Protein AF-0000000078794108 (afdb_homodimer)

Nearest PDB structures (foldseek):
  8uvc-assembly1_A  TM=9.104E-01  e=8.241E-30  Homo sapiens
  7jsj-assembly1_A  TM=9.312E-01  e=1.005E-28  Homo sapiens
  8w6t-assembly1_B  TM=8.739E-01  e=1.143E-24  Homo sapiens
  8uvi-assembly1_A  TM=7.181E-01  e=3.139E-25  Homo sapiens
  8w6t-assembly1_A  TM=5.889E-01  e=6.255E-23  Homo sapiens

Solvent-accessible surface area (backbone atoms only — not comparable to full-atom values): 47169 Å² total; per-residue (Å²): 125,58,75,68,52,45,12,53,51,18,59,52,48,11,59,47,48,21,52,45,38,64,74,69,54,78,67,82,94,57,50,70,31,16,46,43,45,51,14,51,48,49,21,48,51,36,24,43,54,34,43,35,39,60,54,40,57,54,25,50,45,54,58,38,51,31,20,59,63,62,35,34,56,55,64,63,38,28,25,28,46,21,29,53,50,45,50,24,43,50,22,42,42,34,46,32,42,39,38,55,74,55,45,40,58,57,52,53,33,46,53,44,30,65,72,31,59,62,26,52,64,35,41,44,45,16,48,21,51,26,28,15,57,45,1,30,56,28,50,31,46,58,40,34,62,61,46,45,61,56,50,50,53,26,45,71,45,43,42,77,53,91,62,88,87,79,72,55,56,60,47,49,39,35,45,41,37,50,33,32,24,51,20,12,41,37,18,8,54,18,26,44,69,6,29,70,36,47,34,48,50,38,40,39,42,28,70,74,68,70,43,80,69,46,52,39,63,42,26,70,55,25,36,57,55,25,50,52,50,46,52,51,48,48,50,40,40,36,61,63,77,46,64,59,62,85,78,42,44,42,46,40,35,64,56,45,48,51,49,53,49,57,71,65,53,70,85,44,70,48,34,51,53,51,49,49,50,50,49,52,41,52,50,46,43,59,36,27,84,82,53,47,30,81,78,38,72,57,62,46,67,35,34,45,29,42,48,45,41,50,48,35,41,66,42,59,31,87,52,79,90,38,43,59,37,50,65,81,59,44,66,66,48,69,61,48,59,42,40,32,45,10,27,27,38,27,48,37,51,39,31,61,74,30,41,34,28,59,53,54,10,66,69,45,64,75,52,73,75,51,54,64,69,58,52,44,41,50,49,21,44,50,35,21,60,48,15,38,71,22,50,32,53,57,48,43,40,59,45,41,48,52,41,43,17,44,19,57,49,63,35,20,26,37,62,49,53,39,51,33,33,37,56,22,28,50,46,36,53,30,36,48,82,20,33,62,22,33,37,54,40,41,68,69,68,61,49,52,71,68,57,36,32,58,58,13,47,55,49,34,54,50,48,41,52,50,45,40,52,42,38,68,58,44,44,31,67,77,70,72,49,60,59,77,40,49,86,120,126,58,73,67,53,46,13,54,49,17,60,50,47,11,60,47,49,21,52,46,39,65,74,70,55,78,67,82,95,56,49,71,32,16,46,44,46,50,15,52,48,47,21,48,50,36,23,46,54,35,43,36,38,61,56,39,59,53,25,49,45,55,59,37,51,31,22,60,61,62,36,34,56,54,65,64,38,29,26,30,47,22,29,53,51,43,49,25,44,51,21,41,41,36,47,32,44,40,38,54,73,55,44,40,58,56,53,53,33,46,53,43,30,66,73,32,59,60,26,52,66,36,41,44,45,14,48,23,50,26,28,14,56,47,2,30,58,28,50,29,46,61,41,32,60,61,45,45,62,56,50,51,53,27,44,71,45,44,42,76,55,90,59,83,78,86,69,49,56,59,48,50,36,35,44,41,38,50,33,32,23,52,19,12,42,37,18,8,53,18,26,46,69,6,30,71,37,47,34,49,50,39,40,41,41,28,70,76,70,70,43,80,68,47,52,40,62,43,26,69,56,25,35,58,54,24,52,53,50,46,52,51,49,49,50,41,39,37,62,63,78,46,64,60,61,86,80,42,45,42,46,39,34,64,57,44,47,50,50,53,48,57,72,64,53,71,85,46,70,48,33,51,52,51,48,48,50,50,49,52,42,52,49,45,43,58,35,28,84,82,52,47,29,80,77,38,69,56,62,46,67,34,33,46,30,43,47,45,41,51,48,34,42,64,42,59,30,88,50,78,90,38,42,58,36,50,65,80,59,44,67,67,47,69,60,48,60,41,38,32,46,9,28,27,37,28,49,36,48,37,31,61,74,29,41,36,28,59,53,54,11,67,69,44,65,76,52,71,74,52,55,63,70,59,51,43,41,51,48,20,44,51,35,21,59,47,14,39,71,23,48,33,53,58,48,44,39,59,46,41,48,53,40,44,17,44,19,58,49,62,35,21,25,38,62,48,54,41,51,32,32,36,55,21,29,51,45,36,53,31,37,47,81,20,33,61,24,34,37,54,37,42,69,69,68,61,48,50,70,68,56,36,33,59,57,12,48,54,49,36,54,50,49,41,51,51,44,40,50,42,37,68,58,45,45,29,64,76,70,72,49,60,60,76,41,50,87,121

Foldseek 3Di:
DPLVVLLVCLVPVLVVQLVCQLPPNDDPPADNLLSLLVSLLSNLLSCQQSVNDPNLVSLCSCLPRNCVSPLDNNVLLQVLLVQLLLLLLLLLALLLLLCVVQCLLVLQLLVQLLPWDQALLRNLLSNLVSLLQSLCRYPLQVSLLSSQVLQVQLLVQWDFDPDDDDCPSLLSLLLNLLSNLQSSLLSLQQWCNSDLLSSLLQLLCCLQPVDGCARQLSNVQSVVLSVVLSVVLSCCSDPPLRDDDPPRGTPGNSVSSVVVSVVSPDQFPLSVVSVVLVVQLVVCRNCVVPPVCVVPVVDGNSNSSVVSSVVQQVDPGVPNVHGSGDPVSSVPGDSSSSSSSSSLSSSSNSCNSSVNLQVLLVVPLPCLVPDPLVVLLVLLLVLLVSLLSGPLSSSLSSCLSNLVSVCVSNQFASCLNSVSSSSSSSLHFQACVSDSSSVSSVVSVSDDNNSRNVSSVVSSVVSSVSSSVSSVPVVCVSVVDGGNHYDD/DPLVVLLVCLVPVLVVQLVCQLPPNDDPPADNLLSLLVSLLSNLLSCQLSVNDPNLVSLCSCLPRNCVSPLDNNVLLQVLLVQLLLLLLLLLALLQLLCVVQCLLVLQLLVQLLVWDQALLRNLLSNLVSLLQSLCRYPLQVSLLSSQVLQVQLLVQWDFDPDDDDCPSLLSLLLNLLSNLQSSLLSLQQWCNSDLLSSLLQLLCCLQPVDGCARQLSNVQSVVLSVVLSVVLSCCSDPPLRDDDPPRGTDGNSVSSVVVSVVSPDQFPLSVVSVVLVVQLVVCRNCVPPPVCVVVVVDGNSNSSVVSSVVQQVDPGVPNVHGSGDPVSSVPGDSSSSSSSSSLSSSSNSCNSSVNLQVLLVVPLPCLPPDPLVVLLVLLLVLLVSLLSGPLSSSLSSCLSNLVSVCVSNQFASCLNSVSSSSSSSLRFQACVSDSSSVSSVVSVSDDNNSRNVSSVVSSVVSSVSSSVSSVPVVCVSVVDGGNHYDD

Organism: Cecembia lonarensis (strain CCUG 58316 / KCTC 22772 / LW9) (NCBI:txid1225176)

Structure (mmCIF, N/CA/C/O backbone):
data_AF-0000000078794108-model_v1
#
loop_
_entity.id
_entity.type
_entity.pdbx_description
1 polymer 'Na(+)/dicarboxylate symporter'
#
loop_
_atom_site.group_PDB
_atom_site.id
_atom_site.type_symbol
_atom_site.label_atom_id
_atom_site.label_alt_id
_atom_site.label_comp_id
_atom_site.label_asym_id
_atom_site.label_entity_id
_atom_site.label_seq_id
_atom_site.pdbx_PDB_ins_code
_atom_site.Cartn_x
_atom_site.Cartn_y
_atom_site.Cartn_z
_atom_site.occupancy
_atom_site.B_iso_or_equiv
_atom_site.auth_seq_id
_atom_site.auth_comp_id
_atom_site.auth_asym_id
_atom_site.auth_atom_id
_atom_site.pdbx_PDB_model_num
ATOM 1 N N . MET A 1 1 ? 6.941 -8.844 -32.844 1 42.81 1 MET A N 1
ATOM 2 C CA . MET A 1 1 ? 6.77 -7.41 -32.625 1 42.81 1 MET A CA 1
ATOM 3 C C . MET A 1 1 ? 7.473 -6.957 -31.359 1 42.81 1 MET A C 1
ATOM 5 O O . MET A 1 1 ? 7.426 -7.648 -30.344 1 42.81 1 MET A O 1
ATOM 9 N N . SER A 1 2 ? 8.328 -6.02 -31.391 1 59.47 2 SER A N 1
ATOM 10 C CA . SER A 1 2 ? 9.117 -5.551 -30.25 1 59.47 2 SER A CA 1
ATOM 11 C C . SER A 1 2 ? 8.219 -5.168 -29.078 1 59.47 2 SER A C 1
ATOM 13 O O . SER A 1 2 ? 7.055 -4.816 -29.266 1 59.47 2 SER A O 1
ATOM 15 N N . GLN A 1 3 ? 8.492 -5.648 -27.922 1 63.84 3 GLN A N 1
ATOM 16 C CA . GLN A 1 3 ? 7.781 -5.352 -26.672 1 63.84 3 GLN A CA 1
ATOM 17 C C . GLN A 1 3 ? 7.23 -3.928 -26.688 1 63.84 3 GLN A C 1
ATOM 19 O O . GLN A 1 3 ? 6.121 -3.684 -26.203 1 63.84 3 GLN A O 1
ATOM 24 N N . ASN A 1 4 ? 7.844 -3.105 -27.406 1 73.25 4 ASN A N 1
ATOM 25 C CA . ASN A 1 4 ? 7.426 -1.709 -27.453 1 73.25 4 ASN A CA 1
ATOM 26 C C . ASN A 1 4 ? 6.219 -1.521 -28.375 1 73.25 4 ASN A C 1
ATOM 28 O O . ASN A 1 4 ? 5.324 -0.729 -28.078 1 73.25 4 ASN A O 1
ATOM 32 N N . ASN A 1 5 ? 6.117 -2.377 -29.391 1 84.62 5 ASN A N 1
ATOM 33 C CA . ASN A 1 5 ? 5 -2.256 -30.312 1 84.62 5 ASN A CA 1
ATOM 34 C C . ASN A 1 5 ? 3.713 -2.816 -29.719 1 84.62 5 ASN A C 1
ATOM 36 O O . ASN A 1 5 ? 2.643 -2.227 -29.859 1 84.62 5 ASN A O 1
ATOM 40 N N . THR A 1 6 ? 3.812 -3.896 -29.016 1 89.5 6 THR A N 1
ATOM 41 C CA . THR A 1 6 ? 2.652 -4.516 -28.391 1 89.5 6 THR A CA 1
ATOM 42 C C . THR A 1 6 ? 2.051 -3.592 -27.328 1 89.5 6 THR A C 1
ATOM 44 O O . THR A 1 6 ? 0.827 -3.484 -27.219 1 89.5 6 THR A O 1
ATOM 47 N N . ALA A 1 7 ? 2.875 -2.963 -26.594 1 91.94 7 ALA A N 1
ATOM 48 C CA . ALA A 1 7 ? 2.408 -2.023 -25.562 1 91.94 7 ALA A CA 1
ATOM 49 C C . ALA A 1 7 ? 1.682 -0.842 -26.203 1 91.94 7 ALA A C 1
ATOM 51 O O . ALA A 1 7 ? 0.651 -0.394 -25.703 1 91.94 7 ALA A O 1
ATOM 52 N N . PHE A 1 8 ? 2.205 -0.351 -27.266 1 92.69 8 PHE A N 1
ATOM 53 C CA . PHE A 1 8 ? 1.594 0.775 -27.969 1 92.69 8 PHE A CA 1
ATOM 54 C C . PHE A 1 8 ? 0.223 0.394 -28.516 1 92.69 8 PHE A C 1
ATOM 56 O O . PHE A 1 8 ? -0.737 1.155 -28.375 1 92.69 8 PHE A O 1
ATOM 63 N N . ILE A 1 9 ? 0.161 -0.747 -29.094 1 94.06 9 ILE A N 1
ATOM 64 C CA . ILE A 1 9 ? -1.103 -1.24 -29.625 1 94.06 9 ILE A CA 1
ATOM 65 C C . ILE A 1 9 ? -2.123 -1.379 -28.5 1 94.06 9 ILE A C 1
ATOM 67 O O . ILE A 1 9 ? -3.289 -1.015 -28.672 1 94.06 9 ILE A O 1
ATOM 71 N N . GLY A 1 10 ? -1.692 -1.898 -27.406 1 95.5 10 GLY A N 1
ATOM 72 C CA . GLY A 1 10 ? -2.576 -2.059 -26.25 1 95.5 10 GLY A CA 1
ATOM 73 C C . GLY A 1 10 ? -3.131 -0.742 -25.75 1 95.5 10 GLY A C 1
ATOM 74 O O . GLY A 1 10 ? -4.297 -0.665 -25.344 1 95.5 10 GLY A O 1
ATOM 75 N N . ARG A 1 11 ? -2.291 0.331 -25.766 1 95.62 11 ARG A N 1
ATOM 76 C CA . ARG A 1 11 ? -2.705 1.632 -25.234 1 95.62 11 ARG A CA 1
ATOM 77 C C . ARG A 1 11 ? -3.867 2.197 -26.047 1 95.62 11 ARG A C 1
ATOM 79 O O . ARG A 1 11 ? -4.723 2.902 -25.516 1 95.62 11 ARG A O 1
ATOM 86 N N . ILE A 1 12 ? -3.939 1.82 -27.266 1 96.69 12 ILE A N 1
ATOM 87 C CA . ILE A 1 12 ? -5.004 2.322 -28.125 1 96.69 12 ILE A CA 1
ATOM 88 C C . ILE A 1 12 ? -6.16 1.329 -28.156 1 96.69 12 ILE A C 1
ATOM 90 O O . ILE A 1 12 ? -7.328 1.722 -28.047 1 96.69 12 ILE A O 1
ATOM 94 N N . LEU A 1 13 ? -5.84 0.071 -28.203 1 97.38 13 LEU A N 1
ATOM 95 C CA . LEU A 1 13 ? -6.84 -0.98 -28.359 1 97.38 13 LEU A CA 1
ATOM 96 C C . LEU A 1 13 ? -7.734 -1.076 -27.141 1 97.38 13 LEU A C 1
ATOM 98 O O . LEU A 1 13 ? -8.938 -1.321 -27.25 1 97.38 13 LEU A O 1
ATOM 102 N N . GLY A 1 14 ? -7.16 -0.961 -25.891 1 97.38 14 GLY A N 1
ATOM 103 C CA . GLY A 1 14 ? -7.938 -1.047 -24.672 1 97.38 14 GLY A CA 1
ATOM 104 C C . GLY A 1 14 ? -9.086 -0.061 -24.625 1 97.38 14 GLY A C 1
ATOM 105 O O . GLY A 1 14 ? -10.258 -0.461 -24.625 1 97.38 14 GLY A O 1
ATOM 106 N N . PRO A 1 15 ? -8.75 1.248 -24.672 1 98 15 PRO A N 1
ATOM 107 C CA . PRO A 1 15 ? -9.82 2.252 -24.688 1 98 15 PRO A CA 1
ATOM 108 C C . PRO A 1 15 ? -10.75 2.111 -25.891 1 98 15 PRO A C 1
ATOM 110 O O . PRO A 1 15 ? -11.953 2.369 -25.781 1 98 15 PRO A O 1
ATOM 113 N N . PHE A 1 16 ? -10.242 1.714 -27.062 1 98 16 PHE A N 1
ATOM 114 C CA . PHE A 1 16 ? -11.07 1.531 -28.234 1 98 16 PHE A CA 1
ATOM 115 C C . PHE A 1 16 ? -12.109 0.438 -28.016 1 98 16 PHE A C 1
ATOM 117 O O . PHE A 1 16 ? -13.289 0.626 -28.297 1 98 16 PHE A O 1
ATOM 124 N N . LEU A 1 17 ? -11.703 -0.719 -27.516 1 98.12 17 LEU A N 1
ATOM 125 C CA . LEU A 1 17 ? -12.625 -1.814 -27.234 1 98.12 17 LEU A CA 1
ATOM 126 C C . LEU A 1 17 ? -13.672 -1.396 -26.203 1 98.12 17 LEU A C 1
ATOM 128 O O . LEU A 1 17 ? -14.844 -1.756 -26.328 1 98.12 17 LEU A O 1
ATOM 132 N N . PHE A 1 18 ? -13.219 -0.715 -25.234 1 98 18 PHE A N 1
ATOM 133 C CA . PHE A 1 18 ? -14.094 -0.186 -24.203 1 98 18 PHE A CA 1
ATOM 134 C C . PHE A 1 18 ? -15.195 0.669 -24.812 1 98 18 PHE A C 1
ATOM 136 O O . PHE A 1 18 ? -16.375 0.437 -24.562 1 98 18 PHE A O 1
ATOM 143 N N . LEU A 1 19 ? -14.828 1.641 -25.609 1 97.94 19 LEU A N 1
ATOM 144 C CA . LEU A 1 19 ? -15.797 2.533 -26.234 1 97.94 19 LEU A CA 1
ATOM 145 C C . LEU A 1 19 ? -16.656 1.779 -27.25 1 97.94 19 LEU A C 1
ATOM 147 O O . LEU A 1 19 ? -17.859 2.027 -27.344 1 97.94 19 LEU A O 1
ATOM 151 N N . PHE A 1 20 ? -16.062 0.89 -28 1 97.81 20 PHE A N 1
ATOM 152 C CA . PHE A 1 20 ? -16.797 0.101 -28.984 1 97.81 20 PHE A CA 1
ATOM 153 C C . PHE A 1 20 ? -17.891 -0.722 -28.312 1 97.81 20 PHE A C 1
ATOM 155 O O . PHE A 1 20 ? -19.031 -0.745 -28.781 1 97.81 20 PHE A O 1
ATOM 162 N N . ILE A 1 21 ? -17.594 -1.384 -27.203 1 97.44 21 ILE A N 1
ATOM 163 C CA . ILE A 1 21 ? -18.547 -2.229 -26.5 1 97.44 21 ILE A CA 1
ATOM 164 C C . ILE A 1 21 ? -19.641 -1.365 -25.891 1 97.44 21 ILE A C 1
ATOM 166 O O . ILE A 1 21 ? -20.828 -1.675 -26.016 1 97.44 21 ILE A O 1
ATOM 170 N N . LEU A 1 22 ? -19.312 -0.252 -25.266 1 96.19 22 LEU A N 1
ATOM 171 C CA . LEU A 1 22 ? -20.266 0.602 -24.562 1 96.19 22 LEU A CA 1
ATOM 172 C C . LEU A 1 22 ? -21.281 1.194 -25.531 1 96.19 22 LEU A C 1
ATOM 174 O O . LEU A 1 22 ? -22.453 1.354 -25.188 1 96.19 22 LEU A O 1
ATOM 178 N N . PHE A 1 23 ? -20.812 1.48 -26.781 1 95.75 23 PHE A N 1
ATOM 179 C CA . PHE A 1 23 ? -21.672 2.287 -27.625 1 95.75 23 PHE A CA 1
ATOM 180 C C . PHE A 1 23 ? -22.219 1.464 -28.797 1 95.75 23 PHE A C 1
ATOM 182 O O . PHE A 1 23 ? -23.219 1.819 -29.391 1 95.75 23 PHE A O 1
ATOM 189 N N . PHE A 1 24 ? -21.625 0.305 -29.125 1 95.44 24 PHE A N 1
ATOM 190 C CA . PHE A 1 24 ? -22 -0.356 -30.359 1 95.44 24 PHE A CA 1
ATOM 191 C C . PHE A 1 24 ? -22.469 -1.781 -30.094 1 95.44 24 PHE A C 1
ATOM 193 O O . PHE A 1 24 ? -23.078 -2.412 -30.969 1 95.44 24 PHE A O 1
ATOM 200 N N . VAL A 1 25 ? -22.156 -2.297 -28.984 1 91.88 25 VAL A N 1
ATOM 201 C CA . VAL A 1 25 ? -22.594 -3.658 -28.672 1 91.88 25 VAL A CA 1
ATOM 202 C C . VAL A 1 25 ? -23.906 -3.623 -27.906 1 91.88 25 VAL A C 1
ATOM 204 O O . VAL A 1 25 ? -24.047 -2.896 -26.922 1 91.88 25 VAL A O 1
ATOM 207 N N . GLU A 1 26 ? -24.859 -4.336 -28.422 1 90.62 26 GLU A N 1
ATOM 208 C CA . GLU A 1 26 ? -26.172 -4.41 -27.797 1 90.62 26 GLU A CA 1
ATOM 209 C C . GLU A 1 26 ? -26.609 -5.863 -27.594 1 90.62 26 GLU A C 1
ATOM 211 O O . GLU A 1 26 ? -27.516 -6.336 -28.281 1 90.62 26 GLU A O 1
ATOM 216 N N . PRO A 1 27 ? -26.031 -6.434 -26.578 1 89 27 PRO A N 1
ATOM 217 C CA . PRO A 1 27 ? -26.422 -7.828 -26.344 1 89 27 PRO A CA 1
ATOM 218 C C . PRO A 1 27 ? -27.859 -7.969 -25.844 1 89 27 PRO A C 1
ATOM 220 O O . PRO A 1 27 ? -28.344 -7.098 -25.125 1 89 27 PRO A O 1
ATOM 223 N N . LYS A 1 28 ? -28.422 -9.023 -26.188 1 89.75 28 LYS A N 1
ATOM 224 C CA . LYS A 1 28 ? -29.781 -9.305 -25.734 1 89.75 28 LYS A CA 1
ATOM 225 C C . LYS A 1 28 ? -29.797 -9.672 -24.266 1 89.75 28 LYS A C 1
ATOM 227 O O . LYS A 1 28 ? -28.922 -10.391 -23.781 1 89.75 28 LYS A O 1
ATOM 232 N N . ASN A 1 29 ? -30.703 -9.133 -23.516 1 91.88 29 ASN A N 1
ATOM 233 C CA . ASN A 1 29 ? -30.984 -9.484 -22.141 1 91.88 29 ASN A CA 1
ATOM 234 C C . ASN A 1 29 ? -29.828 -9.133 -21.219 1 91.88 29 ASN A C 1
ATOM 236 O O . ASN A 1 29 ? -29.516 -9.875 -20.281 1 91.88 29 ASN A O 1
ATOM 240 N N . MET A 1 30 ? -29.047 -8.172 -21.531 1 94.44 30 MET A N 1
ATOM 241 C CA . MET A 1 30 ? -27.938 -7.723 -20.688 1 94.44 30 MET A CA 1
ATOM 242 C C . MET A 1 30 ? -28.234 -6.355 -20.078 1 94.44 30 MET A C 1
ATOM 244 O O . MET A 1 30 ? -28.672 -5.441 -20.797 1 94.44 30 MET A O 1
ATOM 248 N N . SER A 1 31 ? -28.078 -6.266 -18.797 1 94.5 31 SER A N 1
ATOM 249 C CA . SER A 1 31 ? -28.281 -4.98 -18.141 1 94.5 31 SER A CA 1
ATOM 250 C C . SER A 1 31 ? -27.219 -3.977 -18.547 1 94.5 31 SER A C 1
ATOM 252 O O . SER A 1 31 ? -26.172 -4.355 -19.078 1 94.5 31 SER A O 1
ATOM 254 N N . GLN A 1 32 ? -27.531 -2.717 -18.359 1 95.06 32 GLN A N 1
ATOM 255 C CA . GLN A 1 32 ? -26.562 -1.662 -18.656 1 95.06 32 GLN A CA 1
ATOM 256 C C . GLN A 1 32 ? -25.312 -1.802 -17.781 1 95.06 32 GLN A C 1
ATOM 258 O O . GLN A 1 32 ? -24.203 -1.516 -18.234 1 95.06 32 GLN A O 1
ATOM 263 N N . GLU A 1 33 ? -25.531 -2.205 -16.531 1 96.75 33 GLU A N 1
ATOM 264 C CA . GLU A 1 33 ? -24.406 -2.422 -15.617 1 96.75 33 GLU A CA 1
ATOM 265 C C . GLU A 1 33 ? -23.516 -3.555 -16.109 1 96.75 33 GLU A C 1
ATOM 267 O O . GLU A 1 33 ? -22.281 -3.461 -16.016 1 96.75 33 GLU A O 1
ATOM 272 N N . ALA A 1 34 ? -24.109 -4.566 -16.562 1 96.75 34 ALA A N 1
ATOM 273 C CA . ALA A 1 34 ? -23.344 -5.703 -17.078 1 96.75 34 ALA A CA 1
ATOM 274 C C . ALA A 1 34 ? -22.562 -5.309 -18.328 1 96.75 34 ALA A C 1
ATOM 276 O O . ALA A 1 34 ? -21.422 -5.746 -18.516 1 96.75 34 ALA A O 1
ATOM 277 N N . LEU A 1 35 ? -23.188 -4.566 -19.234 1 97.44 35 LEU A N 1
ATOM 278 C CA . LEU A 1 35 ? -22.516 -4.074 -20.422 1 97.44 35 LEU A CA 1
ATOM 279 C C . LEU A 1 35 ? -21.312 -3.223 -20.047 1 97.44 35 LEU A C 1
ATOM 281 O O . LEU A 1 35 ? -20.234 -3.357 -20.656 1 97.44 35 LEU A O 1
ATOM 285 N N . ALA A 1 36 ? -21.516 -2.348 -19.109 1 97.31 36 ALA A N 1
ATOM 286 C CA . ALA A 1 36 ? -20.406 -1.531 -18.594 1 97.31 36 ALA A CA 1
ATOM 287 C C . ALA A 1 36 ? -19.281 -2.404 -18.062 1 97.31 36 ALA A C 1
ATOM 289 O O . ALA A 1 36 ? -18.109 -2.146 -18.328 1 97.31 36 ALA A O 1
ATOM 290 N N . MET A 1 37 ? -19.672 -3.377 -17.297 1 97.44 37 MET A N 1
ATOM 291 C CA . MET A 1 37 ? -18.688 -4.293 -16.719 1 97.44 37 MET A CA 1
ATOM 292 C C . MET A 1 37 ? -17.906 -5.004 -17.828 1 97.44 37 MET A C 1
ATOM 294 O O . MET A 1 37 ? -16.688 -5.176 -17.703 1 97.44 37 MET A O 1
ATOM 298 N N . LEU A 1 38 ? -18.578 -5.441 -18.828 1 96.75 38 LEU A N 1
ATOM 299 C CA . LEU A 1 38 ? -17.922 -6.09 -19.969 1 96.75 38 LEU A CA 1
ATOM 300 C C . LEU A 1 38 ? -16.938 -5.145 -20.641 1 96.75 38 LEU A C 1
ATOM 302 O O . LEU A 1 38 ? -15.82 -5.547 -20.984 1 96.75 38 LEU A O 1
ATOM 306 N N . ALA A 1 39 ? -17.344 -3.973 -20.875 1 98.06 39 ALA A N 1
ATOM 307 C CA . ALA A 1 39 ? -16.484 -2.967 -21.5 1 98.06 39 ALA A CA 1
ATOM 308 C C . ALA A 1 39 ? -15.242 -2.707 -20.656 1 98.06 39 ALA A C 1
ATOM 310 O O . ALA A 1 39 ? -14.125 -2.658 -21.188 1 98.06 39 ALA A O 1
ATOM 311 N N . VAL A 1 40 ? -15.422 -2.508 -19.344 1 98.12 40 VAL A N 1
ATOM 312 C CA . VAL A 1 40 ? -14.32 -2.262 -18.422 1 98.12 40 VAL A CA 1
ATOM 313 C C . VAL A 1 40 ? -13.359 -3.449 -18.438 1 98.12 40 VAL A C 1
ATOM 315 O O . VAL A 1 40 ? -12.141 -3.268 -18.484 1 98.12 40 VAL A O 1
ATOM 318 N N . THR A 1 41 ? -13.898 -4.617 -18.391 1 97.44 41 THR A N 1
ATOM 319 C CA . THR A 1 41 ? -13.094 -5.836 -18.406 1 97.44 41 THR A CA 1
ATOM 320 C C . THR A 1 41 ? -12.25 -5.918 -19.672 1 97.44 41 THR A C 1
ATOM 322 O O . THR A 1 41 ? -11.078 -6.293 -19.625 1 97.44 41 THR A O 1
ATOM 325 N N . ALA A 1 42 ? -12.828 -5.621 -20.781 1 97.31 42 ALA A N 1
ATOM 326 C CA . ALA A 1 42 ? -12.109 -5.652 -22.047 1 97.31 42 ALA A CA 1
ATOM 327 C C . ALA A 1 42 ? -10.914 -4.703 -22.031 1 97.31 42 ALA A C 1
ATOM 329 O O . ALA A 1 42 ? -9.836 -5.043 -22.516 1 97.31 42 ALA A O 1
ATOM 330 N N . TRP A 1 43 ? -11.086 -3.51 -21.516 1 98.44 43 TRP A N 1
ATOM 331 C CA . TRP A 1 43 ? -10.008 -2.539 -21.422 1 98.44 43 TRP A CA 1
ATOM 332 C C . TRP A 1 43 ? -8.883 -3.064 -20.516 1 98.44 43 TRP A C 1
ATOM 334 O O . TRP A 1 43 ? -7.727 -3.127 -20.938 1 98.44 43 TRP A O 1
ATOM 344 N N . ILE A 1 44 ? -9.258 -3.488 -19.328 1 98.06 44 ILE A N 1
ATOM 345 C CA . ILE A 1 44 ? -8.281 -3.918 -18.344 1 98.06 44 ILE A CA 1
ATOM 346 C C . ILE A 1 44 ? -7.547 -5.16 -18.844 1 98.06 44 ILE A C 1
ATOM 348 O O . ILE A 1 44 ? -6.32 -5.25 -18.734 1 98.06 44 ILE A O 1
ATOM 352 N N . ALA A 1 45 ? -8.289 -6.102 -19.406 1 96 45 ALA A N 1
ATOM 353 C CA . ALA A 1 45 ? -7.688 -7.316 -19.953 1 96 45 ALA A CA 1
ATOM 354 C C . ALA A 1 45 ? -6.676 -6.984 -21.047 1 96 45 ALA A C 1
ATOM 356 O O . ALA A 1 45 ? -5.562 -7.516 -21.047 1 96 45 ALA A O 1
ATOM 357 N N . THR A 1 46 ? -7.012 -6.133 -21.938 1 97.12 46 THR A N 1
ATOM 358 C CA . THR A 1 46 ? -6.125 -5.738 -23.031 1 97.12 46 THR A CA 1
ATOM 359 C C . THR A 1 46 ? -4.84 -5.125 -22.484 1 97.12 46 THR A C 1
ATOM 361 O O . THR A 1 46 ? -3.744 -5.461 -22.938 1 97.12 46 THR A O 1
ATOM 364 N N . TRP A 1 47 ? -4.961 -4.238 -21.516 1 97.88 47 TRP A N 1
ATOM 365 C CA . TRP A 1 47 ? -3.793 -3.57 -20.953 1 97.88 47 TRP A CA 1
ATOM 366 C C . TRP A 1 47 ? -2.934 -4.547 -20.156 1 97.88 47 TRP A C 1
ATOM 368 O O . TRP A 1 47 ? -1.704 -4.449 -20.156 1 97.88 47 TRP A O 1
ATOM 378 N N . TRP A 1 48 ? -3.516 -5.453 -19.438 1 95.5 48 TRP A N 1
ATOM 379 C CA . TRP A 1 48 ? -2.752 -6.445 -18.688 1 95.5 48 TRP A CA 1
ATOM 380 C C . TRP A 1 48 ? -2.016 -7.391 -19.641 1 95.5 48 TRP A C 1
ATOM 382 O O . TRP A 1 48 ? -0.858 -7.742 -19.391 1 95.5 48 TRP A O 1
ATOM 392 N N . ILE A 1 49 ? -2.623 -7.781 -20.719 1 92.88 49 ILE A N 1
ATOM 393 C CA . ILE A 1 49 ? -2.041 -8.727 -21.656 1 92.88 49 ILE A CA 1
ATOM 394 C C . ILE A 1 49 ? -0.898 -8.055 -22.422 1 92.88 49 ILE A C 1
ATOM 396 O O . ILE A 1 49 ? 0.176 -8.641 -22.578 1 92.88 49 ILE A O 1
ATOM 400 N N . THR A 1 50 ? -1.108 -6.836 -22.812 1 93.81 50 THR A N 1
ATOM 401 C CA . THR A 1 50 ? -0.137 -6.16 -23.672 1 93.81 50 THR A CA 1
ATOM 402 C C . THR A 1 50 ? 0.874 -5.387 -22.828 1 93.81 50 THR A C 1
ATOM 404 O O . THR A 1 50 ? 1.863 -4.871 -23.344 1 93.81 50 THR A O 1
ATOM 407 N N . GLU A 1 51 ? 0.524 -5.285 -21.531 1 94.06 51 GLU A N 1
ATOM 408 C CA . GLU A 1 51 ? 1.34 -4.438 -20.656 1 94.06 51 GLU A CA 1
ATOM 409 C C . GLU A 1 51 ? 1.488 -3.035 -21.234 1 94.06 51 GLU A C 1
ATOM 411 O O . GLU A 1 51 ? 2.6 -2.512 -21.328 1 94.06 51 GLU A O 1
ATOM 416 N N . ALA A 1 52 ? 0.348 -2.551 -21.656 1 95.69 52 ALA A N 1
ATOM 417 C CA . ALA A 1 52 ? 0.303 -1.191 -22.188 1 95.69 52 ALA A CA 1
ATOM 418 C C . ALA A 1 52 ? 0.91 -0.197 -21.203 1 95.69 52 ALA A C 1
ATOM 420 O O . ALA A 1 52 ? 1.557 0.772 -21.594 1 95.69 52 ALA A O 1
ATOM 421 N N . ILE A 1 53 ? 0.663 -0.365 -19.984 1 96.56 53 ILE A N 1
ATOM 422 C CA . ILE A 1 53 ? 1.298 0.28 -18.844 1 96.56 53 ILE A CA 1
ATOM 423 C C . ILE A 1 53 ? 1.616 -0.763 -17.781 1 96.56 53 ILE A C 1
ATOM 425 O O . ILE A 1 53 ? 1.224 -1.926 -17.906 1 96.56 53 ILE A O 1
ATOM 429 N N . PRO A 1 54 ? 2.42 -0.354 -16.75 1 96.25 54 PRO A N 1
ATOM 430 C CA . PRO A 1 54 ? 2.703 -1.354 -15.711 1 96.25 54 PRO A CA 1
ATOM 431 C C . PRO A 1 54 ? 1.44 -2.025 -15.172 1 96.25 54 PRO A C 1
ATOM 433 O O . PRO A 1 54 ? 0.414 -1.363 -14.992 1 96.25 54 PRO A O 1
ATOM 436 N N . ILE A 1 55 ? 1.515 -3.277 -14.961 1 95.56 55 ILE A N 1
ATOM 437 C CA . ILE A 1 55 ? 0.365 -4.094 -14.586 1 95.56 55 ILE A CA 1
ATOM 438 C C . ILE A 1 55 ? -0.272 -3.539 -13.32 1 95.56 55 ILE A C 1
ATOM 440 O O . ILE A 1 55 ? -1.499 -3.521 -13.188 1 95.56 55 ILE A O 1
ATOM 444 N N . ALA A 1 56 ? 0.578 -3.082 -12.375 1 97.31 56 ALA A N 1
ATOM 445 C CA . ALA A 1 56 ? 0.073 -2.492 -11.133 1 97.31 56 ALA A CA 1
ATOM 446 C C . ALA A 1 56 ? -0.736 -1.229 -11.422 1 97.31 56 ALA A C 1
ATOM 448 O O . ALA A 1 56 ? -1.74 -0.965 -10.75 1 97.31 56 ALA A O 1
ATOM 449 N N . ALA A 1 57 ? -0.335 -0.423 -12.352 1 98.19 57 ALA A N 1
ATOM 450 C CA . ALA A 1 57 ? -1.045 0.797 -12.727 1 98.19 57 ALA A CA 1
ATOM 451 C C . ALA A 1 57 ? -2.389 0.473 -13.367 1 98.19 57 ALA A C 1
ATOM 453 O O . ALA A 1 57 ? -3.389 1.146 -13.109 1 98.19 57 ALA A O 1
ATOM 454 N N . THR A 1 58 ? -2.412 -0.542 -14.242 1 98.31 58 THR A N 1
ATOM 455 C CA . THR A 1 58 ? -3.66 -0.975 -14.859 1 98.31 58 THR A CA 1
ATOM 456 C C . THR A 1 58 ? -4.676 -1.393 -13.797 1 98.31 58 THR A C 1
ATOM 458 O O . THR A 1 58 ? -5.875 -1.169 -13.961 1 98.31 58 THR A O 1
ATOM 461 N N . ALA A 1 59 ? -4.148 -1.903 -12.711 1 98.38 59 ALA A N 1
ATOM 462 C CA . ALA A 1 59 ? -4.996 -2.391 -11.633 1 98.38 59 ALA A CA 1
ATOM 463 C C . ALA A 1 59 ? -5.727 -1.239 -10.945 1 98.38 59 ALA A C 1
ATOM 465 O O . ALA A 1 59 ? -6.66 -1.461 -10.172 1 98.38 59 ALA A O 1
ATOM 466 N N . LEU A 1 60 ? -5.406 -0.025 -11.258 1 98.62 60 LEU A N 1
ATOM 467 C CA . LEU A 1 60 ? -6.074 1.144 -10.695 1 98.62 60 LEU A CA 1
ATOM 468 C C . LEU A 1 60 ? -7.297 1.523 -11.523 1 98.62 60 LEU A C 1
ATOM 470 O O . LEU A 1 60 ? -8.156 2.281 -11.062 1 98.62 60 LEU A O 1
ATOM 474 N N . LEU A 1 61 ? -7.469 1.016 -12.703 1 98.62 61 LEU A N 1
ATOM 475 C CA . LEU A 1 61 ? -8.508 1.418 -13.648 1 98.62 61 LEU A CA 1
ATOM 476 C C . LEU A 1 61 ? -9.891 1.107 -13.102 1 98.62 61 LEU A C 1
ATOM 478 O O . LEU A 1 61 ? -10.836 1.877 -13.305 1 98.62 61 LEU A O 1
ATOM 482 N N . PRO A 1 62 ? -10.031 -0.031 -12.422 1 98.44 62 PRO A N 1
ATOM 483 C CA . PRO A 1 62 ? -11.367 -0.299 -11.867 1 98.44 62 PRO A CA 1
ATOM 484 C C . PRO A 1 62 ? -11.859 0.814 -10.945 1 98.44 62 PRO A C 1
ATOM 486 O O . PRO A 1 62 ? -13.055 1.117 -10.93 1 98.44 62 PRO A O 1
ATOM 489 N N . LEU A 1 63 ? -11.008 1.446 -10.219 1 98.56 63 LEU A N 1
ATOM 490 C CA . LEU A 1 63 ? -11.359 2.506 -9.281 1 98.56 63 LEU A CA 1
ATOM 491 C C . LEU A 1 63 ? -11.93 3.713 -10.016 1 98.56 63 LEU A C 1
ATOM 493 O O . LEU A 1 63 ? -12.672 4.508 -9.438 1 98.56 63 LEU A O 1
ATOM 497 N N . VAL A 1 64 ? -11.594 3.832 -11.266 1 98.44 64 VAL A N 1
ATOM 498 C CA . VAL A 1 64 ? -12.047 4.961 -12.078 1 98.44 64 VAL A CA 1
ATOM 499 C C . VAL A 1 64 ? -13.289 4.559 -12.867 1 98.44 64 VAL A C 1
ATOM 501 O O . VAL A 1 64 ? -14.32 5.23 -12.797 1 98.44 64 VAL A O 1
ATOM 504 N N . LEU A 1 65 ? -13.242 3.428 -13.5 1 98.25 65 LEU A N 1
ATOM 505 C CA . LEU A 1 65 ? -14.203 3.096 -14.555 1 98.25 65 LEU A CA 1
ATOM 506 C C . LEU A 1 65 ? -15.477 2.494 -13.961 1 98.25 65 LEU A C 1
ATOM 508 O O . LEU A 1 65 ? -16.578 2.805 -14.406 1 98.25 65 LEU A O 1
ATOM 512 N N . LEU A 1 66 ? -15.336 1.641 -12.961 1 97.94 66 LEU A N 1
ATOM 513 C CA . LEU A 1 66 ? -16.5 0.939 -12.438 1 97.94 66 LEU A CA 1
ATOM 514 C C . LEU A 1 66 ? -17.484 1.916 -11.797 1 97.94 66 LEU A C 1
ATOM 516 O O . LEU A 1 66 ? -18.672 1.908 -12.125 1 97.94 66 LEU A O 1
ATOM 520 N N . PRO A 1 67 ? -17.016 2.781 -10.93 1 97.25 67 PRO A N 1
ATOM 521 C CA . PRO A 1 67 ? -17.969 3.713 -10.32 1 97.25 67 PRO A CA 1
ATOM 522 C C . PRO A 1 67 ? -18.516 4.734 -11.312 1 97.25 67 PRO A C 1
ATOM 524 O O . PRO A 1 67 ? -19.688 5.098 -11.242 1 97.25 67 PRO A O 1
ATOM 527 N N . THR A 1 68 ? -17.719 5.227 -12.258 1 96.19 68 THR A N 1
ATOM 528 C CA . THR A 1 68 ? -18.125 6.258 -13.211 1 96.19 68 THR A CA 1
ATOM 529 C C . THR A 1 68 ? -19.234 5.742 -14.125 1 96.19 68 THR A C 1
ATOM 531 O O . THR A 1 68 ? -20.109 6.504 -14.523 1 96.19 68 THR A O 1
ATOM 534 N N . LEU A 1 69 ? -19.219 4.441 -14.359 1 96.12 69 LEU A N 1
ATOM 535 C CA . LEU A 1 69 ? -20.188 3.859 -15.273 1 96.12 69 LEU A CA 1
ATOM 536 C C . LEU A 1 69 ? -21.375 3.285 -14.508 1 96.12 69 LEU A C 1
ATOM 538 O O . LEU A 1 69 ? -22.328 2.773 -15.117 1 96.12 69 LEU A O 1
ATOM 542 N N . GLY A 1 70 ? -21.281 3.35 -13.203 1 94.25 70 GLY A N 1
ATOM 543 C CA . GLY A 1 70 ? -22.406 2.895 -12.383 1 94.25 70 GLY A CA 1
ATOM 544 C C . GLY A 1 70 ? -22.438 1.388 -12.211 1 94.25 70 GLY A C 1
ATOM 545 O O . GLY A 1 70 ? -23.438 0.83 -11.773 1 94.25 70 GLY A O 1
ATOM 546 N N . ALA A 1 71 ? -21.375 0.693 -12.555 1 95.62 71 ALA A N 1
ATOM 547 C CA . ALA A 1 71 ? -21.312 -0.759 -12.414 1 95.62 71 ALA A CA 1
ATOM 548 C C . ALA A 1 71 ? -21.156 -1.159 -10.945 1 95.62 71 ALA A C 1
ATOM 550 O O . ALA A 1 71 ? -21.719 -2.156 -10.5 1 95.62 71 ALA A O 1
ATOM 551 N N . LEU A 1 72 ? -20.359 -0.462 -10.266 1 95.56 72 LEU A N 1
ATOM 552 C CA . LEU A 1 72 ? -20.062 -0.695 -8.859 1 95.56 72 LEU A CA 1
ATOM 553 C C . LEU A 1 72 ? -19.75 0.616 -8.141 1 95.56 72 LEU A C 1
ATOM 555 O O . LEU A 1 72 ? -18.969 1.428 -8.633 1 95.56 72 LEU A O 1
ATOM 559 N N . PRO A 1 73 ? -20.375 0.837 -6.992 1 96.06 73 PRO A N 1
ATOM 560 C CA . PRO A 1 73 ? -20.047 2.059 -6.258 1 96.06 73 PRO A CA 1
ATOM 561 C C . PRO A 1 73 ? -18.562 2.127 -5.863 1 96.06 73 PRO A C 1
ATOM 563 O O . PRO A 1 73 ? -17.906 1.091 -5.727 1 96.06 73 PRO A O 1
ATOM 566 N N . ILE A 1 74 ? -18.047 3.307 -5.656 1 97 74 ILE A N 1
ATOM 567 C CA . ILE A 1 74 ? -16.641 3.529 -5.363 1 97 74 ILE A CA 1
ATOM 568 C C . ILE A 1 74 ? -16.266 2.842 -4.051 1 97 74 ILE A C 1
ATOM 570 O O . ILE A 1 74 ? -15.164 2.311 -3.912 1 97 74 ILE A O 1
ATOM 574 N N . SER A 1 75 ? -17.156 2.832 -3.1 1 96 75 SER A N 1
ATOM 575 C CA . SER A 1 75 ? -16.875 2.215 -1.806 1 96 75 SER A CA 1
ATOM 576 C C . SER A 1 75 ? -16.672 0.712 -1.946 1 96 75 SER A C 1
ATOM 578 O O . SER A 1 75 ? -15.711 0.162 -1.385 1 96 75 SER A O 1
ATOM 580 N N . ASN A 1 76 ? -17.516 0.057 -2.732 1 96.44 76 ASN A N 1
ATOM 581 C CA . ASN A 1 76 ? -17.391 -1.379 -2.961 1 96.44 76 ASN A CA 1
ATOM 582 C C . ASN A 1 76 ? -16.156 -1.721 -3.775 1 96.44 76 ASN A C 1
ATOM 584 O O . ASN A 1 76 ? -15.461 -2.699 -3.482 1 96.44 76 ASN A O 1
ATOM 588 N N . THR A 1 77 ? -15.898 -0.903 -4.785 1 98 77 THR A N 1
ATOM 589 C CA . THR A 1 77 ? -14.719 -1.117 -5.605 1 98 77 THR A CA 1
ATOM 590 C C . THR A 1 77 ? -13.445 -0.998 -4.766 1 98 77 THR A C 1
ATOM 592 O O . THR A 1 77 ? -12.555 -1.85 -4.852 1 98 77 THR A O 1
ATOM 595 N N . ALA A 1 78 ? -13.414 0.012 -3.928 1 98.12 78 ALA A N 1
ATOM 596 C CA . ALA A 1 78 ? -12.234 0.321 -3.119 1 98.12 78 ALA A CA 1
ATOM 597 C C . ALA A 1 78 ? -12 -0.756 -2.066 1 98.12 78 ALA A C 1
ATOM 599 O O . ALA A 1 78 ? -10.852 -1.091 -1.762 1 98.12 78 ALA A O 1
ATOM 600 N N . SER A 1 79 ? -13.023 -1.303 -1.481 1 97.38 79 SER A N 1
ATOM 601 C CA . SER A 1 79 ? -12.898 -2.27 -0.397 1 97.38 79 SER A CA 1
ATOM 602 C C . SER A 1 79 ? -12.133 -3.512 -0.853 1 97.38 79 SER A C 1
ATOM 604 O O . SER A 1 79 ? -11.469 -4.164 -0.051 1 97.38 79 SER A O 1
ATOM 606 N N . SER A 1 80 ? -12.148 -3.822 -2.178 1 97.69 80 SER A N 1
ATOM 607 C CA . SER A 1 80 ? -11.461 -4.984 -2.732 1 97.69 80 SER A CA 1
ATOM 608 C C . SER A 1 80 ? -9.945 -4.855 -2.588 1 97.69 80 SER A C 1
ATOM 610 O O . SER A 1 80 ? -9.242 -5.859 -2.52 1 97.69 80 SER A O 1
ATOM 612 N N . TYR A 1 81 ? -9.453 -3.674 -2.473 1 98.25 81 TYR A N 1
ATOM 613 C CA . TYR A 1 81 ? -8.016 -3.426 -2.457 1 98.25 81 TYR A CA 1
ATOM 614 C C . TYR A 1 81 ? -7.426 -3.705 -1.079 1 98.25 81 TYR A C 1
ATOM 616 O O . TYR A 1 81 ? -6.203 -3.781 -0.921 1 98.25 81 TYR A O 1
ATOM 624 N N . SER A 1 82 ? -8.234 -3.842 -0.088 1 98.25 82 SER A N 1
ATOM 625 C CA . SER A 1 82 ? -7.773 -4.277 1.227 1 98.25 82 SER A CA 1
ATOM 626 C C . SER A 1 82 ? -8.555 -5.492 1.712 1 98.25 82 SER A C 1
ATOM 628 O O . SER A 1 82 ? -8.82 -5.629 2.908 1 98.25 82 SER A O 1
ATOM 630 N N . HIS A 1 83 ? -8.992 -6.289 0.724 1 97.81 83 HIS A N 1
ATOM 631 C CA . HIS A 1 83 ? -9.594 -7.578 1.053 1 97.81 83 HIS A CA 1
ATOM 632 C C . HIS A 1 83 ? -8.703 -8.367 2.004 1 97.81 83 HIS A C 1
ATOM 634 O O . HIS A 1 83 ? -7.473 -8.312 1.906 1 97.81 83 HIS A O 1
ATOM 640 N N . PRO A 1 84 ? -9.297 -9.117 2.957 1 97.5 84 PRO A N 1
ATOM 641 C CA . PRO A 1 84 ? -8.484 -9.844 3.936 1 97.5 84 PRO A CA 1
ATOM 642 C C . PRO A 1 84 ? -7.406 -10.711 3.285 1 97.5 84 PRO A C 1
ATOM 644 O O . PRO A 1 84 ? -6.297 -10.82 3.814 1 97.5 84 PRO A O 1
ATOM 647 N N . MET A 1 85 ? -7.656 -11.242 2.137 1 96.81 85 MET A N 1
ATOM 648 C CA . MET A 1 85 ? -6.664 -12.062 1.448 1 96.81 85 MET A CA 1
ATOM 649 C C . MET A 1 85 ? -5.496 -11.211 0.964 1 96.81 85 MET A C 1
ATOM 651 O O . MET A 1 85 ? -4.355 -11.68 0.919 1 96.81 85 MET A O 1
ATOM 655 N N . VAL A 1 86 ? -5.812 -9.992 0.581 1 97.38 86 VAL A N 1
ATOM 656 C CA . VAL A 1 86 ? -4.754 -9.062 0.203 1 97.38 86 VAL A CA 1
ATOM 657 C C . VAL A 1 86 ? -3.863 -8.781 1.409 1 97.38 86 VAL A C 1
ATOM 659 O O . VAL A 1 86 ? -2.635 -8.789 1.299 1 97.38 86 VAL A O 1
ATOM 662 N N . LEU A 1 87 ? -4.465 -8.609 2.57 1 98.31 87 LEU A N 1
ATOM 663 C CA . LEU A 1 87 ? -3.727 -8.289 3.785 1 98.31 87 LEU A CA 1
ATOM 664 C C . LEU A 1 87 ? -2.98 -9.508 4.309 1 98.31 87 LEU A C 1
ATOM 666 O O . LEU A 1 87 ? -1.917 -9.383 4.918 1 98.31 87 LEU A O 1
ATOM 670 N N . LEU A 1 88 ? -3.562 -10.703 4.059 1 97.5 88 LEU A N 1
ATOM 671 C CA . LEU A 1 88 ? -2.834 -11.93 4.355 1 97.5 88 LEU A CA 1
ATOM 672 C C . LEU A 1 88 ? -1.507 -11.969 3.607 1 97.5 88 LEU A C 1
ATOM 674 O O . LEU A 1 88 ? -0.466 -12.273 4.195 1 97.5 88 LEU A O 1
ATOM 678 N N . TYR A 1 89 ? -1.602 -11.68 2.369 1 96.75 89 TYR A N 1
ATOM 679 C CA . TYR A 1 89 ? -0.397 -11.68 1.547 1 96.75 89 TYR A CA 1
ATOM 680 C C . TYR A 1 89 ? 0.585 -10.617 2.014 1 96.75 89 TYR A C 1
ATOM 682 O O . TYR A 1 89 ? 1.798 -10.836 2.025 1 96.75 89 TYR A O 1
ATOM 690 N N . MET A 1 90 ? 0.076 -9.406 2.34 1 98.06 90 MET A N 1
ATOM 691 C CA . MET A 1 90 ? 0.93 -8.352 2.867 1 98.06 90 MET A CA 1
ATOM 692 C C . MET A 1 90 ? 1.699 -8.828 4.094 1 98.06 90 MET A C 1
ATOM 694 O O . MET A 1 90 ? 2.914 -8.641 4.184 1 98.06 90 MET A O 1
ATOM 698 N N . GLY A 1 91 ? 0.985 -9.438 5.051 1 98.06 91 GLY A N 1
ATOM 699 C CA . GLY A 1 91 ? 1.633 -9.977 6.238 1 98.06 91 GLY A CA 1
ATOM 700 C C . GLY A 1 91 ? 2.68 -11.031 5.918 1 98.06 91 GLY A C 1
ATOM 701 O O . GLY A 1 91 ? 3.773 -11.016 6.488 1 98.06 91 GLY A O 1
ATOM 702 N N . GLY A 1 92 ? 2.324 -11.914 4.98 1 96.94 92 GLY A N 1
ATOM 703 C CA . GLY A 1 92 ? 3.281 -12.922 4.559 1 96.94 92 GLY A CA 1
ATOM 704 C C . GLY A 1 92 ? 4.559 -12.328 3.99 1 96.94 92 GLY A C 1
ATOM 705 O O . GLY A 1 92 ? 5.656 -12.789 4.312 1 96.94 92 GLY A O 1
ATOM 706 N N . PHE A 1 93 ? 4.441 -11.312 3.227 1 96.62 93 PHE A N 1
ATOM 707 C CA . PHE A 1 93 ? 5.598 -10.672 2.611 1 96.62 93 PHE A CA 1
ATOM 708 C C . PHE A 1 93 ? 6.453 -9.977 3.66 1 96.62 93 PHE A C 1
ATOM 710 O O . PHE A 1 93 ? 7.68 -9.945 3.549 1 96.62 93 PHE A O 1
ATOM 717 N N . MET A 1 94 ? 5.781 -9.359 4.625 1 98.06 94 MET A N 1
ATOM 718 C CA . MET A 1 94 ? 6.547 -8.68 5.668 1 98.06 94 MET A CA 1
ATOM 719 C C . MET A 1 94 ? 7.348 -9.672 6.496 1 98.06 94 MET A C 1
ATOM 721 O O . MET A 1 94 ? 8.492 -9.406 6.863 1 98.06 94 MET A O 1
ATOM 725 N N . ILE A 1 95 ? 6.77 -10.805 6.77 1 97.94 95 ILE A N 1
ATOM 726 C CA . ILE A 1 95 ? 7.48 -11.859 7.488 1 97.94 95 ILE A CA 1
ATOM 727 C C . ILE A 1 95 ? 8.656 -12.352 6.648 1 97.94 95 ILE A C 1
ATOM 729 O O . ILE A 1 95 ? 9.766 -12.516 7.16 1 97.94 95 ILE A O 1
ATOM 733 N N . ALA A 1 96 ? 8.391 -12.523 5.348 1 96.75 96 ALA A N 1
ATOM 734 C CA . ALA A 1 96 ? 9.438 -12.961 4.43 1 96.75 96 ALA A CA 1
ATOM 735 C C . ALA A 1 96 ? 10.602 -11.977 4.406 1 96.75 96 ALA A C 1
ATOM 737 O O . ALA A 1 96 ? 11.766 -12.375 4.348 1 96.75 96 ALA A O 1
ATOM 738 N N . MET A 1 97 ? 10.273 -10.672 4.445 1 96.62 97 MET A N 1
ATOM 739 C CA . MET A 1 97 ? 11.312 -9.648 4.457 1 96.62 97 MET A CA 1
ATOM 740 C C . MET A 1 97 ? 12.203 -9.789 5.684 1 96.62 97 MET A C 1
ATOM 742 O O . MET A 1 97 ? 13.414 -9.555 5.609 1 96.62 97 MET A O 1
ATOM 746 N N . CYS A 1 98 ? 11.586 -10.133 6.789 1 97.38 98 CYS A N 1
ATOM 747 C CA . CYS A 1 98 ? 12.352 -10.312 8.016 1 97.38 98 CYS A CA 1
ATOM 748 C C . CYS A 1 98 ? 13.266 -11.523 7.926 1 97.38 98 CYS A C 1
ATOM 750 O O . CYS A 1 98 ? 14.414 -11.484 8.375 1 97.38 98 CYS A O 1
ATOM 752 N N . ILE A 1 99 ? 12.797 -12.586 7.324 1 97.06 99 ILE A N 1
ATOM 753 C CA . ILE A 1 99 ? 13.578 -13.797 7.109 1 97.06 99 ILE A CA 1
ATOM 754 C C . ILE A 1 99 ? 14.797 -13.484 6.242 1 97.06 99 ILE A C 1
ATOM 756 O O . ILE A 1 99 ? 15.906 -13.93 6.531 1 97.06 99 ILE A O 1
ATOM 760 N N . GLU A 1 100 ? 14.594 -12.711 5.258 1 95.81 100 GLU A N 1
ATOM 761 C CA . GLU A 1 100 ? 15.672 -12.312 4.352 1 95.81 100 GLU A CA 1
ATOM 762 C C . GLU A 1 100 ? 16.672 -11.391 5.051 1 95.81 100 GLU A C 1
ATOM 764 O O . GLU A 1 100 ? 17.875 -11.547 4.887 1 95.81 100 GLU A O 1
ATOM 769 N N . LYS A 1 101 ? 16.109 -10.453 5.82 1 96.06 101 LYS A N 1
ATOM 770 C CA . LYS A 1 101 ? 16.953 -9.469 6.508 1 96.06 101 LYS A CA 1
ATOM 771 C C . LYS A 1 101 ? 18.016 -10.156 7.363 1 96.06 101 LYS A C 1
ATOM 773 O O . LYS A 1 101 ? 19.156 -9.703 7.418 1 96.06 101 LYS A O 1
ATOM 778 N N . TRP A 1 102 ? 17.641 -11.25 7.977 1 96.31 102 TRP A N 1
ATOM 779 C CA . TRP A 1 102 ? 18.547 -11.867 8.945 1 96.31 102 TRP A CA 1
ATOM 780 C C . TRP A 1 102 ? 19.172 -13.141 8.375 1 96.31 102 TRP A C 1
ATOM 782 O O . TRP A 1 102 ? 19.688 -13.977 9.125 1 96.31 102 TRP A O 1
ATOM 792 N N . ASN A 1 103 ? 19.062 -13.422 7.066 1 94.44 103 ASN A N 1
ATOM 793 C CA . ASN A 1 103 ? 19.734 -14.469 6.301 1 94.44 103 ASN A CA 1
ATOM 794 C C . ASN A 1 103 ? 19.297 -15.859 6.742 1 94.44 103 ASN A C 1
ATOM 796 O O . ASN A 1 103 ? 20.031 -16.828 6.547 1 94.44 103 ASN A O 1
ATOM 800 N N . LEU A 1 104 ? 18.188 -15.93 7.332 1 95.88 104 LEU A N 1
ATOM 801 C CA . LEU A 1 104 ? 17.672 -17.234 7.719 1 95.88 104 LEU A CA 1
ATOM 802 C C . LEU A 1 104 ? 17.391 -18.094 6.488 1 95.88 104 LEU A C 1
ATOM 804 O O . LEU A 1 104 ? 17.625 -19.297 6.5 1 95.88 104 LEU A O 1
ATOM 808 N N . HIS A 1 105 ? 16.875 -17.516 5.441 1 95.06 105 HIS A N 1
ATOM 809 C CA . HIS A 1 105 ? 16.578 -18.219 4.203 1 95.06 105 HIS A CA 1
ATOM 810 C C . HIS A 1 105 ? 17.828 -18.828 3.596 1 95.06 105 HIS A C 1
ATOM 812 O O . HIS A 1 105 ? 17.797 -19.969 3.104 1 95.06 105 HIS A O 1
ATOM 818 N N . LYS A 1 106 ? 18.922 -18.125 3.67 1 95.06 106 LYS A N 1
ATOM 819 C CA . LYS A 1 106 ? 20.188 -18.641 3.152 1 95.06 106 LYS A CA 1
ATOM 820 C C . LYS A 1 106 ? 20.656 -19.859 3.947 1 95.06 106 LYS A C 1
ATOM 822 O O . LYS A 1 106 ? 21.109 -20.844 3.367 1 95.06 106 LYS A O 1
ATOM 827 N N . ARG A 1 107 ? 20.594 -19.766 5.227 1 95.31 107 ARG A N 1
ATOM 828 C CA . ARG A 1 107 ? 21 -20.875 6.086 1 95.31 107 ARG A CA 1
ATOM 829 C C . ARG A 1 107 ? 20.156 -22.109 5.816 1 95.31 107 ARG A C 1
ATOM 831 O O . ARG A 1 107 ? 20.688 -23.219 5.723 1 95.31 107 ARG A O 1
ATOM 838 N N . ILE A 1 108 ? 18.859 -21.938 5.699 1 95 108 ILE A N 1
ATOM 839 C CA . ILE A 1 108 ? 17.953 -23.047 5.418 1 95 108 ILE A CA 1
ATOM 840 C C . ILE A 1 108 ? 18.312 -23.672 4.078 1 95 108 ILE A C 1
ATOM 842 O O . ILE A 1 108 ? 18.391 -24.906 3.959 1 95 108 ILE A O 1
ATOM 846 N N . ALA A 1 109 ? 18.562 -22.875 3.107 1 94.75 109 ALA A N 1
ATOM 847 C CA . ALA A 1 109 ? 18.891 -23.344 1.769 1 94.75 109 ALA A CA 1
ATOM 848 C C . ALA A 1 109 ? 20.172 -24.172 1.791 1 94.75 109 ALA A C 1
ATOM 850 O O . ALA A 1 109 ? 20.203 -25.312 1.301 1 94.75 109 ALA A O 1
ATOM 851 N N . LEU A 1 110 ? 21.219 -23.641 2.383 1 94.19 110 LEU A N 1
ATOM 852 C CA . LEU A 1 110 ? 22.531 -24.297 2.385 1 94.19 110 LEU A CA 1
ATOM 853 C C . LEU A 1 110 ? 22.484 -25.594 3.199 1 94.19 110 LEU A C 1
ATOM 855 O O . LEU A 1 110 ? 23.094 -26.594 2.809 1 94.19 110 LEU A O 1
ATOM 859 N N . LYS A 1 111 ? 21.812 -25.547 4.273 1 94.25 111 LYS A N 1
ATOM 860 C CA . LYS A 1 111 ? 21.688 -26.766 5.078 1 94.25 111 LYS A CA 1
ATOM 861 C C . LYS A 1 111 ? 20.938 -27.844 4.32 1 94.25 111 LYS A C 1
ATOM 863 O O . LYS A 1 111 ? 21.281 -29.031 4.406 1 94.25 111 LYS A O 1
ATOM 868 N N . THR A 1 112 ? 19.906 -27.453 3.627 1 92.62 112 THR A N 1
ATOM 869 C CA . THR A 1 112 ? 19.125 -28.406 2.842 1 92.62 112 THR A CA 1
ATOM 870 C C . THR A 1 112 ? 19.984 -29.031 1.754 1 92.62 112 THR A C 1
ATOM 872 O O . THR A 1 112 ? 19.953 -30.25 1.56 1 92.62 112 THR A O 1
ATOM 875 N N . ILE A 1 113 ? 20.75 -28.25 1.078 1 91.5 113 ILE A N 1
ATOM 876 C CA . ILE A 1 113 ? 21.609 -28.734 -0.003 1 91.5 113 ILE A CA 1
ATOM 877 C C . ILE A 1 113 ? 22.688 -29.656 0.564 1 91.5 113 ILE A C 1
ATOM 879 O O . ILE A 1 113 ? 23.016 -30.672 -0.029 1 91.5 113 ILE A O 1
ATOM 883 N N . SER A 1 114 ? 23.234 -29.234 1.708 1 90 114 SER A N 1
ATOM 884 C CA . SER A 1 114 ? 24.359 -29.969 2.305 1 90 114 SER A CA 1
ATOM 885 C C . SER A 1 114 ? 23.922 -31.375 2.742 1 90 114 SER A C 1
ATOM 887 O O . SER A 1 114 ? 24.75 -32.281 2.842 1 90 114 SER A O 1
ATOM 889 N N . PHE A 1 115 ? 22.703 -31.469 2.99 1 88.75 115 PHE A N 1
ATOM 890 C CA . PHE A 1 115 ? 22.188 -32.75 3.475 1 88.75 115 PHE A CA 1
ATOM 891 C C . PHE A 1 115 ? 22 -33.719 2.326 1 88.75 115 PHE A C 1
ATOM 893 O O . PHE A 1 115 ? 21.906 -34.938 2.547 1 88.75 115 PHE A O 1
ATOM 900 N N . ILE A 1 116 ? 22.078 -33.062 1.154 1 81.62 116 ILE A N 1
ATOM 901 C CA . ILE A 1 116 ? 21.812 -33.938 0.01 1 81.62 116 ILE A CA 1
ATOM 902 C C . ILE A 1 116 ? 23.125 -34.406 -0.579 1 81.62 116 ILE A C 1
ATOM 904 O O . ILE A 1 116 ? 24.172 -33.781 -0.423 1 81.62 116 ILE A O 1
ATOM 908 N N . GLY A 1 117 ? 23.266 -35.531 -1.2 1 74.06 117 GLY A N 1
ATOM 909 C CA . GLY A 1 117 ? 24.375 -36.375 -1.631 1 74.06 117 GLY A CA 1
ATOM 910 C C . GLY A 1 117 ? 25.375 -35.656 -2.494 1 74.06 117 GLY A C 1
ATOM 911 O O . GLY A 1 117 ? 25.312 -34.438 -2.656 1 74.06 117 GLY A O 1
ATOM 912 N N . THR A 1 118 ? 26.438 -36.406 -2.908 1 76.12 118 THR A N 1
ATOM 913 C CA . THR A 1 118 ? 27.625 -35.844 -3.523 1 76.12 118 THR A CA 1
ATOM 914 C C . THR A 1 118 ? 27.594 -36.031 -5.035 1 76.12 118 THR A C 1
ATOM 916 O O . THR A 1 118 ? 28.359 -35.375 -5.762 1 76.12 118 THR A O 1
ATOM 919 N N . ASN A 1 119 ? 26.719 -36.781 -5.492 1 85.38 119 ASN A N 1
ATOM 920 C CA . ASN A 1 119 ? 26.672 -36.906 -6.945 1 85.38 119 ASN A CA 1
ATOM 921 C C . ASN A 1 119 ? 25.891 -35.75 -7.566 1 85.38 119 ASN A C 1
ATOM 923 O O . ASN A 1 119 ? 25.109 -35.062 -6.887 1 85.38 119 ASN A O 1
ATOM 927 N N . ILE A 1 120 ? 26.078 -35.5 -8.828 1 87.25 120 ILE A N 1
ATOM 928 C CA . ILE A 1 120 ? 25.578 -34.312 -9.508 1 87.25 120 ILE A CA 1
ATOM 929 C C . ILE A 1 120 ? 24.047 -34.344 -9.516 1 87.25 120 ILE A C 1
ATOM 931 O O . ILE A 1 120 ? 23.406 -33.312 -9.352 1 87.25 120 ILE A O 1
ATOM 935 N N . GLN A 1 121 ? 23.438 -35.5 -9.742 1 92.56 121 GLN A N 1
ATOM 936 C CA . GLN A 1 121 ? 21.984 -35.594 -9.727 1 92.56 121 GLN A CA 1
ATOM 937 C C . GLN A 1 121 ? 21.406 -35.188 -8.367 1 92.56 121 GLN A C 1
ATOM 939 O O . GLN A 1 121 ? 20.391 -34.5 -8.297 1 92.56 121 GLN A O 1
ATOM 944 N N . GLN A 1 122 ? 22.094 -35.594 -7.359 1 92.25 122 GLN A N 1
ATOM 945 C CA . GLN A 1 122 ? 21.656 -35.281 -6.004 1 92.25 122 GLN A CA 1
ATOM 946 C C . GLN A 1 122 ? 21.875 -33.812 -5.676 1 92.25 122 GLN A C 1
ATOM 948 O O . GLN A 1 122 ? 21.078 -33.219 -4.949 1 92.25 122 GLN A O 1
ATOM 953 N N . ILE A 1 123 ? 22.969 -33.281 -6.148 1 90.25 123 ILE A N 1
ATOM 954 C CA . ILE A 1 123 ? 23.234 -31.859 -5.922 1 90.25 123 ILE A CA 1
ATOM 955 C C . ILE A 1 123 ? 22.125 -31.016 -6.562 1 90.25 123 ILE A C 1
ATOM 957 O O . ILE A 1 123 ? 21.609 -30.094 -5.941 1 90.25 123 ILE A O 1
ATOM 961 N N . ILE A 1 124 ? 21.781 -31.375 -7.797 1 94.44 124 ILE A N 1
ATOM 962 C CA . ILE A 1 124 ? 20.703 -30.688 -8.484 1 94.44 124 ILE A CA 1
ATOM 963 C C . ILE A 1 124 ? 19.406 -30.828 -7.695 1 94.44 124 ILE A C 1
ATOM 965 O O . ILE A 1 124 ? 18.672 -29.859 -7.508 1 94.44 124 ILE A O 1
ATOM 969 N N . LEU A 1 125 ? 19.172 -32.031 -7.184 1 96.12 125 LEU A N 1
ATOM 970 C CA . LEU A 1 125 ? 17.984 -32.25 -6.363 1 96.12 125 LEU A CA 1
ATOM 971 C C . LEU A 1 125 ? 18 -31.391 -5.113 1 96.12 125 LEU A C 1
ATOM 973 O O . LEU A 1 125 ? 16.969 -30.844 -4.715 1 96.12 125 LEU A O 1
ATOM 977 N N . GLY A 1 126 ? 19.156 -31.344 -4.461 1 95.62 126 GLY A N 1
ATOM 978 C CA . GLY A 1 126 ? 19.281 -30.516 -3.281 1 95.62 126 GLY A CA 1
ATOM 979 C C . GLY A 1 126 ? 18.938 -29.062 -3.541 1 95.62 126 GLY A C 1
ATOM 980 O O . GLY A 1 126 ? 18.188 -28.453 -2.764 1 95.62 126 GLY A O 1
ATOM 981 N N . PHE A 1 127 ? 19.484 -28.516 -4.633 1 96.62 127 PHE A N 1
ATOM 982 C CA . PHE A 1 127 ? 19.156 -27.141 -5.012 1 96.62 127 PHE A CA 1
ATOM 983 C C . PHE A 1 127 ? 17.656 -26.984 -5.27 1 96.62 127 PHE A C 1
ATOM 985 O O . PHE A 1 127 ? 17.062 -25.984 -4.871 1 96.62 127 PHE A O 1
ATOM 992 N N . MET A 1 128 ? 17.109 -27.984 -5.914 1 98.38 128 MET A N 1
ATOM 993 C CA . MET A 1 128 ? 15.695 -27.906 -6.277 1 98.38 128 MET A CA 1
ATOM 994 C C . MET A 1 128 ? 14.812 -27.984 -5.039 1 98.38 128 MET A C 1
ATOM 996 O O . MET A 1 128 ? 13.859 -27.203 -4.898 1 98.38 128 MET A O 1
ATOM 1000 N N . ILE A 1 129 ? 15.109 -28.844 -4.109 1 98.31 129 ILE A N 1
ATOM 1001 C CA . ILE A 1 129 ? 14.336 -28.984 -2.881 1 98.31 129 ILE A CA 1
ATOM 1002 C C . ILE A 1 129 ? 14.445 -27.719 -2.039 1 98.31 129 ILE A C 1
ATOM 1004 O O . ILE A 1 129 ? 13.445 -27.219 -1.521 1 98.31 129 ILE A O 1
ATOM 1008 N N . ALA A 1 130 ? 15.641 -27.219 -1.917 1 97.94 130 ALA A N 1
ATOM 1009 C CA . ALA A 1 130 ? 15.852 -26 -1.15 1 97.94 130 ALA A CA 1
ATOM 1010 C C . ALA A 1 130 ? 15.062 -24.828 -1.742 1 97.94 130 ALA A C 1
ATOM 1012 O O . ALA A 1 130 ? 14.398 -24.094 -1.015 1 97.94 130 ALA A O 1
ATOM 1013 N N . THR A 1 131 ? 15.141 -24.719 -3.045 1 98.5 131 THR A N 1
ATOM 1014 C CA . THR A 1 131 ? 14.445 -23.641 -3.729 1 98.5 131 THR A CA 1
ATOM 1015 C C . THR A 1 131 ? 12.938 -23.781 -3.572 1 98.5 131 THR A C 1
ATOM 1017 O O . THR A 1 131 ? 12.242 -22.797 -3.271 1 98.5 131 THR A O 1
ATOM 1020 N N . ALA A 1 132 ? 12.43 -24.953 -3.785 1 98.62 132 ALA A N 1
ATOM 1021 C CA . ALA A 1 132 ? 11 -25.203 -3.67 1 98.62 132 ALA A CA 1
ATOM 1022 C C . ALA A 1 132 ? 10.508 -24.922 -2.252 1 98.62 132 ALA A C 1
ATOM 1024 O O . ALA A 1 132 ? 9.453 -24.312 -2.061 1 98.62 132 ALA A O 1
ATOM 1025 N N . PHE A 1 133 ? 11.266 -25.359 -1.327 1 98 133 PHE A N 1
ATOM 1026 C CA . PHE A 1 133 ? 10.867 -25.188 0.064 1 98 133 PHE A CA 1
ATOM 1027 C C . PHE A 1 133 ? 10.812 -23.703 0.419 1 98 133 PHE A C 1
ATOM 1029 O O . PHE A 1 133 ? 9.836 -23.234 1.008 1 98 133 PHE A O 1
ATOM 1036 N N . LEU A 1 134 ? 11.82 -23 0.092 1 97.81 134 LEU A N 1
ATOM 1037 C CA . LEU A 1 134 ? 11.875 -21.578 0.407 1 97.81 134 LEU A CA 1
ATOM 1038 C C . LEU A 1 134 ? 10.773 -20.828 -0.323 1 97.81 134 LEU A C 1
ATOM 1040 O O . LEU A 1 134 ? 10.18 -19.891 0.232 1 97.81 134 LEU A O 1
ATOM 1044 N N . SER A 1 135 ? 10.492 -21.25 -1.53 1 98 135 SER A N 1
ATOM 1045 C CA . SER A 1 135 ? 9.508 -20.547 -2.357 1 98 135 SER A CA 1
ATOM 1046 C C . SER A 1 135 ? 8.094 -20.734 -1.806 1 98 135 SER A C 1
ATOM 1048 O O . SER A 1 135 ? 7.176 -20 -2.174 1 98 135 SER A O 1
ATOM 1050 N N . MET A 1 136 ? 7.883 -21.688 -0.881 1 97.31 136 MET A N 1
ATOM 1051 C CA . MET A 1 136 ? 6.605 -21.875 -0.204 1 97.31 136 MET A CA 1
ATOM 1052 C C . MET A 1 136 ? 6.297 -20.688 0.714 1 97.31 136 MET A C 1
ATOM 1054 O O . MET A 1 136 ? 5.137 -20.438 1.039 1 97.31 136 MET A O 1
ATOM 1058 N N . TRP A 1 137 ? 7.406 -20.016 1.09 1 94.31 137 TRP A N 1
ATOM 1059 C CA . TRP A 1 137 ? 7.246 -19.062 2.188 1 94.31 137 TRP A CA 1
ATOM 1060 C C . TRP A 1 137 ? 7.719 -17.672 1.78 1 94.31 137 TRP A C 1
ATOM 1062 O O . TRP A 1 137 ? 7.297 -16.672 2.361 1 94.31 137 TRP A O 1
ATOM 1072 N N . ILE A 1 138 ? 8.656 -17.703 0.901 1 93.69 138 ILE A N 1
ATOM 1073 C CA . ILE A 1 138 ? 9.242 -16.453 0.411 1 93.69 138 ILE A CA 1
ATOM 1074 C C . ILE A 1 138 ? 8.898 -16.281 -1.067 1 93.69 138 ILE A C 1
ATOM 1076 O O . ILE A 1 138 ? 8.422 -17.203 -1.721 1 93.69 138 ILE A O 1
ATOM 1080 N N . SER A 1 139 ? 9.016 -15.172 -1.616 1 93.25 139 SER A N 1
ATOM 1081 C CA . SER A 1 139 ? 8.664 -14.961 -3.018 1 93.25 139 SER A CA 1
ATOM 1082 C C . SER A 1 139 ? 9.555 -15.797 -3.938 1 93.25 139 SER A C 1
ATOM 1084 O O . SER A 1 139 ? 10.727 -16.016 -3.641 1 93.25 139 SER A O 1
ATOM 1086 N N . ASN A 1 140 ? 8.93 -16.188 -5.031 1 96.81 140 ASN A N 1
ATOM 1087 C CA . ASN A 1 140 ? 9.641 -16.969 -6.031 1 96.81 140 ASN A CA 1
ATOM 1088 C C . ASN A 1 140 ? 10.867 -16.234 -6.566 1 96.81 140 ASN A C 1
ATOM 1090 O O . ASN A 1 140 ? 11.938 -16.828 -6.723 1 96.81 140 ASN A O 1
ATOM 1094 N N . THR A 1 141 ? 10.695 -15.016 -6.676 1 95 141 THR A N 1
ATOM 1095 C CA . THR A 1 141 ? 11.758 -14.172 -7.219 1 95 141 THR A CA 1
ATOM 1096 C C . THR A 1 141 ? 12.922 -14.07 -6.238 1 95 141 THR A C 1
ATOM 1098 O O . THR A 1 141 ? 14.07 -14.289 -6.613 1 95 141 THR A O 1
ATOM 1101 N N . ALA A 1 142 ? 12.594 -13.789 -5.047 1 94.12 142 ALA A N 1
ATOM 1102 C CA . ALA A 1 142 ? 13.633 -13.648 -4.027 1 94.12 142 ALA A CA 1
ATOM 1103 C C . ALA A 1 142 ? 14.406 -14.953 -3.842 1 94.12 142 ALA A C 1
ATOM 1105 O O . ALA A 1 142 ? 15.633 -14.938 -3.689 1 94.12 142 ALA A O 1
ATOM 1106 N N . THR A 1 143 ? 13.727 -16.016 -3.873 1 97.19 143 THR A N 1
ATOM 1107 C CA . THR A 1 143 ? 14.344 -17.312 -3.701 1 97.19 143 THR A CA 1
ATOM 1108 C C . THR A 1 143 ? 15.312 -17.609 -4.848 1 97.19 143 THR A C 1
ATOM 1110 O O . THR A 1 143 ? 16.438 -18.047 -4.613 1 97.19 143 THR A O 1
ATOM 1113 N N . SER A 1 144 ? 14.906 -17.359 -6.055 1 97.75 144 SER A N 1
ATOM 1114 C CA . SER A 1 144 ? 15.758 -17.625 -7.211 1 97.75 144 SER A CA 1
ATOM 1115 C C . SER A 1 144 ? 16.984 -16.703 -7.227 1 97.75 144 SER A C 1
ATOM 1117 O O . SER A 1 144 ? 18.078 -17.141 -7.559 1 97.75 144 SER A O 1
ATOM 1119 N N . LEU A 1 145 ? 16.781 -15.477 -6.828 1 95.75 145 LEU A N 1
ATOM 1120 C CA . LEU A 1 145 ? 17.875 -14.523 -6.781 1 95.75 145 LEU A CA 1
ATOM 1121 C C . LEU A 1 145 ? 18.922 -14.945 -5.758 1 95.75 145 LEU A C 1
ATOM 1123 O O . LEU A 1 145 ? 20.125 -14.742 -5.965 1 95.75 145 LEU A O 1
ATOM 1127 N N . MET A 1 146 ? 18.406 -15.469 -4.695 1 94.81 146 MET A N 1
ATOM 1128 C CA . MET A 1 146 ? 19.312 -15.891 -3.627 1 94.81 146 MET A CA 1
ATOM 1129 C C . MET A 1 146 ? 20.062 -17.156 -4.012 1 94.81 146 MET A C 1
ATOM 1131 O O . MET A 1 146 ? 21.25 -17.297 -3.695 1 94.81 146 MET A O 1
ATOM 1135 N N . MET A 1 147 ? 19.484 -18.047 -4.723 1 96.69 147 MET A N 1
ATOM 1136 C CA . MET A 1 147 ? 20.047 -19.359 -5.051 1 96.69 147 MET A CA 1
ATOM 1137 C C . MET A 1 147 ? 21.047 -19.234 -6.203 1 96.69 147 MET A C 1
ATOM 1139 O O . MET A 1 147 ? 21.984 -20.031 -6.293 1 96.69 147 MET A O 1
ATOM 1143 N N . LEU A 1 148 ? 20.891 -18.234 -7.004 1 96.25 148 LEU A N 1
ATOM 1144 C CA . LEU A 1 148 ? 21.641 -18.094 -8.25 1 96.25 148 LEU A CA 1
ATOM 1145 C C . LEU A 1 148 ? 23.125 -18 -7.98 1 96.25 148 LEU A C 1
ATOM 1147 O O . LEU A 1 148 ? 23.922 -18.781 -8.531 1 96.25 148 LEU A O 1
ATOM 1151 N N . PRO A 1 149 ? 23.547 -17.094 -7.129 1 93.81 149 PRO A N 1
ATOM 1152 C CA . PRO A 1 149 ? 24.984 -16.984 -6.891 1 93.81 149 PRO A CA 1
ATOM 1153 C C . PRO A 1 149 ? 25.562 -18.25 -6.25 1 93.81 149 PRO A C 1
ATOM 1155 O O . PRO A 1 149 ? 26.719 -18.609 -6.508 1 93.81 149 PRO A O 1
ATOM 1158 N N . ILE A 1 150 ? 24.844 -18.875 -5.406 1 92.12 150 ILE A N 1
ATOM 1159 C CA . ILE A 1 150 ? 25.297 -20.125 -4.793 1 92.12 150 ILE A CA 1
ATOM 1160 C C . ILE A 1 150 ? 25.484 -21.188 -5.867 1 92.12 150 ILE A C 1
ATOM 1162 O O . ILE A 1 150 ? 26.484 -21.906 -5.875 1 92.12 150 ILE A O 1
ATOM 1166 N N . ALA A 1 151 ? 24.531 -21.281 -6.762 1 94.19 151 ALA A N 1
ATOM 1167 C CA . ALA A 1 151 ? 24.594 -22.25 -7.852 1 94.19 151 ALA A CA 1
ATOM 1168 C C . ALA A 1 151 ? 25.797 -21.984 -8.758 1 94.19 151 ALA A C 1
ATOM 1170 O O . ALA A 1 151 ? 26.516 -22.906 -9.141 1 94.19 151 ALA A O 1
ATOM 1171 N N . ILE A 1 152 ? 26 -20.734 -9.07 1 93.31 152 ILE A N 1
ATOM 1172 C CA . ILE A 1 152 ? 27.125 -20.344 -9.914 1 93.31 152 ILE A CA 1
ATOM 1173 C C . ILE A 1 152 ? 28.438 -20.719 -9.234 1 93.31 152 ILE A C 1
ATOM 1175 O O . ILE A 1 152 ? 29.344 -21.266 -9.875 1 93.31 152 ILE A O 1
ATOM 1179 N N . ALA A 1 153 ? 28.516 -20.453 -8 1 89.25 153 ALA A N 1
ATOM 1180 C CA . ALA A 1 153 ? 29.719 -20.781 -7.25 1 89.25 153 ALA A CA 1
ATOM 1181 C C . ALA A 1 153 ? 29.984 -22.297 -7.266 1 89.25 153 ALA A C 1
ATOM 1183 O O . ALA A 1 153 ? 31.141 -22.719 -7.395 1 89.25 153 ALA A O 1
ATOM 1184 N N . VAL A 1 154 ? 29 -23.031 -7.148 1 88.06 154 VAL A N 1
ATOM 1185 C CA . VAL A 1 154 ? 29.125 -24.484 -7.145 1 88.06 154 VAL A CA 1
ATOM 1186 C C . VAL A 1 154 ? 29.578 -24.969 -8.523 1 88.06 154 VAL A C 1
ATOM 1188 O O . VAL A 1 154 ? 30.484 -25.797 -8.633 1 88.06 154 VAL A O 1
ATOM 1191 N N . VAL A 1 155 ? 28.969 -24.484 -9.555 1 89 155 VAL A N 1
ATOM 1192 C CA . VAL A 1 155 ? 29.297 -24.891 -10.914 1 89 155 VAL A CA 1
ATOM 1193 C C . VAL A 1 155 ? 30.75 -24.531 -11.227 1 89 155 VAL A C 1
ATOM 1195 O O . VAL A 1 155 ? 31.453 -25.312 -11.867 1 89 155 VAL A O 1
ATOM 1198 N N . THR A 1 156 ? 31.125 -23.344 -10.766 1 87.31 156 THR A N 1
ATOM 1199 C CA . THR A 1 156 ? 32.469 -22.875 -11.055 1 87.31 156 THR A CA 1
ATOM 1200 C C . THR A 1 156 ? 33.5 -23.703 -10.312 1 87.31 156 THR A C 1
ATOM 1202 O O . THR A 1 156 ? 34.656 -23.828 -10.75 1 87.31 156 THR A O 1
ATOM 1205 N N . GLN A 1 157 ? 33.156 -24.219 -9.258 1 82.81 157 GLN A N 1
ATOM 1206 C CA . GLN A 1 157 ? 34.094 -25 -8.453 1 82.81 157 GLN A CA 1
ATOM 1207 C C . GLN A 1 157 ? 34.094 -26.469 -8.883 1 82.81 157 GLN A C 1
ATOM 1209 O O . GLN A 1 157 ? 35 -27.219 -8.492 1 82.81 157 GLN A O 1
ATOM 1214 N N . LEU A 1 158 ? 33.094 -26.812 -9.586 1 77.5 158 LEU A N 1
ATOM 1215 C CA . LEU A 1 158 ? 33 -28.203 -9.992 1 77.5 158 LEU A CA 1
ATOM 1216 C C . LEU A 1 158 ? 34.094 -28.562 -10.984 1 77.5 158 LEU A C 1
ATOM 1218 O O . LEU A 1 158 ? 34.312 -27.828 -11.945 1 77.5 158 LEU A O 1
ATOM 1222 N N . SER A 1 159 ? 35.062 -29.266 -10.469 1 63.69 159 SER A N 1
ATOM 1223 C CA . SER A 1 159 ? 36.062 -29.875 -11.336 1 63.69 159 SER A CA 1
ATOM 1224 C C . SER A 1 159 ? 35.719 -31.328 -11.641 1 63.69 159 SER A C 1
ATOM 1226 O O . SER A 1 159 ? 35.312 -32.094 -10.75 1 63.69 159 SER A O 1
ATOM 1228 N N . PRO A 1 160 ? 35.469 -31.75 -12.891 1 55.81 160 PRO A N 1
ATOM 1229 C CA . PRO A 1 160 ? 35.188 -33.156 -13.18 1 55.81 160 PRO A CA 1
ATOM 1230 C C . PRO A 1 160 ? 36.188 -34.125 -12.547 1 55.81 160 PRO A C 1
ATOM 1232 O O . PRO A 1 160 ? 37.375 -33.938 -12.688 1 55.81 160 PRO A O 1
ATOM 1235 N N . ALA A 1 161 ? 35.969 -34.719 -11.375 1 52.44 161 ALA A N 1
ATOM 1236 C CA . ALA A 1 161 ? 36.844 -35.812 -11.008 1 52.44 161 ALA A CA 1
ATOM 1237 C C . ALA A 1 161 ? 36.594 -37.031 -11.898 1 52.44 161 ALA A C 1
ATOM 1239 O O . ALA A 1 161 ? 35.469 -37.562 -11.961 1 52.44 161 ALA A O 1
ATOM 1240 N N . GLY A 1 162 ? 37.656 -37.75 -12.609 1 43.81 162 GLY A N 1
ATOM 1241 C CA . GLY A 1 162 ? 37.75 -38.906 -13.469 1 43.81 162 GLY A CA 1
ATOM 1242 C C . GLY A 1 162 ? 37.156 -38.688 -14.852 1 43.81 162 GLY A C 1
ATOM 1243 O O . GLY A 1 162 ? 37.375 -39.469 -15.766 1 43.81 162 GLY A O 1
ATOM 1244 N N . VAL A 1 163 ? 35.812 -38.469 -14.891 1 45.59 163 VAL A N 1
ATOM 1245 C CA . VAL A 1 163 ? 35.156 -38.625 -16.188 1 45.59 163 VAL A CA 1
ATOM 1246 C C . VAL A 1 163 ? 35.594 -37.5 -17.125 1 45.59 163 VAL A C 1
ATOM 1248 O O . VAL A 1 163 ? 35.969 -36.406 -16.656 1 45.59 163 VAL A O 1
ATOM 1251 N N . LEU A 1 164 ? 35.312 -37.781 -18.406 1 45.81 164 LEU A N 1
ATOM 1252 C CA . LEU A 1 164 ? 35.469 -37.188 -19.734 1 45.81 164 LEU A CA 1
ATOM 1253 C C . LEU A 1 164 ? 35.125 -35.719 -19.719 1 45.81 164 LEU A C 1
ATOM 1255 O O . LEU A 1 164 ? 34.25 -35.281 -18.953 1 45.81 164 LEU A O 1
ATOM 1259 N N . LYS A 1 165 ? 35.656 -34.812 -20.672 1 46.38 165 LYS A N 1
ATOM 1260 C CA . LYS A 1 165 ? 36.188 -33.5 -21.047 1 46.38 165 LYS A CA 1
ATOM 1261 C C . LYS A 1 165 ? 35.156 -32.406 -20.797 1 46.38 165 LYS A C 1
ATOM 1263 O O . LYS A 1 165 ? 35.469 -31.422 -20.125 1 46.38 165 LYS A O 1
ATOM 1268 N N . GLU A 1 166 ? 34.812 -31.609 -21.766 1 46.75 166 GLU A N 1
ATOM 1269 C CA . GLU A 1 166 ? 34.438 -30.25 -22.172 1 46.75 166 GLU A CA 1
ATOM 1270 C C . GLU A 1 166 ? 33.031 -29.891 -21.688 1 46.75 166 GLU A C 1
ATOM 1272 O O . GLU A 1 166 ? 32.656 -28.719 -21.609 1 46.75 166 GLU A O 1
ATOM 1277 N N . GLN A 1 167 ? 31.938 -30.703 -22.047 1 52.88 167 GLN A N 1
ATOM 1278 C CA . GLN A 1 167 ? 30.531 -30.328 -22.156 1 52.88 167 GLN A CA 1
ATOM 1279 C C . GLN A 1 167 ? 29.844 -30.375 -20.797 1 52.88 167 GLN A C 1
ATOM 1281 O O . GLN A 1 167 ? 28.656 -30.078 -20.688 1 52.88 167 GLN A O 1
ATOM 1286 N N . SER A 1 168 ? 30.766 -30.453 -19.484 1 72.19 168 SER A N 1
ATOM 1287 C CA . SER A 1 168 ? 30.172 -30.891 -18.234 1 72.19 168 SER A CA 1
ATOM 1288 C C . SER A 1 168 ? 29.734 -29.703 -17.391 1 72.19 168 SER A C 1
ATOM 1290 O O . SER A 1 168 ? 28.609 -29.672 -16.875 1 72.19 168 SER A O 1
ATOM 1292 N N . PRO A 1 169 ? 30.609 -28.688 -17.438 1 72 169 PRO A N 1
ATOM 1293 C CA . PRO A 1 169 ? 30.188 -27.594 -16.562 1 72 169 PRO A CA 1
ATOM 1294 C C . PRO A 1 169 ? 29 -26.828 -17.141 1 72 169 PRO A C 1
ATOM 1296 O O . PRO A 1 169 ? 28.125 -26.391 -16.375 1 72 169 PRO A O 1
ATOM 1299 N N . ASN A 1 170 ? 28.984 -26.734 -18.453 1 85.06 170 ASN A N 1
ATOM 1300 C CA . ASN A 1 170 ? 27.875 -26.031 -19.078 1 85.06 170 ASN A CA 1
ATOM 1301 C C . ASN A 1 170 ? 26.562 -26.781 -18.938 1 85.06 170 ASN A C 1
ATOM 1303 O O . ASN A 1 170 ? 25.516 -26.188 -18.672 1 85.06 170 ASN A O 1
ATOM 1307 N N . LYS A 1 171 ? 26.75 -28.078 -19.062 1 90.56 171 LYS A N 1
ATOM 1308 C CA . LYS A 1 171 ? 25.578 -28.938 -18.922 1 90.56 171 LYS A CA 1
ATOM 1309 C C . LYS A 1 171 ? 25.047 -28.891 -17.484 1 90.56 171 LYS A C 1
ATOM 1311 O O . LYS A 1 171 ? 23.828 -28.812 -17.281 1 90.56 171 LYS A O 1
ATOM 1316 N N . ILE A 1 172 ? 25.906 -28.891 -16.547 1 90.81 172 ILE A N 1
ATOM 1317 C CA . ILE A 1 172 ? 25.531 -28.812 -15.141 1 90.81 172 ILE A CA 1
ATOM 1318 C C . ILE A 1 172 ? 24.906 -27.453 -14.844 1 90.81 172 ILE A C 1
ATOM 1320 O O . ILE A 1 172 ? 23.891 -27.375 -14.133 1 90.81 172 ILE A O 1
ATOM 1324 N N . GLY A 1 173 ? 25.516 -26.453 -15.406 1 93.75 173 GLY A N 1
ATOM 1325 C CA . GLY A 1 173 ? 24.984 -25.109 -15.234 1 93.75 173 GLY A CA 1
ATOM 1326 C C . GLY A 1 173 ? 23.562 -24.969 -15.75 1 93.75 173 GLY A C 1
ATOM 1327 O O . GLY A 1 173 ? 22.703 -24.375 -15.086 1 93.75 173 GLY A O 1
ATOM 1328 N N . LYS A 1 174 ? 23.328 -25.516 -16.953 1 96 174 LYS A N 1
ATOM 1329 C CA . LYS A 1 174 ? 22 -25.438 -17.547 1 96 174 LYS A CA 1
ATOM 1330 C C . LYS A 1 174 ? 20.969 -26.156 -16.672 1 96 174 LYS A C 1
ATOM 1332 O O . LYS A 1 174 ? 19.906 -25.609 -16.391 1 96 174 LYS A O 1
ATOM 1337 N N . ALA A 1 175 ? 21.328 -27.312 -16.188 1 96.06 175 ALA A N 1
ATOM 1338 C CA . ALA A 1 175 ? 20.422 -28.109 -15.367 1 96.06 175 ALA A CA 1
ATOM 1339 C C . ALA A 1 175 ? 20.141 -27.422 -14.039 1 96.06 175 ALA A C 1
ATOM 1341 O O . ALA A 1 175 ? 19 -27.391 -13.57 1 96.06 175 ALA A O 1
ATOM 1342 N N . LEU A 1 176 ? 21.141 -26.859 -13.461 1 95.56 176 LEU A N 1
ATOM 1343 C CA . LEU A 1 176 ? 21.016 -26.188 -12.172 1 95.56 176 LEU A CA 1
ATOM 1344 C C . LEU A 1 176 ? 20.156 -24.922 -12.305 1 95.56 176 LEU A C 1
ATOM 1346 O O . LEU A 1 176 ? 19.281 -24.672 -11.477 1 95.56 176 LEU A O 1
ATOM 1350 N N . MET A 1 177 ? 20.453 -24.156 -13.32 1 97.69 177 MET A N 1
ATOM 1351 C CA . MET A 1 177 ? 19.719 -22.906 -13.531 1 97.69 177 MET A CA 1
ATOM 1352 C C . MET A 1 177 ? 18.234 -23.188 -13.766 1 97.69 177 MET A C 1
ATOM 1354 O O . MET A 1 177 ? 17.375 -22.594 -13.125 1 97.69 177 MET A O 1
ATOM 1358 N N . LEU A 1 178 ? 17.953 -24.141 -14.641 1 98.25 178 LEU A N 1
ATOM 1359 C CA . LEU A 1 178 ? 16.562 -24.5 -14.898 1 98.25 178 LEU A CA 1
ATOM 1360 C C . LEU A 1 178 ? 15.922 -25.109 -13.656 1 98.25 178 LEU A C 1
ATOM 1362 O O . LEU A 1 178 ? 14.742 -24.859 -13.375 1 98.25 178 LEU A O 1
ATOM 1366 N N . GLY A 1 179 ? 16.703 -25.906 -12.945 1 98.31 179 GLY A N 1
ATOM 1367 C CA . GLY A 1 179 ? 16.219 -26.5 -11.711 1 98.31 179 GLY A CA 1
ATOM 1368 C C . GLY A 1 179 ? 15.758 -25.453 -10.703 1 98.31 179 GLY A C 1
ATOM 1369 O O . GLY A 1 179 ? 14.695 -25.594 -10.086 1 98.31 179 GLY A O 1
ATOM 1370 N N . ILE A 1 180 ? 16.516 -24.438 -10.555 1 98.31 180 ILE A N 1
ATOM 1371 C CA . ILE A 1 180 ? 16.219 -23.359 -9.617 1 98.31 180 ILE A CA 1
ATOM 1372 C C . ILE A 1 180 ? 14.945 -22.641 -10.062 1 98.31 180 ILE A C 1
ATOM 1374 O O . ILE A 1 180 ? 14.023 -22.438 -9.273 1 98.31 180 ILE A O 1
ATOM 1378 N N . ALA A 1 181 ? 14.859 -22.297 -11.328 1 98.44 181 ALA A N 1
ATOM 1379 C CA . ALA A 1 181 ? 13.719 -21.531 -11.844 1 98.44 181 ALA A CA 1
ATOM 1380 C C . ALA A 1 181 ? 12.43 -22.344 -11.727 1 98.44 181 ALA A C 1
ATOM 1382 O O . ALA A 1 181 ? 11.422 -21.844 -11.211 1 98.44 181 ALA A O 1
ATOM 1383 N N . TYR A 1 182 ? 12.469 -23.594 -12.164 1 98.56 182 TYR A N 1
ATOM 1384 C CA . TYR A 1 182 ? 11.273 -24.438 -12.172 1 98.56 182 TYR A CA 1
ATOM 1385 C C . TYR A 1 182 ? 10.844 -24.781 -10.758 1 98.56 182 TYR A C 1
ATOM 1387 O O . TYR A 1 182 ? 9.648 -24.781 -10.445 1 98.56 182 TYR A O 1
ATOM 1395 N N . SER A 1 183 ? 11.82 -25.047 -9.906 1 98.62 183 SER A N 1
ATOM 1396 C CA . SER A 1 183 ? 11.492 -25.406 -8.531 1 98.62 183 SER A CA 1
ATOM 1397 C C . SER A 1 183 ? 10.906 -24.219 -7.773 1 98.62 183 SER A C 1
ATOM 1399 O O . SER A 1 183 ? 10.055 -24.406 -6.895 1 98.62 183 SER A O 1
ATOM 1401 N N . ALA A 1 184 ? 11.344 -23.031 -8.078 1 98.5 184 ALA A N 1
ATOM 1402 C CA . ALA A 1 184 ? 10.75 -21.859 -7.461 1 98.5 184 ALA A CA 1
ATOM 1403 C C . ALA A 1 184 ? 9.258 -21.75 -7.781 1 98.5 184 ALA A C 1
ATOM 1405 O O . ALA A 1 184 ? 8.438 -21.562 -6.883 1 98.5 184 ALA A O 1
ATOM 1406 N N . SER A 1 185 ? 8.883 -21.953 -9.016 1 98.25 185 SER A N 1
ATOM 1407 C CA . SER A 1 185 ? 7.488 -21.891 -9.438 1 98.25 185 SER A CA 1
ATOM 1408 C C . SER A 1 185 ? 6.684 -23.062 -8.859 1 98.25 185 SER A C 1
ATOM 1410 O O . SER A 1 185 ? 5.566 -22.859 -8.375 1 98.25 185 SER A O 1
ATOM 1412 N N . ILE A 1 186 ? 7.289 -24.219 -8.906 1 98.56 186 ILE A N 1
ATOM 1413 C CA . ILE A 1 186 ? 6.613 -25.406 -8.422 1 98.56 186 ILE A CA 1
ATOM 1414 C C . ILE A 1 186 ? 6.395 -25.312 -6.914 1 98.56 186 ILE A C 1
ATOM 1416 O O . ILE A 1 186 ? 5.305 -25.594 -6.418 1 98.56 186 ILE A O 1
ATOM 1420 N N . GLY A 1 187 ? 7.422 -24.875 -6.199 1 98.44 187 GLY A N 1
ATOM 1421 C CA . GLY A 1 187 ? 7.32 -24.719 -4.758 1 98.44 187 GLY A CA 1
ATOM 1422 C C . GLY A 1 187 ? 6.285 -23.688 -4.344 1 98.44 187 GLY A C 1
ATOM 1423 O O . GLY A 1 187 ? 5.598 -23.859 -3.332 1 98.44 187 GLY A O 1
ATOM 1424 N N . GLY A 1 188 ? 6.168 -22.641 -5.086 1 97.81 188 GLY A N 1
ATOM 1425 C CA . GLY A 1 188 ? 5.223 -21.578 -4.789 1 97.81 188 GLY A CA 1
ATOM 1426 C C . GLY A 1 188 ? 3.779 -22.047 -4.785 1 97.81 188 GLY A C 1
ATOM 1427 O O . GLY A 1 188 ? 2.932 -21.453 -4.117 1 97.81 188 GLY A O 1
ATOM 1428 N N . VAL A 1 189 ? 3.479 -23.078 -5.43 1 97.88 189 VAL A N 1
ATOM 1429 C CA . VAL A 1 189 ? 2.125 -23.609 -5.562 1 97.88 189 VAL A CA 1
ATOM 1430 C C . VAL A 1 189 ? 1.688 -24.25 -4.246 1 97.88 189 VAL A C 1
ATOM 1432 O O . VAL A 1 189 ? 0.493 -24.344 -3.961 1 97.88 189 VAL A O 1
ATOM 1435 N N . ALA A 1 190 ? 2.539 -24.578 -3.393 1 98.19 190 ALA A N 1
ATOM 1436 C CA . ALA A 1 190 ? 2.318 -25.484 -2.266 1 98.19 190 ALA A CA 1
ATOM 1437 C C . ALA A 1 190 ? 1.503 -24.812 -1.17 1 98.19 190 ALA A C 1
ATOM 1439 O O . ALA A 1 190 ? 0.723 -25.469 -0.473 1 98.19 190 ALA A O 1
ATOM 1440 N N . THR A 1 191 ? 1.721 -23.531 -1.02 1 97.5 191 THR A N 1
ATOM 1441 C CA . THR A 1 191 ? 1.023 -22.812 0.045 1 97.5 191 THR A CA 1
ATOM 1442 C C . THR A 1 191 ? 0.285 -21.594 -0.512 1 97.5 191 THR A C 1
ATOM 1444 O O . THR A 1 191 ? 0.564 -21.156 -1.628 1 97.5 191 THR A O 1
ATOM 1447 N N . LEU A 1 192 ? -0.633 -21.078 0.274 1 96.19 192 LEU A N 1
ATOM 1448 C CA . LEU A 1 192 ? -1.47 -19.969 -0.164 1 96.19 192 LEU A CA 1
ATOM 1449 C C . LEU A 1 192 ? -0.627 -18.734 -0.427 1 96.19 192 LEU A C 1
ATOM 1451 O O . LEU A 1 192 ? -0.936 -17.938 -1.326 1 96.19 192 LEU A O 1
ATOM 1455 N N . ILE A 1 193 ? 0.442 -18.531 0.351 1 95.44 193 ILE A N 1
ATOM 1456 C CA . ILE A 1 193 ? 1.201 -17.297 0.252 1 95.44 193 ILE A CA 1
ATOM 1457 C C . ILE A 1 193 ? 2.404 -17.5 -0.667 1 95.44 193 ILE A C 1
ATOM 1459 O O . ILE A 1 193 ? 3.197 -16.578 -0.872 1 95.44 193 ILE A O 1
ATOM 1463 N N . GLY A 1 194 ? 2.559 -18.703 -1.221 1 96.56 194 GLY A N 1
ATOM 1464 C CA . GLY A 1 194 ? 3.74 -19.031 -2.004 1 96.56 194 GLY A CA 1
ATOM 1465 C C . GLY A 1 194 ? 3.773 -18.328 -3.35 1 96.56 194 GLY A C 1
ATOM 1466 O O . GLY A 1 194 ? 4.848 -18.016 -3.863 1 96.56 194 GLY A O 1
ATOM 1467 N N . THR A 1 195 ? 2.654 -18.234 -3.902 1 96 195 THR A N 1
ATOM 1468 C CA . THR A 1 195 ? 2.547 -17.531 -5.172 1 96 195 THR A CA 1
ATOM 1469 C C . THR A 1 195 ? 1.272 -16.688 -5.215 1 96 195 THR A C 1
ATOM 1471 O O . THR A 1 195 ? 0.235 -17.094 -4.688 1 96 195 THR A O 1
ATOM 1474 N N . PRO A 1 196 ? 1.328 -15.555 -5.812 1 96.06 196 PRO A N 1
ATOM 1475 C CA . PRO A 1 196 ? 0.201 -14.617 -5.828 1 96.06 196 PRO A CA 1
ATOM 1476 C C . PRO A 1 196 ? -1.05 -15.211 -6.473 1 96.06 196 PRO A C 1
ATOM 1478 O O . PRO A 1 196 ? -2.17 -14.883 -6.074 1 96.06 196 PRO A O 1
ATOM 1481 N N . THR A 1 197 ? -0.973 -16.094 -7.375 1 97.62 197 THR A N 1
ATOM 1482 C CA . THR A 1 197 ? -2.135 -16.656 -8.055 1 97.62 197 THR A CA 1
ATOM 1483 C C . THR A 1 197 ? -2.996 -17.453 -7.07 1 97.62 197 THR A C 1
ATOM 1485 O O . THR A 1 197 ? -4.223 -17.453 -7.184 1 97.62 197 THR A O 1
ATOM 1488 N N . ASN A 1 198 ? -2.373 -18.094 -6.07 1 98.06 198 ASN A N 1
ATOM 1489 C CA . ASN A 1 198 ? -3.119 -18.828 -5.062 1 98.06 198 ASN A CA 1
ATOM 1490 C C . ASN A 1 198 ? -4.016 -17.922 -4.234 1 98.06 198 ASN A C 1
ATOM 1492 O O . ASN A 1 198 ? -5.18 -18.25 -3.986 1 98.06 198 ASN A O 1
ATOM 1496 N N . ILE A 1 199 ? -3.473 -16.844 -3.887 1 96.25 199 ILE A N 1
ATOM 1497 C CA . ILE A 1 199 ? -4.195 -15.93 -3.021 1 96.25 199 ILE A CA 1
ATOM 1498 C C . ILE A 1 199 ? -5.336 -15.273 -3.803 1 96.25 199 ILE A C 1
ATOM 1500 O O . ILE A 1 199 ? -6.406 -15.016 -3.25 1 96.25 199 ILE A O 1
ATOM 1504 N N . ILE A 1 200 ? -5.094 -14.992 -5.039 1 97 200 ILE A N 1
ATOM 1505 C CA . ILE A 1 200 ? -6.148 -14.422 -5.871 1 97 200 ILE A CA 1
ATOM 1506 C C . ILE A 1 200 ? -7.316 -15.398 -5.961 1 97 200 ILE A C 1
ATOM 1508 O O . ILE A 1 200 ? -8.477 -14.992 -5.887 1 97 200 ILE A O 1
ATOM 1512 N N . LEU A 1 201 ? -7.016 -16.656 -6.152 1 98.31 201 LEU A N 1
ATOM 1513 C CA . LEU A 1 201 ? -8.07 -17.672 -6.156 1 98.31 201 LEU A CA 1
ATOM 1514 C C . LEU A 1 201 ? -8.859 -17.625 -4.852 1 98.31 201 LEU A C 1
ATOM 1516 O O . LEU A 1 201 ? -10.094 -17.594 -4.867 1 98.31 201 LEU A O 1
ATOM 1520 N N . ALA A 1 202 ? -8.117 -17.656 -3.754 1 97.94 202 ALA A N 1
ATOM 1521 C CA . ALA A 1 202 ? -8.773 -17.656 -2.447 1 97.94 202 ALA A CA 1
ATOM 1522 C C . ALA A 1 202 ? -9.648 -16.406 -2.275 1 97.94 202 ALA A C 1
ATOM 1524 O O . ALA A 1 202 ? -10.758 -16.5 -1.743 1 97.94 202 ALA A O 1
ATOM 1525 N N . GLY A 1 203 ? -9.172 -15.297 -2.697 1 97.12 203 GLY A N 1
ATOM 1526 C CA . GLY A 1 203 ? -9.938 -14.062 -2.613 1 97.12 203 GLY A CA 1
ATOM 1527 C C . GLY A 1 203 ? -11.18 -14.07 -3.484 1 97.12 203 GLY A C 1
ATOM 1528 O O . GLY A 1 203 ? -12.25 -13.664 -3.043 1 97.12 203 GLY A O 1
ATOM 1529 N N . VAL A 1 204 ? -11.031 -14.5 -4.711 1 97.5 204 VAL A N 1
ATOM 1530 C CA . VAL A 1 204 ? -12.141 -14.523 -5.656 1 97.5 204 VAL A CA 1
ATOM 1531 C C . VAL A 1 204 ? -13.211 -15.492 -5.168 1 97.5 204 VAL A C 1
ATOM 1533 O O . VAL A 1 204 ? -14.406 -15.18 -5.207 1 97.5 204 VAL A O 1
ATOM 1536 N N . VAL A 1 205 ? -12.836 -16.641 -4.676 1 97.75 205 VAL A N 1
ATOM 1537 C CA . VAL A 1 205 ? -13.758 -17.641 -4.148 1 97.75 205 VAL A CA 1
ATOM 1538 C C . VAL A 1 205 ? -14.523 -17.062 -2.959 1 97.75 205 VAL A C 1
ATOM 1540 O O . VAL A 1 205 ? -15.734 -17.234 -2.852 1 97.75 205 VAL A O 1
ATOM 1543 N N . LYS A 1 206 ? -13.773 -16.438 -2.15 1 96.69 206 LYS A N 1
ATOM 1544 C CA . LYS A 1 206 ? -14.414 -15.812 -0.996 1 96.69 206 LYS A CA 1
ATOM 1545 C C . LYS A 1 206 ? -15.391 -14.719 -1.429 1 96.69 206 LYS A C 1
ATOM 1547 O O . LYS A 1 206 ? -16.5 -14.617 -0.891 1 96.69 206 LYS A O 1
ATOM 1552 N N . GLU A 1 207 ? -14.969 -13.953 -2.354 1 94.5 207 GLU A N 1
ATOM 1553 C CA . GLU A 1 207 ? -15.781 -12.844 -2.842 1 94.5 207 GLU A CA 1
ATOM 1554 C C . GLU A 1 207 ? -17.047 -13.352 -3.523 1 94.5 207 GLU A C 1
ATOM 1556 O O . GLU A 1 207 ? -18.141 -12.828 -3.283 1 94.5 207 GLU A O 1
ATOM 1561 N N . LEU A 1 208 ? -16.969 -14.367 -4.32 1 95.19 208 LEU A N 1
ATOM 1562 C CA . LEU A 1 208 ? -18.078 -14.812 -5.164 1 95.19 208 LEU A CA 1
ATOM 1563 C C . LEU A 1 208 ? -19 -15.75 -4.398 1 95.19 208 LEU A C 1
ATOM 1565 O O . LEU A 1 208 ? -20.219 -15.711 -4.582 1 95.19 208 LEU A O 1
ATOM 1569 N N . TYR A 1 209 ? -18.406 -16.562 -3.488 1 95.81 209 TYR A N 1
ATOM 1570 C CA . TYR A 1 209 ? -19.203 -17.641 -2.924 1 95.81 209 TYR A CA 1
ATOM 1571 C C . TYR A 1 209 ? -19.281 -17.531 -1.404 1 95.81 209 TYR A C 1
ATOM 1573 O O . TYR A 1 209 ? -20 -18.297 -0.753 1 95.81 209 TYR A O 1
ATOM 1581 N N . GLY A 1 210 ? -18.5 -16.672 -0.831 1 94.25 210 GLY A N 1
ATOM 1582 C CA . GLY A 1 210 ? -18.422 -16.609 0.619 1 94.25 210 GLY A CA 1
ATOM 1583 C C . GLY A 1 210 ? -17.688 -17.781 1.23 1 94.25 210 GLY A C 1
ATOM 1584 O O . GLY A 1 210 ? -17.734 -17.984 2.445 1 94.25 210 GLY A O 1
ATOM 1585 N N . PHE A 1 211 ? -17.016 -18.562 0.392 1 95.81 211 PHE A N 1
ATOM 1586 C CA . PHE A 1 211 ? -16.266 -19.734 0.837 1 95.81 211 PHE A CA 1
ATOM 1587 C C . PHE A 1 211 ? -14.82 -19.375 1.145 1 95.81 211 PHE A C 1
ATOM 1589 O O . PHE A 1 211 ? -14.164 -18.688 0.352 1 95.81 211 PHE A O 1
ATOM 1596 N N . GLU A 1 212 ? -14.383 -19.812 2.248 1 95.12 212 GLU A N 1
ATOM 1597 C CA . GLU A 1 212 ? -13.008 -19.531 2.641 1 95.12 212 GLU A CA 1
ATOM 1598 C C . GLU A 1 212 ? -12.109 -20.75 2.43 1 95.12 212 GLU A C 1
ATOM 1600 O O . GLU A 1 212 ? -12.344 -21.797 3.02 1 95.12 212 GLU A O 1
ATOM 1605 N N . ILE A 1 213 ? -11.141 -20.578 1.595 1 96.62 213 ILE A N 1
ATOM 1606 C CA . ILE A 1 213 ? -10.086 -21.578 1.475 1 96.62 213 ILE A CA 1
ATOM 1607 C C . ILE A 1 213 ? -9.016 -21.328 2.539 1 96.62 213 ILE A C 1
ATOM 1609 O O . ILE A 1 213 ? -8.234 -20.391 2.434 1 96.62 213 ILE A O 1
ATOM 1613 N N . SER A 1 214 ? -8.93 -22.156 3.51 1 95.44 214 SER A N 1
ATOM 1614 C CA . SER A 1 214 ? -7.949 -21.969 4.574 1 95.44 214 SER A CA 1
ATOM 1615 C C . SER A 1 214 ? -6.551 -22.359 4.109 1 95.44 214 SER A C 1
ATOM 1617 O O . SER A 1 214 ? -6.391 -23.047 3.096 1 95.44 214 SER A O 1
ATOM 1619 N N . PHE A 1 215 ? -5.586 -21.891 4.855 1 96.12 215 PHE A N 1
ATOM 1620 C CA . PHE A 1 215 ? -4.188 -22.188 4.574 1 96.12 215 PHE A CA 1
ATOM 1621 C C . PHE A 1 215 ? -3.963 -23.703 4.559 1 96.12 215 PHE A C 1
ATOM 1623 O O . PHE A 1 215 ? -3.352 -24.234 3.631 1 96.12 215 PHE A O 1
ATOM 1630 N N . SER A 1 216 ? -4.453 -24.375 5.555 1 95.12 216 SER A N 1
ATOM 1631 C CA . SER A 1 216 ? -4.25 -25.812 5.68 1 95.12 216 SER A CA 1
ATOM 1632 C C . SER A 1 216 ? -4.973 -26.578 4.57 1 95.12 216 SER A C 1
ATOM 1634 O O . SER A 1 216 ? -4.449 -27.562 4.039 1 95.12 216 SER A O 1
ATOM 1636 N N . GLN A 1 217 ? -6.156 -26.125 4.258 1 95.44 217 GLN A N 1
ATOM 1637 C CA . GLN A 1 217 ? -6.918 -26.766 3.199 1 95.44 217 GLN A CA 1
ATOM 1638 C C . GLN A 1 217 ? -6.184 -26.688 1.864 1 95.44 217 GLN A C 1
ATOM 1640 O O . GLN A 1 217 ? -6.113 -27.672 1.13 1 95.44 217 GLN A O 1
ATOM 1645 N N . TRP A 1 218 ? -5.703 -25.531 1.55 1 97.69 218 TRP A N 1
ATOM 1646 C CA . TRP A 1 218 ? -4.945 -25.391 0.31 1 97.69 218 TRP A CA 1
ATOM 1647 C C . TRP A 1 218 ? -3.676 -26.234 0.344 1 97.69 218 TRP A C 1
ATOM 1649 O O . TRP A 1 218 ? -3.369 -26.938 -0.616 1 97.69 218 TRP A O 1
ATOM 1659 N N . MET A 1 219 ? -2.98 -26.125 1.419 1 97.31 219 MET A N 1
ATOM 1660 C CA . MET A 1 219 ? -1.699 -26.812 1.525 1 97.31 219 MET A CA 1
ATOM 1661 C C . MET A 1 219 ? -1.879 -28.312 1.377 1 97.31 219 MET A C 1
ATOM 1663 O O . MET A 1 219 ? -1.021 -29 0.813 1 97.31 219 MET A O 1
ATOM 1667 N N . LEU A 1 220 ? -2.922 -28.859 1.871 1 96.5 220 LEU A N 1
ATOM 1668 C CA . LEU A 1 220 ? -3.209 -30.281 1.779 1 96.5 220 LEU A CA 1
ATOM 1669 C C . LEU A 1 220 ? -3.352 -30.719 0.324 1 96.5 220 LEU A C 1
ATOM 1671 O O . LEU A 1 220 ? -3.121 -31.875 -0.008 1 96.5 220 LEU A O 1
ATOM 1675 N N . PHE A 1 221 ? -3.758 -29.844 -0.512 1 97.75 221 PHE A N 1
ATOM 1676 C CA . PHE A 1 221 ? -3.896 -30.109 -1.938 1 97.75 221 PHE A CA 1
ATOM 1677 C C . PHE A 1 221 ? -2.648 -29.672 -2.697 1 97.75 221 PHE A C 1
ATOM 1679 O O . PHE A 1 221 ? -2.092 -30.438 -3.484 1 97.75 221 PHE A O 1
ATOM 1686 N N . GLY A 1 222 ? -2.162 -28.422 -2.42 1 97.88 222 GLY A N 1
ATOM 1687 C CA . GLY A 1 222 ? -1.069 -27.781 -3.143 1 97.88 222 GLY A CA 1
ATOM 1688 C C . GLY A 1 222 ? 0.27 -28.453 -2.902 1 97.88 222 GLY A C 1
ATOM 1689 O O . GLY A 1 222 ? 1.081 -28.578 -3.822 1 97.88 222 GLY A O 1
ATOM 1690 N N . LEU A 1 223 ? 0.528 -28.875 -1.686 1 98.25 223 LEU A N 1
ATOM 1691 C CA . LEU A 1 223 ? 1.826 -29.453 -1.342 1 98.25 223 LEU A CA 1
ATOM 1692 C C . LEU A 1 223 ? 2.043 -30.766 -2.061 1 98.25 223 LEU A C 1
ATOM 1694 O O . LEU A 1 223 ? 3.094 -30.984 -2.672 1 98.25 223 LEU A O 1
ATOM 1698 N N . PRO A 1 224 ? 1.089 -31.688 -2.047 1 98.31 224 PRO A N 1
ATOM 1699 C CA . PRO A 1 224 ? 1.29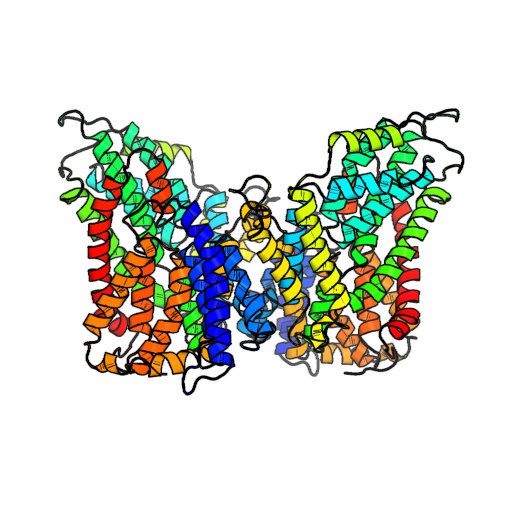8 -32.969 -2.738 1 98.31 224 PRO A CA 1
ATOM 1700 C C . PRO A 1 224 ? 1.55 -32.781 -4.234 1 98.31 224 PRO A C 1
ATOM 1702 O O . PRO A 1 224 ? 2.434 -33.438 -4.797 1 98.31 224 PRO A O 1
ATOM 1705 N N . ILE A 1 225 ? 0.788 -31.969 -4.852 1 98.19 225 ILE A N 1
ATOM 1706 C CA . ILE A 1 225 ? 0.997 -31.797 -6.285 1 98.19 225 ILE A CA 1
ATOM 1707 C C . ILE A 1 225 ? 2.365 -31.156 -6.531 1 98.19 225 ILE A C 1
ATOM 1709 O O . ILE A 1 225 ? 3.033 -31.469 -7.516 1 98.19 225 ILE A O 1
ATOM 1713 N N . SER A 1 226 ? 2.736 -30.203 -5.703 1 98.44 226 SER A N 1
ATOM 1714 C CA . SER A 1 226 ? 4.059 -29.594 -5.805 1 98.44 226 SER A CA 1
ATOM 1715 C C . SER A 1 226 ? 5.164 -30.625 -5.68 1 98.44 226 SER A C 1
ATOM 1717 O O . SER A 1 226 ? 6.133 -30.609 -6.441 1 98.44 226 SER A O 1
ATOM 1719 N N . VAL A 1 227 ? 5.008 -31.547 -4.758 1 98.56 227 VAL A N 1
ATOM 1720 C CA . VAL A 1 227 ? 6.004 -32.594 -4.523 1 98.56 227 VAL A CA 1
ATOM 1721 C C . VAL A 1 227 ? 6.102 -33.5 -5.746 1 98.56 227 VAL A C 1
ATOM 1723 O O . VAL A 1 227 ? 7.203 -33.812 -6.195 1 98.56 227 VAL A O 1
ATOM 1726 N N . ILE A 1 228 ? 5.012 -33.844 -6.262 1 98.5 228 ILE A N 1
ATOM 1727 C CA . ILE A 1 228 ? 4.977 -34.719 -7.426 1 98.5 228 ILE A CA 1
ATOM 1728 C C . ILE A 1 228 ? 5.609 -34.031 -8.625 1 98.5 228 ILE A C 1
ATOM 1730 O O . ILE A 1 228 ? 6.457 -34.594 -9.312 1 98.5 228 ILE A O 1
ATOM 1734 N N . LEU A 1 229 ? 5.234 -32.844 -8.852 1 98.56 229 LEU A N 1
ATOM 1735 C CA . LEU A 1 229 ? 5.773 -32.062 -9.969 1 98.56 229 LEU A CA 1
ATOM 1736 C C . LEU A 1 229 ? 7.277 -31.859 -9.805 1 98.56 229 LEU A C 1
ATOM 1738 O O . LEU A 1 229 ? 8.023 -31.906 -10.781 1 98.56 229 LEU A O 1
ATOM 1742 N N . LEU A 1 230 ? 7.672 -31.562 -8.555 1 98.69 230 LEU A N 1
ATOM 1743 C CA . LEU A 1 230 ? 9.086 -31.344 -8.289 1 98.69 230 LEU A CA 1
ATOM 1744 C C . LEU A 1 230 ? 9.898 -32.594 -8.609 1 98.69 230 LEU A C 1
ATOM 1746 O O . LEU A 1 230 ? 10.961 -32.5 -9.227 1 98.69 230 LEU A O 1
ATOM 1750 N N . PHE A 1 231 ? 9.43 -33.719 -8.18 1 98.56 231 PHE A N 1
ATOM 1751 C CA . PHE A 1 231 ? 10.117 -34.969 -8.43 1 98.56 231 PHE A CA 1
ATOM 1752 C C . PHE A 1 231 ? 10.203 -35.281 -9.922 1 98.56 231 PHE A C 1
ATOM 1754 O O . PHE A 1 231 ? 11.258 -35.656 -10.43 1 98.56 231 PHE A O 1
ATOM 1761 N N . LEU A 1 232 ? 9.109 -35.094 -10.602 1 98.44 232 LEU A N 1
ATOM 1762 C CA . LEU A 1 232 ? 9.086 -35.344 -12.039 1 98.44 232 LEU A CA 1
ATOM 1763 C C . LEU A 1 232 ? 9.984 -34.344 -12.781 1 98.44 232 LEU A C 1
ATOM 1765 O O . LEU A 1 232 ? 10.617 -34.688 -13.773 1 98.44 232 LEU A O 1
ATOM 1769 N N . CYS A 1 233 ? 9.953 -33.125 -12.344 1 98.56 233 CYS A N 1
ATOM 1770 C CA . CYS A 1 233 ? 10.836 -32.125 -12.922 1 98.56 233 CYS A CA 1
ATOM 1771 C C . CYS A 1 233 ? 12.297 -32.5 -12.758 1 98.56 233 CYS A C 1
ATOM 1773 O O . CYS A 1 233 ? 13.086 -32.406 -13.703 1 98.56 233 CYS A O 1
ATOM 1775 N N . TRP A 1 234 ? 12.648 -32.938 -11.547 1 98.06 234 TRP A N 1
ATOM 1776 C CA . TRP A 1 234 ? 14.008 -33.406 -11.273 1 98.06 234 TRP A CA 1
ATOM 1777 C C . TRP A 1 234 ? 14.391 -34.562 -12.188 1 98.06 234 TRP A C 1
ATOM 1779 O O . TRP A 1 234 ? 15.445 -34.5 -12.836 1 98.06 234 TRP A O 1
ATOM 1789 N N . GLN A 1 235 ? 13.516 -35.562 -12.297 1 97.94 235 GLN A N 1
ATOM 1790 C CA . GLN A 1 235 ? 13.773 -36.719 -13.164 1 97.94 235 GLN A CA 1
ATOM 1791 C C . GLN A 1 235 ? 13.922 -36.281 -14.617 1 97.94 235 GLN A C 1
ATOM 1793 O O . GLN A 1 235 ? 14.797 -36.781 -15.328 1 97.94 235 GLN A O 1
ATOM 1798 N N . TYR A 1 236 ? 13.133 -35.406 -15.008 1 98 236 TYR A N 1
ATOM 1799 C CA . TYR A 1 236 ? 13.164 -34.938 -16.391 1 98 236 TYR A CA 1
ATOM 1800 C C . TYR A 1 236 ? 14.477 -34.219 -16.672 1 98 236 TYR A C 1
ATOM 1802 O O . TYR A 1 236 ? 15.117 -34.438 -17.703 1 98 236 TYR A O 1
ATOM 1810 N N . LEU A 1 237 ? 14.898 -33.281 -15.758 1 97.38 237 LEU A N 1
ATOM 1811 C CA . LEU A 1 237 ? 16.078 -32.469 -16 1 97.38 237 LEU A CA 1
ATOM 1812 C C . LEU A 1 237 ? 17.344 -33.312 -16 1 97.38 237 LEU A C 1
ATOM 1814 O O . LEU A 1 237 ? 18.203 -33.156 -16.859 1 97.38 237 LEU A O 1
ATOM 1818 N N . VAL A 1 238 ? 17.469 -34.375 -15.133 1 95.06 238 VAL A N 1
ATOM 1819 C CA . VAL A 1 238 ? 18.75 -35.031 -14.914 1 95.06 238 VAL A CA 1
ATOM 1820 C C . VAL A 1 238 ? 18.812 -36.312 -15.758 1 95.06 238 VAL A C 1
ATOM 1822 O O . VAL A 1 238 ? 19.891 -36.844 -16 1 95.06 238 VAL A O 1
ATOM 1825 N N . ARG A 1 239 ? 17.641 -36.781 -16.25 1 95.31 239 ARG A N 1
ATOM 1826 C CA . ARG A 1 239 ? 17.672 -38.031 -16.984 1 95.31 239 ARG A CA 1
ATOM 1827 C C . ARG A 1 239 ? 17.328 -37.812 -18.453 1 95.31 239 ARG A C 1
ATOM 1829 O O . ARG A 1 239 ? 17.703 -38.625 -19.312 1 95.31 239 ARG A O 1
ATOM 1836 N N . ILE A 1 240 ? 16.672 -36.781 -18.781 1 95.81 240 ILE A N 1
ATOM 1837 C CA . ILE A 1 240 ? 16.172 -36.656 -20.141 1 95.81 240 ILE A CA 1
ATOM 1838 C C . ILE A 1 240 ? 16.734 -35.375 -20.781 1 95.81 240 ILE A C 1
ATOM 1840 O O . ILE A 1 240 ? 17.438 -35.438 -21.797 1 95.81 240 ILE A O 1
ATOM 1844 N N . ALA A 1 241 ? 16.516 -34.25 -20.188 1 95.31 241 ALA A N 1
ATOM 1845 C CA . ALA A 1 241 ? 16.984 -33 -20.797 1 95.31 241 ALA A CA 1
ATOM 1846 C C . ALA A 1 241 ? 18.5 -32.906 -20.781 1 95.31 241 ALA A C 1
ATOM 1848 O O . ALA A 1 241 ? 19.109 -32.531 -21.781 1 95.31 241 ALA A O 1
ATOM 1849 N N . TYR A 1 242 ? 19.031 -33.188 -19.578 1 93.94 242 TYR A N 1
ATOM 1850 C CA . TYR A 1 242 ? 20.469 -33.219 -19.391 1 93.94 242 TYR A CA 1
ATOM 1851 C C . TYR A 1 242 ? 20.906 -34.469 -18.641 1 93.94 242 TYR A C 1
ATOM 1853 O O . TYR A 1 242 ? 21.219 -34.406 -17.453 1 93.94 242 TYR A O 1
ATOM 1861 N N . PRO A 1 243 ? 21.062 -35.5 -19.359 1 93 243 PRO A N 1
ATOM 1862 C CA . PRO A 1 243 ? 21.359 -36.781 -18.703 1 93 243 PRO A CA 1
ATOM 1863 C C . PRO A 1 243 ? 22.734 -36.812 -18.047 1 93 243 PRO A C 1
ATOM 1865 O O . PRO A 1 243 ? 23.719 -36.438 -18.672 1 93 243 PRO A O 1
ATOM 1868 N N . PHE A 1 244 ? 22.688 -37.156 -16.75 1 88.69 244 PHE A N 1
ATOM 1869 C CA . PHE A 1 244 ? 23.906 -37.375 -15.969 1 88.69 244 PHE A CA 1
ATOM 1870 C C . PHE A 1 244 ? 24.016 -38.812 -15.539 1 88.69 244 PHE A C 1
ATOM 1872 O O . PHE A 1 244 ? 23.016 -39.469 -15.203 1 88.69 244 PHE A O 1
ATOM 1879 N N . GLU A 1 245 ? 25.234 -39.25 -15.562 1 83.62 245 GLU A N 1
ATOM 1880 C CA . GLU A 1 245 ? 25.453 -40.594 -15.047 1 83.62 245 GLU A CA 1
ATOM 1881 C C . GLU A 1 245 ? 25.344 -40.625 -13.523 1 83.62 245 GLU A C 1
ATOM 1883 O O . GLU A 1 245 ? 25.734 -39.688 -12.852 1 83.62 245 GLU A O 1
ATOM 1888 N N . LYS A 1 246 ? 24.719 -41.656 -12.93 1 79.12 246 LYS A N 1
ATOM 1889 C CA . LYS A 1 246 ? 24.484 -41.781 -11.492 1 79.12 246 LYS A CA 1
ATOM 1890 C C . LYS A 1 246 ? 25.812 -41.719 -10.727 1 79.12 246 LYS A C 1
ATOM 1892 O O . LYS A 1 246 ? 25.844 -41.25 -9.586 1 79.12 246 LYS A O 1
ATOM 1897 N N . SER A 1 247 ? 26.906 -42.156 -11.383 1 68.5 247 SER A N 1
ATOM 1898 C CA . SER A 1 247 ? 28.188 -42.25 -10.695 1 68.5 247 SER A CA 1
ATOM 1899 C C . SER A 1 247 ? 29.031 -41 -10.898 1 68.5 247 SER A C 1
ATOM 1901 O O . SER A 1 247 ? 30.125 -40.875 -10.359 1 68.5 247 SER A O 1
ATOM 1903 N N . PHE A 1 248 ? 28.375 -40.062 -11.578 1 72.62 248 PHE A N 1
ATOM 1904 C CA . PHE A 1 248 ? 29.141 -38.844 -11.836 1 72.62 248 PHE A CA 1
ATOM 1905 C C . PHE A 1 248 ? 29.312 -38.031 -10.562 1 72.62 248 PHE A C 1
ATOM 1907 O O . PHE A 1 248 ? 28.375 -37.312 -10.156 1 72.62 248 PHE A O 1
ATOM 1914 N N . SER A 1 249 ? 30.469 -38.312 -9.891 1 71.25 249 SER A N 1
ATOM 1915 C CA . SER A 1 249 ? 30.766 -37.594 -8.656 1 71.25 249 SER A CA 1
ATOM 1916 C C . SER A 1 249 ? 31.5 -36.281 -8.938 1 71.25 249 SER A C 1
ATOM 1918 O O . SER A 1 249 ? 32.312 -36.219 -9.859 1 71.25 249 SER A O 1
ATOM 1920 N N . VAL A 1 250 ? 30.953 -35.281 -8.484 1 66.12 250 VAL A N 1
ATOM 1921 C CA . VAL A 1 250 ? 31.578 -33.969 -8.617 1 66.12 250 VAL A CA 1
ATOM 1922 C C . VAL A 1 250 ? 32.312 -33.594 -7.32 1 66.12 250 VAL A C 1
ATOM 1924 O O . VAL A 1 250 ? 31.734 -33.719 -6.23 1 66.12 250 VAL A O 1
ATOM 1927 N N . VAL A 1 251 ? 33.625 -33.469 -7.547 1 68.81 251 VAL A N 1
ATOM 1928 C CA . VAL A 1 251 ? 34.438 -32.969 -6.426 1 68.81 251 VAL A CA 1
ATOM 1929 C C . VAL A 1 251 ? 34.375 -31.453 -6.371 1 68.81 251 VAL A C 1
ATOM 1931 O O . VAL A 1 251 ? 34.406 -30.797 -7.41 1 68.81 251 VAL A O 1
ATOM 1934 N N . GLY A 1 252 ? 34 -30.828 -5.223 1 75.62 252 GLY A N 1
ATOM 1935 C CA . GLY A 1 252 ? 34.094 -29.391 -5.078 1 75.62 252 GLY A CA 1
ATOM 1936 C C . GLY A 1 252 ? 32.75 -28.734 -4.742 1 75.62 252 GLY A C 1
ATOM 1937 O O . GLY A 1 252 ? 32.719 -27.719 -4.055 1 75.62 252 GLY A O 1
ATOM 1938 N N . GLY A 1 253 ? 31.688 -29.422 -5.32 1 76.81 253 GLY A N 1
ATOM 1939 C CA . GLY A 1 253 ? 30.406 -28.797 -5.055 1 76.81 253 GLY A CA 1
ATOM 1940 C C . GLY A 1 253 ? 30.031 -28.812 -3.584 1 76.81 253 GLY A C 1
ATOM 1941 O O . GLY A 1 253 ? 29.641 -27.781 -3.025 1 76.81 253 GLY A O 1
ATOM 1942 N N . LYS A 1 254 ? 30.188 -29.906 -3.035 1 81.69 254 LYS A N 1
ATOM 1943 C CA . LYS A 1 254 ? 29.875 -30.047 -1.616 1 81.69 254 LYS A CA 1
ATOM 1944 C C . LYS A 1 254 ? 30.797 -29.188 -0.761 1 81.69 254 LYS A C 1
ATOM 1946 O O . LYS A 1 254 ? 30.375 -28.625 0.247 1 81.69 254 LYS A O 1
ATOM 1951 N N . GLU A 1 255 ? 32.031 -29.125 -1.17 1 84.44 255 GLU A N 1
ATOM 1952 C CA . GLU A 1 255 ? 33 -28.312 -0.441 1 84.44 255 GLU A CA 1
ATOM 1953 C C . GLU A 1 255 ? 32.625 -26.828 -0.48 1 84.44 255 GLU A C 1
ATOM 1955 O O . GLU A 1 255 ? 32.781 -26.125 0.514 1 84.44 255 GLU A O 1
ATOM 1960 N N . GLU A 1 256 ? 32.156 -26.469 -1.595 1 86.69 256 GLU A N 1
ATOM 1961 C CA . GLU A 1 256 ? 31.75 -25.078 -1.731 1 86.69 256 GLU A CA 1
ATOM 1962 C C . GLU A 1 256 ? 30.531 -24.766 -0.851 1 86.69 256 GLU A C 1
ATOM 1964 O O . GLU A 1 256 ? 30.469 -23.688 -0.248 1 86.69 256 GLU A O 1
ATOM 1969 N N . ILE A 1 257 ? 29.625 -25.688 -0.797 1 88.81 257 ILE A N 1
ATOM 1970 C CA . ILE A 1 257 ? 28.438 -25.516 0.032 1 88.81 257 ILE A CA 1
ATOM 1971 C C . ILE A 1 257 ? 28.844 -25.438 1.503 1 88.81 257 ILE A C 1
ATOM 1973 O O . ILE A 1 257 ? 28.344 -24.594 2.244 1 88.81 257 ILE A O 1
ATOM 1977 N N . GLU A 1 258 ? 29.688 -26.266 1.862 1 88.88 258 GLU A N 1
ATOM 1978 C CA . GLU A 1 258 ? 30.172 -26.281 3.24 1 88.88 258 GLU A CA 1
ATOM 1979 C C . GLU A 1 258 ? 30.922 -25 3.578 1 88.88 258 GLU A C 1
ATOM 1981 O O . GLU A 1 258 ? 30.828 -24.484 4.695 1 88.88 258 GLU A O 1
ATOM 1986 N N . LYS A 1 259 ? 31.641 -24.578 2.637 1 90.44 259 LYS A N 1
ATOM 1987 C CA . LYS A 1 259 ? 32.375 -23.328 2.814 1 90.44 259 LYS A CA 1
ATOM 1988 C C . LYS A 1 259 ? 31.406 -22.172 3.035 1 90.44 259 LYS A C 1
ATOM 1990 O O . LYS A 1 259 ? 31.609 -21.344 3.92 1 90.44 259 LYS A O 1
ATOM 1995 N N . GLN A 1 260 ? 30.406 -22.141 2.23 1 90.19 260 GLN A N 1
ATOM 1996 C CA . GLN A 1 260 ? 29.406 -21.078 2.371 1 90.19 260 GLN A CA 1
ATOM 1997 C C . GLN A 1 260 ? 28.703 -21.172 3.725 1 90.19 260 GLN A C 1
ATOM 1999 O O . GLN A 1 260 ? 28.406 -20.141 4.34 1 90.19 260 GLN A O 1
ATOM 2004 N N . LEU A 1 261 ? 28.422 -22.312 4.152 1 90.62 261 LEU A N 1
ATOM 2005 C CA . LEU A 1 261 ? 27.766 -22.531 5.441 1 90.62 261 LEU A CA 1
ATOM 2006 C C . LEU A 1 261 ? 28.672 -22.078 6.586 1 90.62 261 LEU A C 1
ATOM 2008 O O . LEU A 1 261 ? 28.203 -21.516 7.566 1 90.62 261 LEU A O 1
ATOM 2012 N N . MET A 1 262 ? 29.906 -22.359 6.41 1 91.44 262 MET A N 1
ATOM 2013 C CA . MET A 1 262 ? 30.875 -21.953 7.418 1 91.44 262 MET A CA 1
ATOM 2014 C C . MET A 1 262 ? 30.984 -20.438 7.5 1 91.44 262 MET A C 1
ATOM 2016 O O . MET A 1 262 ? 31.172 -19.875 8.586 1 91.44 262 MET A O 1
ATOM 2020 N N . LEU A 1 263 ? 30.844 -19.828 6.398 1 91.5 263 LEU A N 1
ATOM 2021 C CA . LEU A 1 263 ? 30.922 -18.375 6.34 1 91.5 263 LEU A CA 1
ATOM 2022 C C . LEU A 1 263 ? 29.734 -17.734 7.043 1 91.5 263 LEU A C 1
ATOM 2024 O O . LEU A 1 263 ? 29.844 -16.609 7.562 1 91.5 263 LEU A O 1
ATOM 2028 N N . LEU A 1 264 ? 28.625 -18.391 7.098 1 91.31 264 LEU A N 1
ATOM 2029 C CA . LEU A 1 264 ? 27.438 -17.891 7.785 1 91.31 264 LEU A CA 1
ATOM 2030 C C . LEU A 1 264 ? 27.609 -17.969 9.297 1 91.31 264 LEU A C 1
ATOM 2032 O O . LEU A 1 264 ? 26.969 -17.219 10.039 1 91.31 264 LEU A O 1
ATOM 2036 N N . GLY A 1 265 ? 28.5 -18.797 9.75 1 91.94 265 GLY A N 1
ATOM 2037 C CA . GLY A 1 265 ? 28.734 -18.938 11.18 1 91.94 265 GLY A CA 1
ATOM 2038 C C . GLY A 1 265 ? 27.594 -19.656 11.891 1 91.94 265 GLY A C 1
ATOM 2039 O O . GLY A 1 265 ? 26.766 -20.297 11.258 1 91.94 265 GLY A O 1
ATOM 2040 N N . THR A 1 266 ? 27.609 -19.516 13.203 1 93.56 266 THR A N 1
ATOM 2041 C CA . THR A 1 266 ? 26.547 -20.125 14.008 1 93.56 266 THR A CA 1
ATOM 2042 C C . THR A 1 266 ? 25.266 -19.312 13.914 1 93.56 266 THR A C 1
ATOM 2044 O O . THR A 1 266 ? 25.281 -18.156 13.508 1 93.56 266 THR A O 1
ATOM 2047 N N . MET A 1 267 ? 24.25 -20 14.094 1 95.12 267 MET A N 1
ATOM 2048 C CA . MET A 1 267 ? 22.953 -19.328 14.039 1 95.12 267 MET A CA 1
ATOM 2049 C C . MET A 1 267 ? 22.906 -18.141 14.992 1 95.12 267 MET A C 1
ATOM 2051 O O . MET A 1 267 ? 23.188 -18.281 16.188 1 95.12 267 MET A O 1
ATOM 2055 N N . SER A 1 268 ? 22.672 -16.984 14.523 1 95.25 268 SER A N 1
ATOM 2056 C CA . SER A 1 268 ? 22.594 -15.773 15.328 1 95.25 268 SER A CA 1
ATOM 2057 C C . SER A 1 268 ? 21.328 -15.742 16.172 1 95.25 268 SER A C 1
ATOM 2059 O O . SER A 1 268 ? 20.406 -16.547 15.953 1 95.25 268 SER A O 1
ATOM 2061 N N . LYS A 1 269 ? 21.312 -14.852 17.156 1 96.31 269 LYS A N 1
ATOM 2062 C CA . LYS A 1 269 ? 20.109 -14.664 17.984 1 96.31 269 LYS A CA 1
ATOM 2063 C C . LYS A 1 269 ? 18.922 -14.227 17.141 1 96.31 269 LYS A C 1
ATOM 2065 O O . LYS A 1 269 ? 17.781 -14.641 17.391 1 96.31 269 LYS A O 1
ATOM 2070 N N . GLU A 1 270 ? 19.172 -13.344 16.172 1 97.5 270 GLU A N 1
ATOM 2071 C CA . GLU A 1 270 ? 18.125 -12.875 15.273 1 97.5 270 GLU A CA 1
ATOM 2072 C C . GLU A 1 270 ? 17.547 -14.031 14.453 1 97.5 270 GLU A C 1
ATOM 2074 O O . GLU A 1 270 ? 16.328 -14.148 14.312 1 97.5 270 GLU A O 1
ATOM 2079 N N . GLU A 1 271 ? 18.406 -14.875 13.891 1 97.31 271 GLU A N 1
ATOM 2080 C CA . GLU A 1 271 ? 17.938 -16.031 13.117 1 97.31 271 GLU A CA 1
ATOM 2081 C C . GLU A 1 271 ? 17.047 -16.938 13.953 1 97.31 271 GLU A C 1
ATOM 2083 O O . GLU A 1 271 ? 16.016 -17.406 13.477 1 97.31 271 GLU A O 1
ATOM 2088 N N . LYS A 1 272 ? 17.438 -17.188 15.164 1 97.69 272 LYS A N 1
ATOM 2089 C CA . LYS A 1 272 ? 16.672 -18.047 16.062 1 97.69 272 LYS A CA 1
ATOM 2090 C C . LYS A 1 272 ? 15.297 -17.453 16.359 1 97.69 272 LYS A C 1
ATOM 2092 O O . LYS A 1 272 ? 14.281 -18.141 16.297 1 97.69 272 LYS A O 1
ATOM 2097 N N . ARG A 1 273 ? 15.297 -16.219 16.703 1 98.12 273 ARG A N 1
ATOM 2098 C CA . ARG A 1 273 ? 14.055 -15.555 17.078 1 98.12 273 ARG A CA 1
ATOM 2099 C C . ARG A 1 273 ? 13.102 -15.484 15.883 1 98.12 273 ARG A C 1
ATOM 2101 O O . ARG A 1 273 ? 11.898 -15.703 16.031 1 98.12 273 ARG A O 1
ATOM 2108 N N . VAL A 1 274 ? 13.633 -15.117 14.719 1 98.12 274 VAL A N 1
ATOM 2109 C CA . VAL A 1 274 ? 12.812 -15.078 13.508 1 98.12 274 VAL A CA 1
ATOM 2110 C C . VAL A 1 274 ? 12.273 -16.469 13.203 1 98.12 274 VAL A C 1
ATOM 2112 O O . VAL A 1 274 ? 11.109 -16.625 12.805 1 98.12 274 VAL A O 1
ATOM 2115 N N . SER A 1 275 ? 13.133 -17.5 13.352 1 97.75 275 SER A N 1
ATOM 2116 C CA . SER A 1 275 ? 12.695 -18.875 13.133 1 97.75 275 SER A CA 1
ATOM 2117 C C . SER A 1 275 ? 11.555 -19.234 14.078 1 97.75 275 SER A C 1
ATOM 2119 O O . SER A 1 275 ? 10.633 -19.953 13.695 1 97.75 275 SER A O 1
ATOM 2121 N N . TRP A 1 276 ? 11.672 -18.797 15.273 1 97.94 276 TRP A N 1
ATOM 2122 C CA . TRP A 1 276 ? 10.633 -19.078 16.266 1 97.94 276 TRP A CA 1
ATOM 2123 C C . TRP A 1 276 ? 9.312 -18.438 15.844 1 97.94 276 TRP A C 1
ATOM 2125 O O . TRP A 1 276 ? 8.258 -19.078 15.891 1 97.94 276 TRP A O 1
ATOM 2135 N N . VAL A 1 277 ? 9.289 -17.203 15.492 1 98.25 277 VAL A N 1
ATOM 2136 C CA . VAL A 1 277 ? 8.07 -16.5 15.086 1 98.25 277 VAL A CA 1
ATOM 2137 C C . VAL A 1 277 ? 7.492 -17.156 13.836 1 98.25 277 VAL A C 1
ATOM 2139 O O . VAL A 1 277 ? 6.285 -17.406 13.758 1 98.25 277 VAL A O 1
ATOM 2142 N N . PHE A 1 278 ? 8.398 -17.406 12.898 1 97.44 278 PHE A N 1
ATOM 2143 C CA . PHE A 1 278 ? 7.965 -18.078 11.672 1 97.44 278 PHE A CA 1
ATOM 2144 C C . PHE A 1 278 ? 7.344 -19.422 11.984 1 97.44 278 PHE A C 1
ATOM 2146 O O . PHE A 1 278 ? 6.32 -19.797 11.406 1 97.44 278 PHE A O 1
ATOM 2153 N N . GLY A 1 279 ? 8 -20.172 12.789 1 97.19 279 GLY A N 1
ATOM 2154 C CA . GLY A 1 279 ? 7.473 -21.453 13.219 1 97.19 279 GLY A CA 1
ATOM 2155 C C . GLY A 1 279 ? 6.109 -21.344 13.875 1 97.19 279 GLY A C 1
ATOM 2156 O O . GLY A 1 279 ? 5.215 -22.156 13.594 1 97.19 279 GLY A O 1
ATOM 2157 N N . LEU A 1 280 ? 5.906 -20.375 14.734 1 97.44 280 LEU A N 1
ATOM 2158 C CA . LEU A 1 280 ? 4.641 -20.156 15.414 1 97.44 280 LEU A CA 1
ATOM 2159 C C . LEU A 1 280 ? 3.533 -19.828 14.422 1 97.44 280 LEU A C 1
ATOM 2161 O O . LEU A 1 280 ? 2.426 -20.359 14.523 1 97.44 280 LEU A O 1
ATOM 2165 N N . VAL A 1 281 ? 3.809 -18.953 13.461 1 97.56 281 VAL A N 1
ATOM 2166 C CA . VAL A 1 281 ? 2.828 -18.547 12.461 1 97.56 281 VAL A CA 1
ATOM 2167 C C . VAL A 1 281 ? 2.453 -19.75 11.594 1 97.56 281 VAL A C 1
ATOM 2169 O O . VAL A 1 281 ? 1.27 -20 11.352 1 97.56 281 VAL A O 1
ATOM 2172 N N . SER A 1 282 ? 3.469 -20.5 11.156 1 96.12 282 SER A N 1
ATOM 2173 C CA . SER A 1 282 ? 3.227 -21.672 10.328 1 96.12 282 SER A CA 1
ATOM 2174 C C . SER A 1 282 ? 2.391 -22.703 11.062 1 96.12 282 SER A C 1
ATOM 2176 O O . SER A 1 282 ? 1.453 -23.281 10.5 1 96.12 282 SER A O 1
ATOM 2178 N N . LEU A 1 283 ? 2.732 -22.938 12.266 1 96.06 283 LEU A N 1
ATOM 2179 C CA . LEU A 1 283 ? 1.989 -23.891 13.07 1 96.06 283 LEU A CA 1
ATOM 2180 C C . LEU A 1 283 ? 0.558 -23.422 13.305 1 96.06 283 LEU A C 1
ATOM 2182 O O . LEU A 1 283 ? -0.373 -24.234 13.32 1 96.06 283 LEU A O 1
ATOM 2186 N N . ALA A 1 284 ? 0.434 -22.156 13.539 1 96.69 284 ALA A N 1
ATOM 2187 C CA . ALA A 1 284 ? -0.903 -21.594 13.727 1 96.69 284 ALA A CA 1
ATOM 2188 C C . ALA A 1 284 ? -1.745 -21.75 12.461 1 96.69 284 ALA A C 1
ATOM 2190 O O . ALA A 1 284 ? -2.93 -22.094 12.531 1 96.69 284 ALA A O 1
ATOM 2191 N N . TRP A 1 285 ? -1.167 -21.5 11.289 1 95.31 285 TRP A N 1
ATOM 2192 C CA . TRP A 1 285 ? -1.869 -21.656 10.023 1 95.31 285 TRP A CA 1
ATOM 2193 C C . TRP A 1 285 ? -2.311 -23.109 9.828 1 95.31 285 TRP A C 1
ATOM 2195 O O . TRP A 1 285 ? -3.461 -23.375 9.477 1 95.31 285 TRP A O 1
ATOM 2205 N N . ILE A 1 286 ? -1.457 -23.984 10.117 1 92.94 286 ILE A N 1
ATOM 2206 C CA . ILE A 1 286 ? -1.703 -25.406 9.867 1 92.94 286 ILE A CA 1
ATOM 2207 C C . ILE A 1 286 ? -2.719 -25.938 10.875 1 92.94 286 ILE A C 1
ATOM 2209 O O . ILE A 1 286 ? -3.584 -26.734 10.531 1 92.94 286 ILE A O 1
ATOM 2213 N N . SER A 1 287 ? -2.674 -25.422 12.117 1 92.81 287 SER A N 1
ATOM 2214 C CA . SER A 1 287 ? -3.508 -25.969 13.188 1 92.81 287 SER A CA 1
ATOM 2215 C C . SER A 1 287 ? -4.777 -25.141 13.375 1 92.81 287 SER A C 1
ATOM 2217 O O . SER A 1 287 ? -5.586 -25.422 14.258 1 92.81 287 SER A O 1
ATOM 2219 N N . ARG A 1 288 ? -4.93 -24.141 12.625 1 91.31 288 ARG A N 1
ATOM 2220 C CA . ARG A 1 288 ? -6.035 -23.219 12.836 1 91.31 288 ARG A CA 1
ATOM 2221 C C . ARG A 1 288 ? -7.371 -23.953 12.859 1 91.31 288 ARG A C 1
ATOM 2223 O O . ARG A 1 288 ? -8.125 -23.875 13.828 1 91.31 288 ARG A O 1
ATOM 2230 N N . THR A 1 289 ? -7.648 -24.766 11.859 1 83.69 289 THR A N 1
ATOM 2231 C CA . THR A 1 289 ? -8.977 -25.328 11.625 1 83.69 289 THR A CA 1
ATOM 2232 C C . THR A 1 289 ? -9.266 -26.453 12.617 1 83.69 289 THR A C 1
ATOM 2234 O O . THR A 1 289 ? -10.422 -26.672 12.984 1 83.69 289 THR A O 1
ATOM 2237 N N . PHE A 1 290 ? -8.273 -27.062 13.125 1 85.06 290 PHE A N 1
ATOM 2238 C CA . PHE A 1 290 ? -8.617 -28.234 13.922 1 85.06 290 PHE A CA 1
ATOM 2239 C C . PHE A 1 290 ? -8.297 -28 15.398 1 85.06 290 PHE A C 1
ATOM 2241 O O . PHE A 1 290 ? -8.75 -28.75 16.266 1 85.06 290 PHE A O 1
ATOM 2248 N N . LEU A 1 291 ? -7.609 -26.922 15.727 1 84.69 291 LEU A N 1
ATOM 2249 C CA . LEU A 1 291 ? -7.254 -26.719 17.125 1 84.69 291 LEU A CA 1
ATOM 2250 C C . LEU A 1 291 ? -7.582 -25.312 17.578 1 84.69 291 LEU A C 1
ATOM 2252 O O . LEU A 1 291 ? -8.414 -25.109 18.469 1 84.69 291 LEU A O 1
ATOM 2256 N N . LEU A 1 292 ? -7.121 -24.375 16.875 1 85.56 292 LEU A N 1
ATOM 2257 C CA . LEU A 1 292 ? -7.113 -23 17.375 1 85.56 292 LEU A CA 1
ATOM 2258 C C . LEU A 1 292 ? -8.484 -22.359 17.234 1 85.56 292 LEU A C 1
ATOM 2260 O O . LEU A 1 292 ? -8.883 -21.531 18.047 1 85.56 292 LEU A O 1
ATOM 2264 N N . GLN A 1 293 ? -9.156 -22.656 16.172 1 87.38 293 GLN A N 1
ATOM 2265 C CA . GLN A 1 293 ? -10.445 -22.031 15.906 1 87.38 293 GLN A CA 1
ATOM 2266 C C . GLN A 1 293 ? -11.484 -22.422 16.953 1 87.38 293 GLN A C 1
ATOM 2268 O O . GLN A 1 293 ? -12.445 -21.688 17.188 1 87.38 293 GLN A O 1
ATOM 2273 N N . GLU A 1 294 ? -11.344 -23.547 17.594 1 85.06 294 GLU A N 1
ATOM 2274 C CA . GLU A 1 294 ? -12.211 -23.938 18.703 1 85.06 294 GLU A CA 1
ATOM 2275 C C . GLU A 1 294 ? -12.016 -23.016 19.906 1 85.06 294 GLU A C 1
ATOM 2277 O O . GLU A 1 294 ? -12.969 -22.734 20.625 1 85.06 294 GLU A O 1
ATOM 2282 N N . LEU A 1 295 ? -10.828 -22.531 20.062 1 84.75 295 LEU A N 1
ATOM 2283 C CA . LEU A 1 295 ? -10.5 -21.656 21.188 1 84.75 295 LEU A CA 1
ATOM 2284 C C . LEU A 1 295 ? -10.82 -20.203 20.844 1 84.75 295 LEU A C 1
ATOM 2286 O O . LEU A 1 295 ? -11.328 -19.469 21.703 1 84.75 295 LEU A O 1
ATOM 2290 N N . ILE A 1 296 ? -10.531 -19.797 19.625 1 89.38 296 ILE A N 1
ATOM 2291 C CA . ILE A 1 296 ? -10.789 -18.453 19.141 1 89.38 296 ILE A CA 1
ATOM 2292 C C . ILE A 1 296 ? -11.562 -18.531 17.812 1 89.38 296 ILE A C 1
ATOM 2294 O O . ILE A 1 296 ? -10.961 -18.5 16.734 1 89.38 296 ILE A O 1
ATOM 2298 N N . PRO A 1 297 ? -12.781 -18.531 17.859 1 85.62 297 PRO A N 1
ATOM 2299 C CA . PRO A 1 297 ? -13.625 -18.75 16.688 1 85.62 297 PRO A CA 1
ATOM 2300 C C . PRO A 1 297 ? -13.383 -17.719 15.578 1 85.62 297 PRO A C 1
ATOM 2302 O O . PRO A 1 297 ? -13.516 -18.047 14.398 1 85.62 297 PRO A O 1
ATOM 2305 N N . ALA A 1 298 ? -12.953 -16.547 15.945 1 89.12 298 ALA A N 1
ATOM 2306 C CA . ALA A 1 298 ? -12.812 -15.477 14.953 1 89.12 298 ALA A CA 1
ATOM 2307 C C . ALA A 1 298 ? -11.43 -15.5 14.312 1 89.12 298 ALA A C 1
ATOM 2309 O O . ALA A 1 298 ? -11.141 -14.711 13.414 1 89.12 298 ALA A O 1
ATOM 2310 N N . LEU A 1 299 ? -10.68 -16.469 14.68 1 91.56 299 LEU A N 1
ATOM 2311 C CA . LEU A 1 299 ? -9.305 -16.547 14.18 1 91.56 299 LEU A CA 1
ATOM 2312 C C . LEU A 1 299 ? -9.289 -16.906 12.703 1 91.56 299 LEU A C 1
ATOM 2314 O O . LEU A 1 299 ? -9.969 -17.828 12.273 1 91.56 299 LEU A O 1
ATOM 2318 N N . ASP A 1 300 ? -8.672 -16.094 11.859 1 93.69 300 ASP A N 1
ATOM 2319 C CA . ASP A 1 300 ? -8.469 -16.406 10.445 1 93.69 300 ASP A CA 1
ATOM 2320 C C . ASP A 1 300 ? -7.004 -16.266 10.055 1 93.69 300 ASP A C 1
ATOM 2322 O O . ASP A 1 300 ? -6.176 -15.828 10.859 1 93.69 300 ASP A O 1
ATOM 2326 N N . ASP A 1 301 ? -6.656 -16.719 8.875 1 96.44 301 ASP A N 1
ATOM 2327 C CA . ASP A 1 301 ? -5.27 -16.797 8.43 1 96.44 301 ASP A CA 1
ATOM 2328 C C . ASP A 1 301 ? -4.641 -15.406 8.359 1 96.44 301 ASP A C 1
ATOM 2330 O O . ASP A 1 301 ? -3.443 -15.25 8.609 1 96.44 301 ASP A O 1
ATOM 2334 N N . THR A 1 302 ? -5.469 -14.398 8.008 1 97.75 302 THR A N 1
ATOM 2335 C CA . THR A 1 302 ? -4.988 -13.023 7.941 1 97.75 302 THR A CA 1
ATOM 2336 C C . THR A 1 302 ? -4.59 -12.523 9.328 1 97.75 302 THR A C 1
ATOM 2338 O O . THR A 1 302 ? -3.535 -11.906 9.492 1 97.75 302 THR A O 1
ATOM 2341 N N . ILE A 1 303 ? -5.402 -12.789 10.336 1 98 303 ILE A N 1
ATOM 2342 C CA . ILE A 1 303 ? -5.145 -12.383 11.719 1 98 303 ILE A CA 1
ATOM 2343 C C . ILE A 1 303 ? -3.828 -13 12.195 1 98 303 ILE A C 1
ATOM 2345 O O . ILE A 1 303 ? -3.004 -12.312 12.805 1 98 303 ILE A O 1
ATOM 2349 N N . ILE A 1 304 ? -3.623 -14.242 11.852 1 97.94 304 ILE A N 1
ATOM 2350 C CA . ILE A 1 304 ? -2.414 -14.953 12.242 1 97.94 304 ILE A CA 1
ATOM 2351 C C . ILE A 1 304 ? -1.191 -14.281 11.625 1 97.94 304 ILE A C 1
ATOM 2353 O O . ILE A 1 304 ? -0.201 -14.023 12.312 1 97.94 304 ILE A O 1
ATOM 2357 N N . ALA A 1 305 ? -1.254 -14.039 10.352 1 98.25 305 ALA A N 1
ATOM 2358 C CA . ALA A 1 305 ? -0.139 -13.414 9.641 1 98.25 305 ALA A CA 1
ATOM 2359 C C . ALA A 1 305 ? 0.207 -12.055 10.25 1 98.25 305 ALA A C 1
ATOM 2361 O O . ALA A 1 305 ? 1.373 -11.773 10.539 1 98.25 305 ALA A O 1
ATOM 2362 N N . ILE A 1 306 ? -0.788 -11.227 10.453 1 98.69 306 ILE A N 1
ATOM 2363 C CA . ILE A 1 306 ? -0.579 -9.867 10.938 1 98.69 306 ILE A CA 1
ATOM 2364 C C . ILE A 1 306 ? -0.074 -9.906 12.383 1 98.69 306 ILE A C 1
ATOM 2366 O O . ILE A 1 306 ? 0.771 -9.094 12.773 1 98.69 306 ILE A O 1
ATOM 2370 N N . ALA A 1 307 ? -0.609 -10.789 13.18 1 98.38 307 ALA A N 1
ATOM 2371 C CA . ALA A 1 307 ? -0.101 -10.961 14.539 1 98.38 307 ALA A CA 1
ATOM 2372 C C . ALA A 1 307 ? 1.389 -11.289 14.531 1 98.38 307 ALA A C 1
ATOM 2374 O O . ALA A 1 307 ? 2.15 -10.781 15.352 1 98.38 307 ALA A O 1
ATOM 2375 N N . GLY A 1 308 ? 1.754 -12.188 13.656 1 98.62 308 GLY A N 1
ATOM 2376 C CA . GLY A 1 308 ? 3.168 -12.5 13.508 1 98.62 308 GLY A CA 1
ATOM 2377 C C . GLY A 1 308 ? 4.012 -11.289 13.156 1 98.62 308 GLY A C 1
ATOM 2378 O O . GLY A 1 308 ? 5.102 -11.102 13.703 1 98.62 308 GLY A O 1
ATOM 2379 N N . VAL A 1 309 ? 3.516 -10.492 12.258 1 98.75 309 VAL A N 1
ATOM 2380 C CA . VAL A 1 309 ? 4.227 -9.281 11.844 1 98.75 309 VAL A CA 1
ATOM 2381 C C . VAL A 1 309 ? 4.41 -8.359 13.047 1 98.75 309 VAL A C 1
ATOM 2383 O O . VAL A 1 309 ? 5.5 -7.832 13.273 1 98.75 309 VAL A O 1
ATOM 2386 N N . VAL A 1 310 ? 3.352 -8.102 13.812 1 98.5 310 VAL A N 1
ATOM 2387 C CA . VAL A 1 310 ? 3.408 -7.227 14.977 1 98.5 310 VAL A CA 1
ATOM 2388 C C . VAL A 1 310 ? 4.434 -7.758 15.977 1 98.5 310 VAL A C 1
ATOM 2390 O O . VAL A 1 310 ? 5.215 -6.988 16.547 1 98.5 310 VAL A O 1
ATOM 2393 N N . LEU A 1 311 ? 4.449 -9.039 16.172 1 98.38 311 LEU A N 1
ATOM 2394 C CA . LEU A 1 311 ? 5.406 -9.656 17.078 1 98.38 311 LEU A CA 1
ATOM 2395 C C . LEU A 1 311 ? 6.84 -9.352 16.641 1 98.38 311 LEU A C 1
ATOM 2397 O O . LEU A 1 311 ? 7.711 -9.117 17.484 1 98.38 311 LEU A O 1
ATOM 2401 N N . LEU A 1 312 ? 7.074 -9.398 15.359 1 98.62 312 LEU A N 1
ATOM 2402 C CA . LEU A 1 312 ? 8.414 -9.148 14.836 1 98.62 312 LEU A CA 1
ATOM 2403 C C . LEU A 1 312 ? 8.836 -7.707 15.109 1 98.62 312 LEU A C 1
ATOM 2405 O O . LEU A 1 312 ? 10.031 -7.422 15.234 1 98.62 312 LEU A O 1
ATOM 2409 N N . PHE A 1 313 ? 7.883 -6.797 15.195 1 98.25 313 PHE A N 1
ATOM 2410 C CA . PHE A 1 313 ? 8.18 -5.398 15.484 1 98.25 313 PHE A CA 1
ATOM 2411 C C . PHE A 1 313 ? 8.453 -5.203 16.969 1 98.25 313 PHE A C 1
ATOM 2413 O O . PHE A 1 313 ? 8.977 -4.16 17.375 1 98.25 313 PHE A O 1
ATOM 2420 N N . VAL A 1 314 ? 8.109 -6.137 17.812 1 97.25 314 VAL A N 1
ATOM 2421 C CA . VAL A 1 314 ? 8.219 -5.992 19.25 1 97.25 314 VAL A CA 1
ATOM 2422 C C . VAL A 1 314 ? 9.492 -6.688 19.75 1 97.25 314 VAL A C 1
ATOM 2424 O O . VAL A 1 314 ? 10.18 -6.176 20.641 1 97.25 314 VAL A O 1
ATOM 2427 N N . ILE A 1 315 ? 9.82 -7.824 19.172 1 97.25 315 ILE A N 1
ATOM 2428 C CA . ILE A 1 315 ? 10.93 -8.648 19.641 1 97.25 315 ILE A CA 1
ATOM 2429 C C . ILE A 1 315 ? 12.258 -7.973 19.312 1 97.25 315 ILE A C 1
ATOM 2431 O O . ILE A 1 315 ? 12.492 -7.582 18.172 1 97.25 315 ILE A O 1
ATOM 2435 N N . PRO A 1 316 ? 13.125 -7.816 20.266 1 94.69 316 PRO A N 1
ATOM 2436 C CA . PRO A 1 316 ? 14.406 -7.152 20.047 1 94.69 316 PRO A CA 1
ATOM 2437 C C . PRO A 1 316 ? 15.414 -8.031 19.312 1 94.69 316 PRO A C 1
ATOM 2439 O O . PRO A 1 316 ? 15.328 -9.266 19.375 1 94.69 316 PRO A O 1
ATOM 2442 N N . SER A 1 317 ? 16.219 -7.402 18.547 1 95 317 SER A N 1
ATOM 2443 C CA . SER A 1 317 ? 17.406 -8.078 18.016 1 95 317 SER A CA 1
ATOM 2444 C C . SER A 1 317 ? 18.484 -8.203 19.078 1 95 317 SER A C 1
ATOM 2446 O O . SER A 1 317 ? 18.234 -7.965 20.266 1 95 317 SER A O 1
ATOM 2448 N N . SER A 1 318 ? 19.688 -8.664 18.672 1 92 318 SER A N 1
ATOM 2449 C CA . SER A 1 318 ? 20.812 -8.719 19.594 1 92 318 SER A CA 1
ATOM 2450 C C . SER A 1 318 ? 21.156 -7.336 20.141 1 92 318 SER A C 1
ATOM 2452 O O . SER A 1 318 ? 21.578 -7.199 21.281 1 92 318 SER A O 1
ATOM 2454 N N . ASP A 1 319 ? 20.938 -6.359 19.266 1 88.81 319 ASP A N 1
ATOM 2455 C CA . ASP A 1 319 ? 20.969 -4.969 19.719 1 88.81 319 ASP A CA 1
ATOM 2456 C C . ASP A 1 319 ? 19.609 -4.539 20.281 1 88.81 319 ASP A C 1
ATOM 2458 O O . ASP A 1 319 ? 18.625 -4.457 19.547 1 88.81 319 ASP A O 1
ATOM 2462 N N . PRO A 1 320 ? 19.625 -4.223 21.562 1 82.19 320 PRO A N 1
ATOM 2463 C CA . PRO A 1 320 ? 18.344 -3.908 22.219 1 82.19 320 PRO A CA 1
ATOM 2464 C C . PRO A 1 320 ? 17.641 -2.709 21.578 1 82.19 320 PRO A C 1
ATOM 2466 O O . PRO A 1 320 ? 16.438 -2.553 21.719 1 82.19 320 PRO A O 1
ATOM 2469 N N . LYS A 1 321 ? 18.312 -1.942 20.922 1 82.81 321 LYS A N 1
ATOM 2470 C CA . LYS A 1 321 ? 17.734 -0.742 20.328 1 82.81 321 LYS A CA 1
ATOM 2471 C C . LYS A 1 321 ? 17.078 -1.057 18.984 1 82.81 321 LYS A C 1
ATOM 2473 O O . LYS A 1 321 ? 16.312 -0.25 18.469 1 82.81 321 LYS A O 1
ATOM 2478 N N . THR A 1 322 ? 17.344 -2.176 18.469 1 90.44 322 THR A N 1
ATOM 2479 C CA . THR A 1 322 ? 16.797 -2.561 17.172 1 90.44 322 THR A CA 1
ATOM 2480 C C . THR A 1 322 ? 15.898 -3.787 17.312 1 90.44 322 THR A C 1
ATOM 2482 O O . THR A 1 322 ? 16.156 -4.668 18.125 1 90.44 322 THR A O 1
ATOM 2485 N N . LYS A 1 323 ? 14.859 -3.729 16.641 1 95.62 323 LYS A N 1
ATOM 2486 C CA . LYS A 1 323 ? 13.938 -4.859 16.641 1 95.62 323 LYS A CA 1
ATOM 2487 C C . LYS A 1 323 ? 14.164 -5.762 15.438 1 95.62 323 LYS A C 1
ATOM 2489 O O . LYS A 1 323 ? 14.938 -5.426 14.539 1 95.62 323 LYS A O 1
ATOM 2494 N N . LEU A 1 324 ? 13.531 -6.93 15.453 1 97.81 324 LEU A N 1
ATOM 2495 C CA . LEU A 1 324 ? 13.727 -7.891 14.375 1 97.81 324 LEU A CA 1
ATOM 2496 C C . LEU A 1 324 ? 13.289 -7.301 13.039 1 97.81 324 LEU A C 1
ATOM 2498 O O . LEU A 1 324 ? 13.93 -7.543 12.016 1 97.81 324 LEU A O 1
ATOM 2502 N N . LEU A 1 325 ? 12.234 -6.609 13.125 1 98 325 LEU A N 1
ATOM 2503 C CA . LEU A 1 325 ? 11.703 -5.957 11.93 1 98 325 LEU A CA 1
ATOM 2504 C C . LEU A 1 325 ? 11.547 -4.457 12.156 1 98 325 LEU A C 1
ATOM 2506 O O . LEU A 1 325 ? 11.102 -4.027 13.219 1 98 325 LEU A O 1
ATOM 2510 N N . ASP A 1 326 ? 12.055 -3.699 11.234 1 97.12 326 ASP A N 1
ATOM 2511 C CA . ASP A 1 326 ? 11.844 -2.256 11.227 1 97.12 326 ASP A CA 1
ATOM 2512 C C . ASP A 1 326 ? 11 -1.829 10.023 1 97.12 326 ASP A C 1
ATOM 2514 O O . ASP A 1 326 ? 10.844 -2.592 9.062 1 97.12 326 ASP A O 1
ATOM 2518 N N . TRP A 1 327 ? 10.461 -0.677 10.078 1 96.5 327 TRP A N 1
ATOM 2519 C CA . TRP A 1 327 ? 9.531 -0.249 9.039 1 96.5 327 TRP A CA 1
ATOM 2520 C C . TRP A 1 327 ? 10.234 -0.094 7.699 1 96.5 327 TRP A C 1
ATOM 2522 O O . TRP A 1 327 ? 9.656 -0.372 6.648 1 96.5 327 TRP A O 1
ATOM 2532 N N . LYS A 1 328 ? 11.453 0.394 7.727 1 95.88 328 LYS A N 1
ATOM 2533 C CA . LYS A 1 328 ? 12.219 0.557 6.496 1 95.88 328 LYS A CA 1
ATOM 2534 C C . LYS A 1 328 ? 12.32 -0.76 5.73 1 95.88 328 LYS A C 1
ATOM 2536 O O . LYS A 1 328 ? 12.211 -0.782 4.504 1 95.88 328 LYS A O 1
ATOM 2541 N N . THR A 1 329 ? 12.492 -1.81 6.48 1 97 329 THR A N 1
ATOM 2542 C CA . THR A 1 329 ? 12.57 -3.139 5.883 1 97 329 THR A CA 1
ATOM 2543 C C . THR A 1 329 ? 11.18 -3.631 5.484 1 97 329 THR A C 1
ATOM 2545 O O . THR A 1 329 ? 10.992 -4.148 4.383 1 97 329 THR A O 1
ATOM 2548 N N . ALA A 1 330 ? 10.211 -3.459 6.344 1 97.06 330 ALA A N 1
ATOM 2549 C CA . ALA A 1 330 ? 8.852 -3.949 6.121 1 97.06 330 ALA A CA 1
ATOM 2550 C C . ALA A 1 330 ? 8.234 -3.299 4.891 1 97.06 330 ALA A C 1
ATOM 2552 O O . ALA A 1 330 ? 7.453 -3.93 4.172 1 97.06 330 ALA A O 1
ATOM 2553 N N . GLU A 1 331 ? 8.547 -2.107 4.656 1 96.12 331 GLU A N 1
ATOM 2554 C CA . GLU A 1 331 ? 7.898 -1.328 3.605 1 96.12 331 GLU A CA 1
ATOM 2555 C C . GLU A 1 331 ? 8.422 -1.728 2.227 1 96.12 331 GLU A C 1
ATOM 2557 O O . GLU A 1 331 ? 7.848 -1.34 1.205 1 96.12 331 GLU A O 1
ATOM 2562 N N . LYS A 1 332 ? 9.414 -2.576 2.119 1 95.62 332 LYS A N 1
ATOM 2563 C CA . LYS A 1 332 ? 10.031 -2.947 0.849 1 95.62 332 LYS A CA 1
ATOM 2564 C C . LYS A 1 332 ? 9.25 -4.059 0.159 1 95.62 332 LYS A C 1
ATOM 2566 O O . LYS A 1 332 ? 9.672 -4.57 -0.879 1 95.62 332 LYS A O 1
ATOM 2571 N N . ILE A 1 333 ? 8.117 -4.453 0.643 1 96.31 333 ILE A N 1
ATOM 2572 C CA . ILE A 1 333 ? 7.293 -5.484 0.018 1 96.31 333 ILE A CA 1
ATOM 2573 C C . ILE A 1 333 ? 6.77 -4.984 -1.326 1 96.31 333 ILE A C 1
ATOM 2575 O O . ILE A 1 333 ? 6.758 -3.777 -1.584 1 96.31 333 ILE A O 1
ATOM 2579 N N . PRO A 1 334 ? 6.426 -5.863 -2.262 1 95.12 334 PRO A N 1
ATOM 2580 C CA . PRO A 1 334 ? 5.938 -5.457 -3.58 1 95.12 334 PRO A CA 1
ATOM 2581 C C . PRO A 1 334 ? 4.5 -4.945 -3.545 1 95.12 334 PRO A C 1
ATOM 2583 O O . PRO A 1 334 ? 3.574 -5.664 -3.928 1 95.12 334 PRO A O 1
ATOM 2586 N N . TRP A 1 335 ? 4.328 -3.723 -3.293 1 97.25 335 TRP A N 1
ATOM 2587 C CA . TRP A 1 335 ? 3.02 -3.094 -3.145 1 97.25 335 TRP A CA 1
ATOM 2588 C C . TRP A 1 335 ? 2.221 -3.188 -4.438 1 97.25 335 TRP A C 1
ATOM 2590 O O . TRP A 1 335 ? 0.988 -3.223 -4.414 1 97.25 335 TRP A O 1
ATOM 2600 N N . GLY A 1 336 ? 2.93 -3.234 -5.59 1 97.25 336 GLY A N 1
ATOM 2601 C CA . GLY A 1 336 ? 2.258 -3.352 -6.871 1 97.25 336 GLY A CA 1
ATOM 2602 C C . GLY A 1 336 ? 1.424 -4.613 -6.996 1 97.25 336 GLY A C 1
ATOM 2603 O O . GLY A 1 336 ? 0.337 -4.59 -7.578 1 97.25 336 GLY A O 1
ATOM 2604 N N . ILE A 1 337 ? 1.905 -5.703 -6.422 1 95.38 337 ILE A N 1
ATOM 2605 C CA . ILE A 1 337 ? 1.199 -6.98 -6.465 1 95.38 337 ILE A CA 1
ATOM 2606 C C . ILE A 1 337 ? -0.08 -6.891 -5.637 1 95.38 337 ILE A C 1
ATOM 2608 O O . ILE A 1 337 ? -1.119 -7.426 -6.027 1 95.38 337 ILE A O 1
ATOM 2612 N N . LEU A 1 338 ? -0.022 -6.18 -4.496 1 97.44 338 LEU A N 1
ATOM 2613 C CA . LEU A 1 338 ? -1.199 -6.012 -3.65 1 97.44 338 LEU A CA 1
ATOM 2614 C C . LEU A 1 338 ? -2.283 -5.223 -4.379 1 97.44 338 LEU A C 1
ATOM 2616 O O . LEU A 1 338 ? -3.463 -5.578 -4.316 1 97.44 338 LEU A O 1
ATOM 2620 N N . LEU A 1 339 ? -1.88 -4.188 -5.094 1 98.06 339 LEU A N 1
ATOM 2621 C CA . LEU A 1 339 ? -2.834 -3.402 -5.871 1 98.06 339 LEU A CA 1
ATOM 2622 C C . LEU A 1 339 ? -3.441 -4.242 -6.992 1 98.06 339 LEU A C 1
ATOM 2624 O O . LEU A 1 339 ? -4.629 -4.109 -7.297 1 98.06 339 LEU A O 1
ATOM 2628 N N . LEU A 1 340 ? -2.598 -5.059 -7.57 1 96.75 340 LEU A N 1
ATOM 2629 C CA . LEU A 1 340 ? -3.074 -5.941 -8.633 1 96.75 340 LEU A CA 1
ATOM 2630 C C . LEU A 1 340 ? -4.152 -6.883 -8.109 1 96.75 340 LEU A C 1
ATOM 2632 O O . LEU A 1 340 ? -5.152 -7.125 -8.789 1 96.75 340 LEU A O 1
ATOM 2636 N N . PHE A 1 341 ? -3.965 -7.371 -6.824 1 96 341 PHE A N 1
ATOM 2637 C CA . PHE A 1 341 ? -4.98 -8.195 -6.184 1 96 341 PHE A CA 1
ATOM 2638 C C . PHE A 1 341 ? -6.293 -7.438 -6.047 1 96 341 PHE A C 1
ATOM 2640 O O . PHE A 1 341 ? -7.363 -7.984 -6.316 1 96 341 PHE A O 1
ATOM 2647 N N . GLY A 1 342 ? -6.137 -6.23 -5.617 1 97.44 342 GLY A N 1
ATOM 2648 C CA . GLY A 1 342 ? -7.32 -5.402 -5.457 1 97.44 342 GLY A CA 1
ATOM 2649 C C . GLY A 1 342 ? -8.094 -5.203 -6.75 1 97.44 342 GLY A C 1
ATOM 2650 O O . GLY A 1 342 ? -9.32 -5.305 -6.766 1 97.44 342 GLY A O 1
ATOM 2651 N N . GLY A 1 343 ? -7.387 -4.902 -7.832 1 97.56 343 GLY A N 1
ATOM 2652 C CA . GLY A 1 343 ? -8.023 -4.777 -9.133 1 97.56 343 GLY A CA 1
ATOM 2653 C C . GLY A 1 343 ? -8.758 -6.035 -9.562 1 97.56 343 GLY A C 1
ATOM 2654 O O . GLY A 1 343 ? -9.906 -5.969 -10.008 1 97.56 343 GLY A O 1
ATOM 2655 N N . GLY A 1 344 ? -8.102 -7.172 -9.406 1 96.81 344 GLY A N 1
ATOM 2656 C CA . GLY A 1 344 ? -8.719 -8.445 -9.758 1 96.81 344 GLY A CA 1
ATOM 2657 C C . GLY A 1 344 ? -9.961 -8.742 -8.945 1 96.81 344 GLY A C 1
ATOM 2658 O O . GLY A 1 344 ? -10.969 -9.203 -9.492 1 96.81 344 GLY A O 1
ATOM 2659 N N . LEU A 1 345 ? -9.891 -8.477 -7.668 1 97.31 345 LEU A N 1
ATOM 2660 C CA . LEU A 1 345 ? -11.016 -8.758 -6.789 1 97.31 345 LEU A CA 1
ATOM 2661 C C . LEU A 1 345 ? -12.18 -7.809 -7.074 1 97.31 345 LEU A C 1
ATOM 2663 O O . LEU A 1 345 ? -13.344 -8.195 -6.949 1 97.31 345 LEU A O 1
ATOM 2667 N N . SER A 1 346 ? -11.836 -6.582 -7.418 1 97.81 346 SER A N 1
ATOM 2668 C CA . SER A 1 346 ? -12.891 -5.652 -7.812 1 97.81 346 SER A CA 1
ATOM 2669 C C . SER A 1 346 ? -13.617 -6.129 -9.062 1 97.81 346 SER A C 1
ATOM 2671 O O . SER A 1 346 ? -14.828 -5.973 -9.188 1 97.81 346 SER A O 1
ATOM 2673 N N . LEU A 1 347 ? -12.867 -6.691 -10.023 1 97.06 347 LEU A N 1
ATOM 2674 C CA . LEU A 1 347 ? -13.484 -7.262 -11.211 1 97.06 347 LEU A CA 1
ATOM 2675 C C . LEU A 1 347 ? -14.406 -8.422 -10.844 1 97.06 347 LEU A C 1
ATOM 2677 O O . LEU A 1 347 ? -15.539 -8.5 -11.336 1 97.06 347 LEU A O 1
ATOM 2681 N N . ALA A 1 348 ? -13.93 -9.273 -9.992 1 96.62 348 ALA A N 1
ATOM 2682 C CA . ALA A 1 348 ? -14.734 -10.414 -9.562 1 96.62 348 ALA A CA 1
ATOM 2683 C C . ALA A 1 348 ? -16.047 -9.945 -8.938 1 96.62 348 ALA A C 1
ATOM 2685 O O . ALA A 1 348 ? -17.109 -10.492 -9.242 1 96.62 348 ALA A O 1
ATOM 2686 N N . GLU A 1 349 ? -15.969 -8.984 -8.07 1 97 349 GLU A N 1
ATOM 2687 C CA . GLU A 1 349 ? -17.172 -8.43 -7.457 1 97 349 GLU A CA 1
ATOM 2688 C C . GLU A 1 349 ? -18.094 -7.82 -8.508 1 97 349 GLU A C 1
ATOM 2690 O O . GLU A 1 349 ? -19.312 -8.008 -8.453 1 97 349 GLU A O 1
ATOM 2695 N N . GLY A 1 350 ? -17.547 -7.082 -9.438 1 97.19 350 GLY A N 1
ATOM 2696 C CA . GLY A 1 350 ? -18.328 -6.492 -10.508 1 97.19 350 GLY A CA 1
ATOM 2697 C C . GLY A 1 350 ? -19.062 -7.523 -11.352 1 97.19 350 GLY A C 1
ATOM 2698 O O . GLY A 1 350 ? -20.219 -7.332 -11.703 1 97.19 350 GLY A O 1
ATOM 2699 N N . PHE A 1 351 ? -18.406 -8.594 -11.664 1 95.62 351 PHE A N 1
ATOM 2700 C CA . PHE A 1 351 ? -19.016 -9.68 -12.414 1 95.62 351 PHE A CA 1
ATOM 2701 C C . PHE A 1 351 ? -20.266 -10.195 -11.703 1 95.62 351 PHE A C 1
ATOM 2703 O O . PHE A 1 351 ? -21.297 -10.43 -12.336 1 95.62 351 PHE A O 1
ATOM 2710 N N . LYS A 1 352 ? -20.125 -10.297 -10.453 1 94.19 352 LYS A N 1
ATOM 2711 C CA . LYS A 1 352 ? -21.203 -10.859 -9.633 1 94.19 352 LYS A CA 1
ATOM 2712 C C . LYS A 1 352 ? -22.359 -9.875 -9.508 1 94.19 352 LYS A C 1
ATOM 2714 O O . LYS A 1 352 ? -23.516 -10.219 -9.812 1 94.19 352 LYS A O 1
ATOM 2719 N N . VAL A 1 353 ? -22.094 -8.625 -9.203 1 95.69 353 VAL A N 1
ATOM 2720 C CA . VAL A 1 353 ? -23.109 -7.652 -8.82 1 95.69 353 VAL A CA 1
ATOM 2721 C C . VAL A 1 353 ? -23.859 -7.168 -10.055 1 95.69 353 VAL A C 1
ATOM 2723 O O . VAL A 1 353 ? -25.062 -6.902 -10 1 95.69 353 VAL A O 1
ATOM 2726 N N . THR A 1 354 ? -23.188 -7.105 -11.195 1 96.38 354 THR A N 1
ATOM 2727 C CA . THR A 1 354 ? -23.797 -6.527 -12.391 1 96.38 354 THR A CA 1
ATOM 2728 C C . THR A 1 354 ? -24.594 -7.582 -13.148 1 96.38 354 THR A C 1
ATOM 2730 O O . THR A 1 354 ? -25.375 -7.246 -14.047 1 96.38 354 THR A O 1
ATOM 2733 N N . GLY A 1 355 ? -24.297 -8.875 -12.82 1 93.88 355 GLY A N 1
ATOM 2734 C CA . GLY A 1 355 ? 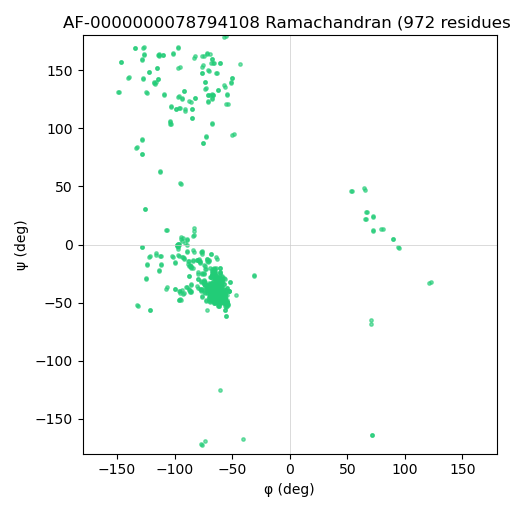-24.984 -9.945 -13.539 1 93.88 355 GLY A CA 1
ATOM 2735 C C . GLY A 1 355 ? -24.25 -10.383 -14.797 1 93.88 355 GLY A C 1
ATOM 2736 O O . GLY A 1 355 ? -24.734 -11.227 -15.547 1 93.88 355 GLY A O 1
ATOM 2737 N N . LEU A 1 356 ? -23.109 -9.852 -15.023 1 94.5 356 LEU A N 1
ATOM 2738 C CA . LEU A 1 356 ? -22.344 -10.242 -16.203 1 94.5 356 LEU A CA 1
ATOM 2739 C C . LEU A 1 356 ? -22 -11.727 -16.156 1 94.5 356 LEU A C 1
ATOM 2741 O O . LEU A 1 356 ? -22 -12.398 -17.188 1 94.5 356 LEU A O 1
ATOM 2745 N N . ALA A 1 357 ? -21.656 -12.227 -15.016 1 91.81 357 ALA A N 1
ATOM 2746 C CA . ALA A 1 357 ? -21.328 -13.641 -14.852 1 91.81 357 ALA A CA 1
ATOM 2747 C C . ALA A 1 357 ? -22.484 -14.531 -15.32 1 91.81 357 ALA A C 1
ATOM 2749 O O . ALA A 1 357 ? -22.281 -15.492 -16.062 1 91.81 357 ALA A O 1
ATOM 2750 N N . ALA A 1 358 ? -23.625 -14.156 -14.898 1 90 358 ALA A N 1
ATOM 2751 C CA . ALA A 1 358 ? -24.812 -14.914 -15.289 1 90 358 ALA A CA 1
ATOM 2752 C C . ALA A 1 358 ? -25.031 -14.844 -16.797 1 90 358 ALA A C 1
ATOM 2754 O O . ALA A 1 358 ? -25.391 -15.844 -17.422 1 90 358 ALA A O 1
ATOM 2755 N N . TRP A 1 359 ? -24.844 -13.719 -17.344 1 91.69 359 TRP A N 1
ATOM 2756 C CA . TRP A 1 359 ? -25.031 -13.539 -18.781 1 91.69 359 TRP A CA 1
ATOM 2757 C C . TRP A 1 359 ? -24.031 -14.398 -19.547 1 91.69 359 TRP A C 1
ATOM 2759 O O . TRP A 1 359 ? -24.406 -15.062 -20.516 1 91.69 359 TRP A O 1
ATOM 2769 N N . ILE A 1 360 ? -22.797 -14.352 -19.141 1 90.12 360 ILE A N 1
ATOM 2770 C CA . ILE A 1 360 ? -21.75 -15.156 -19.797 1 90.12 360 ILE A CA 1
ATOM 2771 C C . ILE A 1 360 ? -22.125 -16.641 -19.688 1 90.12 360 ILE A C 1
ATOM 2773 O O . ILE A 1 360 ? -22.016 -17.375 -20.672 1 90.12 360 ILE A O 1
ATOM 2777 N N . GLY A 1 361 ? -22.469 -17.047 -18.547 1 84.88 361 GLY A N 1
ATOM 2778 C CA . GLY A 1 361 ? -22.875 -18.422 -18.344 1 84.88 361 GLY A CA 1
ATOM 2779 C C . GLY A 1 361 ? -23.969 -18.859 -19.297 1 84.88 361 GLY A C 1
ATOM 2780 O O . GLY A 1 361 ? -23.938 -19.984 -19.812 1 84.88 361 GLY A O 1
ATOM 2781 N N . ASN A 1 362 ? -24.859 -18.016 -19.531 1 86 362 ASN A N 1
ATOM 2782 C CA . ASN A 1 362 ? -26 -18.328 -20.375 1 86 362 ASN A CA 1
ATOM 2783 C C . ASN A 1 362 ? -25.594 -18.438 -21.844 1 86 362 ASN A C 1
ATOM 2785 O O . ASN A 1 362 ? -26.344 -18.984 -22.656 1 86 362 ASN A O 1
ATOM 2789 N N . GLN A 1 363 ? -24.375 -17.953 -22.125 1 83.25 363 GLN A N 1
ATOM 2790 C CA . GLN A 1 363 ? -23.922 -18.016 -23.516 1 83.25 363 GLN A CA 1
ATOM 2791 C C . GLN A 1 363 ? -23.281 -19.375 -23.812 1 83.25 363 GLN A C 1
ATOM 2793 O O . GLN A 1 363 ? -23.109 -19.75 -24.969 1 83.25 363 GLN A O 1
ATOM 2798 N N . PHE A 1 364 ? -22.875 -20.047 -22.766 1 78.19 364 PHE A N 1
ATOM 2799 C CA . PHE A 1 364 ? -22.156 -21.297 -22.938 1 78.19 364 PHE A CA 1
ATOM 2800 C C . PHE A 1 364 ? -23.109 -22.484 -22.844 1 78.19 364 PHE A C 1
ATOM 2802 O O . PHE A 1 364 ? -22.828 -23.469 -22.156 1 78.19 364 PHE A O 1
ATOM 2809 N N . VAL A 1 365 ? -24.125 -22.5 -23.578 1 65.69 365 VAL A N 1
ATOM 2810 C CA . VAL A 1 365 ? -25.125 -23.547 -23.594 1 65.69 365 VAL A CA 1
ATOM 2811 C C . VAL A 1 365 ? -24.594 -24.797 -24.297 1 65.69 365 VAL A C 1
ATOM 2813 O O . VAL A 1 365 ? -24.891 -25.922 -23.922 1 65.69 365 VAL A O 1
ATOM 2816 N N . PHE A 1 366 ? -23.672 -24.594 -25.156 1 66.31 366 PHE A N 1
ATOM 2817 C CA . PHE A 1 366 ? -23.281 -25.703 -26 1 66.31 366 PHE A CA 1
ATOM 2818 C C . PHE A 1 366 ? -22.109 -26.484 -25.391 1 66.31 366 PHE A C 1
ATOM 2820 O O . PHE A 1 366 ? -21.609 -27.438 -25.984 1 66.31 366 PHE A O 1
ATOM 2827 N N . LEU A 1 367 ? -21.75 -26.125 -24.234 1 72.94 367 LEU A N 1
ATOM 2828 C CA . LEU A 1 367 ? -20.641 -26.828 -23.625 1 72.94 367 LEU A CA 1
ATOM 2829 C C . LEU A 1 367 ? -21.094 -28.109 -22.953 1 72.94 367 LEU A C 1
ATOM 2831 O O . LEU A 1 367 ? -20.281 -28.938 -22.547 1 72.94 367 LEU A O 1
ATOM 2835 N N . ASP A 1 368 ? -22.328 -28.297 -22.953 1 69.31 368 ASP A N 1
ATOM 2836 C CA . ASP A 1 368 ? -22.906 -29.469 -22.328 1 69.31 368 ASP A CA 1
ATOM 2837 C C . ASP A 1 368 ? -22.453 -30.75 -23.016 1 69.31 368 ASP A C 1
ATOM 2839 O O . ASP A 1 368 ? -22.5 -31.844 -22.422 1 69.31 368 ASP A O 1
ATOM 2843 N N . PHE A 1 369 ? -21.891 -30.562 -24.109 1 74.62 369 PHE A N 1
ATOM 2844 C CA . PHE A 1 369 ? -21.562 -31.766 -24.875 1 74.62 369 PHE A CA 1
ATOM 2845 C C . PHE A 1 369 ? -20.109 -32.156 -24.625 1 74.62 369 PHE A C 1
ATOM 2847 O O . PHE A 1 369 ? -19.719 -33.281 -24.984 1 74.62 369 PHE A O 1
ATOM 2854 N N . ILE A 1 370 ? -19.469 -31.391 -24.031 1 85.12 370 ILE A N 1
ATOM 2855 C CA . ILE A 1 370 ? -18.062 -31.703 -23.797 1 85.12 370 ILE A CA 1
ATOM 2856 C C . ILE A 1 370 ? -17.891 -32.312 -22.406 1 85.12 370 ILE A C 1
ATOM 2858 O O . ILE A 1 370 ? -18.453 -31.844 -21.438 1 85.12 370 ILE A O 1
ATOM 2862 N N . ALA A 1 371 ? -17.25 -33.469 -22.422 1 91.12 371 ALA A N 1
ATOM 2863 C CA . ALA A 1 371 ? -16.953 -34.094 -21.141 1 91.12 371 ALA A CA 1
ATOM 2864 C C . ALA A 1 371 ? -16.141 -33.156 -20.234 1 91.12 371 ALA A C 1
ATOM 2866 O O . ALA A 1 371 ? -15.219 -32.469 -20.703 1 91.12 371 ALA A O 1
ATOM 2867 N N . PHE A 1 372 ? -16.516 -33.094 -19.016 1 93.62 372 PHE A N 1
ATOM 2868 C CA . PHE A 1 372 ? -15.914 -32.156 -18.078 1 93.62 372 PHE A CA 1
ATOM 2869 C C . PHE A 1 372 ? -14.406 -32.312 -18.031 1 93.62 372 PHE A C 1
ATOM 2871 O O . PHE A 1 372 ? -13.664 -31.344 -18.016 1 93.62 372 PHE A O 1
ATOM 2878 N N . GLY A 1 373 ? -13.953 -33.594 -18 1 95 373 GLY A N 1
ATOM 2879 C CA . GLY A 1 373 ? -12.523 -33.844 -17.953 1 95 373 GLY A CA 1
ATOM 2880 C C . GLY A 1 373 ? -11.773 -33.25 -19.125 1 95 373 GLY A C 1
ATOM 2881 O O . GLY A 1 373 ? -10.68 -32.688 -18.953 1 95 373 GLY A O 1
ATOM 2882 N N . LEU A 1 374 ? -12.328 -33.375 -20.281 1 95.31 374 LEU A N 1
ATOM 2883 C CA . LEU A 1 374 ? -11.711 -32.812 -21.484 1 95.31 374 LEU A CA 1
ATOM 2884 C C . LEU A 1 374 ? -11.719 -31.297 -21.438 1 95.31 374 LEU A C 1
ATOM 2886 O O . LEU A 1 374 ? -10.734 -30.656 -21.828 1 95.31 374 LEU A O 1
ATOM 2890 N N . PHE A 1 375 ? -12.859 -30.75 -21.047 1 94.69 375 PHE A N 1
ATOM 2891 C CA . PHE A 1 375 ? -12.945 -29.297 -20.922 1 94.69 375 PHE A CA 1
ATOM 2892 C C . PHE A 1 375 ? -11.922 -28.781 -19.922 1 94.69 375 PHE A C 1
ATOM 2894 O O . PHE A 1 375 ? -11.266 -27.766 -20.172 1 94.69 375 PHE A O 1
ATOM 2901 N N . LEU A 1 376 ? -11.805 -29.438 -18.812 1 97.06 376 LEU A N 1
ATOM 2902 C CA . LEU A 1 376 ? -10.812 -29.094 -17.797 1 97.06 376 LEU A CA 1
ATOM 2903 C C . LEU A 1 376 ? -9.406 -29.094 -18.391 1 97.06 376 LEU A C 1
ATOM 2905 O O . LEU A 1 376 ? -8.633 -28.172 -18.172 1 97.06 376 LEU A O 1
ATOM 2909 N N . LEU A 1 377 ? -9.102 -30.109 -19.125 1 97.94 377 LEU A N 1
ATOM 2910 C CA . LEU A 1 377 ? -7.805 -30.234 -19.766 1 97.94 377 LEU A CA 1
ATOM 2911 C C . LEU A 1 377 ? -7.555 -29.062 -20.719 1 97.94 377 LEU A C 1
ATOM 2913 O O . LEU A 1 377 ? -6.457 -28.5 -20.734 1 97.94 377 LEU A O 1
ATOM 2917 N N . ILE A 1 378 ? -8.516 -28.703 -21.484 1 96.62 378 ILE A N 1
ATOM 2918 C CA . ILE A 1 378 ? -8.398 -27.625 -22.453 1 96.62 378 ILE A CA 1
ATOM 2919 C C . ILE A 1 378 ? -8.148 -26.297 -21.75 1 96.62 378 ILE A C 1
ATOM 2921 O O . ILE A 1 378 ? -7.273 -25.531 -22.156 1 96.62 378 ILE A O 1
ATOM 2925 N N . ILE A 1 379 ? -8.922 -26.047 -20.688 1 97 379 ILE A N 1
ATOM 2926 C CA . ILE A 1 379 ? -8.789 -24.797 -19.953 1 97 379 ILE A CA 1
ATOM 2927 C C . ILE A 1 379 ? -7.406 -24.734 -19.297 1 97 379 ILE A C 1
ATOM 2929 O O . ILE A 1 379 ? -6.738 -23.688 -19.359 1 97 379 ILE A O 1
ATOM 2933 N N . ILE A 1 380 ? -6.969 -25.781 -18.688 1 98.44 380 ILE A N 1
ATOM 2934 C CA . ILE A 1 380 ? -5.664 -25.828 -18.031 1 98.44 380 ILE A CA 1
ATOM 2935 C C . ILE A 1 380 ? -4.559 -25.594 -19.047 1 98.44 380 ILE A C 1
ATOM 2937 O O . ILE A 1 380 ? -3.637 -24.812 -18.812 1 98.44 380 ILE A O 1
ATOM 2941 N N . ALA A 1 381 ? -4.68 -26.25 -20.172 1 98.38 381 ALA A N 1
ATOM 2942 C CA . ALA A 1 381 ? -3.701 -26.062 -21.25 1 98.38 381 ALA A CA 1
ATOM 2943 C C . ALA A 1 381 ? -3.699 -24.625 -21.75 1 98.38 381 ALA A C 1
ATOM 2945 O O . ALA A 1 381 ? -2.637 -24.016 -21.938 1 98.38 381 ALA A O 1
ATOM 2946 N N . ALA A 1 382 ? -4.852 -24.109 -21.938 1 97.69 382 ALA A N 1
ATOM 2947 C CA . ALA A 1 382 ? -4.98 -22.75 -22.453 1 97.69 382 ALA A CA 1
ATOM 2948 C C . ALA A 1 382 ? -4.359 -21.734 -21.5 1 97.69 382 ALA A C 1
ATOM 2950 O O . ALA A 1 382 ? -3.611 -20.859 -21.922 1 97.69 382 ALA A O 1
ATOM 2951 N N . VAL A 1 383 ? -4.668 -21.875 -20.234 1 97.81 383 VAL A N 1
ATOM 2952 C CA . VAL A 1 383 ? -4.152 -20.938 -19.234 1 97.81 383 VAL A CA 1
ATOM 2953 C C . VAL A 1 383 ? -2.635 -21.094 -19.125 1 97.81 383 VAL A C 1
ATOM 2955 O O . VAL A 1 383 ? -1.912 -20.094 -19.031 1 97.81 383 VAL A O 1
ATOM 2958 N N . ASN A 1 384 ? -2.176 -22.328 -19.094 1 97.88 384 ASN A N 1
ATOM 2959 C CA . ASN A 1 384 ? -0.748 -22.609 -19.016 1 97.88 384 ASN A CA 1
ATOM 2960 C C . ASN A 1 384 ? 0.028 -21.922 -20.125 1 97.88 384 ASN A C 1
ATOM 2962 O O . ASN A 1 384 ? 0.995 -21.203 -19.875 1 97.88 384 ASN A O 1
ATOM 2966 N N . PHE A 1 385 ? -0.377 -22.047 -21.328 1 96.81 385 PHE A N 1
ATOM 2967 C CA . PHE A 1 385 ? 0.33 -21.469 -22.469 1 96.81 385 PHE A CA 1
ATOM 2968 C C . PHE A 1 385 ? 0.121 -19.969 -22.531 1 96.81 385 PHE A C 1
ATOM 2970 O O . PHE A 1 385 ? 1.015 -19.219 -22.953 1 96.81 385 PHE A O 1
ATOM 2977 N N . LEU A 1 386 ? -1.016 -19.547 -22.109 1 94.75 386 LEU A N 1
ATOM 2978 C CA . LEU A 1 386 ? -1.283 -18.109 -22.078 1 94.75 386 LEU A CA 1
ATOM 2979 C C . LEU A 1 386 ? -0.319 -17.391 -21.141 1 94.75 386 LEU A C 1
ATOM 2981 O O . LEU A 1 386 ? 0.137 -16.281 -21.438 1 94.75 386 LEU A O 1
ATOM 2985 N N . THR A 1 387 ? 0.021 -17.969 -20.078 1 94.69 387 THR A N 1
ATOM 2986 C CA . THR A 1 387 ? 0.824 -17.328 -19.031 1 94.69 387 THR A CA 1
ATOM 2987 C C . THR A 1 387 ? 2.293 -17.281 -19.438 1 94.69 387 THR A C 1
ATOM 2989 O O . THR A 1 387 ? 3.105 -16.625 -18.781 1 94.69 387 THR A O 1
ATOM 2992 N N . GLU A 1 388 ? 2.639 -17.922 -20.562 1 94.44 388 GLU A N 1
ATOM 2993 C CA . GLU A 1 388 ? 3.994 -17.812 -21.094 1 94.44 388 GLU A CA 1
ATOM 2994 C C . GLU A 1 388 ? 4.262 -16.406 -21.625 1 94.44 388 GLU A C 1
ATOM 2996 O O . GLU A 1 388 ? 5.414 -15.984 -21.719 1 94.44 388 GLU A O 1
ATOM 3001 N N . ILE A 1 389 ? 3.137 -15.75 -21.891 1 90.88 389 ILE A N 1
ATOM 3002 C CA . ILE A 1 389 ? 3.342 -14.453 -22.516 1 90.88 389 ILE A CA 1
ATOM 3003 C C . ILE A 1 389 ? 2.57 -13.375 -21.75 1 90.88 389 ILE A C 1
ATOM 3005 O O . ILE A 1 389 ? 2.553 -12.211 -22.156 1 90.88 389 ILE A O 1
ATOM 3009 N N . THR A 1 390 ? 1.868 -13.789 -20.766 1 91.88 390 THR A N 1
ATOM 3010 C CA . THR A 1 390 ? 1.099 -12.852 -19.953 1 91.88 390 THR A CA 1
ATOM 3011 C C . THR A 1 390 ? 1.411 -13.039 -18.469 1 91.88 390 THR A C 1
ATOM 3013 O O . THR A 1 390 ? 1.921 -14.086 -18.062 1 91.88 390 THR A O 1
ATOM 3016 N N . SER A 1 391 ? 1.115 -11.992 -17.703 1 92.75 391 SER A N 1
ATOM 3017 C CA . SER A 1 391 ? 1.309 -12.055 -16.266 1 92.75 391 SER A CA 1
ATOM 3018 C C . SER A 1 391 ? 0.428 -13.133 -15.625 1 92.75 391 SER A C 1
ATOM 3020 O O . SER A 1 391 ? -0.765 -13.219 -15.922 1 92.75 391 SER A O 1
ATOM 3022 N N . ASN A 1 392 ? 1.094 -13.922 -14.758 1 95.56 392 ASN A N 1
ATOM 3023 C CA . ASN A 1 392 ? 0.367 -14.977 -14.062 1 95.56 392 ASN A CA 1
ATOM 3024 C C . ASN A 1 392 ? -0.775 -14.414 -13.219 1 95.56 392 ASN A C 1
ATOM 3026 O O . ASN A 1 392 ? -1.898 -14.922 -13.281 1 95.56 392 ASN A O 1
ATOM 3030 N N . VAL A 1 393 ? -0.483 -13.391 -12.539 1 93.81 393 VAL A N 1
ATOM 3031 C CA . VAL A 1 393 ? -1.452 -12.797 -11.617 1 93.81 393 VAL A CA 1
ATOM 3032 C C . VAL A 1 393 ? -2.59 -12.156 -12.406 1 93.81 393 VAL A C 1
ATOM 3034 O O . VAL A 1 393 ? -3.762 -12.32 -12.07 1 93.81 393 VAL A O 1
ATOM 3037 N N . ALA A 1 394 ? -2.283 -11.43 -13.445 1 93.31 394 ALA A N 1
ATOM 3038 C CA . ALA A 1 394 ? -3.291 -10.789 -14.289 1 93.31 394 ALA A CA 1
ATOM 3039 C C . ALA A 1 394 ? -4.207 -11.828 -14.93 1 93.31 394 ALA A C 1
ATOM 3041 O O . ALA A 1 394 ? -5.426 -11.648 -14.984 1 93.31 394 ALA A O 1
ATOM 3042 N N . THR A 1 395 ? -3.629 -12.914 -15.375 1 95.25 395 THR A N 1
ATOM 3043 C CA . THR A 1 395 ? -4.395 -13.984 -16 1 95.25 395 THR A CA 1
ATOM 3044 C C . THR A 1 395 ? -5.371 -14.602 -15.016 1 95.25 395 THR A C 1
ATOM 3046 O O . THR A 1 395 ? -6.559 -14.75 -15.312 1 95.25 395 THR A O 1
ATOM 3049 N N . ALA A 1 396 ? -4.863 -14.93 -13.875 1 96.38 396 ALA A N 1
ATOM 3050 C CA . ALA A 1 396 ? -5.73 -15.508 -12.852 1 96.38 396 ALA A CA 1
ATOM 3051 C C . ALA A 1 396 ? -6.871 -14.555 -12.5 1 96.38 396 ALA A C 1
ATOM 3053 O O . ALA A 1 396 ? -8.031 -14.969 -12.398 1 96.38 396 ALA A O 1
ATOM 3054 N N . SER A 1 397 ? -6.562 -13.305 -12.352 1 94.5 397 SER A N 1
ATOM 3055 C CA . SER A 1 397 ? -7.547 -12.305 -11.961 1 94.5 397 SER A CA 1
ATOM 3056 C C . SER A 1 397 ? -8.656 -12.18 -13 1 94.5 397 SER A C 1
ATOM 3058 O O . SER A 1 397 ? -9.82 -11.961 -12.648 1 94.5 397 SER A O 1
ATOM 3060 N N . MET A 1 398 ? -8.328 -12.398 -14.242 1 93.06 398 MET A N 1
ATOM 3061 C CA . MET A 1 398 ? -9.281 -12.203 -15.328 1 93.06 398 MET A CA 1
ATOM 3062 C C . MET A 1 398 ? -10.109 -13.461 -15.562 1 93.06 398 MET A C 1
ATOM 3064 O O . MET A 1 398 ? -11.312 -13.391 -15.80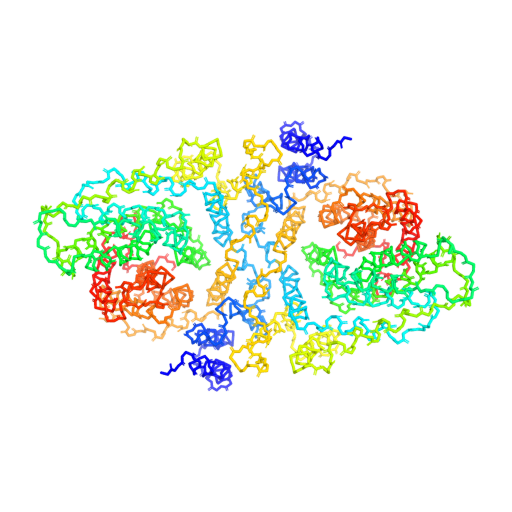5 1 93.06 398 MET A O 1
ATOM 3068 N N . ILE A 1 399 ? -9.523 -14.562 -15.469 1 96 399 ILE A N 1
ATOM 3069 C CA . ILE A 1 399 ? -10.156 -15.781 -15.969 1 96 399 ILE A CA 1
ATOM 3070 C C . ILE A 1 399 ? -11.039 -16.391 -14.883 1 96 399 ILE A C 1
ATOM 3072 O O . ILE A 1 399 ? -12.039 -17.047 -15.18 1 96 399 ILE A O 1
ATOM 3076 N N . LEU A 1 400 ? -10.719 -16.156 -13.633 1 97.56 400 LEU A N 1
ATOM 3077 C CA . LEU A 1 400 ? -11.383 -16.859 -12.539 1 97.56 400 LEU A CA 1
ATOM 3078 C C . LEU A 1 400 ? -12.867 -16.5 -12.484 1 97.56 400 LEU A C 1
ATOM 3080 O O . LEU A 1 400 ? -13.719 -17.391 -12.438 1 97.56 400 LEU A O 1
ATOM 3084 N N . PRO A 1 401 ? -13.195 -15.203 -12.547 1 95.56 401 PRO A N 1
ATOM 3085 C CA . PRO A 1 401 ? -14.633 -14.914 -12.555 1 95.56 401 PRO A CA 1
ATOM 3086 C C . PRO A 1 401 ? -15.336 -15.484 -13.781 1 95.56 401 PRO A C 1
ATOM 3088 O O . PRO A 1 401 ? -16.5 -15.875 -13.703 1 95.56 401 PRO A O 1
ATOM 3091 N N . ILE A 1 402 ? -14.68 -15.539 -14.906 1 94.44 402 ILE A N 1
ATOM 3092 C CA . ILE A 1 402 ? -15.234 -16.094 -16.141 1 94.44 402 ILE A CA 1
ATOM 3093 C C . ILE A 1 402 ? -15.477 -17.594 -15.969 1 94.44 402 ILE A C 1
ATOM 3095 O O . ILE A 1 402 ? -16.531 -18.094 -16.328 1 94.44 402 ILE A O 1
ATOM 3099 N N . LEU A 1 403 ? -14.523 -18.234 -15.391 1 96.25 403 LEU A N 1
ATOM 3100 C CA . LEU A 1 403 ? -14.648 -19.672 -15.188 1 96.25 403 LEU A CA 1
ATOM 3101 C C . LEU A 1 403 ? -15.758 -19.984 -14.188 1 96.25 403 LEU A C 1
ATOM 3103 O O . LEU A 1 403 ? -16.438 -21.016 -14.305 1 96.25 403 LEU A O 1
ATOM 3107 N N . SER A 1 404 ? -15.875 -19.125 -13.172 1 95.5 404 SER A N 1
ATOM 3108 C CA . SER A 1 404 ? -17 -19.266 -12.25 1 95.5 404 SER A CA 1
ATOM 3109 C C . SER A 1 404 ? -18.328 -19.234 -12.992 1 95.5 404 SER A C 1
ATOM 3111 O O . SER A 1 404 ? -19.203 -20.078 -12.75 1 95.5 404 SER A O 1
ATOM 3113 N N . ALA A 1 405 ? -18.469 -18.375 -13.914 1 92.62 405 ALA A N 1
ATOM 3114 C CA . ALA A 1 405 ? -19.703 -18.234 -14.703 1 92.62 405 ALA A CA 1
ATOM 3115 C C . ALA A 1 405 ? -19.922 -19.453 -15.602 1 92.62 405 ALA A C 1
ATOM 3117 O O . ALA A 1 405 ? -21.047 -19.953 -15.719 1 92.62 405 ALA A O 1
ATOM 3118 N N . VAL A 1 406 ? -18.875 -19.844 -16.203 1 92.19 406 VAL A N 1
ATOM 3119 C CA . VAL A 1 406 ? -18.953 -20.984 -17.109 1 92.19 406 VAL A CA 1
ATOM 3120 C C . VAL A 1 406 ? -19.359 -22.234 -16.328 1 92.19 406 VAL A C 1
ATOM 3122 O O . VAL A 1 406 ? -20.156 -23.047 -16.812 1 92.19 406 VAL A O 1
ATOM 3125 N N . SER A 1 407 ? -18.828 -22.391 -15.164 1 93.56 407 SER A N 1
ATOM 3126 C CA . SER A 1 407 ? -19.156 -23.547 -14.328 1 93.56 407 SER A CA 1
ATOM 3127 C C . SER A 1 407 ? -20.641 -23.578 -13.984 1 93.56 407 SER A C 1
ATOM 3129 O O . SER A 1 407 ? -21.234 -24.656 -13.906 1 93.56 407 SER A O 1
ATOM 3131 N N . PHE A 1 408 ? -21.141 -22.469 -13.719 1 89.75 408 PHE A N 1
ATOM 3132 C CA . PHE A 1 408 ? -22.578 -22.359 -13.422 1 89.75 408 PHE A CA 1
ATOM 3133 C C . PHE A 1 408 ? -23.406 -22.875 -14.586 1 89.75 408 PHE A C 1
ATOM 3135 O O . PHE A 1 408 ? -24.344 -23.656 -14.391 1 89.75 408 PHE A O 1
ATOM 3142 N N . SER A 1 409 ? -23.062 -22.5 -15.719 1 87.88 409 SER A N 1
ATOM 3143 C CA . SER A 1 409 ? -23.797 -22.891 -16.922 1 87.88 409 SER A CA 1
ATOM 3144 C C . SER A 1 409 ? -23.672 -24.391 -17.172 1 87.88 409 SER A C 1
ATOM 3146 O O . SER A 1 409 ? -24.609 -25.016 -17.688 1 87.88 409 SER A O 1
ATOM 3148 N N . MET A 1 410 ? -22.547 -24.875 -16.906 1 89.75 410 MET A N 1
ATOM 3149 C CA . MET A 1 410 ? -22.281 -26.297 -17.156 1 89.75 410 MET A CA 1
ATOM 3150 C C . MET A 1 410 ? -22.891 -27.156 -16.062 1 89.75 410 MET A C 1
ATOM 3152 O O . MET A 1 410 ? -23 -28.375 -16.203 1 89.75 410 MET A O 1
ATOM 3156 N N . GLY A 1 411 ? -23.266 -26.484 -14.992 1 90.38 411 GLY A N 1
ATOM 3157 C CA . GLY A 1 411 ? -23.812 -27.219 -13.867 1 90.38 411 GLY A CA 1
ATOM 3158 C C . GLY A 1 411 ? -22.766 -28.016 -13.102 1 90.38 411 GLY A C 1
ATOM 3159 O O . GLY A 1 411 ? -23.078 -29.031 -12.492 1 90.38 411 GLY A O 1
ATOM 3160 N N . VAL A 1 412 ? -21.578 -27.594 -13.203 1 93.44 412 VAL A N 1
ATOM 3161 C CA . VAL A 1 412 ? -20.484 -28.297 -12.531 1 93.44 412 VAL A CA 1
ATOM 3162 C C . VAL A 1 412 ? -19.953 -27.438 -11.375 1 93.44 412 VAL A C 1
ATOM 3164 O O . VAL A 1 412 ? -20.266 -26.25 -11.281 1 93.44 412 VAL A O 1
ATOM 3167 N N . HIS A 1 413 ? -19.219 -28.062 -10.484 1 96.5 413 HIS A N 1
ATOM 3168 C CA . HIS A 1 413 ? -18.625 -27.328 -9.367 1 96.5 413 HIS A CA 1
ATOM 3169 C C . HIS A 1 413 ? -17.578 -26.344 -9.859 1 96.5 413 HIS A C 1
ATOM 3171 O O . HIS A 1 413 ? -16.641 -26.719 -10.562 1 96.5 413 HIS A O 1
ATOM 3177 N N . PRO A 1 414 ? -17.641 -25.141 -9.484 1 97 414 PRO A N 1
ATOM 3178 C CA . PRO A 1 414 ? -16.734 -24.141 -10.031 1 97 414 PRO A CA 1
ATOM 3179 C C . PRO A 1 414 ? -15.281 -24.375 -9.609 1 97 414 PRO A C 1
ATOM 3181 O O . PRO A 1 414 ? -14.352 -23.969 -10.32 1 97 414 PRO A O 1
ATOM 3184 N N . PHE A 1 415 ? -15 -25.016 -8.477 1 97.94 415 PHE A N 1
ATOM 3185 C CA . PHE A 1 415 ? -13.656 -25.188 -7.941 1 97.94 415 PHE A CA 1
ATOM 3186 C C . PHE A 1 415 ? -12.805 -26.047 -8.867 1 97.94 415 PHE A C 1
ATOM 3188 O O . PHE A 1 415 ? -11.586 -25.891 -8.914 1 97.94 415 PHE A O 1
ATOM 3195 N N . GLY A 1 416 ? -13.438 -26.969 -9.609 1 97 416 GLY A N 1
ATOM 3196 C CA . GLY A 1 416 ? -12.68 -27.75 -10.57 1 97 416 GLY A CA 1
ATOM 3197 C C . GLY A 1 416 ? -11.93 -26.906 -11.578 1 97 416 GLY A C 1
ATOM 3198 O O . GLY A 1 416 ? -10.695 -26.938 -11.633 1 97 416 GLY A O 1
ATOM 3199 N N . LEU A 1 417 ? -12.68 -26.047 -12.281 1 97.25 417 LEU A N 1
ATOM 3200 C CA . LEU A 1 417 ? -12.094 -25.203 -13.312 1 97.25 417 LEU A CA 1
ATOM 3201 C C . LEU A 1 417 ? -11.211 -24.125 -12.688 1 97.25 417 LEU A C 1
ATOM 3203 O O . LEU A 1 417 ? -10.117 -23.844 -13.195 1 97.25 417 LEU A O 1
ATOM 3207 N N . MET A 1 418 ? -11.625 -23.547 -11.594 1 98.38 418 MET A N 1
ATOM 3208 C CA . MET A 1 418 ? -10.938 -22.406 -11 1 98.38 418 MET A CA 1
ATOM 3209 C C . MET A 1 418 ? -9.602 -22.828 -10.398 1 98.38 418 MET A C 1
ATOM 3211 O O . MET A 1 418 ? -8.578 -22.172 -10.609 1 98.38 418 MET A O 1
ATOM 3215 N N . VAL A 1 419 ? -9.555 -23.922 -9.664 1 98.62 419 VAL A N 1
ATOM 3216 C CA . VAL A 1 419 ? -8.328 -24.422 -9.047 1 98.62 419 VAL A CA 1
ATOM 3217 C C . VAL A 1 419 ? -7.367 -24.906 -10.133 1 98.62 419 VAL A C 1
ATOM 3219 O O . VAL A 1 419 ? -6.172 -24.609 -10.086 1 98.62 419 VAL A O 1
ATOM 3222 N N . GLY A 1 420 ? -7.922 -25.641 -11.094 1 98.44 420 GLY A N 1
ATOM 3223 C CA . GLY A 1 420 ? -7.094 -26.094 -12.203 1 98.44 420 GLY A CA 1
ATOM 3224 C C . GLY A 1 420 ? -6.422 -24.969 -12.945 1 98.44 420 GLY A C 1
ATOM 3225 O O . GLY A 1 420 ? -5.215 -25.016 -13.203 1 98.44 420 GLY A O 1
ATOM 3226 N N . ALA A 1 421 ? -7.234 -23.969 -13.266 1 98.31 421 ALA A N 1
ATOM 3227 C CA . ALA A 1 421 ? -6.703 -22.812 -13.977 1 98.31 421 ALA A CA 1
ATOM 3228 C C . ALA A 1 421 ? -5.652 -22.078 -13.141 1 98.31 421 ALA A C 1
ATOM 3230 O O . ALA A 1 421 ? -4.652 -21.594 -13.68 1 98.31 421 ALA A O 1
ATOM 3231 N N . THR A 1 422 ? -5.867 -21.953 -11.852 1 98.5 422 THR A N 1
ATOM 3232 C CA . THR A 1 422 ? -4.941 -21.281 -10.945 1 98.5 422 THR A CA 1
ATOM 3233 C C . THR A 1 422 ? -3.594 -22 -10.922 1 98.5 422 THR A C 1
ATOM 3235 O O . THR A 1 422 ? -2.543 -21.359 -11.016 1 98.5 422 THR A O 1
ATOM 3238 N N . LEU A 1 423 ? -3.607 -23.312 -10.812 1 98.5 423 LEU A N 1
ATOM 3239 C CA . LEU A 1 423 ? -2.383 -24.094 -10.836 1 98.5 423 LEU A CA 1
ATOM 3240 C C . LEU A 1 423 ? -1.657 -23.938 -12.172 1 98.5 423 LEU A C 1
ATOM 3242 O O . LEU A 1 423 ? -0.436 -23.766 -12.203 1 98.5 423 LEU A O 1
ATOM 3246 N N . ALA A 1 424 ? -2.438 -23.953 -13.203 1 98.31 424 ALA A N 1
ATOM 3247 C CA . ALA A 1 424 ? -1.872 -23.812 -14.547 1 98.31 424 ALA A CA 1
ATOM 3248 C C . ALA A 1 424 ? -1.187 -22.469 -14.719 1 98.31 424 ALA A C 1
ATOM 3250 O O . ALA A 1 424 ? -0.145 -22.375 -15.375 1 98.31 424 ALA A O 1
ATOM 3251 N N . ALA A 1 425 ? -1.744 -21.469 -14.133 1 97.38 425 ALA A N 1
ATOM 3252 C CA . ALA A 1 425 ? -1.216 -20.109 -14.25 1 97.38 425 ALA A CA 1
ATOM 3253 C C . ALA A 1 425 ? 0.152 -19.984 -13.586 1 97.38 425 ALA A C 1
ATOM 3255 O O . ALA A 1 425 ? 0.94 -19.109 -13.922 1 97.38 425 ALA A O 1
ATOM 3256 N N . SER A 1 426 ? 0.474 -20.891 -12.695 1 96.38 426 SER A N 1
ATOM 3257 C CA . SER A 1 426 ? 1.734 -20.844 -11.961 1 96.38 426 SER A CA 1
ATOM 3258 C C . SER A 1 426 ? 2.791 -21.719 -12.609 1 96.38 426 SER A C 1
ATOM 3260 O O . SER A 1 426 ? 3.918 -21.812 -12.125 1 96.38 426 SER A O 1
ATOM 3262 N N . CYS A 1 427 ? 2.428 -22.391 -13.703 1 96 427 CYS A N 1
ATOM 3263 C CA . CYS A 1 427 ? 3.338 -23.328 -14.352 1 96 427 CYS A CA 1
ATOM 3264 C C . CYS A 1 427 ? 3.768 -22.812 -15.719 1 96 427 CYS A C 1
ATOM 3266 O O . CYS A 1 427 ? 3.486 -23.438 -16.734 1 96 427 CYS A O 1
ATOM 3268 N N . ALA A 1 428 ? 4.438 -21.703 -15.727 1 95.75 428 ALA A N 1
ATOM 3269 C CA . ALA A 1 428 ? 4.996 -21.141 -16.953 1 95.75 428 ALA A CA 1
ATOM 3270 C C . ALA A 1 428 ? 6.504 -21.359 -17.031 1 95.75 428 ALA A C 1
ATOM 3272 O O . ALA A 1 428 ? 7.281 -20.547 -16.516 1 95.75 428 ALA A O 1
ATOM 3273 N N . PHE A 1 429 ? 6.977 -22.328 -17.859 1 97.69 429 PHE A N 1
ATOM 3274 C CA . PHE A 1 429 ? 8.352 -22.797 -17.75 1 97.69 429 PHE A CA 1
ATOM 3275 C C . PHE A 1 429 ? 9.141 -22.484 -19.016 1 97.69 429 PHE A C 1
ATOM 3277 O O . PHE A 1 429 ? 10.375 -22.547 -19.016 1 97.69 429 PHE A O 1
ATOM 3284 N N . MET A 1 430 ? 8.57 -22.016 -20.062 1 96.44 430 MET A N 1
ATOM 3285 C CA . MET A 1 430 ? 9.141 -22.094 -21.406 1 96.44 430 MET A CA 1
ATOM 3286 C C . MET A 1 430 ? 10 -20.875 -21.703 1 96.44 430 MET A C 1
ATOM 3288 O O . MET A 1 430 ? 11.016 -20.984 -22.391 1 96.44 430 MET A O 1
ATOM 3292 N N . LEU A 1 431 ? 9.562 -19.719 -21.203 1 95.94 431 LEU A N 1
ATOM 3293 C CA . LEU A 1 431 ? 10.203 -18.484 -21.672 1 95.94 431 LEU A CA 1
ATOM 3294 C C . LEU A 1 431 ? 10.789 -17.703 -20.5 1 95.94 431 LEU A C 1
ATOM 3296 O O . LEU A 1 431 ? 10.234 -17.719 -19.391 1 95.94 431 LEU A O 1
ATOM 3300 N N . PRO A 1 432 ? 11.898 -16.969 -20.75 1 94.75 432 PRO A N 1
ATOM 3301 C CA . PRO A 1 432 ? 12.508 -16.141 -19.703 1 94.75 432 PRO A CA 1
ATOM 3302 C C . PRO A 1 432 ? 11.555 -15.102 -19.141 1 94.75 432 PRO A C 1
ATOM 3304 O O . PRO A 1 432 ? 11.594 -14.805 -17.938 1 94.75 432 PRO A O 1
ATOM 3307 N N . VAL A 1 433 ? 10.648 -14.641 -19.938 1 92.06 433 VAL A N 1
ATOM 3308 C CA . VAL A 1 433 ? 9.797 -13.516 -19.562 1 92.06 433 VAL A CA 1
ATOM 3309 C C . VAL A 1 433 ? 8.555 -14.023 -18.844 1 92.06 433 VAL A C 1
ATOM 3311 O O . VAL A 1 433 ? 7.809 -13.242 -18.234 1 92.06 433 VAL A O 1
ATOM 3314 N N . ALA A 1 434 ? 8.344 -15.32 -18.781 1 93.5 434 ALA A N 1
ATOM 3315 C CA . ALA A 1 434 ? 7.102 -15.898 -18.281 1 93.5 434 ALA A CA 1
ATOM 3316 C C . ALA A 1 434 ? 6.969 -15.68 -16.781 1 93.5 434 ALA A C 1
ATOM 3318 O O . ALA A 1 434 ? 5.863 -15.469 -16.266 1 93.5 434 ALA A O 1
ATOM 3319 N N . THR A 1 435 ? 8.086 -15.797 -16.078 1 94.56 435 THR A N 1
ATOM 3320 C CA . THR A 1 435 ? 8.109 -15.586 -14.633 1 94.56 435 THR A CA 1
ATOM 3321 C C . THR A 1 435 ? 9.438 -14.977 -14.195 1 94.56 435 THR A C 1
ATOM 3323 O O . THR A 1 435 ? 10.453 -15.148 -14.867 1 94.56 435 THR A O 1
ATOM 3326 N N . PRO A 1 436 ? 9.375 -14.352 -13.094 1 94.56 436 PRO A N 1
ATOM 3327 C CA . PRO A 1 436 ? 10.609 -13.742 -12.602 1 94.56 436 PRO A CA 1
ATOM 3328 C C . PRO A 1 436 ? 11.711 -14.773 -12.344 1 94.56 436 PRO A C 1
ATOM 3330 O O . PRO A 1 436 ? 12.867 -14.547 -12.719 1 94.56 436 PRO A O 1
ATOM 3333 N N . PRO A 1 437 ? 11.422 -15.891 -11.82 1 97.81 437 PRO A N 1
ATOM 3334 C CA . PRO A 1 437 ? 12.477 -16.891 -11.641 1 97.81 437 PRO A CA 1
ATOM 3335 C C . PRO A 1 437 ? 13.141 -17.281 -12.961 1 97.81 437 PRO A C 1
ATOM 3337 O O . PRO A 1 437 ? 14.367 -17.422 -13.016 1 97.81 437 PRO A O 1
ATOM 3340 N N . ASN A 1 438 ? 12.375 -17.438 -14.016 1 97.88 438 ASN A N 1
ATOM 3341 C CA . ASN A 1 438 ? 12.93 -17.734 -15.336 1 97.88 438 ASN A CA 1
ATOM 3342 C C . ASN A 1 438 ? 13.891 -16.625 -15.797 1 97.88 438 ASN A C 1
ATOM 3344 O O . ASN A 1 438 ? 14.969 -16.922 -16.312 1 97.88 438 ASN A O 1
ATOM 3348 N N . ALA A 1 439 ? 13.492 -15.43 -15.609 1 96.19 439 ALA A N 1
ATOM 3349 C CA . ALA A 1 439 ? 14.305 -14.289 -16.016 1 96.19 439 ALA A CA 1
ATOM 3350 C C . ALA A 1 439 ? 15.609 -14.242 -15.227 1 96.19 439 ALA A C 1
ATOM 3352 O O . ALA A 1 439 ? 16.672 -13.922 -15.781 1 96.19 439 ALA A O 1
ATOM 3353 N N . VAL A 1 440 ? 15.508 -14.531 -13.984 1 96.62 440 VAL A N 1
ATOM 3354 C CA . VAL A 1 440 ? 16.672 -14.484 -13.094 1 96.62 440 VAL A CA 1
ATOM 3355 C C . VAL A 1 440 ? 17.719 -15.477 -13.578 1 96.62 440 VAL A C 1
ATOM 3357 O O . VAL A 1 440 ? 18.891 -15.109 -13.766 1 96.62 440 VAL A O 1
ATOM 3360 N N . VAL A 1 441 ? 17.375 -16.656 -13.82 1 97.06 441 VAL A N 1
ATOM 3361 C CA . VAL A 1 441 ? 18.344 -17.672 -14.172 1 97.06 441 VAL A CA 1
ATOM 3362 C C . VAL A 1 441 ? 18.828 -17.453 -15.609 1 97.06 441 VAL A C 1
ATOM 3364 O O . VAL A 1 441 ? 19.969 -17.781 -15.938 1 97.06 441 VAL A O 1
ATOM 3367 N N . PHE A 1 442 ? 17.953 -16.938 -16.453 1 96.25 442 PHE A N 1
ATOM 3368 C CA . PHE A 1 442 ? 18.359 -16.594 -17.812 1 96.25 442 PHE A CA 1
ATOM 3369 C C . PHE A 1 442 ? 19.5 -15.57 -17.797 1 96.25 442 PHE A C 1
ATOM 3371 O O . PHE A 1 442 ? 20.391 -15.617 -18.641 1 96.25 442 PHE A O 1
ATOM 3378 N N . GLY A 1 443 ? 19.531 -14.719 -16.859 1 94.75 443 GLY A N 1
ATOM 3379 C CA . GLY A 1 443 ? 20.547 -13.688 -16.719 1 94.75 443 GLY A CA 1
ATOM 3380 C C . GLY A 1 443 ? 21.891 -14.234 -16.297 1 94.75 443 GLY A C 1
ATOM 3381 O O . GLY A 1 443 ? 22.906 -13.531 -16.375 1 94.75 443 GLY A O 1
ATOM 3382 N N . SER A 1 444 ? 21.906 -15.414 -15.891 1 93.25 444 SER A N 1
ATOM 3383 C CA . SER A 1 444 ? 23.141 -16.031 -15.453 1 93.25 444 SER A CA 1
ATOM 3384 C C . SER A 1 444 ? 24.109 -16.219 -16.609 1 93.25 444 SER A C 1
ATOM 3386 O O . SER A 1 444 ? 25.312 -16.359 -16.406 1 93.25 444 SER A O 1
ATOM 3388 N N . GLY A 1 445 ? 23.578 -16.344 -17.859 1 92.62 445 GLY A N 1
ATOM 3389 C CA . GLY A 1 445 ? 24.406 -16.562 -19.031 1 92.62 445 GLY A CA 1
ATOM 3390 C C . GLY A 1 445 ? 24.562 -18.016 -19.406 1 92.62 445 GLY A C 1
ATOM 3391 O O . GLY A 1 445 ? 25.094 -18.344 -20.469 1 92.62 445 GLY A O 1
ATOM 3392 N N . TYR A 1 446 ? 24 -18.906 -18.625 1 94.44 446 TYR A N 1
ATOM 3393 C CA . TYR A 1 446 ? 24.141 -20.328 -18.891 1 94.44 446 TYR A CA 1
ATOM 3394 C C . TYR A 1 446 ? 23.078 -20.812 -19.891 1 94.44 446 TYR A C 1
ATOM 3396 O O . TYR A 1 446 ? 23.219 -21.859 -20.5 1 94.44 446 TYR A O 1
ATOM 3404 N N . LEU A 1 447 ? 22.016 -20.047 -20.047 1 96.25 447 LEU A N 1
ATOM 3405 C CA . LEU A 1 447 ? 20.859 -20.5 -20.812 1 96.25 447 LEU A CA 1
ATOM 3406 C C . LEU A 1 447 ? 20.641 -19.625 -22.047 1 96.25 447 LEU A C 1
ATOM 3408 O O . LEU A 1 447 ? 20.812 -18.406 -21.984 1 96.25 447 LEU A O 1
ATOM 3412 N N . SER A 1 448 ? 20.297 -20.297 -23.125 1 96 448 SER A N 1
ATOM 3413 C CA . SER A 1 448 ? 19.75 -19.625 -24.281 1 96 448 SER A CA 1
ATOM 3414 C C . SER A 1 448 ? 18.234 -19.781 -24.359 1 96 448 SER A C 1
ATOM 3416 O O . SER A 1 448 ? 17.641 -20.578 -23.625 1 96 448 SER A O 1
ATOM 3418 N N . ILE A 1 449 ? 17.547 -18.984 -25.156 1 95.12 449 ILE A N 1
ATOM 3419 C CA . ILE A 1 449 ? 16.094 -19.047 -25.297 1 95.12 449 ILE A CA 1
ATOM 3420 C C . ILE A 1 449 ? 15.68 -20.438 -25.781 1 95.12 449 ILE A C 1
ATOM 3422 O O . ILE A 1 449 ? 14.758 -21.047 -25.219 1 95.12 449 ILE A O 1
ATOM 3426 N N . PRO A 1 450 ? 16.422 -21.031 -26.75 1 95.19 450 PRO A N 1
ATOM 3427 C CA . PRO A 1 450 ? 16.047 -22.391 -27.172 1 95.19 450 PRO A CA 1
ATOM 3428 C C . PRO A 1 450 ? 16.219 -23.422 -26.047 1 95.19 450 PRO A C 1
ATOM 3430 O O . PRO A 1 450 ? 15.43 -24.359 -25.953 1 95.19 450 PRO A O 1
ATOM 3433 N N . ASP A 1 451 ? 17.219 -23.219 -25.219 1 94.81 451 ASP A N 1
ATOM 3434 C CA . ASP A 1 451 ? 17.406 -24.109 -24.078 1 94.81 451 ASP A CA 1
ATOM 3435 C C . ASP A 1 451 ? 16.172 -24.094 -23.172 1 94.81 451 ASP A C 1
ATOM 3437 O O . ASP A 1 451 ? 15.648 -25.156 -22.812 1 94.81 451 ASP A O 1
ATOM 3441 N N . MET A 1 452 ? 15.75 -22.969 -22.844 1 96.12 452 MET A N 1
ATOM 3442 C CA . MET A 1 452 ? 14.617 -22.828 -21.922 1 96.12 452 MET A CA 1
ATOM 3443 C C . MET A 1 452 ? 13.32 -23.25 -22.594 1 96.12 452 MET A C 1
ATOM 3445 O O . MET A 1 452 ? 12.461 -23.875 -21.953 1 96.12 452 MET A O 1
ATOM 3449 N N . PHE A 1 453 ? 13.195 -22.891 -23.891 1 96.44 453 PHE A N 1
ATOM 3450 C CA . PHE A 1 453 ? 11.977 -23.234 -24.625 1 96.44 453 PHE A CA 1
ATOM 3451 C C . PHE A 1 453 ? 11.797 -24.734 -24.703 1 96.44 453 PHE A C 1
ATOM 3453 O O . PHE A 1 453 ? 10.719 -25.25 -24.406 1 96.44 453 PHE A O 1
ATOM 3460 N N . ARG A 1 454 ? 12.789 -25.453 -25.062 1 96.81 454 ARG A N 1
ATOM 3461 C CA . ARG A 1 454 ? 12.703 -26.891 -25.234 1 96.81 454 ARG A CA 1
ATOM 3462 C C . ARG A 1 454 ? 12.43 -27.594 -23.906 1 96.81 454 ARG A C 1
ATOM 3464 O O . ARG A 1 454 ? 11.539 -28.438 -23.828 1 96.81 454 ARG A O 1
ATOM 3471 N N . ALA A 1 455 ? 13.203 -27.266 -22.938 1 97 455 ALA A N 1
ATOM 3472 C CA . ALA A 1 455 ? 13.008 -27.891 -21.625 1 97 455 ALA A CA 1
ATOM 3473 C C . ALA A 1 455 ? 11.664 -27.484 -21.031 1 97 455 ALA A C 1
ATOM 3475 O O . ALA A 1 455 ? 10.969 -28.312 -20.438 1 97 455 ALA A O 1
ATOM 3476 N N . GLY A 1 456 ? 11.336 -26.281 -21.188 1 97.69 456 GLY A N 1
ATOM 3477 C CA . GLY A 1 456 ? 10.102 -25.75 -20.625 1 97.69 456 GLY A CA 1
ATOM 3478 C C . GLY A 1 456 ? 8.859 -26.312 -21.281 1 97.69 456 GLY A C 1
ATOM 3479 O O . GLY A 1 456 ? 7.836 -26.5 -20.609 1 97.69 456 GLY A O 1
ATOM 3480 N N . LEU A 1 457 ? 8.93 -26.516 -22.578 1 97.69 457 LEU A N 1
ATOM 3481 C CA . LEU A 1 457 ? 7.781 -27.078 -23.281 1 97.69 457 LEU A CA 1
ATOM 3482 C C . LEU A 1 457 ? 7.383 -28.422 -22.688 1 97.69 457 LEU A C 1
ATOM 3484 O O . LEU A 1 457 ? 6.199 -28.672 -22.453 1 97.69 457 LEU A O 1
ATOM 3488 N N . TRP A 1 458 ? 8.328 -29.266 -22.484 1 97.38 458 TRP A N 1
ATOM 3489 C CA . TRP A 1 458 ? 8.047 -30.578 -21.922 1 97.38 458 TRP A CA 1
ATOM 3490 C C . TRP A 1 458 ? 7.543 -30.469 -20.484 1 97.38 458 TRP A C 1
ATOM 3492 O O . TRP A 1 458 ? 6.676 -31.234 -20.062 1 97.38 458 TRP A O 1
ATOM 3502 N N . MET A 1 459 ? 8.094 -29.562 -19.766 1 97.69 459 MET A N 1
ATOM 3503 C CA . MET A 1 459 ? 7.617 -29.344 -18.406 1 97.69 459 MET A CA 1
ATOM 3504 C C . MET A 1 459 ? 6.18 -28.828 -18.422 1 97.69 459 MET A C 1
ATOM 3506 O O . MET A 1 459 ? 5.387 -29.188 -17.547 1 97.69 459 MET A O 1
ATOM 3510 N N . ASN A 1 460 ? 5.895 -27.922 -19.344 1 98.31 460 ASN A N 1
ATOM 3511 C CA . ASN A 1 460 ? 4.52 -27.453 -19.484 1 98.31 460 ASN A CA 1
ATOM 3512 C C . ASN A 1 460 ? 3.557 -28.609 -19.75 1 98.31 460 ASN A C 1
ATOM 3514 O O . ASN A 1 460 ? 2.52 -28.719 -19.094 1 98.31 460 ASN A O 1
ATOM 3518 N N . ILE A 1 461 ? 3.9 -29.438 -20.688 1 98.12 461 ILE A N 1
ATOM 3519 C CA . ILE A 1 461 ? 3.051 -30.562 -21.047 1 98.12 461 ILE A CA 1
ATOM 3520 C C . ILE A 1 461 ? 2.867 -31.469 -19.828 1 98.12 461 ILE A C 1
ATOM 3522 O O . ILE A 1 461 ? 1.746 -31.891 -19.531 1 98.12 461 ILE A O 1
ATOM 3526 N N . LEU A 1 462 ? 3.93 -31.734 -19.188 1 97.88 462 LEU A N 1
ATOM 3527 C CA . LEU A 1 462 ? 3.885 -32.562 -18 1 97.88 462 LEU A CA 1
ATOM 3528 C C . LEU A 1 462 ? 2.982 -31.938 -16.938 1 97.88 462 LEU A C 1
ATOM 3530 O O . LEU A 1 462 ? 2.166 -32.625 -16.328 1 97.88 462 LEU A O 1
ATOM 3534 N N . SER A 1 463 ? 3.17 -30.703 -16.688 1 98.38 463 SER A N 1
ATOM 3535 C CA . SER A 1 463 ? 2.377 -30.031 -15.664 1 98.38 463 SER A CA 1
ATOM 3536 C C . SER A 1 463 ? 0.898 -30.016 -16.031 1 98.38 463 SER A C 1
ATOM 3538 O O . SER A 1 463 ? 0.034 -30.156 -15.172 1 98.38 463 SER A O 1
ATOM 3540 N N . ILE A 1 464 ? 0.584 -29.781 -17.312 1 98.56 464 ILE A N 1
ATOM 3541 C CA . ILE A 1 464 ? -0.797 -29.766 -17.781 1 98.56 464 ILE A CA 1
ATOM 3542 C C . ILE A 1 464 ? -1.453 -31.109 -17.453 1 98.56 464 ILE A C 1
ATOM 3544 O O . ILE A 1 464 ? -2.561 -31.156 -16.922 1 98.56 464 ILE A O 1
ATOM 3548 N N . LEU A 1 465 ? -0.762 -32.156 -17.734 1 98.44 465 LEU A N 1
ATOM 3549 C CA . LEU A 1 465 ? -1.291 -33.5 -17.516 1 98.44 465 LEU A CA 1
ATOM 3550 C C . LEU A 1 465 ? -1.471 -33.781 -16.016 1 98.44 465 LEU A C 1
ATOM 3552 O O . LEU A 1 465 ? -2.529 -34.219 -15.594 1 98.44 465 LEU A O 1
ATOM 3556 N N . ILE A 1 466 ? -0.504 -33.5 -15.25 1 98.38 466 ILE A N 1
ATOM 3557 C CA . ILE A 1 466 ? -0.528 -33.781 -13.82 1 98.38 466 ILE A CA 1
ATOM 3558 C C . ILE A 1 466 ? -1.5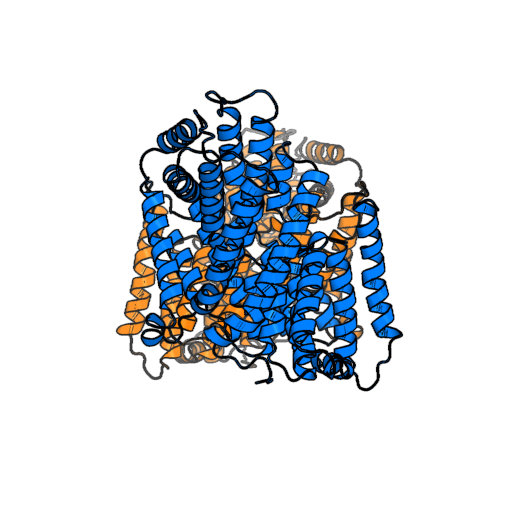89 -32.906 -13.141 1 98.38 466 ILE A C 1
ATOM 3560 O O . ILE A 1 466 ? -2.334 -33.406 -12.289 1 98.38 466 ILE A O 1
ATOM 3564 N N . ILE A 1 467 ? -1.683 -31.625 -13.477 1 98.62 467 ILE A N 1
ATOM 3565 C CA . ILE A 1 467 ? -2.66 -30.719 -12.883 1 98.62 467 ILE A CA 1
ATOM 3566 C C . ILE A 1 467 ? -4.074 -31.203 -13.219 1 98.62 467 ILE A C 1
ATOM 3568 O O . ILE A 1 467 ? -4.957 -31.188 -12.359 1 98.62 467 ILE A O 1
ATOM 3572 N N . THR A 1 468 ? -4.273 -31.594 -14.492 1 98.44 468 THR A N 1
ATOM 3573 C CA . THR A 1 468 ? -5.586 -32.094 -14.898 1 98.44 468 THR A CA 1
ATOM 3574 C C . THR A 1 468 ? -5.988 -33.312 -14.094 1 98.44 468 THR A C 1
ATOM 3576 O O . THR A 1 468 ? -7.09 -33.375 -13.547 1 98.44 468 THR A O 1
ATOM 3579 N N . LEU A 1 469 ? -5.082 -34.25 -13.977 1 98.12 469 LEU A N 1
ATOM 3580 C CA . LEU A 1 469 ? -5.367 -35.5 -13.258 1 98.12 469 LEU A CA 1
ATOM 3581 C C . LEU A 1 469 ? -5.574 -35.219 -11.773 1 98.12 469 LEU A C 1
ATOM 3583 O O . LEU A 1 469 ? -6.488 -35.781 -11.156 1 98.12 469 LEU A O 1
ATOM 3587 N N . PHE A 1 470 ? -4.766 -34.406 -11.242 1 97.75 470 PHE A N 1
ATOM 3588 C CA . PHE A 1 470 ? -4.836 -34.125 -9.82 1 97.75 470 PHE A CA 1
ATOM 3589 C C . PHE A 1 470 ? -6.117 -33.344 -9.484 1 97.75 470 PHE A C 1
ATOM 3591 O O . PHE A 1 470 ? -6.758 -33.625 -8.469 1 97.75 470 PHE A O 1
ATOM 3598 N N . THR A 1 471 ? -6.5 -32.344 -10.289 1 98.06 471 THR A N 1
ATOM 3599 C CA . THR A 1 471 ? -7.711 -31.578 -10.062 1 98.06 471 THR A CA 1
ATOM 3600 C C . THR A 1 471 ? -8.953 -32.438 -10.258 1 98.06 471 THR A C 1
ATOM 3602 O O . THR A 1 471 ? -9.93 -32.312 -9.508 1 98.06 471 THR A O 1
ATOM 3605 N N . TYR A 1 472 ? -8.914 -33.344 -11.211 1 97.38 472 TYR A N 1
ATOM 3606 C CA . TYR A 1 472 ? -10.078 -34.156 -11.523 1 97.38 472 TYR A CA 1
ATOM 3607 C C . TYR A 1 472 ? -10.281 -35.25 -10.477 1 97.38 472 TYR A C 1
ATOM 3609 O O . TYR A 1 472 ? -11.414 -35.5 -10.062 1 97.38 472 TYR A O 1
ATOM 3617 N N . PHE A 1 473 ? -9.211 -35.844 -9.992 1 97 473 PHE A N 1
ATOM 3618 C CA . PHE A 1 473 ? -9.367 -37 -9.148 1 97 473 PHE A CA 1
ATOM 3619 C C . PHE A 1 473 ? -9.086 -36.688 -7.691 1 97 473 PHE A C 1
ATOM 3621 O O . PHE A 1 473 ? -9.766 -37.188 -6.793 1 97 473 PHE A O 1
ATOM 3628 N N . VAL A 1 474 ? -8.164 -35.875 -7.379 1 97.81 474 VAL A N 1
ATOM 3629 C CA . VAL A 1 474 ? -7.668 -35.719 -6.02 1 97.81 474 VAL A CA 1
ATOM 3630 C C . VAL A 1 474 ? -8.43 -34.594 -5.328 1 97.81 474 VAL A C 1
ATOM 3632 O O . VAL A 1 474 ? -8.758 -34.688 -4.145 1 97.81 474 VAL A O 1
ATOM 3635 N N . LEU A 1 475 ? -8.664 -33.469 -6.055 1 97.62 475 LEU A N 1
ATOM 3636 C CA . LEU A 1 475 ? -9.336 -32.312 -5.477 1 97.62 475 LEU A CA 1
ATOM 3637 C C . LEU A 1 475 ? -10.672 -32.719 -4.855 1 97.62 475 LEU A C 1
ATOM 3639 O O . LEU A 1 475 ? -10.938 -32.406 -3.693 1 97.62 475 LEU A O 1
ATOM 3643 N N . PRO A 1 476 ? -11.555 -33.438 -5.617 1 97 476 PRO A N 1
ATOM 3644 C CA . PRO A 1 476 ? -12.844 -33.812 -5.031 1 97 476 PRO A CA 1
ATOM 3645 C C . PRO A 1 476 ? -12.688 -34.719 -3.809 1 97 476 PRO A C 1
ATOM 3647 O O . PRO A 1 476 ? -13.461 -34.625 -2.852 1 97 476 PRO A O 1
ATOM 3650 N N . PHE A 1 477 ? -11.719 -35.531 -3.861 1 96.25 477 PHE A N 1
ATOM 3651 C CA . PHE A 1 477 ? -11.461 -36.438 -2.754 1 96.25 477 PHE A CA 1
ATOM 3652 C C . PHE A 1 477 ? -10.992 -35.688 -1.519 1 96.25 477 PHE A C 1
ATOM 3654 O O . PHE A 1 477 ? -11.492 -35.938 -0.415 1 96.25 477 PHE A O 1
ATOM 3661 N N . LEU A 1 478 ? -10.086 -34.75 -1.61 1 96.12 478 LEU A N 1
ATOM 3662 C CA . LEU A 1 478 ? -9.469 -34.062 -0.489 1 96.12 478 LEU A CA 1
ATOM 3663 C C . LEU A 1 478 ? -10.422 -33 0.079 1 96.12 478 LEU A C 1
ATOM 3665 O O . LEU A 1 478 ? -10.445 -32.781 1.29 1 96.12 478 LEU A O 1
ATOM 3669 N N . TRP A 1 479 ? -11.148 -32.312 -0.825 1 95.94 479 TRP A N 1
ATOM 3670 C CA . TRP A 1 479 ? -11.984 -31.203 -0.378 1 95.94 479 TRP A CA 1
ATOM 3671 C C . TRP A 1 479 ? -13.43 -31.641 -0.196 1 95.94 479 TRP A C 1
ATOM 3673 O O . TRP A 1 479 ? -14.281 -30.859 0.245 1 95.94 479 TRP A O 1
ATOM 3683 N N . GLY A 1 480 ? -13.766 -32.875 -0.457 1 94.75 480 GLY A N 1
ATOM 3684 C CA . GLY A 1 480 ? -15.109 -33.375 -0.293 1 94.75 480 GLY A CA 1
ATOM 3685 C C . GLY A 1 480 ? -16.125 -32.75 -1.22 1 94.75 480 GLY A C 1
ATOM 3686 O O . GLY A 1 480 ? -17.188 -32.312 -0.779 1 94.75 480 GLY A O 1
ATOM 3687 N N . LEU A 1 481 ? -15.734 -32.688 -2.48 1 95.25 481 LEU A N 1
ATOM 3688 C CA . LEU A 1 481 ? -16.578 -32.031 -3.463 1 95.25 481 LEU A CA 1
ATOM 3689 C C . LEU A 1 481 ? -17.078 -33.031 -4.512 1 95.25 481 LEU A C 1
ATOM 3691 O O . LEU A 1 481 ? -16.453 -34.062 -4.723 1 95.25 481 LEU A O 1
ATOM 3695 N N . ASP A 1 482 ? -18.266 -32.719 -5.078 1 95.94 482 ASP A N 1
ATOM 3696 C CA . ASP A 1 482 ? -18.75 -33.375 -6.293 1 95.94 482 ASP A CA 1
ATOM 3697 C C . ASP A 1 482 ? -18.594 -32.438 -7.508 1 95.94 482 ASP A C 1
ATOM 3699 O O . ASP A 1 482 ? -19.359 -31.516 -7.691 1 95.94 482 ASP A O 1
ATOM 3703 N N . LEU A 1 483 ? -17.625 -32.75 -8.352 1 95.31 483 LEU A N 1
ATOM 3704 C CA . LEU A 1 483 ? -17.266 -31.875 -9.469 1 95.31 483 LEU A CA 1
ATOM 3705 C C . LEU A 1 483 ? -18.422 -31.781 -10.461 1 95.31 483 LEU A C 1
ATOM 3707 O O . LEU A 1 483 ? -18.5 -30.812 -11.234 1 95.31 483 LEU A O 1
ATOM 3711 N N . GLY A 1 484 ? -19.328 -32.688 -10.477 1 92.44 484 GLY A N 1
ATOM 3712 C CA . GLY A 1 484 ? -20.375 -32.75 -11.469 1 92.44 484 GLY A CA 1
ATOM 3713 C C . GLY A 1 484 ? -21.625 -32 -11.07 1 92.44 484 GLY A C 1
ATOM 3714 O O . GLY A 1 484 ? -22.594 -31.953 -11.82 1 92.44 484 GLY A O 1
ATOM 3715 N N . THR A 1 485 ? -21.609 -31.375 -9.914 1 93.75 485 THR A N 1
ATOM 3716 C CA . THR A 1 485 ? -22.781 -30.656 -9.438 1 93.75 485 THR A CA 1
ATOM 3717 C C . THR A 1 485 ? -22.406 -29.219 -9.047 1 93.75 485 THR A C 1
ATOM 3719 O O . THR A 1 485 ? -21.344 -28.984 -8.477 1 93.75 485 THR A O 1
ATOM 3722 N N . TYR A 1 486 ? -23.25 -28.297 -9.297 1 93.31 486 TYR A N 1
ATOM 3723 C CA . TYR A 1 486 ? -23.078 -26.906 -8.891 1 93.31 486 TYR A CA 1
ATOM 3724 C C . TYR A 1 486 ? -23.703 -26.656 -7.52 1 93.31 486 TYR A C 1
ATOM 3726 O O . TYR A 1 486 ? -24.938 -26.719 -7.375 1 93.31 486 TYR A O 1
ATOM 3734 N N . PRO A 1 487 ? -22.969 -26.359 -6.602 1 94.06 487 PRO A N 1
ATOM 3735 C CA . PRO A 1 487 ? -23.5 -26.359 -5.23 1 94.06 487 PRO A CA 1
ATOM 3736 C C . PRO A 1 487 ? -24.016 -24.984 -4.797 1 94.06 487 PRO A C 1
ATOM 3738 O O . PRO A 1 487 ? -24.562 -24.859 -3.703 1 94.06 487 PRO A O 1
ATOM 3741 N N . PHE A 1 488 ? -23.734 -24.031 -5.551 1 91.12 488 PHE A N 1
ATOM 3742 C CA . PHE A 1 488 ? -24.062 -22.688 -5.09 1 91.12 488 PHE A CA 1
ATOM 3743 C C . PHE A 1 488 ? -25.281 -22.156 -5.82 1 91.12 488 PHE A C 1
ATOM 3745 O O . PHE A 1 488 ? -25.578 -22.578 -6.941 1 91.12 488 PHE A O 1
ATOM 3752 N N . MET B 1 1 ? 12.961 11.398 30.016 1 42.94 1 MET B N 1
ATOM 3753 C CA . MET B 1 1 ? 13.195 9.969 29.812 1 42.94 1 MET B CA 1
ATOM 3754 C C . MET B 1 1 ? 13.609 9.688 28.375 1 42.94 1 MET B C 1
ATOM 3756 O O . MET B 1 1 ? 13.047 10.273 27.438 1 42.94 1 MET B O 1
ATOM 3760 N N . SER B 1 2 ? 14.68 9.07 28.109 1 59.12 2 SER B N 1
ATOM 3761 C CA . SER B 1 2 ? 15.227 8.82 26.781 1 59.12 2 SER B CA 1
ATOM 3762 C C . SER B 1 2 ? 14.203 8.125 25.891 1 59.12 2 SER B C 1
ATOM 3764 O O . SER B 1 2 ? 13.305 7.441 26.391 1 59.12 2 SER B O 1
ATOM 3766 N N . GLN B 1 3 ? 13.961 8.617 24.734 1 63.84 3 GLN B N 1
ATOM 3767 C CA . GLN B 1 3 ? 13.062 8.062 23.734 1 63.84 3 GLN B CA 1
ATOM 3768 C C . GLN B 1 3 ? 13.016 6.539 23.828 1 63.84 3 GLN B C 1
ATOM 3770 O O . GLN B 1 3 ? 11.953 5.938 23.672 1 63.84 3 GLN B O 1
ATOM 3775 N N . ASN B 1 4 ? 14.031 5.988 24.312 1 73.38 4 ASN B N 1
ATOM 3776 C CA . ASN B 1 4 ? 14.102 4.535 24.422 1 73.38 4 ASN B CA 1
ATOM 3777 C C . ASN B 1 4 ? 13.328 4.02 25.625 1 73.38 4 ASN B C 1
ATOM 3779 O O . ASN B 1 4 ? 12.68 2.977 25.562 1 73.38 4 ASN B O 1
ATOM 3783 N N . ASN B 1 5 ? 13.258 4.84 26.656 1 84.69 5 ASN B N 1
ATOM 3784 C CA . ASN B 1 5 ? 12.539 4.414 27.859 1 84.69 5 ASN B CA 1
ATOM 3785 C C . ASN B 1 5 ? 11.023 4.52 27.672 1 84.69 5 ASN B C 1
ATOM 3787 O O . ASN B 1 5 ? 10.281 3.633 28.094 1 84.69 5 ASN B O 1
ATOM 3791 N N . THR B 1 6 ? 10.594 5.555 27.031 1 89.56 6 THR B N 1
ATOM 3792 C CA . THR B 1 6 ? 9.164 5.754 26.797 1 89.56 6 THR B CA 1
ATOM 3793 C C . THR B 1 6 ? 8.609 4.637 25.906 1 89.56 6 THR B C 1
ATOM 3795 O O . THR B 1 6 ? 7.504 4.148 26.141 1 89.56 6 THR B O 1
ATOM 3798 N N . ALA B 1 7 ? 9.344 4.266 24.938 1 92 7 ALA B N 1
ATOM 3799 C CA . ALA B 1 7 ? 8.93 3.184 24.047 1 92 7 ALA B CA 1
ATOM 3800 C C . ALA B 1 7 ? 8.82 1.864 24.797 1 92 7 ALA B C 1
ATOM 3802 O O . ALA B 1 7 ? 7.883 1.091 24.578 1 92 7 ALA B O 1
ATOM 3803 N N . PHE B 1 8 ? 9.75 1.615 25.641 1 92.75 8 PHE B N 1
ATOM 3804 C CA . PHE B 1 8 ? 9.75 0.386 26.438 1 92.75 8 PHE B CA 1
ATOM 3805 C C . PHE B 1 8 ? 8.539 0.344 27.359 1 92.75 8 PHE B C 1
ATOM 3807 O O . PHE B 1 8 ? 7.871 -0.686 27.469 1 92.75 8 PHE B O 1
ATOM 3814 N N . ILE B 1 9 ? 8.289 1.427 28 1 94.06 9 ILE B N 1
ATOM 3815 C CA . ILE B 1 9 ? 7.141 1.523 28.891 1 94.06 9 ILE B CA 1
ATOM 3816 C C . ILE B 1 9 ? 5.852 1.284 28.109 1 94.06 9 ILE B C 1
ATOM 3818 O O . ILE B 1 9 ? 4.953 0.581 28.578 1 94.06 9 ILE B O 1
ATOM 3822 N N . GLY B 1 10 ? 5.762 1.862 26.953 1 95.5 10 GLY B N 1
ATOM 3823 C CA . GLY B 1 10 ? 4.59 1.684 26.125 1 95.5 10 GLY B CA 1
ATOM 3824 C C . GLY B 1 10 ? 4.352 0.239 25.719 1 95.5 10 GLY B C 1
ATOM 3825 O O . GLY B 1 10 ? 3.207 -0.217 25.672 1 95.5 10 GLY B O 1
ATOM 3826 N N . ARG B 1 11 ? 5.453 -0.517 25.453 1 95.62 11 ARG B N 1
ATOM 3827 C CA . ARG B 1 11 ? 5.336 -1.903 25.016 1 95.62 11 ARG B CA 1
ATOM 3828 C C . ARG B 1 11 ? 4.688 -2.768 26.078 1 95.62 11 ARG B C 1
ATOM 3830 O O . ARG B 1 11 ? 3.98 -3.729 25.781 1 95.62 11 ARG B O 1
ATOM 3837 N N . ILE B 1 12 ? 4.848 -2.371 27.281 1 96.69 12 ILE B N 1
ATOM 3838 C CA . ILE B 1 12 ? 4.281 -3.137 28.391 1 96.69 12 ILE B CA 1
ATOM 3839 C C . ILE B 1 12 ? 2.926 -2.553 28.781 1 96.69 12 ILE B C 1
ATOM 3841 O O . ILE B 1 12 ? 1.96 -3.291 28.984 1 96.69 12 ILE B O 1
ATOM 3845 N N . LEU B 1 13 ? 2.846 -1.25 28.812 1 97.38 13 LEU B N 1
ATOM 3846 C CA . LEU B 1 13 ? 1.659 -0.552 29.297 1 97.38 13 LEU B CA 1
ATOM 3847 C C . LEU B 1 13 ? 0.469 -0.797 28.375 1 97.38 13 LEU B C 1
ATOM 3849 O O . LEU B 1 13 ? -0.665 -0.932 28.844 1 97.38 13 LEU B O 1
ATOM 3853 N N . GLY B 1 14 ? 0.669 -0.79 27.016 1 97.38 14 GLY B N 1
ATOM 3854 C CA . GLY B 1 14 ? -0.41 -1.007 26.062 1 97.38 14 GLY B CA 1
ATOM 3855 C C . GLY B 1 14 ? -1.161 -2.305 26.297 1 97.38 14 GLY B C 1
ATOM 3856 O O . GLY B 1 14 ? -2.344 -2.289 26.656 1 97.38 14 GLY B O 1
ATOM 3857 N N . PRO B 1 15 ? -0.431 -3.436 26.188 1 98.06 15 PRO B N 1
ATOM 3858 C CA . PRO B 1 15 ? -1.082 -4.719 26.453 1 98.06 15 PRO B CA 1
ATOM 3859 C C . PRO B 1 15 ? -1.632 -4.82 27.875 1 98.06 15 PRO B C 1
ATOM 3861 O O . PRO B 1 15 ? -2.674 -5.445 28.094 1 98.06 15 PRO B O 1
ATOM 3864 N N . PHE B 1 16 ? -0.958 -4.234 28.859 1 98 16 PHE B N 1
ATOM 3865 C CA . PHE B 1 16 ? -1.433 -4.262 30.234 1 98 16 PHE B CA 1
ATOM 3866 C C . PHE B 1 16 ? -2.779 -3.559 30.359 1 98 16 PHE B C 1
ATOM 3868 O O . PHE B 1 16 ? -3.711 -4.09 30.969 1 98 16 PHE B O 1
ATOM 3875 N N . LEU B 1 17 ? -2.92 -2.359 29.844 1 98.12 17 LEU B N 1
ATOM 3876 C CA . LEU B 1 17 ? -4.176 -1.619 29.891 1 98.12 17 LEU B CA 1
ATOM 3877 C C . LEU B 1 17 ? -5.285 -2.387 29.172 1 98.12 17 LEU B C 1
ATOM 3879 O O . LEU B 1 17 ? -6.43 -2.408 29.641 1 98.12 17 LEU B O 1
ATOM 3883 N N . PHE B 1 18 ? -4.934 -2.947 28.078 1 98 18 PHE B N 1
ATOM 3884 C CA . PHE B 1 18 ? -5.859 -3.77 27.312 1 98 18 PHE B CA 1
ATOM 3885 C C . PHE B 1 18 ? -6.422 -4.898 28.172 1 98 18 PHE B C 1
ATOM 3887 O O . PHE B 1 18 ? -7.641 -5.055 28.266 1 98 18 PHE B O 1
ATOM 3894 N N . LEU B 1 19 ? -5.555 -5.656 28.781 1 97.94 19 LEU B N 1
ATOM 3895 C CA . LEU B 1 19 ? -5.98 -6.777 29.609 1 97.94 19 LEU B CA 1
ATOM 3896 C C . LEU B 1 19 ? -6.711 -6.285 30.859 1 97.94 19 LEU B C 1
ATOM 3898 O O . LEU B 1 19 ? -7.695 -6.895 31.281 1 97.94 19 LEU B O 1
ATOM 3902 N N . PHE B 1 20 ? -6.23 -5.227 31.453 1 97.81 20 PHE B N 1
ATOM 3903 C CA . PHE B 1 20 ? -6.859 -4.664 32.656 1 97.81 20 PHE B CA 1
ATOM 3904 C C . PHE B 1 20 ? -8.297 -4.254 32.344 1 97.81 20 PHE B C 1
ATOM 3906 O O . PHE B 1 20 ? -9.211 -4.566 33.125 1 97.81 20 PHE B O 1
ATOM 3913 N N . ILE B 1 21 ? -8.539 -3.58 31.25 1 97.5 21 ILE B N 1
ATOM 3914 C CA . ILE B 1 21 ? -9.875 -3.107 30.875 1 97.5 21 ILE B CA 1
ATOM 3915 C C . ILE B 1 21 ? -10.773 -4.301 30.562 1 97.5 21 ILE B C 1
ATOM 3917 O O . ILE B 1 21 ? -11.906 -4.367 31.047 1 97.5 21 ILE B O 1
ATOM 3921 N N . LEU B 1 22 ? -10.312 -5.277 29.812 1 96.25 22 LEU B N 1
ATOM 3922 C CA . LEU B 1 22 ? -11.109 -6.418 29.359 1 96.25 22 LEU B CA 1
ATOM 3923 C C . LEU B 1 22 ? -11.57 -7.254 30.562 1 96.25 22 LEU B C 1
ATOM 3925 O O . LEU B 1 22 ? -12.68 -7.789 30.547 1 96.25 22 LEU B O 1
ATOM 3929 N N . PHE B 1 23 ? -10.695 -7.316 31.609 1 95.81 23 PHE B N 1
ATOM 3930 C CA . PHE B 1 23 ? -10.992 -8.312 32.625 1 95.81 23 PHE B CA 1
ATOM 3931 C C . PHE B 1 23 ? -11.406 -7.645 33.938 1 95.81 23 PHE B C 1
ATOM 3933 O O . PHE B 1 23 ? -12.047 -8.266 34.781 1 95.81 23 PHE B O 1
ATOM 3940 N N . PHE B 1 24 ? -11.133 -6.355 34.125 1 95.38 24 PHE B N 1
ATOM 3941 C CA . PHE B 1 24 ? -11.328 -5.785 35.469 1 95.38 24 PHE B CA 1
ATOM 3942 C C . PHE B 1 24 ? -12.273 -4.59 35.406 1 95.38 24 PHE B C 1
ATOM 3944 O O . PHE B 1 24 ? -12.766 -4.137 36.438 1 95.38 24 PHE B O 1
ATOM 3951 N N . VAL B 1 25 ? -12.484 -4.062 34.281 1 91.94 25 VAL B N 1
ATOM 3952 C CA . VAL B 1 25 ? -13.383 -2.918 34.156 1 91.94 25 VAL B CA 1
ATOM 3953 C C . VAL B 1 25 ? -14.789 -3.396 33.812 1 91.94 25 VAL B C 1
ATOM 3955 O O . VAL B 1 25 ? -14.961 -4.172 32.875 1 91.94 25 VAL B O 1
ATOM 3958 N N . GLU B 1 26 ? -15.727 -3 34.594 1 90.75 26 GLU B N 1
ATOM 3959 C CA . GLU B 1 26 ? -17.125 -3.363 34.375 1 90.75 26 GLU B CA 1
ATOM 3960 C C . GLU B 1 26 ? -18.016 -2.133 34.375 1 90.75 26 GLU B C 1
ATOM 3962 O O . GLU B 1 26 ? -18.797 -1.937 35.312 1 90.75 26 GLU B O 1
ATOM 3967 N N . PRO B 1 27 ? -17.969 -1.456 33.25 1 89.06 27 PRO B N 1
ATOM 3968 C CA . PRO B 1 27 ? -18.812 -0.264 33.219 1 89.06 27 PRO B CA 1
ATOM 3969 C C . PRO B 1 27 ? -20.297 -0.603 33.156 1 89.06 27 PRO B C 1
ATOM 3971 O O . PRO B 1 27 ? -20.688 -1.612 32.562 1 89.06 27 PRO B O 1
ATOM 3974 N N . LYS B 1 28 ? -21.047 0.24 33.688 1 89.88 28 LYS B N 1
ATOM 3975 C CA . LYS B 1 28 ? -22.5 0.054 33.656 1 89.88 28 LYS B CA 1
ATOM 3976 C C . LYS B 1 28 ? -23.062 0.329 32.281 1 89.88 28 LYS B C 1
ATOM 3978 O O . LYS B 1 28 ? -22.625 1.271 31.594 1 89.88 28 LYS B O 1
ATOM 3983 N N . ASN B 1 29 ? -23.922 -0.512 31.781 1 91.81 29 ASN B N 1
ATOM 3984 C CA . ASN B 1 29 ? -24.688 -0.328 30.562 1 91.81 29 ASN B CA 1
ATOM 3985 C C . ASN B 1 29 ? -23.781 -0.334 29.328 1 91.81 29 ASN B C 1
ATOM 3987 O O . ASN B 1 29 ? -24 0.434 28.391 1 91.81 29 ASN B O 1
ATOM 3991 N N . MET B 1 30 ? -22.688 -0.984 29.359 1 94.44 30 MET B N 1
ATOM 3992 C CA . MET B 1 30 ? -21.781 -1.104 28.219 1 94.44 30 MET B CA 1
ATOM 3993 C C . MET B 1 30 ? -21.797 -2.523 27.656 1 94.44 30 MET B C 1
ATOM 3995 O O . MET B 1 30 ? -21.703 -3.492 28.406 1 94.44 30 MET B O 1
ATOM 3999 N N . SER B 1 31 ? -21.984 -2.609 26.375 1 94.44 31 SER B N 1
ATOM 4000 C CA . SER B 1 31 ? -21.953 -3.92 25.734 1 94.44 31 SER B CA 1
ATOM 4001 C C . SER B 1 31 ? -20.547 -4.52 25.781 1 94.44 31 SER B C 1
ATOM 4003 O O . SER B 1 31 ? -19.562 -3.809 26.016 1 94.44 31 SER B O 1
ATOM 4005 N N . GLN B 1 32 ? -20.5 -5.828 25.625 1 95.06 32 GLN B N 1
ATOM 4006 C CA . GLN B 1 32 ? -19.203 -6.512 25.594 1 95.06 32 GLN B CA 1
ATOM 4007 C C . GLN B 1 32 ? -18.375 -6.031 24.406 1 95.06 32 GLN B C 1
ATOM 4009 O O . GLN B 1 32 ? -17.141 -5.934 24.516 1 95.06 32 GLN B O 1
ATOM 4014 N N . GLU B 1 33 ? -19.047 -5.77 23.281 1 96.69 33 GLU B N 1
ATOM 4015 C CA . GLU B 1 33 ? -18.359 -5.254 22.109 1 96.69 33 GLU B CA 1
ATOM 4016 C C . GLU B 1 33 ? -17.75 -3.877 22.375 1 96.69 33 GLU B C 1
ATOM 4018 O O . GLU B 1 33 ? -16.641 -3.586 21.938 1 96.69 33 GLU B O 1
ATOM 4023 N N . ALA B 1 34 ? -18.484 -3.078 23.016 1 96.75 34 ALA B N 1
ATOM 4024 C CA . ALA B 1 34 ? -18 -1.741 23.359 1 96.75 34 ALA B CA 1
ATOM 4025 C C . ALA B 1 34 ? -16.812 -1.81 24.312 1 96.75 34 ALA B C 1
ATOM 4027 O O . ALA B 1 34 ? -15.859 -1.031 24.188 1 96.75 34 ALA B O 1
ATOM 4028 N N . LEU B 1 35 ? -16.891 -2.672 25.312 1 97.44 35 LEU B N 1
ATOM 4029 C CA . LEU B 1 35 ? -15.781 -2.873 26.25 1 97.44 35 LEU B CA 1
ATOM 4030 C C . LEU B 1 35 ? -14.523 -3.32 25.516 1 97.44 35 LEU B C 1
ATOM 4032 O O . LEU B 1 35 ? -13.43 -2.83 25.797 1 97.44 35 LEU B O 1
ATOM 4036 N N . ALA B 1 36 ? -14.703 -4.262 24.625 1 97.31 36 ALA B N 1
ATOM 4037 C CA . ALA B 1 36 ? -13.594 -4.715 23.797 1 97.31 36 ALA B CA 1
ATOM 4038 C C . ALA B 1 36 ? -12.992 -3.559 23 1 97.31 36 ALA B C 1
ATOM 4040 O O . ALA B 1 36 ? -11.773 -3.428 22.922 1 97.31 36 ALA B O 1
ATOM 4041 N N . MET B 1 37 ? -13.867 -2.797 22.422 1 97.38 37 MET B N 1
ATOM 4042 C CA . MET B 1 37 ? -13.43 -1.646 21.641 1 97.38 37 MET B CA 1
ATOM 4043 C C . MET B 1 37 ? -12.625 -0.677 22.5 1 97.38 37 MET B C 1
ATOM 4045 O O . MET B 1 37 ? -11.609 -0.137 22.062 1 97.38 37 MET B O 1
ATOM 4049 N N . LEU B 1 38 ? -13.078 -0.42 23.672 1 96.75 38 LEU B N 1
ATOM 4050 C CA . LEU B 1 38 ? -12.375 0.448 24.609 1 96.75 38 LEU B CA 1
ATOM 4051 C C . LEU B 1 38 ? -10.992 -0.106 24.938 1 96.75 38 LEU B C 1
ATOM 4053 O O . LEU B 1 38 ? -10.008 0.642 24.953 1 96.75 38 LEU B O 1
ATOM 4057 N N . ALA B 1 39 ? -10.93 -1.334 25.219 1 98.06 39 ALA B N 1
ATOM 4058 C CA . ALA B 1 39 ? -9.664 -1.992 25.531 1 98.06 39 ALA B CA 1
ATOM 4059 C C . ALA B 1 39 ? -8.688 -1.887 24.359 1 98.06 39 ALA B C 1
ATOM 4061 O O . ALA B 1 39 ? -7.512 -1.56 24.547 1 98.06 39 ALA B O 1
ATOM 4062 N N . VAL B 1 40 ? -9.164 -2.197 23.141 1 98.12 40 VAL B N 1
ATOM 4063 C CA . VAL B 1 40 ? -8.344 -2.127 21.938 1 98.12 40 VAL B CA 1
ATOM 4064 C C . VAL B 1 40 ? -7.832 -0.702 21.734 1 98.12 40 VAL B C 1
ATOM 4066 O O . VAL B 1 40 ? -6.656 -0.491 21.422 1 98.12 40 VAL B O 1
ATOM 4069 N N . THR B 1 41 ? -8.695 0.24 21.891 1 97.38 41 THR B N 1
ATOM 4070 C CA . THR B 1 41 ? -8.344 1.647 21.734 1 97.38 41 THR B CA 1
ATOM 4071 C C . THR B 1 41 ? -7.254 2.047 22.719 1 97.38 41 THR B C 1
ATOM 4073 O O . THR B 1 41 ? -6.32 2.768 22.359 1 97.38 41 THR B O 1
ATOM 4076 N N . ALA B 1 42 ? -7.367 1.636 23.922 1 97.19 42 ALA B N 1
ATOM 4077 C CA . ALA B 1 42 ? -6.367 1.945 24.953 1 97.19 42 ALA B CA 1
ATOM 4078 C C . ALA B 1 42 ? -4.992 1.413 24.547 1 97.19 42 ALA B C 1
ATOM 4080 O O . ALA B 1 42 ? -3.98 2.094 24.734 1 97.19 42 ALA B O 1
ATOM 4081 N N . TRP B 1 43 ? -4.926 0.203 24.047 1 98.44 43 TRP B N 1
ATOM 4082 C CA . TRP B 1 43 ? -3.668 -0.386 23.594 1 98.44 43 TRP B CA 1
ATOM 4083 C C . TRP B 1 43 ? -3.07 0.421 22.453 1 98.44 43 TRP B C 1
ATOM 4085 O O . TRP B 1 43 ? -1.919 0.858 22.531 1 98.44 43 TRP B O 1
ATOM 4095 N N . ILE B 1 44 ? -3.877 0.651 21.438 1 98 44 ILE B N 1
ATOM 4096 C CA . ILE B 1 44 ? -3.406 1.319 20.234 1 98 44 ILE B CA 1
ATOM 4097 C C . ILE B 1 44 ? -2.984 2.748 20.562 1 98 44 ILE B C 1
ATOM 4099 O O . ILE B 1 44 ? -1.93 3.209 20.125 1 98 44 ILE B O 1
ATOM 4103 N N . ALA B 1 45 ? -3.795 3.443 21.359 1 95.88 45 ALA B N 1
ATOM 4104 C CA . ALA B 1 45 ? -3.473 4.809 21.766 1 95.88 45 ALA B CA 1
ATOM 4105 C C . ALA B 1 45 ? -2.141 4.859 22.516 1 95.88 45 ALA B C 1
ATOM 4107 O O . ALA B 1 45 ? -1.296 5.711 22.234 1 95.88 45 ALA B O 1
ATOM 4108 N N . THR B 1 46 ? -1.929 3.979 23.422 1 97 46 THR B N 1
ATOM 4109 C CA . THR B 1 46 ? -0.695 3.93 24.203 1 97 46 THR B CA 1
ATOM 4110 C C . THR B 1 46 ? 0.51 3.721 23.281 1 97 46 THR B C 1
ATOM 4112 O O . THR B 1 46 ? 1.528 4.402 23.438 1 97 46 THR B O 1
ATOM 4115 N N . TRP B 1 47 ? 0.392 2.805 22.328 1 97.81 47 TRP B N 1
ATOM 4116 C CA . TRP B 1 47 ? 1.502 2.51 21.438 1 97.81 47 TRP B CA 1
ATOM 4117 C C . TRP B 1 47 ? 1.753 3.67 20.484 1 97.81 47 TRP B C 1
ATOM 4119 O O . TRP B 1 47 ? 2.9 3.959 20.125 1 97.81 47 TRP B O 1
ATOM 4129 N N . TRP B 1 48 ? 0.744 4.312 20 1 95.38 48 TRP B N 1
ATOM 4130 C CA . TRP B 1 48 ? 0.917 5.461 19.125 1 95.38 48 TRP B CA 1
ATOM 4131 C C . TRP B 1 48 ? 1.558 6.629 19.859 1 95.38 48 TRP B C 1
ATOM 4133 O O . TRP B 1 48 ? 2.428 7.312 19.312 1 95.38 48 TRP B O 1
ATOM 4143 N N . ILE B 1 49 ? 1.19 6.867 21.094 1 92.69 49 ILE B N 1
ATOM 4144 C CA . ILE B 1 49 ? 1.695 7.988 21.875 1 92.69 49 ILE B CA 1
ATOM 4145 C C . ILE B 1 49 ? 3.156 7.738 22.25 1 92.69 49 ILE B C 1
ATOM 4147 O O . ILE B 1 49 ? 3.994 8.633 22.125 1 92.69 49 ILE B O 1
ATOM 4151 N N . THR B 1 50 ? 3.459 6.527 22.625 1 93.75 50 THR B N 1
ATOM 4152 C CA . THR B 1 50 ? 4.793 6.223 23.141 1 93.75 50 THR B CA 1
ATOM 4153 C C . THR B 1 50 ? 5.711 5.77 22 1 93.75 50 THR B C 1
ATOM 4155 O O . THR B 1 50 ? 6.918 5.621 22.203 1 93.75 50 THR B O 1
ATOM 4158 N N . GLU B 1 51 ? 5.055 5.492 20.859 1 94.06 51 GLU B N 1
ATOM 4159 C CA . GLU B 1 51 ? 5.812 4.906 19.75 1 94.06 51 GLU B CA 1
ATOM 4160 C C . GLU B 1 51 ? 6.551 3.645 20.203 1 94.06 51 GLU B C 1
ATOM 4162 O O . GLU B 1 51 ? 7.746 3.498 19.953 1 94.06 51 GLU B O 1
ATOM 4167 N N . ALA B 1 52 ? 5.781 2.869 20.906 1 95.69 52 ALA B N 1
ATOM 4168 C CA . ALA B 1 52 ? 6.316 1.588 21.359 1 95.69 52 ALA B CA 1
ATOM 4169 C C . ALA B 1 52 ? 6.895 0.787 20.203 1 95.69 52 ALA B C 1
ATOM 4171 O O . ALA B 1 52 ? 7.898 0.09 20.359 1 95.69 52 ALA B O 1
ATOM 4172 N N . ILE B 1 53 ? 6.277 0.804 19.125 1 96.56 53 ILE B N 1
ATOM 4173 C CA . ILE B 1 53 ? 6.73 0.335 17.812 1 96.56 53 ILE B CA 1
ATOM 4174 C C . ILE B 1 53 ? 6.391 1.375 16.75 1 96.56 53 ILE B C 1
ATOM 4176 O O . ILE B 1 53 ? 5.711 2.363 17.031 1 96.56 53 ILE B O 1
ATOM 4180 N N . PRO B 1 54 ? 6.953 1.186 15.5 1 96.25 54 PRO B N 1
ATOM 4181 C CA . PRO B 1 54 ? 6.609 2.176 14.477 1 96.25 54 PRO B CA 1
ATOM 4182 C C . PRO B 1 54 ? 5.102 2.396 14.352 1 96.25 54 PRO B C 1
ATOM 4184 O O . PRO B 1 54 ? 4.324 1.442 14.438 1 96.25 54 PRO B O 1
ATOM 4187 N N . ILE B 1 55 ? 4.723 3.6 14.18 1 95.44 55 ILE B N 1
ATOM 4188 C CA . ILE B 1 55 ? 3.322 4.004 14.188 1 95.44 55 ILE B CA 1
ATOM 4189 C C . ILE B 1 55 ? 2.557 3.217 13.125 1 95.44 55 ILE B C 1
ATOM 4191 O O . ILE B 1 55 ? 1.412 2.814 13.352 1 95.44 55 ILE B O 1
ATOM 4195 N N . ALA B 1 56 ? 3.197 3.002 11.961 1 97.31 56 ALA B N 1
ATOM 4196 C CA . ALA B 1 56 ? 2.57 2.229 10.891 1 97.31 56 ALA B CA 1
ATOM 4197 C C . ALA B 1 56 ? 2.307 0.792 11.336 1 97.31 56 ALA B C 1
ATOM 4199 O O . ALA B 1 56 ? 1.285 0.203 10.984 1 97.31 56 ALA B O 1
ATOM 4200 N N . ALA B 1 57 ? 3.186 0.195 12.07 1 98.19 57 ALA B N 1
ATOM 4201 C CA . ALA B 1 57 ? 3.025 -1.166 12.578 1 98.19 57 ALA B CA 1
ATOM 4202 C C . ALA B 1 57 ? 1.889 -1.245 13.586 1 98.19 57 ALA B C 1
ATOM 4204 O O . ALA B 1 57 ? 1.117 -2.207 13.594 1 98.19 57 ALA B O 1
ATOM 4205 N N . THR B 1 58 ? 1.803 -0.249 14.477 1 98.31 58 THR B N 1
ATOM 4206 C CA . THR B 1 58 ? 0.712 -0.196 15.445 1 98.31 58 THR B CA 1
ATOM 4207 C C . THR B 1 58 ? -0.638 -0.162 14.742 1 98.31 58 THR B C 1
ATOM 4209 O O . THR B 1 58 ? -1.614 -0.74 15.227 1 98.31 58 THR B O 1
ATOM 4212 N N . ALA B 1 59 ? -0.627 0.438 13.578 1 98.38 59 ALA B N 1
ATOM 4213 C CA . ALA B 1 59 ? -1.857 0.589 12.805 1 98.38 59 ALA B CA 1
ATOM 4214 C C . ALA B 1 59 ? -2.357 -0.762 12.297 1 98.38 59 ALA B C 1
ATOM 4216 O O . ALA B 1 59 ? -3.494 -0.875 11.828 1 98.38 59 ALA B O 1
ATOM 4217 N N . LEU B 1 60 ? -1.599 -1.8 12.453 1 98.62 60 LEU B N 1
ATOM 4218 C CA . LEU B 1 60 ? -2.002 -3.141 12.047 1 98.62 60 LEU B CA 1
ATOM 4219 C C . LEU B 1 60 ? -2.758 -3.846 13.164 1 98.62 60 LEU B C 1
ATOM 4221 O O . LEU B 1 60 ? -3.43 -4.852 12.93 1 98.62 60 LEU B O 1
ATOM 4225 N N . LEU B 1 61 ? -2.736 -3.369 14.367 1 98.62 61 LEU B N 1
ATOM 4226 C CA . LEU B 1 61 ? -3.283 -4.031 15.547 1 98.62 61 LEU B CA 1
ATOM 4227 C C . LEU B 1 61 ? -4.793 -4.199 15.422 1 98.62 61 LEU B C 1
ATOM 4229 O O . LEU B 1 61 ? -5.348 -5.215 15.852 1 98.62 61 LEU B O 1
ATOM 4233 N N . PRO B 1 62 ? -5.473 -3.189 14.867 1 98.44 62 PRO B N 1
ATOM 4234 C CA . PRO B 1 62 ? -6.918 -3.377 14.734 1 98.44 62 PRO B CA 1
ATOM 4235 C C . PRO B 1 62 ? -7.277 -4.629 13.938 1 98.44 62 PRO B C 1
ATOM 4237 O O . PRO B 1 62 ? -8.273 -5.293 14.242 1 98.44 62 PRO B O 1
ATOM 4240 N N . LEU B 1 63 ? -6.516 -5 12.969 1 98.56 63 LEU B N 1
ATOM 4241 C CA . LEU B 1 63 ? -6.773 -6.16 12.117 1 98.56 63 LEU B CA 1
ATOM 4242 C C . LEU B 1 63 ? -6.703 -7.449 12.93 1 98.56 63 LEU B C 1
ATOM 4244 O O . LEU B 1 63 ? -7.293 -8.461 12.539 1 98.56 63 LEU B O 1
ATOM 4248 N N . VAL B 1 64 ? -6.004 -7.395 14.023 1 98.38 64 VAL B N 1
ATOM 4249 C CA . VAL B 1 64 ? -5.836 -8.57 14.875 1 98.38 64 VAL B CA 1
ATOM 4250 C C . VAL B 1 64 ? -6.863 -8.547 16 1 98.38 64 VAL B C 1
ATOM 4252 O O . VAL B 1 64 ? -7.609 -9.516 16.188 1 98.38 64 VAL B O 1
ATOM 4255 N N . LEU B 1 65 ? -7 -7.426 16.656 1 98.25 65 LEU B N 1
ATOM 4256 C CA . LEU B 1 65 ? -7.676 -7.363 17.938 1 98.25 65 LEU B CA 1
ATOM 4257 C C . LEU B 1 65 ? -9.18 -7.215 17.766 1 98.25 65 LEU B C 1
ATOM 4259 O O . LEU B 1 65 ? -9.961 -7.836 18.484 1 98.25 65 LEU B O 1
ATOM 4263 N N . LEU B 1 66 ? -9.609 -6.41 16.812 1 97.88 66 LEU B N 1
ATOM 4264 C CA . LEU B 1 66 ? -11.039 -6.133 16.672 1 97.88 66 LEU B CA 1
ATOM 4265 C C . LEU B 1 66 ? -11.805 -7.398 16.297 1 97.88 66 LEU B C 1
ATOM 4267 O O . LEU B 1 66 ? -12.797 -7.746 16.938 1 97.88 66 LEU B O 1
ATOM 4271 N N . PRO B 1 67 ? -11.344 -8.109 15.281 1 97.25 67 PRO B N 1
ATOM 4272 C CA . PRO B 1 67 ? -12.086 -9.32 14.922 1 97.25 67 PRO B CA 1
ATOM 4273 C C . PRO B 1 67 ? -11.984 -10.414 15.984 1 97.25 67 PRO B C 1
ATOM 4275 O O . PRO B 1 67 ? -12.961 -11.125 16.234 1 97.25 67 PRO B O 1
ATOM 4278 N N . THR B 1 68 ? -10.844 -10.594 16.641 1 96.19 68 THR B N 1
ATOM 4279 C CA . THR B 1 68 ? -10.633 -11.656 17.625 1 96.19 68 THR B CA 1
ATOM 4280 C C . THR B 1 68 ? -11.531 -11.469 18.844 1 96.19 68 THR B C 1
ATOM 4282 O O . THR B 1 68 ? -11.977 -12.445 19.438 1 96.19 68 THR B O 1
ATOM 4285 N N . LEU B 1 69 ? -11.859 -10.203 19.125 1 96.12 69 LEU B N 1
ATOM 4286 C CA . LEU B 1 69 ? -12.664 -9.914 20.297 1 96.12 69 LEU B CA 1
ATOM 4287 C C . LEU B 1 69 ? -14.133 -9.766 19.938 1 96.12 69 LEU B C 1
ATOM 4289 O O . LEU B 1 69 ? -14.977 -9.539 20.797 1 96.12 69 LEU B O 1
ATOM 4293 N N . GLY B 1 70 ? -14.414 -9.883 18.656 1 94.31 70 GLY B N 1
ATOM 4294 C CA . GLY B 1 70 ? -15.797 -9.828 18.203 1 94.31 70 GLY B CA 1
ATOM 4295 C C . GLY B 1 70 ? -16.344 -8.422 18.109 1 94.31 70 GLY B C 1
ATOM 4296 O O . GLY B 1 70 ? -17.547 -8.219 18.016 1 94.31 70 GLY B O 1
ATOM 4297 N N . ALA B 1 71 ? -15.492 -7.41 18.172 1 95.56 71 ALA B N 1
ATOM 4298 C CA . ALA B 1 71 ? -15.938 -6.02 18.094 1 95.56 71 ALA B CA 1
ATOM 4299 C C . ALA B 1 71 ? -16.328 -5.656 16.656 1 95.56 71 ALA B C 1
ATOM 4301 O O . ALA B 1 71 ? -17.281 -4.91 16.438 1 95.56 71 ALA B O 1
ATOM 4302 N N . LEU B 1 72 ? -15.586 -6.105 15.75 1 95.56 72 LEU B N 1
ATOM 4303 C CA . LEU B 1 72 ? -15.781 -5.852 14.328 1 95.56 72 LEU B CA 1
ATOM 4304 C C . LEU B 1 72 ? -15.289 -7.031 13.5 1 95.56 72 LEU B C 1
ATOM 4306 O O . LEU B 1 72 ? -14.18 -7.527 13.711 1 95.56 72 LEU B O 1
ATOM 4310 N N . PRO B 1 73 ? -16.109 -7.484 12.562 1 96.06 73 PRO B N 1
ATOM 4311 C CA . PRO B 1 73 ? -15.633 -8.578 11.703 1 96.06 73 PRO B CA 1
ATOM 4312 C C . PRO B 1 73 ? -14.383 -8.195 10.906 1 96.06 73 PRO B C 1
ATOM 4314 O O . PRO B 1 73 ? -14.156 -7.016 10.641 1 96.06 73 PRO B O 1
ATOM 4317 N N . ILE B 1 74 ? -13.609 -9.164 10.5 1 96.94 74 ILE B N 1
ATOM 4318 C CA . ILE B 1 74 ? -12.344 -8.953 9.812 1 96.94 74 ILE B CA 1
ATOM 4319 C C . ILE B 1 74 ? -12.594 -8.242 8.484 1 96.94 74 ILE B C 1
ATOM 4321 O O . ILE B 1 74 ? -11.797 -7.398 8.062 1 96.94 74 ILE B O 1
ATOM 4325 N N . SER B 1 75 ? -13.672 -8.555 7.82 1 96.06 75 SER B N 1
ATOM 4326 C CA . SER B 1 75 ? -13.977 -7.945 6.531 1 96.06 75 SER B CA 1
ATOM 4327 C C . SER B 1 75 ? -14.211 -6.445 6.676 1 96.06 75 SER B C 1
ATOM 4329 O O . SER B 1 75 ? -13.68 -5.652 5.895 1 96.06 75 SER B O 1
ATOM 4331 N N . ASN B 1 76 ? -14.961 -6.051 7.703 1 96.44 76 ASN B N 1
ATOM 4332 C CA . ASN B 1 76 ? -15.242 -4.645 7.957 1 96.44 76 ASN B CA 1
ATOM 4333 C C . ASN B 1 76 ? -13.992 -3.891 8.406 1 96.44 76 ASN B C 1
ATOM 4335 O O . ASN B 1 76 ? -13.758 -2.76 7.977 1 96.44 76 ASN B O 1
ATOM 4339 N N . THR B 1 77 ? -13.219 -4.543 9.258 1 98 77 THR B N 1
ATOM 4340 C CA . THR B 1 77 ? -11.984 -3.928 9.719 1 98 77 THR B CA 1
ATOM 4341 C C . THR B 1 77 ? -11.031 -3.682 8.555 1 98 77 THR B C 1
ATOM 4343 O O . THR B 1 77 ? -10.469 -2.592 8.422 1 98 77 THR B O 1
ATOM 4346 N N . ALA B 1 78 ? -10.93 -4.672 7.691 1 98.12 78 ALA B N 1
ATOM 4347 C CA . ALA B 1 78 ? -9.992 -4.633 6.57 1 98.12 78 ALA B CA 1
ATOM 4348 C C . ALA B 1 78 ? -10.406 -3.586 5.543 1 98.12 78 ALA B C 1
ATOM 4350 O O . ALA B 1 78 ? -9.555 -2.922 4.945 1 98.12 78 ALA B O 1
ATOM 4351 N N . SER B 1 79 ? -11.68 -3.416 5.301 1 97.38 79 SER B N 1
ATOM 4352 C CA . SER B 1 79 ? -12.172 -2.508 4.27 1 97.38 79 SER B CA 1
ATOM 4353 C C . SER B 1 79 ? -11.742 -1.071 4.547 1 97.38 79 SER B C 1
ATOM 4355 O O . SER B 1 79 ? -11.562 -0.28 3.619 1 97.38 79 SER B O 1
ATOM 4357 N N . SER B 1 80 ? -11.469 -0.715 5.832 1 97.69 80 SER B N 1
ATOM 4358 C CA . SER B 1 80 ? -11.055 0.628 6.223 1 97.69 80 SER B CA 1
ATOM 4359 C C . SER B 1 80 ? -9.68 0.971 5.652 1 97.69 80 SER B C 1
ATOM 4361 O O . SER B 1 80 ? -9.367 2.143 5.43 1 97.69 80 SER B O 1
ATOM 4363 N N . TYR B 1 81 ? -8.891 -0.007 5.348 1 98.25 81 TYR B N 1
ATOM 4364 C CA . TYR B 1 81 ? -7.516 0.204 4.914 1 98.25 81 TYR B CA 1
ATOM 4365 C C . TYR B 1 81 ? -7.461 0.59 3.441 1 98.25 81 TYR B C 1
ATOM 4367 O O . TYR B 1 81 ? -6.422 1.039 2.949 1 98.25 81 TYR B O 1
ATOM 4375 N N . SER B 1 82 ? -8.523 0.422 2.729 1 98.25 82 SER B N 1
ATOM 4376 C CA . SER B 1 82 ? -8.609 0.915 1.358 1 98.25 82 SER B CA 1
ATOM 4377 C C . SER B 1 82 ? -9.836 1.805 1.171 1 98.25 82 SER B C 1
ATOM 4379 O O . SER B 1 82 ? -10.461 1.793 0.109 1 98.25 82 SER B O 1
ATOM 4381 N N . HIS B 1 83 ? -10.203 2.473 2.275 1 97.81 83 HIS B N 1
ATOM 4382 C CA . HIS B 1 83 ? -11.234 3.498 2.188 1 97.81 83 HIS B CA 1
ATOM 4383 C C . HIS B 1 83 ? -10.945 4.48 1.059 1 97.81 83 HIS B C 1
ATOM 4385 O O . HIS B 1 83 ? -9.781 4.809 0.802 1 97.81 83 HIS B O 1
ATOM 4391 N N . PRO B 1 84 ? -11.984 4.961 0.354 1 97.5 84 PRO B N 1
ATOM 4392 C CA . PRO B 1 84 ? -11.75 5.855 -0.781 1 97.5 84 PRO B CA 1
ATOM 4393 C C . PRO B 1 84 ? -10.859 7.043 -0.425 1 97.5 84 PRO B C 1
ATOM 4395 O O . PRO B 1 84 ? -10.039 7.469 -1.242 1 97.5 84 PRO B O 1
ATOM 4398 N N . MET B 1 85 ? -10.922 7.523 0.764 1 96.81 85 MET B N 1
ATOM 4399 C CA . MET B 1 85 ? -10.078 8.648 1.179 1 96.81 85 MET B CA 1
ATOM 4400 C C . MET B 1 85 ? -8.617 8.227 1.273 1 96.81 85 MET B C 1
ATOM 4402 O O . MET B 1 85 ? -7.719 9.023 1.015 1 96.81 85 MET B O 1
ATOM 4406 N N . VAL B 1 86 ? -8.422 6.98 1.679 1 97.38 86 VAL B N 1
ATOM 4407 C CA . VAL B 1 86 ? -7.062 6.445 1.698 1 97.38 86 VAL B CA 1
ATOM 4408 C C . VAL B 1 86 ? -6.508 6.395 0.277 1 97.38 86 VAL B C 1
ATOM 4410 O O . VAL B 1 86 ? -5.367 6.793 0.035 1 97.38 86 VAL B O 1
ATOM 4413 N N . LEU B 1 87 ? -7.336 5.992 -0.664 1 98.31 87 LEU B N 1
ATOM 4414 C CA . LEU B 1 87 ? -6.91 5.859 -2.053 1 98.31 87 LEU B CA 1
ATOM 4415 C C . LEU B 1 87 ? -6.762 7.227 -2.709 1 98.31 87 LEU B C 1
ATOM 4417 O O . LEU B 1 87 ? -5.93 7.406 -3.602 1 98.31 87 LEU B O 1
ATOM 4421 N N . LEU B 1 88 ? -7.59 8.195 -2.254 1 97.5 88 LEU B N 1
ATOM 4422 C CA . LEU B 1 88 ? -7.395 9.57 -2.693 1 97.5 88 LEU B CA 1
ATOM 4423 C C . LEU B 1 88 ? -5.992 10.062 -2.346 1 97.5 88 LEU B C 1
ATOM 4425 O O . LEU B 1 88 ? -5.309 10.648 -3.189 1 97.5 88 LEU B O 1
ATOM 4429 N N . TYR B 1 89 ? -5.645 9.812 -1.146 1 96.88 89 TYR B N 1
ATOM 4430 C CA . TYR B 1 89 ? -4.32 10.227 -0.698 1 96.88 89 TYR B CA 1
ATOM 4431 C C . TYR B 1 89 ? -3.227 9.5 -1.471 1 96.88 89 TYR B C 1
ATOM 4433 O O . TYR B 1 89 ? -2.201 10.094 -1.816 1 96.88 89 TYR B O 1
ATOM 4441 N N . MET B 1 90 ? -3.404 8.188 -1.697 1 98 90 MET B N 1
ATOM 4442 C CA . MET B 1 90 ? -2.449 7.426 -2.492 1 98 90 MET B CA 1
ATOM 4443 C C . MET B 1 90 ? -2.246 8.062 -3.863 1 98 90 MET B C 1
ATOM 4445 O O . MET B 1 90 ? -1.111 8.258 -4.301 1 98 90 MET B O 1
ATOM 4449 N N . GLY B 1 91 ? -3.348 8.367 -4.551 1 98.06 91 GLY B N 1
ATOM 4450 C CA . GLY B 1 91 ? -3.264 9.023 -5.848 1 98.06 91 GLY B CA 1
ATOM 4451 C C . GLY B 1 91 ? -2.553 10.367 -5.789 1 98.06 91 GLY B C 1
ATOM 4452 O O . GLY B 1 91 ? -1.72 10.664 -6.648 1 98.06 91 GLY B O 1
ATOM 4453 N N . GLY B 1 92 ? -2.895 11.133 -4.746 1 96.94 92 GLY B N 1
ATOM 4454 C CA . GLY B 1 92 ? -2.223 12.414 -4.57 1 96.94 92 GLY B CA 1
ATOM 4455 C C . GLY B 1 92 ? -0.72 12.281 -4.414 1 96.94 92 GLY B C 1
ATOM 4456 O O . GLY B 1 92 ? 0.04 13.047 -5.016 1 96.94 92 GLY B O 1
ATOM 4457 N N . PHE B 1 93 ? -0.295 11.312 -3.699 1 96.56 93 PHE B N 1
ATOM 4458 C CA . PHE B 1 93 ? 1.129 11.102 -3.465 1 96.56 93 PHE B CA 1
ATOM 4459 C C . PHE B 1 93 ? 1.827 10.656 -4.742 1 96.56 93 PHE B C 1
ATOM 4461 O O . PHE B 1 93 ? 2.98 11.016 -4.988 1 96.56 93 PHE B O 1
ATOM 4468 N N . MET B 1 94 ? 1.139 9.82 -5.504 1 98.06 94 MET B N 1
ATOM 4469 C CA . MET B 1 94 ? 1.75 9.359 -6.75 1 98.06 94 MET B CA 1
ATOM 4470 C C . MET B 1 94 ? 1.929 10.516 -7.727 1 98.06 94 MET B C 1
ATOM 4472 O O . MET B 1 94 ? 2.947 10.602 -8.414 1 98.06 94 MET B O 1
ATOM 4476 N N . ILE B 1 95 ? 0.973 11.398 -7.773 1 97.94 95 ILE B N 1
ATOM 4477 C CA . ILE B 1 95 ? 1.085 12.586 -8.617 1 97.94 95 ILE B CA 1
ATOM 4478 C C . ILE B 1 95 ? 2.236 13.461 -8.125 1 97.94 95 ILE B C 1
ATOM 4480 O O . ILE B 1 95 ? 3.043 13.945 -8.922 1 97.94 95 ILE B O 1
ATOM 4484 N N . ALA B 1 96 ? 2.311 13.594 -6.797 1 96.69 96 ALA B N 1
ATOM 4485 C CA . ALA B 1 96 ? 3.379 14.383 -6.191 1 96.69 96 ALA B CA 1
ATOM 4486 C C . ALA B 1 96 ? 4.75 13.812 -6.539 1 96.69 96 ALA B C 1
ATOM 4488 O O . ALA B 1 96 ? 5.695 14.562 -6.793 1 96.69 96 ALA B O 1
ATOM 4489 N N . MET B 1 97 ? 4.844 12.477 -6.547 1 96.56 97 MET B N 1
ATOM 4490 C CA . MET B 1 97 ? 6.102 11.828 -6.895 1 96.56 97 MET B CA 1
ATOM 4491 C C . MET B 1 97 ? 6.52 12.188 -8.32 1 96.56 97 MET B C 1
ATOM 4493 O O . MET B 1 97 ? 7.711 12.344 -8.602 1 96.56 97 MET B O 1
ATOM 4497 N N . CYS B 1 98 ? 5.547 12.273 -9.18 1 97.38 98 CYS B N 1
ATOM 4498 C CA . CYS B 1 98 ? 5.836 12.617 -10.57 1 97.38 98 CYS B CA 1
ATOM 4499 C C . CYS B 1 98 ? 6.309 14.062 -10.68 1 97.38 98 CYS B C 1
ATOM 4501 O O . CYS B 1 98 ? 7.23 14.359 -11.445 1 97.38 98 CYS B O 1
ATOM 4503 N N . ILE B 1 99 ? 5.723 14.945 -9.922 1 97.06 99 ILE B N 1
ATOM 4504 C CA . ILE B 1 99 ? 6.113 16.359 -9.883 1 97.06 99 ILE B CA 1
ATOM 4505 C C . ILE B 1 99 ? 7.562 16.469 -9.414 1 97.06 99 ILE B C 1
ATOM 4507 O O . ILE B 1 99 ? 8.352 17.234 -9.984 1 97.06 99 ILE B O 1
ATOM 4511 N N . GLU B 1 100 ? 7.902 15.719 -8.453 1 95.69 100 GLU B N 1
ATOM 4512 C CA . GLU B 1 100 ? 9.258 15.727 -7.914 1 95.69 100 GLU B CA 1
ATOM 4513 C C . GLU B 1 100 ? 10.25 15.133 -8.906 1 95.69 100 GLU B C 1
ATOM 4515 O O . GLU B 1 100 ? 11.352 15.664 -9.086 1 95.69 100 GLU B O 1
ATOM 4520 N N . LYS B 1 101 ? 9.828 14.031 -9.531 1 96 101 LYS B N 1
ATOM 4521 C CA . LYS B 1 101 ? 10.688 13.328 -10.469 1 96 101 LYS B CA 1
ATOM 4522 C C . LYS B 1 101 ? 11.203 14.266 -11.562 1 96 101 LYS B C 1
ATOM 4524 O O . LYS B 1 101 ? 12.367 14.195 -11.961 1 96 101 LYS B O 1
ATOM 4529 N N . TRP B 1 102 ? 10.344 15.172 -11.984 1 96.25 102 TRP B N 1
ATOM 4530 C CA . TRP B 1 102 ? 10.695 15.992 -13.141 1 96.25 102 TRP B CA 1
ATOM 4531 C C . TRP B 1 102 ? 11.023 17.422 -12.711 1 96.25 102 TRP B C 1
ATOM 4533 O O . TRP B 1 102 ? 11.008 18.328 -13.539 1 96.25 102 TRP B O 1
ATOM 4543 N N . ASN B 1 103 ? 11.219 17.719 -11.422 1 94.38 103 ASN B N 1
ATOM 4544 C CA . ASN B 1 103 ? 11.727 18.953 -10.828 1 94.38 103 ASN B CA 1
ATOM 4545 C C . ASN B 1 103 ? 10.766 20.109 -11.055 1 94.38 103 ASN B C 1
ATOM 4547 O O . ASN B 1 103 ? 11.18 21.266 -11.023 1 94.38 103 ASN B O 1
ATOM 4551 N N . LEU B 1 104 ? 9.57 19.812 -11.297 1 95.81 104 LEU B N 1
ATOM 4552 C CA . LEU B 1 104 ? 8.578 20.875 -11.461 1 95.81 104 LEU B CA 1
ATOM 4553 C C . LEU B 1 104 ? 8.398 21.641 -10.156 1 95.81 104 LEU B C 1
ATOM 4555 O O . LEU B 1 104 ? 8.234 22.859 -10.18 1 95.81 104 LEU B O 1
ATOM 4559 N N . HIS B 1 105 ? 8.422 20.984 -9.039 1 95 105 HIS B N 1
ATOM 4560 C CA . HIS B 1 105 ? 8.281 21.609 -7.734 1 95 105 HIS B CA 1
ATOM 4561 C C . HIS B 1 105 ? 9.398 22.609 -7.477 1 95 105 HIS B C 1
ATOM 4563 O O . HIS B 1 105 ? 9.164 23.688 -6.934 1 95 105 HIS B O 1
ATOM 4569 N N . LYS B 1 106 ? 10.594 22.297 -7.902 1 94.94 106 LYS B N 1
ATOM 4570 C CA . LYS B 1 106 ? 11.727 23.203 -7.742 1 94.94 106 LYS B CA 1
ATOM 4571 C C . LYS B 1 106 ? 11.547 24.469 -8.578 1 94.94 106 LYS B C 1
ATOM 4573 O O . LYS B 1 106 ? 11.812 25.562 -8.102 1 94.94 106 LYS B O 1
ATOM 4578 N N . ARG B 1 107 ? 11.156 24.297 -9.781 1 95.31 107 ARG B N 1
ATOM 4579 C CA . ARG B 1 107 ? 10.938 25.438 -10.672 1 95.31 107 ARG B CA 1
ATOM 4580 C C . ARG B 1 107 ? 9.859 26.359 -10.109 1 95.31 107 ARG B C 1
ATOM 4582 O O . ARG B 1 107 ? 10.016 27.578 -10.125 1 95.31 107 ARG B O 1
ATOM 4589 N N . ILE B 1 108 ? 8.773 25.781 -9.633 1 95 108 ILE B N 1
ATOM 4590 C CA . ILE B 1 108 ? 7.688 26.562 -9.062 1 95 108 ILE B CA 1
ATOM 4591 C C . ILE B 1 108 ? 8.195 27.344 -7.848 1 95 108 ILE B C 1
ATOM 4593 O O . ILE B 1 108 ? 7.91 28.531 -7.691 1 95 108 ILE B O 1
ATOM 4597 N N . ALA B 1 109 ? 8.945 26.688 -7.027 1 94.75 109 ALA B N 1
ATOM 4598 C CA . ALA B 1 109 ? 9.484 27.312 -5.82 1 94.75 109 ALA B CA 1
ATOM 4599 C C . ALA B 1 109 ? 10.383 28.5 -6.164 1 94.75 109 ALA B C 1
ATOM 4601 O O . ALA B 1 109 ? 10.188 29.594 -5.645 1 94.75 109 ALA B O 1
ATOM 4602 N N . LEU B 1 110 ? 11.312 28.297 -7.051 1 94.12 110 LEU B N 1
ATOM 4603 C CA . LEU B 1 110 ? 12.297 29.328 -7.391 1 94.12 110 LEU B CA 1
ATOM 4604 C C . LEU B 1 110 ? 11.633 30.5 -8.102 1 94.12 110 LEU B C 1
ATOM 4606 O O . LEU B 1 110 ? 11.984 31.656 -7.855 1 94.12 110 LEU B O 1
ATOM 4610 N N . LYS B 1 111 ? 10.719 30.188 -8.938 1 94.19 111 LYS B N 1
ATOM 4611 C CA . LYS B 1 111 ? 10 31.266 -9.617 1 94.19 111 LYS B CA 1
ATOM 4612 C C . LYS B 1 111 ? 9.195 32.094 -8.625 1 94.19 111 LYS B C 1
ATOM 4614 O O . LYS B 1 111 ? 9.117 33.344 -8.75 1 94.19 111 LYS B O 1
ATOM 4619 N N . THR B 1 112 ? 8.594 31.438 -7.688 1 92.56 112 THR B N 1
ATOM 4620 C CA . THR B 1 112 ? 7.816 32.125 -6.668 1 92.56 112 THR B CA 1
ATOM 4621 C C . THR B 1 112 ? 8.703 33.062 -5.836 1 92.56 112 THR B C 1
ATOM 4623 O O . THR B 1 112 ? 8.352 34.219 -5.582 1 92.56 112 THR B O 1
ATOM 4626 N N . ILE B 1 113 ? 9.828 32.594 -5.449 1 91.44 113 ILE B N 1
ATOM 4627 C CA . ILE B 1 113 ? 10.75 33.344 -4.629 1 91.44 113 ILE B CA 1
ATOM 4628 C C . ILE B 1 113 ? 11.297 34.531 -5.438 1 91.44 113 ILE B C 1
ATOM 4630 O O . ILE B 1 113 ? 11.438 35.656 -4.914 1 91.44 113 ILE B O 1
ATOM 4634 N N . SER B 1 114 ? 11.602 34.281 -6.699 1 89.94 114 SER B N 1
ATOM 4635 C CA . SER B 1 114 ? 12.211 35.281 -7.555 1 89.94 114 SER B CA 1
ATOM 4636 C C . SER B 1 114 ? 11.258 36.438 -7.789 1 89.94 114 SER B C 1
ATOM 4638 O O . SER B 1 114 ? 11.695 37.562 -8.078 1 89.94 114 SER B O 1
ATOM 4640 N N . PHE B 1 115 ? 10.047 36.156 -7.684 1 88.75 115 PHE B N 1
ATOM 4641 C CA . PHE B 1 115 ? 9.039 37.188 -7.941 1 88.75 115 PHE B CA 1
ATOM 4642 C C . PHE B 1 115 ? 8.898 38.125 -6.75 1 88.75 115 PHE B C 1
ATOM 4644 O O . PHE B 1 115 ? 8.375 39.219 -6.879 1 88.75 115 PHE B O 1
ATOM 4651 N N . ILE B 1 116 ? 9.508 37.562 -5.668 1 81.56 116 ILE B N 1
ATOM 4652 C CA . ILE B 1 116 ? 9.32 38.344 -4.457 1 81.56 116 ILE B CA 1
ATOM 4653 C C . ILE B 1 116 ? 10.523 39.281 -4.246 1 81.56 116 ILE B C 1
ATOM 4655 O O . ILE B 1 116 ? 11.625 38.969 -4.723 1 81.56 116 ILE B O 1
ATOM 4659 N N . GLY B 1 117 ? 10.469 40.375 -3.627 1 74.06 117 GLY B N 1
ATOM 4660 C CA . GLY B 1 117 ? 11.32 41.562 -3.486 1 74.06 117 GLY B CA 1
ATOM 4661 C C . GLY B 1 117 ? 12.711 41.219 -2.979 1 74.06 117 GLY B C 1
ATOM 4662 O O . GLY B 1 117 ? 13.07 40.062 -2.861 1 74.06 117 GLY B O 1
ATOM 4663 N N . THR B 1 118 ? 13.547 42.281 -2.855 1 76 118 THR B N 1
ATOM 4664 C CA . THR B 1 118 ? 14.977 42.125 -2.633 1 76 118 THR B CA 1
ATOM 4665 C C . THR B 1 118 ? 15.328 42.375 -1.166 1 76 118 THR B C 1
ATOM 4667 O O . THR B 1 118 ? 16.422 42.031 -0.722 1 76 118 THR B O 1
ATOM 4670 N N . ASN B 1 119 ? 14.422 42.844 -0.438 1 85.31 119 ASN B N 1
ATOM 4671 C CA . ASN B 1 119 ? 14.766 43 0.972 1 85.31 119 ASN B CA 1
ATOM 4672 C C . ASN B 1 119 ? 14.602 41.688 1.731 1 85.31 119 ASN B C 1
ATOM 4674 O O . ASN B 1 119 ? 13.906 40.781 1.265 1 85.31 119 ASN B O 1
ATOM 4678 N N . ILE B 1 120 ? 15.195 41.562 2.885 1 87.25 120 ILE B N 1
ATOM 4679 C CA . ILE B 1 120 ? 15.305 40.312 3.621 1 87.25 120 ILE B CA 1
ATOM 4680 C C . ILE B 1 120 ? 13.914 39.844 4.055 1 87.25 12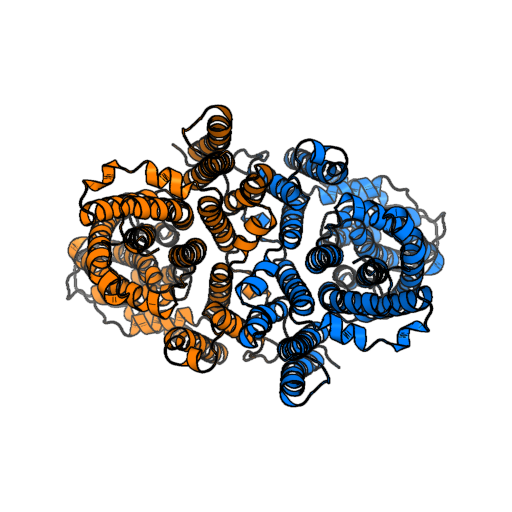0 ILE B C 1
ATOM 4682 O O . ILE B 1 120 ? 13.617 38.656 4.027 1 87.25 120 ILE B O 1
ATOM 4686 N N . GLN B 1 121 ? 13.062 40.781 4.492 1 92.56 121 GLN B N 1
ATOM 4687 C CA . GLN B 1 121 ? 11.711 40.406 4.898 1 92.56 121 GLN B CA 1
ATOM 4688 C C . GLN B 1 121 ? 10.93 39.781 3.74 1 92.56 121 GLN B C 1
ATOM 4690 O O . GLN B 1 121 ? 10.188 38.844 3.928 1 92.56 121 GLN B O 1
ATOM 4695 N N . GLN B 1 122 ? 11.141 40.344 2.602 1 92.25 122 GLN B N 1
ATOM 4696 C CA . GLN B 1 122 ? 10.453 39.844 1.413 1 92.25 122 GLN B CA 1
ATOM 4697 C C . GLN B 1 122 ? 11.016 38.5 0.97 1 92.25 122 GLN B C 1
ATOM 4699 O O . GLN B 1 122 ? 10.281 37.656 0.47 1 92.25 122 GLN B O 1
ATOM 4704 N N . ILE B 1 123 ? 12.312 38.375 1.096 1 90.25 123 ILE B N 1
ATOM 4705 C CA . ILE B 1 123 ? 12.93 37.094 0.739 1 90.25 123 ILE B CA 1
ATOM 4706 C C . ILE B 1 123 ? 12.367 35.969 1.625 1 90.25 123 ILE B C 1
ATOM 4708 O O . ILE B 1 123 ? 12.008 34.906 1.134 1 90.25 123 ILE B O 1
ATOM 4712 N N . ILE B 1 124 ? 12.297 36.281 2.92 1 94.44 124 ILE B N 1
ATOM 4713 C CA . ILE B 1 124 ? 11.734 35.312 3.852 1 94.44 124 ILE B CA 1
ATOM 4714 C C . ILE B 1 124 ? 10.281 35 3.471 1 94.44 124 ILE B C 1
ATOM 4716 O O . ILE B 1 124 ? 9.867 33.844 3.451 1 94.44 124 ILE B O 1
ATOM 4720 N N . LEU B 1 125 ? 9.555 36.031 3.098 1 96.12 125 LEU B N 1
ATOM 4721 C CA . LEU B 1 125 ? 8.172 35.844 2.656 1 96.12 125 LEU B CA 1
ATOM 4722 C C . LEU B 1 125 ? 8.109 34.969 1.41 1 96.12 125 LEU B C 1
ATOM 4724 O O . LEU B 1 125 ? 7.227 34.125 1.294 1 96.12 125 LEU B O 1
ATOM 4728 N N . GLY B 1 126 ? 8.977 35.281 0.473 1 95.56 126 GLY B N 1
ATOM 4729 C CA . GLY B 1 126 ? 9.031 34.469 -0.734 1 95.56 126 GLY B CA 1
ATOM 4730 C C . GLY B 1 126 ? 9.234 33 -0.455 1 95.56 126 GLY B C 1
ATOM 4731 O O . GLY B 1 126 ? 8.539 32.125 -1.022 1 95.56 126 GLY B O 1
ATOM 4732 N N . PHE B 1 127 ? 10.211 32.688 0.409 1 96.62 127 PHE B N 1
ATOM 4733 C CA . PHE B 1 127 ? 10.453 31.297 0.798 1 96.62 127 PHE B CA 1
ATOM 4734 C C . PHE B 1 127 ? 9.219 30.703 1.46 1 96.62 127 PHE B C 1
ATOM 4736 O O . PHE B 1 127 ? 8.875 29.547 1.203 1 96.62 127 PHE B O 1
ATOM 4743 N N . MET B 1 128 ? 8.586 31.5 2.277 1 98.38 128 MET B N 1
ATOM 4744 C CA . MET B 1 128 ? 7.434 31.016 3.021 1 98.38 128 MET B CA 1
ATOM 4745 C C . MET B 1 128 ? 6.254 30.75 2.088 1 98.38 128 MET B C 1
ATOM 4747 O O . MET B 1 128 ? 5.598 29.719 2.186 1 98.38 128 MET B O 1
ATOM 4751 N N . ILE B 1 129 ? 6.004 31.609 1.148 1 98.31 129 ILE B N 1
ATOM 4752 C CA . ILE B 1 129 ? 4.906 31.453 0.199 1 98.31 129 ILE B CA 1
ATOM 4753 C C . ILE B 1 129 ? 5.164 30.234 -0.697 1 98.31 129 ILE B C 1
ATOM 4755 O O . ILE B 1 129 ? 4.262 29.438 -0.936 1 98.31 129 ILE B O 1
ATOM 4759 N N . ALA B 1 130 ? 6.367 30.125 -1.17 1 97.94 130 ALA B N 1
ATOM 4760 C CA . ALA B 1 130 ? 6.727 29 -2.021 1 97.94 130 ALA B CA 1
ATOM 4761 C C . ALA B 1 130 ? 6.535 27.672 -1.286 1 97.94 130 ALA B C 1
ATOM 4763 O O . ALA B 1 130 ? 5.961 26.734 -1.831 1 97.94 130 ALA B O 1
ATOM 4764 N N . THR B 1 131 ? 7.016 27.656 -0.067 1 98.5 131 THR B N 1
ATOM 4765 C CA . THR B 1 131 ? 6.918 26.453 0.733 1 98.5 131 THR B CA 1
ATOM 4766 C C . THR B 1 131 ? 5.461 26.094 1.017 1 98.5 131 THR B C 1
ATOM 4768 O O . THR B 1 131 ? 5.051 24.953 0.876 1 98.5 131 THR B O 1
ATOM 4771 N N . ALA B 1 132 ? 4.699 27.078 1.412 1 98.62 132 ALA B N 1
ATOM 4772 C CA . ALA B 1 132 ? 3.287 26.859 1.72 1 98.62 132 ALA B CA 1
ATOM 4773 C C . ALA B 1 132 ? 2.525 26.375 0.487 1 98.62 132 ALA B C 1
ATOM 4775 O O . ALA B 1 132 ? 1.711 25.453 0.574 1 98.62 132 ALA B O 1
ATOM 4776 N N . PHE B 1 133 ? 2.807 26.984 -0.584 1 98 133 PHE B N 1
ATOM 4777 C CA . PHE B 1 133 ? 2.109 26.625 -1.813 1 98 133 PHE B CA 1
ATOM 4778 C C . PHE B 1 133 ? 2.424 25.188 -2.209 1 98 133 PHE B C 1
ATOM 4780 O O . PHE B 1 133 ? 1.519 24.406 -2.521 1 98 133 PHE B O 1
ATOM 4787 N N . LEU B 1 134 ? 3.648 24.859 -2.219 1 97.75 134 LEU B N 1
ATOM 4788 C CA . LEU B 1 134 ? 4.051 23.516 -2.604 1 97.75 134 LEU B CA 1
ATOM 4789 C C . LEU B 1 134 ? 3.496 22.484 -1.63 1 97.75 134 LEU B C 1
ATOM 4791 O O . LEU B 1 134 ? 3.096 21.391 -2.039 1 97.75 134 LEU B O 1
ATOM 4795 N N . SER B 1 135 ? 3.449 22.844 -0.377 1 98 135 SER B N 1
ATOM 4796 C CA . SER B 1 135 ? 3.004 21.906 0.66 1 98 135 SER B CA 1
ATOM 4797 C C . SER B 1 135 ? 1.512 21.625 0.538 1 98 135 SER B C 1
ATOM 4799 O O . SER B 1 135 ? 1.013 20.656 1.112 1 98 135 SER B O 1
ATOM 4801 N N . MET B 1 136 ? 0.768 22.422 -0.245 1 97.31 136 MET B N 1
ATOM 4802 C CA . MET B 1 136 ? -0.644 22.172 -0.52 1 97.31 136 MET B CA 1
ATOM 4803 C C . MET B 1 136 ? -0.817 20.906 -1.366 1 97.31 136 MET B C 1
ATOM 4805 O O . MET B 1 136 ? -1.883 20.297 -1.357 1 97.31 136 MET B O 1
ATOM 4809 N N . TRP B 1 137 ? 0.284 20.594 -2.07 1 94.25 137 TRP B N 1
ATOM 4810 C CA . TRP B 1 137 ? 0.12 19.594 -3.121 1 94.25 137 TRP B CA 1
ATOM 4811 C C . TRP B 1 137 ? 1.098 18.438 -2.93 1 94.25 137 TRP B C 1
ATOM 4813 O O . TRP B 1 137 ? 0.859 17.328 -3.414 1 94.25 137 TRP B O 1
ATOM 4823 N N . ILE B 1 138 ? 2.188 18.797 -2.344 1 93.44 138 ILE B N 1
ATOM 4824 C CA . ILE B 1 138 ? 3.246 17.828 -2.1 1 93.44 138 ILE B CA 1
ATOM 4825 C C . ILE B 1 138 ? 3.41 17.609 -0.598 1 93.44 138 ILE B C 1
ATOM 4827 O O . ILE B 1 138 ? 2.861 18.359 0.209 1 93.44 138 ILE B O 1
ATOM 4831 N N . SER B 1 139 ? 4.031 16.625 -0.158 1 93.06 139 SER B N 1
ATOM 4832 C CA . SER B 1 139 ? 4.172 16.375 1.273 1 93.06 139 SER B CA 1
ATOM 4833 C C . SER B 1 139 ? 4.98 17.484 1.946 1 93.06 139 SER B C 1
ATOM 4835 O O . SER B 1 139 ? 5.898 18.047 1.343 1 93.06 139 SER B O 1
ATOM 4837 N N . ASN B 1 140 ? 4.605 17.719 3.186 1 96.75 140 ASN B N 1
ATOM 4838 C CA . ASN B 1 140 ? 5.285 18.734 3.979 1 96.75 140 ASN B CA 1
ATOM 4839 C C . ASN B 1 140 ? 6.777 18.438 4.117 1 96.75 140 ASN B C 1
ATOM 4841 O O . ASN B 1 140 ? 7.609 19.344 3.994 1 96.75 140 ASN B O 1
ATOM 4845 N N . THR B 1 141 ? 7.035 17.234 4.215 1 94.94 141 THR B N 1
ATOM 4846 C CA . THR B 1 141 ? 8.414 16.781 4.398 1 94.94 141 THR B CA 1
ATOM 4847 C C . THR B 1 141 ? 9.227 17.016 3.127 1 94.94 141 THR B C 1
ATOM 4849 O O . THR B 1 141 ? 10.312 17.594 3.174 1 94.94 141 THR B O 1
ATOM 4852 N N . ALA B 1 142 ? 8.688 16.594 2.061 1 94 142 ALA B N 1
ATOM 4853 C CA . ALA B 1 142 ? 9.383 16.734 0.784 1 94 142 ALA B CA 1
ATOM 4854 C C . ALA B 1 142 ? 9.625 18.203 0.448 1 94 142 ALA B C 1
ATOM 4856 O O . ALA B 1 142 ? 10.695 18.562 -0.049 1 94 142 ALA B O 1
ATOM 4857 N N . THR B 1 143 ? 8.688 18.984 0.725 1 97.12 143 THR B N 1
ATOM 4858 C CA . THR B 1 143 ? 8.789 20.422 0.442 1 97.12 143 THR B CA 1
ATOM 4859 C C . THR B 1 143 ? 9.898 21.047 1.28 1 97.12 143 THR B C 1
ATOM 4861 O O . THR B 1 143 ? 10.719 21.812 0.759 1 97.12 143 THR B O 1
ATOM 4864 N N . SER B 1 144 ? 9.953 20.734 2.539 1 97.69 144 SER B N 1
ATOM 4865 C CA . SER B 1 144 ? 10.961 21.312 3.42 1 97.69 144 SER B CA 1
ATOM 4866 C C . SER B 1 144 ? 12.359 20.828 3.047 1 97.69 144 SER B C 1
ATOM 4868 O O . SER B 1 144 ? 13.32 21.594 3.074 1 97.69 144 SER B O 1
ATOM 4870 N N . LEU B 1 145 ? 12.453 19.578 2.658 1 95.62 145 LEU B N 1
ATOM 4871 C CA . LEU B 1 145 ? 13.734 19.016 2.26 1 95.62 145 LEU B CA 1
ATOM 4872 C C . LEU B 1 145 ? 14.266 19.688 1.003 1 95.62 145 LEU B C 1
ATOM 4874 O O . LEU B 1 145 ? 15.477 19.891 0.857 1 95.62 145 LEU B O 1
ATOM 4878 N N . MET B 1 146 ? 13.336 19.984 0.162 1 94.75 146 MET B N 1
ATOM 4879 C CA . MET B 1 146 ? 13.719 20.609 -1.1 1 94.75 146 MET B CA 1
ATOM 4880 C C . MET B 1 146 ? 14.117 22.062 -0.886 1 94.75 146 MET B C 1
ATOM 4882 O O . MET B 1 146 ? 15.055 22.562 -1.516 1 94.75 146 MET B O 1
ATOM 4886 N N . MET B 1 147 ? 13.508 22.766 -0.002 1 96.62 147 MET B N 1
ATOM 4887 C CA . MET B 1 147 ? 13.711 24.188 0.212 1 96.62 147 MET B CA 1
ATOM 4888 C C . MET B 1 147 ? 14.969 24.453 1.03 1 96.62 147 MET B C 1
ATOM 4890 O O . MET B 1 147 ? 15.609 25.484 0.888 1 96.62 147 MET B O 1
ATOM 4894 N N . LEU B 1 148 ? 15.375 23.469 1.797 1 96.19 148 LEU B N 1
ATOM 4895 C CA . LEU B 1 148 ? 16.453 23.641 2.775 1 96.19 148 LEU B CA 1
ATOM 4896 C C . LEU B 1 148 ? 17.766 24.016 2.09 1 96.19 148 LEU B C 1
ATOM 4898 O O . LEU B 1 148 ? 18.391 25.016 2.436 1 96.19 148 LEU B O 1
ATOM 4902 N N . PRO B 1 149 ? 18.172 23.234 1.108 1 93.69 149 PRO B N 1
ATOM 4903 C CA . PRO B 1 149 ? 19.453 23.594 0.47 1 93.69 149 PRO B CA 1
ATOM 4904 C C . PRO B 1 149 ? 19.391 24.938 -0.244 1 93.69 149 PRO B C 1
ATOM 4906 O O . PRO B 1 149 ? 20.406 25.656 -0.305 1 93.69 149 PRO B O 1
ATOM 4909 N N . ILE B 1 150 ? 18.312 25.266 -0.825 1 92 150 ILE B N 1
ATOM 4910 C CA . ILE B 1 150 ? 18.141 26.562 -1.479 1 92 150 ILE B CA 1
ATOM 4911 C C . ILE B 1 150 ? 18.281 27.672 -0.449 1 92 150 ILE B C 1
ATOM 4913 O O . ILE B 1 150 ? 18.969 28.672 -0.695 1 92 150 ILE B O 1
ATOM 4917 N N . ALA B 1 151 ? 17.656 27.5 0.683 1 94.12 151 ALA B N 1
ATOM 4918 C CA . ALA B 1 151 ? 17.719 28.5 1.757 1 94.12 151 ALA B CA 1
ATOM 4919 C C . ALA B 1 151 ? 19.141 28.656 2.273 1 94.12 151 ALA B C 1
ATOM 4921 O O . ALA B 1 151 ? 19.609 29.781 2.49 1 94.12 151 ALA B O 1
ATOM 4922 N N . ILE B 1 152 ? 19.812 27.547 2.445 1 93.38 152 ILE B N 1
ATOM 4923 C CA . ILE B 1 152 ? 21.188 27.578 2.924 1 93.38 152 ILE B CA 1
ATOM 4924 C C . ILE B 1 152 ? 22.062 28.312 1.918 1 93.38 152 ILE B C 1
ATOM 4926 O O . ILE B 1 152 ? 22.906 29.125 2.301 1 93.38 152 ILE B O 1
ATOM 4930 N N . ALA B 1 153 ? 21.875 28.031 0.705 1 89.19 153 ALA B N 1
ATOM 4931 C CA . ALA B 1 153 ? 22.656 28.688 -0.343 1 89.19 153 ALA B CA 1
ATOM 4932 C C . ALA B 1 153 ? 22.422 30.188 -0.329 1 89.19 153 ALA B C 1
ATOM 4934 O O . ALA B 1 153 ? 23.359 30.969 -0.512 1 89.19 153 ALA B O 1
ATOM 4935 N N . VAL B 1 154 ? 21.266 30.578 -0.122 1 87.94 154 VAL B N 1
ATOM 4936 C CA . VAL B 1 154 ? 20.922 32 -0.091 1 87.94 154 VAL B CA 1
ATOM 4937 C C . VAL B 1 154 ? 21.562 32.656 1.125 1 87.94 154 VAL B C 1
ATOM 4939 O O . VAL B 1 154 ? 22.156 33.75 1.014 1 87.94 154 VAL B O 1
ATOM 4942 N N . VAL B 1 155 ? 21.469 32.062 2.254 1 88.94 155 VAL B N 1
ATOM 4943 C CA . VAL B 1 155 ? 22.016 32.594 3.486 1 88.94 155 VAL B CA 1
ATOM 4944 C C . VAL B 1 155 ? 23.531 32.75 3.355 1 88.94 155 VAL B C 1
ATOM 4946 O O . VAL B 1 155 ? 24.109 33.719 3.809 1 88.94 155 VAL B O 1
ATOM 4949 N N . THR B 1 156 ? 24.125 31.719 2.744 1 87.38 156 THR B N 1
ATOM 4950 C CA . THR B 1 156 ? 25.578 31.703 2.613 1 87.38 156 THR B CA 1
ATOM 4951 C C . THR B 1 156 ? 26.047 32.781 1.65 1 87.38 156 THR B C 1
ATOM 4953 O O . THR B 1 156 ? 27.172 33.281 1.762 1 87.38 156 THR B O 1
ATOM 4956 N N . GLN B 1 157 ? 25.25 33.094 0.775 1 82.94 157 GLN B N 1
ATOM 4957 C CA . GLN B 1 157 ? 25.625 34.094 -0.23 1 82.94 157 GLN B CA 1
ATOM 4958 C C . GLN B 1 157 ? 25.312 35.5 0.243 1 82.94 157 GLN B C 1
ATOM 4960 O O . GLN B 1 157 ? 25.781 36.5 -0.346 1 82.94 157 GLN B O 1
ATOM 4965 N N . LEU B 1 158 ? 24.484 35.562 1.202 1 77.56 158 LEU B N 1
ATOM 4966 C CA . LEU B 1 158 ? 24.062 36.875 1.677 1 77.56 158 LEU B CA 1
ATOM 4967 C C . LEU B 1 158 ? 25.219 37.625 2.342 1 77.56 158 LEU B C 1
ATOM 4969 O O . LEU B 1 158 ? 25.938 37.031 3.168 1 77.56 158 LEU B O 1
ATOM 4973 N N . SER B 1 159 ? 25.719 38.562 1.589 1 63.75 159 SER B N 1
ATOM 4974 C CA . SER B 1 159 ? 26.672 39.5 2.162 1 63.75 159 SER B CA 1
ATOM 4975 C C . SER B 1 159 ? 25.984 40.781 2.619 1 63.75 159 SER B C 1
ATOM 4977 O O . SER B 1 159 ? 25.141 41.312 1.913 1 63.75 159 SER B O 1
ATOM 4979 N N . PRO B 1 160 ? 25.969 41.156 3.889 1 55.62 160 PRO B N 1
ATOM 4980 C CA . PRO B 1 160 ? 25.328 42.406 4.309 1 55.62 160 PRO B CA 1
ATOM 4981 C C . PRO B 1 160 ? 25.766 43.625 3.477 1 55.62 160 PRO B C 1
ATOM 4983 O O . PRO B 1 160 ? 26.969 43.844 3.287 1 55.62 160 PRO B O 1
ATOM 4986 N N . ALA B 1 161 ? 25.062 44.062 2.402 1 52.06 161 ALA B N 1
ATOM 4987 C CA . ALA B 1 161 ? 25.422 45.375 1.849 1 52.06 161 ALA B CA 1
ATOM 4988 C C . ALA B 1 161 ? 25.078 46.5 2.83 1 52.06 161 ALA B C 1
ATOM 4990 O O . ALA B 1 161 ? 23.922 46.656 3.232 1 52.06 161 ALA B O 1
ATOM 4991 N N . GLY B 1 162 ? 26.047 47.531 3.207 1 43.56 162 GLY B N 1
ATOM 4992 C CA . GLY B 1 162 ? 26.016 48.719 4.066 1 43.56 162 GLY B CA 1
ATOM 4993 C C . GLY B 1 162 ? 25.938 48.375 5.543 1 43.56 162 GLY B C 1
ATOM 4994 O O . GLY B 1 162 ? 26.172 49.219 6.395 1 43.56 162 GLY B O 1
ATOM 4995 N N . VAL B 1 163 ? 24.766 47.812 5.965 1 45.91 163 VAL B N 1
ATOM 4996 C CA . VAL B 1 163 ? 24.531 47.781 7.402 1 45.91 163 VAL B CA 1
ATOM 4997 C C . VAL B 1 163 ? 25.531 46.875 8.086 1 45.91 163 VAL B C 1
ATOM 4999 O O . VAL B 1 163 ? 26.031 45.938 7.473 1 45.91 163 VAL B O 1
ATOM 5002 N N . LEU B 1 164 ? 25.688 47.188 9.312 1 45.56 164 LEU B N 1
ATOM 5003 C CA . LEU B 1 164 ? 26.453 46.75 10.484 1 45.56 164 LEU B CA 1
ATOM 5004 C C . LEU B 1 164 ? 26.516 45.25 10.57 1 45.56 164 LEU B C 1
ATOM 5006 O O . LEU B 1 164 ? 25.688 44.531 9.992 1 45.56 164 LEU B O 1
ATOM 5010 N N . LYS B 1 165 ? 27 44.562 11.836 1 44.19 165 LYS B N 1
ATOM 5011 C CA . LYS B 1 165 ? 27.891 43.531 12.391 1 44.19 165 LYS B CA 1
ATOM 5012 C C . LYS B 1 165 ? 27.344 42.125 12.102 1 44.19 165 LYS B C 1
ATOM 5014 O O . LYS B 1 165 ? 26.203 41.969 11.695 1 44.19 165 LYS B O 1
ATOM 5019 N N . GLU B 1 166 ? 27.906 41.062 12.727 1 47 166 GLU B N 1
ATOM 5020 C CA . GLU B 1 166 ? 28.156 39.656 12.969 1 47 166 GLU B CA 1
ATOM 5021 C C . GLU B 1 166 ? 26.859 38.844 13 1 47 166 GLU B C 1
ATOM 5023 O O . GLU B 1 166 ? 26.875 37.625 12.891 1 47 166 GLU B O 1
ATOM 5028 N N . GLN B 1 167 ? 25.812 39.344 13.672 1 52.62 167 GLN B N 1
ATOM 5029 C CA . GLN B 1 167 ? 24.672 38.594 14.188 1 52.62 167 GLN B CA 1
ATOM 5030 C C . GLN B 1 167 ? 23.625 38.375 13.094 1 52.62 167 GLN B C 1
ATOM 5032 O O . GLN B 1 167 ? 22.625 37.688 13.32 1 52.62 167 GLN B O 1
ATOM 5037 N N . SER B 1 168 ? 24.031 38.719 11.578 1 73.19 168 SER B N 1
ATOM 5038 C CA . SER B 1 168 ? 23 38.875 10.57 1 73.19 168 SER B CA 1
ATOM 5039 C C . SER B 1 168 ? 22.734 37.594 9.82 1 73.19 168 SER B C 1
ATOM 5041 O O . SER B 1 168 ? 21.578 37.188 9.656 1 73.19 168 SER B O 1
ATOM 5043 N N . PRO B 1 169 ? 23.859 36.906 9.555 1 72.19 169 PRO B N 1
ATOM 5044 C CA . PRO B 1 169 ? 23.578 35.688 8.797 1 72.19 169 PRO B CA 1
ATOM 5045 C C . PRO B 1 169 ? 22.891 34.594 9.641 1 72.19 169 PRO B C 1
ATOM 5047 O O . PRO B 1 169 ? 22.031 33.875 9.148 1 72.19 169 PRO B O 1
ATOM 5050 N N . ASN B 1 170 ? 23.297 34.562 10.891 1 85.12 170 ASN B N 1
ATOM 5051 C CA . ASN B 1 170 ? 22.688 33.594 11.773 1 85.12 170 ASN B CA 1
ATOM 5052 C C . ASN B 1 170 ? 21.219 33.906 12.039 1 85.12 170 ASN B C 1
ATOM 5054 O O . ASN B 1 170 ? 20.375 33 12.055 1 85.12 170 ASN B O 1
ATOM 5058 N N . LYS B 1 171 ? 21.031 35.188 12.164 1 90.62 171 LYS B N 1
ATOM 5059 C CA . LYS B 1 171 ? 19.656 35.625 12.391 1 90.62 171 LYS B CA 1
ATOM 5060 C C . LYS B 1 171 ? 18.781 35.375 11.172 1 90.62 171 LYS B C 1
ATOM 5062 O O . LYS B 1 171 ? 17.641 34.906 11.312 1 90.62 171 LYS B O 1
ATOM 5067 N N . ILE B 1 172 ? 19.297 35.594 10.031 1 90.88 172 ILE B N 1
ATOM 5068 C CA . ILE B 1 172 ? 18.578 35.344 8.781 1 90.88 172 ILE B CA 1
ATOM 5069 C C . ILE B 1 172 ? 18.344 33.844 8.617 1 90.88 172 ILE B C 1
ATOM 5071 O O . ILE B 1 172 ? 17.25 33.406 8.219 1 90.88 172 ILE B O 1
ATOM 5075 N N . GLY B 1 173 ? 19.391 33.094 8.93 1 93.94 173 GLY B N 1
ATOM 5076 C CA . GLY B 1 173 ? 19.266 31.656 8.852 1 93.94 173 GLY B CA 1
ATOM 5077 C C . GLY B 1 173 ? 18.172 31.094 9.75 1 93.94 173 GLY B C 1
ATOM 5078 O O . GLY B 1 173 ? 17.391 30.25 9.32 1 93.94 173 GLY B O 1
ATOM 5079 N N . LYS B 1 174 ? 18.125 31.594 10.984 1 96 174 LYS B N 1
ATOM 5080 C CA . LYS B 1 174 ? 17.094 31.141 11.922 1 96 174 LYS B CA 1
ATOM 5081 C C . LYS B 1 174 ? 15.703 31.453 11.406 1 96 174 LYS B C 1
ATOM 5083 O O . LYS B 1 174 ? 14.82 30.594 11.422 1 96 174 LYS B O 1
ATOM 5088 N N . ALA B 1 175 ? 15.531 32.656 10.898 1 96 175 ALA B N 1
ATOM 5089 C CA . ALA B 1 175 ? 14.227 33.094 10.406 1 96 175 ALA B CA 1
ATOM 5090 C C . ALA B 1 175 ? 13.82 32.281 9.172 1 96 175 ALA B C 1
ATOM 5092 O O . ALA B 1 175 ? 12.656 31.875 9.047 1 96 175 ALA B O 1
ATOM 5093 N N . LEU B 1 176 ? 14.742 32.031 8.32 1 95.56 176 LEU B N 1
ATOM 5094 C CA . LEU B 1 176 ? 14.461 31.297 7.094 1 95.56 176 LEU B CA 1
ATOM 5095 C C . LEU B 1 176 ? 14.125 29.844 7.398 1 95.56 176 LEU B C 1
ATOM 5097 O O . LEU B 1 176 ? 13.172 29.297 6.836 1 95.56 176 LEU B O 1
ATOM 5101 N N . MET B 1 177 ? 14.914 29.25 8.25 1 97.62 177 MET B N 1
ATOM 5102 C CA . MET B 1 177 ? 14.688 27.844 8.602 1 97.62 177 MET B CA 1
ATOM 5103 C C . MET B 1 177 ? 13.328 27.672 9.258 1 97.62 177 MET B C 1
ATOM 5105 O O . MET B 1 177 ? 12.555 26.797 8.859 1 97.62 177 MET B O 1
ATOM 5109 N N . LEU B 1 178 ? 13.023 28.516 10.211 1 98.25 178 LEU B N 1
ATOM 5110 C CA . LEU B 1 178 ? 11.727 28.438 10.875 1 98.25 178 LEU B CA 1
ATOM 5111 C C . LEU B 1 178 ? 10.602 28.766 9.898 1 98.25 178 LEU B C 1
ATOM 5113 O O . LEU B 1 178 ? 9.531 28.141 9.945 1 98.25 178 LEU B O 1
ATOM 5117 N N . GLY B 1 179 ? 10.859 29.734 9.031 1 98.31 179 GLY B N 1
ATOM 5118 C CA . GLY B 1 179 ? 9.883 30.078 8.008 1 98.31 179 GLY B CA 1
ATOM 5119 C C . GLY B 1 179 ? 9.508 28.906 7.121 1 98.31 179 GLY B C 1
ATOM 5120 O O . GLY B 1 179 ? 8.328 28.672 6.836 1 98.31 179 GLY B O 1
ATOM 5121 N N . ILE B 1 180 ? 10.484 28.156 6.723 1 98.31 180 ILE B N 1
ATOM 5122 C CA . ILE B 1 180 ? 10.273 27 5.859 1 98.31 180 ILE B CA 1
ATOM 5123 C C . ILE B 1 180 ? 9.477 25.938 6.613 1 98.31 180 ILE B C 1
ATOM 5125 O O . ILE B 1 180 ? 8.477 25.422 6.102 1 98.31 180 ILE B O 1
ATOM 5129 N N . ALA B 1 181 ? 9.859 25.641 7.828 1 98.44 181 ALA B N 1
ATOM 5130 C CA . ALA B 1 181 ? 9.203 24.594 8.609 1 98.44 181 ALA B CA 1
ATOM 5131 C C . ALA B 1 181 ? 7.746 24.953 8.891 1 98.44 181 ALA B C 1
ATOM 5133 O O . ALA B 1 181 ? 6.844 24.156 8.664 1 98.44 181 ALA B O 1
ATOM 5134 N N . TYR B 1 182 ? 7.52 26.172 9.367 1 98.56 182 TYR B N 1
ATOM 5135 C CA . TYR B 1 182 ? 6.18 26.609 9.75 1 98.56 182 TYR B CA 1
ATOM 5136 C C . TYR B 1 182 ? 5.277 26.75 8.531 1 98.56 182 TYR B C 1
ATOM 5138 O O . TYR B 1 182 ? 4.105 26.359 8.57 1 98.56 182 TYR B O 1
ATOM 5146 N N . SER B 1 183 ? 5.84 27.234 7.457 1 98.62 183 SER B N 1
ATOM 5147 C CA . SER B 1 183 ? 5.043 27.422 6.246 1 98.62 183 SER B CA 1
ATOM 5148 C C . SER B 1 183 ? 4.66 26.078 5.629 1 98.62 183 SER B C 1
ATOM 5150 O O . SER B 1 183 ? 3.59 25.953 5.035 1 98.62 183 SER B O 1
ATOM 5152 N N . ALA B 1 184 ? 5.516 25.109 5.75 1 98.5 184 ALA B N 1
ATOM 5153 C CA . ALA B 1 184 ? 5.172 23.766 5.27 1 98.5 184 ALA B CA 1
ATOM 5154 C C . ALA B 1 184 ? 3.941 23.234 5.988 1 98.5 184 ALA B C 1
ATOM 5156 O O . ALA B 1 184 ? 3.004 22.734 5.352 1 98.5 184 ALA B O 1
ATOM 5157 N N . SER B 1 185 ? 3.891 23.359 7.281 1 98.25 185 SER B N 1
ATOM 5158 C CA . SER B 1 185 ? 2.764 22.891 8.078 1 98.25 185 SER B CA 1
ATOM 5159 C C . SER B 1 185 ? 1.51 23.719 7.801 1 98.25 185 SER B C 1
ATOM 5161 O O . SER B 1 185 ? 0.418 23.156 7.648 1 98.25 185 SER B O 1
ATOM 5163 N N . ILE B 1 186 ? 1.712 25 7.738 1 98.56 186 ILE B N 1
ATOM 5164 C CA . ILE B 1 186 ? 0.589 25.906 7.516 1 98.56 186 ILE B CA 1
ATOM 5165 C C . ILE B 1 186 ? -0.003 25.672 6.129 1 98.56 186 ILE B C 1
ATOM 5167 O O . ILE B 1 186 ? -1.224 25.578 5.977 1 98.56 186 ILE B O 1
ATOM 5171 N N . GLY B 1 187 ? 0.855 25.547 5.141 1 98.44 187 GLY B N 1
ATOM 5172 C CA . GLY B 1 187 ? 0.407 25.297 3.779 1 98.44 187 GLY B CA 1
ATOM 5173 C C . GLY B 1 187 ? -0.327 23.969 3.625 1 98.44 187 GLY B C 1
ATOM 5174 O O . GLY B 1 187 ? -1.286 23.875 2.857 1 98.44 187 GLY B O 1
ATOM 5175 N N . GLY B 1 188 ? 0.102 22.984 4.316 1 97.81 188 GLY B N 1
ATOM 5176 C CA . GLY B 1 188 ? -0.506 21.656 4.25 1 97.81 188 GLY B CA 1
ATOM 5177 C C . GLY B 1 188 ? -1.962 21.656 4.672 1 97.81 188 GLY B C 1
ATOM 5178 O O . GLY B 1 188 ? -2.734 20.797 4.246 1 97.81 188 GLY B O 1
ATOM 5179 N N . VAL B 1 189 ? -2.377 22.578 5.426 1 97.81 189 VAL B N 1
ATOM 5180 C CA . VAL B 1 189 ? -3.73 22.656 5.965 1 97.81 189 VAL B CA 1
ATOM 5181 C C . VAL B 1 189 ? -4.699 23.078 4.855 1 97.81 189 VAL B C 1
ATOM 5183 O O . VAL B 1 189 ? -5.895 22.766 4.926 1 97.81 189 VAL B O 1
ATOM 5186 N N . ALA B 1 190 ? -4.273 23.609 3.807 1 98.12 190 ALA B N 1
ATOM 5187 C CA . ALA B 1 190 ? -5.074 24.344 2.832 1 98.12 190 ALA B CA 1
ATOM 5188 C C . ALA B 1 190 ? -5.914 23.391 1.984 1 98.12 190 ALA B C 1
ATOM 5190 O O . ALA B 1 190 ? -7.027 23.734 1.571 1 98.12 190 ALA B O 1
ATOM 5191 N N . THR B 1 191 ? -5.355 22.25 1.729 1 97.5 191 THR B N 1
ATOM 5192 C CA . THR B 1 191 ? -6.062 21.297 0.872 1 97.5 191 THR B CA 1
ATOM 5193 C C . THR B 1 191 ? -6.195 19.938 1.555 1 97.5 191 THR B C 1
ATOM 5195 O O . THR B 1 191 ? -5.488 19.656 2.523 1 97.5 191 THR B O 1
ATOM 5198 N N . LEU B 1 192 ? -7.094 19.125 1.036 1 96.12 192 LEU B N 1
ATOM 5199 C CA . LEU B 1 192 ? -7.379 17.828 1.639 1 96.12 192 LEU B CA 1
ATOM 5200 C C . LEU B 1 192 ? -6.152 16.922 1.593 1 96.12 192 LEU B C 1
ATOM 5202 O O . LEU B 1 192 ? -5.938 16.125 2.5 1 96.12 192 LEU B O 1
ATOM 5206 N N . ILE B 1 193 ? -5.336 17.047 0.546 1 95.38 193 ILE B N 1
ATOM 5207 C CA . ILE B 1 193 ? -4.234 16.109 0.368 1 95.38 193 ILE B CA 1
ATOM 5208 C C . ILE B 1 193 ? -2.945 16.719 0.916 1 95.38 193 ILE B C 1
ATOM 5210 O O . ILE B 1 193 ? -1.882 16.094 0.849 1 95.38 193 ILE B O 1
ATOM 5214 N N . GLY B 1 194 ? -3.025 17.953 1.448 1 96.5 194 GLY B N 1
ATOM 5215 C CA . GLY B 1 194 ? -1.834 18.656 1.882 1 96.5 194 GLY B CA 1
ATOM 5216 C C . GLY B 1 194 ? -1.205 18.062 3.129 1 96.5 194 GLY B C 1
ATOM 5217 O O . GLY B 1 194 ? 0.014 18.125 3.299 1 96.5 194 GLY B O 1
ATOM 5218 N N . THR B 1 195 ? -2.037 17.656 3.971 1 96 195 THR B N 1
ATOM 5219 C CA . THR B 1 195 ? -1.558 17.016 5.184 1 96 195 THR B CA 1
ATOM 5220 C C . THR B 1 195 ? -2.441 15.82 5.547 1 96 195 THR B C 1
ATOM 5222 O O . THR B 1 195 ? -3.658 15.859 5.352 1 96 195 THR B O 1
ATOM 5225 N N . PRO B 1 196 ? -1.868 14.789 6.059 1 96 196 PRO B N 1
ATOM 5226 C CA . PRO B 1 196 ? -2.598 13.555 6.348 1 96 196 PRO B CA 1
ATOM 5227 C C . PRO B 1 196 ? -3.736 13.758 7.344 1 96 196 PRO B C 1
ATOM 5229 O O . PRO B 1 196 ? -4.758 13.07 7.27 1 96 196 PRO B O 1
ATOM 5232 N N . THR B 1 197 ? -3.68 14.656 8.227 1 97.56 197 THR B N 1
ATOM 5233 C CA . THR B 1 197 ? -4.723 14.859 9.227 1 97.56 197 THR B CA 1
ATOM 5234 C C . THR B 1 197 ? -6.023 15.297 8.57 1 97.56 197 THR B C 1
ATOM 5236 O O . THR B 1 197 ? -7.109 14.93 9.016 1 97.56 197 THR B O 1
ATOM 5239 N N . ASN B 1 198 ? -5.945 16.047 7.461 1 98 198 ASN B N 1
ATOM 5240 C CA . ASN B 1 198 ? -7.137 16.484 6.742 1 98 198 ASN B CA 1
ATOM 5241 C C . ASN B 1 198 ? -7.902 15.297 6.16 1 98 198 ASN B C 1
ATOM 5243 O O . ASN B 1 198 ? -9.125 15.234 6.266 1 98 198 ASN B O 1
ATOM 5247 N N . ILE B 1 199 ? -7.176 14.445 5.613 1 96.31 199 ILE B N 1
ATOM 5248 C CA . ILE B 1 199 ? -7.797 13.305 4.941 1 96.31 199 ILE B CA 1
ATOM 5249 C C . ILE B 1 199 ? -8.398 12.359 5.98 1 96.31 199 ILE B C 1
ATOM 5251 O O . ILE B 1 199 ? -9.445 11.758 5.746 1 96.31 199 ILE B O 1
ATOM 5255 N N . ILE B 1 200 ? -7.746 12.219 7.082 1 97 200 ILE B N 1
ATOM 5256 C CA . ILE B 1 200 ? -8.289 11.391 8.148 1 97 200 ILE B CA 1
ATOM 5257 C C . ILE B 1 200 ? -9.625 11.953 8.609 1 97 200 ILE B C 1
ATOM 5259 O O . ILE B 1 200 ? -10.578 11.195 8.844 1 97 200 ILE B O 1
ATOM 5263 N N . LEU B 1 201 ? -9.688 13.25 8.773 1 98.31 201 LEU B N 1
ATOM 5264 C CA . LEU B 1 201 ? -10.961 13.875 9.125 1 98.31 201 LEU B CA 1
ATOM 5265 C C . LEU B 1 201 ? -12.031 13.531 8.094 1 98.31 201 LEU B C 1
ATOM 5267 O O . LEU B 1 201 ? -13.133 13.117 8.461 1 98.31 201 LEU B O 1
ATOM 5271 N N . ALA B 1 202 ? -11.672 13.734 6.836 1 97.94 202 ALA B N 1
ATOM 5272 C CA . ALA B 1 202 ? -12.633 13.469 5.77 1 97.94 202 ALA B CA 1
ATOM 5273 C C . ALA B 1 202 ? -13.094 12.016 5.793 1 97.94 202 ALA B C 1
ATOM 5275 O O . ALA B 1 202 ? -14.273 11.727 5.598 1 97.94 202 ALA B O 1
ATOM 5276 N N . GLY B 1 203 ? -12.195 11.125 6.012 1 97.12 203 GLY B N 1
ATOM 5277 C CA . GLY B 1 203 ? -12.531 9.711 6.09 1 97.12 203 GLY B CA 1
ATOM 5278 C C . GLY B 1 203 ? -13.414 9.367 7.277 1 97.12 203 GLY B C 1
ATOM 5279 O O . GLY B 1 203 ? -14.383 8.625 7.141 1 97.12 203 GLY B O 1
ATOM 5280 N N . VAL B 1 204 ? -13.062 9.883 8.43 1 97.44 204 VAL B N 1
ATOM 5281 C CA . VAL B 1 204 ? -13.812 9.602 9.656 1 97.44 204 VAL B CA 1
ATOM 5282 C C . VAL B 1 204 ? -15.227 10.164 9.531 1 97.44 204 VAL B C 1
ATOM 5284 O O . VAL B 1 204 ? -16.203 9.492 9.891 1 97.44 204 VAL B O 1
ATOM 5287 N N . VAL B 1 205 ? -15.375 11.344 9 1 97.75 205 VAL B N 1
ATOM 5288 C CA . VAL B 1 205 ? -16.672 11.977 8.805 1 97.75 205 VAL B CA 1
ATOM 5289 C C . VAL B 1 205 ? -17.531 11.133 7.855 1 97.75 205 VAL B C 1
ATOM 5291 O O . VAL B 1 205 ? -18.719 10.914 8.109 1 97.75 205 VAL B O 1
ATOM 5294 N N . LYS B 1 206 ? -16.891 10.734 6.84 1 96.69 206 LYS B N 1
ATOM 5295 C CA . LYS B 1 206 ? -17.594 9.891 5.887 1 96.69 206 LYS B CA 1
ATOM 5296 C C . LYS B 1 206 ? -18.016 8.57 6.531 1 96.69 206 LYS B C 1
ATOM 5298 O O . LYS B 1 206 ? -19.141 8.109 6.328 1 96.69 206 LYS B O 1
ATOM 5303 N N . GLU B 1 207 ? -17.125 8.023 7.258 1 94.38 207 GLU B N 1
ATOM 5304 C CA . GLU B 1 207 ? -17.375 6.738 7.906 1 94.38 207 GLU B CA 1
ATOM 5305 C C . GLU B 1 207 ? -18.5 6.852 8.945 1 94.38 207 GLU B C 1
ATOM 5307 O O . GLU B 1 207 ? -19.391 6.004 9 1 94.38 207 GLU B O 1
ATOM 5312 N N . LEU B 1 208 ? -18.531 7.891 9.734 1 95.12 208 LEU B N 1
ATOM 5313 C CA . LEU B 1 208 ? -19.422 8.008 10.875 1 95.12 208 LEU B CA 1
ATOM 5314 C C . LEU B 1 208 ? -20.781 8.57 10.445 1 95.12 208 LEU B C 1
ATOM 5316 O O . LEU B 1 208 ? -21.812 8.156 10.969 1 95.12 208 LEU B O 1
ATOM 5320 N N . TYR B 1 209 ? -20.75 9.477 9.445 1 95.75 209 TYR B N 1
ATOM 5321 C CA . TYR B 1 209 ? -21.969 10.234 9.18 1 95.75 209 TYR B CA 1
ATOM 5322 C C . TYR B 1 209 ? -22.438 10.039 7.738 1 95.75 209 TYR B C 1
ATOM 5324 O O . TYR B 1 209 ? -23.516 10.492 7.359 1 95.75 209 TYR B O 1
ATOM 5332 N N . GLY B 1 210 ? -21.625 9.438 6.926 1 94.19 210 GLY B N 1
ATOM 5333 C CA . GLY B 1 210 ? -21.938 9.328 5.508 1 94.19 210 GLY B CA 1
ATOM 5334 C C . GLY B 1 210 ? -21.812 10.648 4.77 1 94.19 210 GLY B C 1
ATOM 5335 O O . GLY B 1 210 ? -22.25 10.773 3.627 1 94.19 210 GLY B O 1
ATOM 5336 N N . PHE B 1 211 ? -21.203 11.625 5.426 1 95.81 211 PHE B N 1
ATOM 5337 C CA . PHE B 1 211 ? -21.016 12.953 4.844 1 95.81 211 PHE B CA 1
ATOM 5338 C C . PHE B 1 211 ? -19.688 13.047 4.125 1 95.81 211 PHE B C 1
ATOM 5340 O O . PHE B 1 211 ? -18.656 12.648 4.668 1 95.81 211 PHE B O 1
ATOM 5347 N N . GLU B 1 212 ? -19.734 13.547 2.959 1 95.12 212 GLU B N 1
ATOM 5348 C CA . GLU B 1 212 ? -18.5 13.688 2.184 1 95.12 212 GLU B CA 1
ATOM 5349 C C . GLU B 1 212 ? -18.016 15.133 2.186 1 95.12 212 GLU B C 1
ATOM 5351 O O . GLU B 1 212 ? -18.719 16.031 1.735 1 95.12 212 GLU B O 1
ATOM 5356 N N . ILE B 1 213 ? -16.844 15.32 2.707 1 96.62 213 ILE B N 1
ATOM 5357 C CA . ILE B 1 213 ? -16.172 16.609 2.568 1 96.62 213 ILE B CA 1
ATOM 5358 C C . ILE B 1 213 ? -15.422 16.656 1.236 1 96.62 213 ILE B C 1
ATOM 5360 O O . ILE B 1 213 ? -14.383 16 1.073 1 96.62 213 ILE B O 1
ATOM 5364 N N . SER B 1 214 ? -15.875 17.406 0.324 1 95.31 214 SER B N 1
ATOM 5365 C CA . SER B 1 214 ? -15.227 17.5 -0.981 1 95.31 214 SER B CA 1
ATOM 5366 C C . SER B 1 214 ? -13.945 18.312 -0.911 1 95.31 214 SER B C 1
ATOM 5368 O O . SER B 1 214 ? -13.727 19.062 0.046 1 95.31 214 SER B O 1
ATOM 5370 N N . PHE B 1 215 ? -13.133 18.125 -1.93 1 96.06 215 PHE B N 1
ATOM 5371 C CA . PHE B 1 215 ? -11.883 18.875 -2.041 1 96.06 215 PHE B CA 1
ATOM 5372 C C . PHE B 1 215 ? -12.148 20.375 -2.021 1 96.06 215 PHE B C 1
ATOM 5374 O O . PHE B 1 215 ? -11.492 21.109 -1.28 1 96.06 215 PHE B O 1
ATOM 5381 N N . SER B 1 216 ? -13.078 20.828 -2.795 1 95 216 SER B N 1
ATOM 5382 C CA . SER B 1 216 ? -13.383 22.25 -2.904 1 95 216 SER B CA 1
ATOM 5383 C C . SER B 1 216 ? -13.961 22.797 -1.604 1 95 216 SER B C 1
ATOM 5385 O O . SER B 1 216 ? -13.648 23.906 -1.198 1 95 216 SER B O 1
ATOM 5387 N N . GLN B 1 217 ? -14.805 22 -0.996 1 95.44 217 GLN B N 1
ATOM 5388 C CA . GLN B 1 217 ? -15.406 22.422 0.266 1 95.44 217 GLN B CA 1
ATOM 5389 C C . GLN B 1 217 ? -14.336 22.641 1.332 1 95.44 217 GLN B C 1
ATOM 5391 O O . GLN B 1 217 ? -14.367 23.641 2.059 1 95.44 217 GLN B O 1
ATOM 5396 N N . TRP B 1 218 ? -13.445 21.719 1.445 1 97.62 218 TRP B N 1
ATOM 5397 C CA . TRP B 1 218 ? -12.367 21.875 2.412 1 97.62 218 TRP B CA 1
ATOM 5398 C C . TRP B 1 218 ? -11.484 23.062 2.059 1 97.62 218 TRP B C 1
ATOM 5400 O O . TRP B 1 218 ? -11.164 23.875 2.924 1 97.62 218 TRP B O 1
ATOM 5410 N N . MET B 1 219 ? -11.117 23.125 0.826 1 97.31 219 MET B N 1
ATOM 5411 C CA . MET B 1 219 ? -10.203 24.172 0.392 1 97.31 219 MET B CA 1
ATOM 5412 C C . MET B 1 219 ? -10.797 25.547 0.653 1 97.31 219 MET B C 1
ATOM 5414 O O . MET B 1 219 ? -10.07 26.5 0.979 1 97.31 219 MET B O 1
ATOM 5418 N N . LEU B 1 220 ? -12.055 25.719 0.509 1 96.5 220 LEU B N 1
ATOM 5419 C CA . LEU B 1 220 ? -12.734 26.984 0.747 1 96.5 220 LEU B CA 1
ATOM 5420 C C . LEU B 1 220 ? -12.578 27.422 2.201 1 96.5 220 LEU B C 1
ATOM 5422 O O . LEU B 1 220 ? -12.633 28.609 2.504 1 96.5 220 LEU B O 1
ATOM 5426 N N . PHE B 1 221 ? -12.438 26.5 3.082 1 97.75 221 PHE B N 1
ATOM 5427 C CA . PHE B 1 221 ? -12.234 26.781 4.5 1 97.75 221 PHE B CA 1
ATOM 5428 C C . PHE B 1 221 ? -10.758 26.781 4.852 1 97.75 221 PHE B C 1
ATOM 5430 O O . PHE B 1 221 ? -10.266 27.719 5.488 1 97.75 221 PHE B O 1
ATOM 5437 N N . GLY B 1 222 ? -10.008 25.75 4.383 1 97.94 222 GLY B N 1
ATOM 5438 C CA . GLY B 1 222 ? -8.617 25.516 4.734 1 97.94 222 GLY B CA 1
ATOM 5439 C C . GLY B 1 222 ? -7.68 26.562 4.156 1 97.94 222 GLY B C 1
ATOM 5440 O O . GLY B 1 222 ? -6.723 26.984 4.812 1 97.94 222 GLY B O 1
ATOM 5441 N N . LEU B 1 223 ? -7.922 26.984 2.936 1 98.25 223 LEU B N 1
ATOM 5442 C CA . LEU B 1 223 ? -7.02 27.922 2.268 1 98.25 223 LEU B CA 1
ATOM 5443 C C . LEU B 1 223 ? -7.031 29.281 2.959 1 98.25 223 LEU B C 1
ATOM 5445 O O . LEU B 1 223 ? -5.973 29.828 3.258 1 98.25 223 LEU B O 1
ATOM 5449 N N . PRO B 1 224 ? -8.188 29.844 3.258 1 98.31 224 PRO B N 1
ATOM 5450 C CA . PRO B 1 224 ? -8.195 31.156 3.922 1 98.31 224 PRO B CA 1
ATOM 5451 C C . PRO B 1 224 ? -7.488 31.125 5.277 1 98.31 224 PRO B C 1
ATOM 5453 O O . PRO B 1 224 ? -6.73 32.062 5.598 1 98.31 224 PRO B O 1
ATOM 5456 N N . ILE B 1 225 ? -7.75 30.156 6.047 1 98.19 225 ILE B N 1
ATOM 5457 C CA . ILE B 1 225 ? -7.102 30.109 7.352 1 98.19 225 ILE B CA 1
ATOM 5458 C C . ILE B 1 225 ? -5.594 29.938 7.172 1 98.19 225 ILE B C 1
ATOM 5460 O O . ILE B 1 225 ? -4.809 30.5 7.945 1 98.19 225 ILE B O 1
ATOM 5464 N N . SER B 1 226 ? -5.195 29.109 6.227 1 98.44 226 SER B N 1
ATOM 5465 C CA . SER B 1 226 ? -3.779 28.938 5.926 1 98.44 226 SER B CA 1
ATOM 5466 C C . SER B 1 226 ? -3.133 30.266 5.543 1 98.44 226 SER B C 1
ATOM 5468 O O . SER B 1 226 ? -2.031 30.578 5.996 1 98.44 226 SER B O 1
ATOM 5470 N N . VAL B 1 227 ? -3.816 31.047 4.738 1 98.56 227 VAL B N 1
ATOM 5471 C CA . VAL B 1 227 ? -3.301 32.344 4.281 1 98.56 227 VAL B CA 1
ATOM 5472 C C . VAL B 1 227 ? -3.15 33.281 5.465 1 98.56 227 VAL B C 1
ATOM 5474 O O . VAL B 1 227 ? -2.127 33.969 5.602 1 98.56 227 VAL B O 1
ATOM 5477 N N . ILE B 1 228 ? -4.105 33.312 6.289 1 98.44 228 ILE B N 1
ATOM 5478 C CA . ILE B 1 228 ? -4.082 34.188 7.449 1 98.44 228 ILE B CA 1
ATOM 5479 C C . ILE B 1 228 ? -2.953 33.781 8.391 1 98.44 228 ILE B C 1
ATOM 5481 O O . ILE B 1 228 ? -2.17 34.625 8.836 1 98.44 228 ILE B O 1
ATOM 5485 N N . LEU B 1 229 ? -2.859 32.531 8.664 1 98.56 229 LEU B N 1
ATOM 5486 C CA . LEU B 1 229 ? -1.815 32.031 9.547 1 98.56 229 LEU B CA 1
ATOM 5487 C C . LEU B 1 229 ? -0.433 32.281 8.953 1 98.56 229 LEU B C 1
ATOM 5489 O O . LEU B 1 229 ? 0.508 32.625 9.68 1 98.56 229 LEU B O 1
ATOM 5493 N N . LEU B 1 230 ? -0.342 32.062 7.633 1 98.62 230 LEU B N 1
ATOM 5494 C CA . LEU B 1 230 ? 0.936 32.281 6.965 1 98.62 230 LEU B CA 1
ATOM 5495 C C . LEU B 1 230 ? 1.373 33.75 7.102 1 98.62 230 LEU B C 1
ATOM 5497 O O . LEU B 1 230 ? 2.539 34.031 7.391 1 98.62 230 LEU B O 1
ATOM 5501 N N . PHE B 1 231 ? 0.481 34.656 6.883 1 98.56 231 PHE B N 1
ATOM 5502 C CA . PHE B 1 231 ? 0.773 36.062 6.98 1 98.56 231 PHE B CA 1
ATOM 5503 C C . PHE B 1 231 ? 1.181 36.438 8.398 1 98.56 231 PHE B C 1
ATOM 5505 O O . PHE B 1 231 ? 2.168 37.156 8.602 1 98.56 231 PHE B O 1
ATOM 5512 N N . LEU B 1 232 ? 0.445 35.969 9.352 1 98.44 232 LEU B N 1
ATOM 5513 C CA . LEU B 1 232 ? 0.748 36.281 10.742 1 98.44 232 LEU B CA 1
ATOM 5514 C C . LEU B 1 232 ? 2.074 35.625 11.156 1 98.44 232 LEU B C 1
ATOM 5516 O O . LEU B 1 232 ? 2.82 36.219 11.953 1 98.44 232 LEU B O 1
ATOM 5520 N N . CYS B 1 233 ? 2.309 34.438 10.68 1 98.56 233 CYS B N 1
ATOM 5521 C CA . CYS B 1 233 ? 3.582 33.781 10.945 1 98.56 233 CYS B CA 1
ATOM 5522 C C . CYS B 1 233 ? 4.742 34.594 10.398 1 98.56 233 CYS B C 1
ATOM 5524 O O . CYS B 1 233 ? 5.754 34.781 11.078 1 98.56 233 CYS B O 1
ATOM 5526 N N . TRP B 1 234 ? 4.582 35.094 9.164 1 98.06 234 TRP B N 1
ATOM 5527 C CA . TRP B 1 234 ? 5.602 35.906 8.539 1 98.06 234 TRP B CA 1
ATOM 5528 C C . TRP B 1 234 ? 5.855 37.188 9.359 1 98.06 234 TRP B C 1
ATOM 5530 O O . TRP B 1 234 ? 7 37.5 9.672 1 98.06 234 TRP B O 1
ATOM 5540 N N . GLN B 1 235 ? 4.785 37.875 9.773 1 97.88 235 GLN B N 1
ATOM 5541 C CA . GLN B 1 235 ? 4.91 39.094 10.578 1 97.88 235 GLN B CA 1
ATOM 5542 C C . GLN B 1 235 ? 5.582 38.781 11.914 1 97.88 235 GLN B C 1
ATOM 5544 O O . GLN B 1 235 ? 6.438 39.562 12.367 1 97.88 235 GLN B O 1
ATOM 5549 N N . TYR B 1 236 ? 5.27 37.719 12.508 1 97.94 236 TYR B N 1
ATOM 5550 C CA . TYR B 1 236 ? 5.844 37.344 13.789 1 97.94 236 TYR B CA 1
ATOM 5551 C C . TYR B 1 236 ? 7.336 37.094 13.664 1 97.94 236 TYR B C 1
ATOM 5553 O O . TYR B 1 236 ? 8.133 37.562 14.477 1 97.94 236 TYR B O 1
ATOM 5561 N N . LEU B 1 237 ? 7.711 36.281 12.57 1 97.38 237 LEU B N 1
ATOM 5562 C CA . LEU B 1 237 ? 9.102 35.875 12.422 1 97.38 237 LEU B CA 1
ATOM 5563 C C . LEU B 1 237 ? 9.992 37.094 12.102 1 97.38 237 LEU B C 1
ATOM 5565 O O . LEU B 1 237 ? 11.07 37.25 12.672 1 97.38 237 LEU B O 1
ATOM 5569 N N . VAL B 1 238 ? 9.523 38.094 11.297 1 95 238 VAL B N 1
ATOM 5570 C CA . VAL B 1 238 ? 10.414 39.094 10.766 1 95 238 VAL B CA 1
ATOM 5571 C C . VAL B 1 238 ? 10.32 40.375 11.609 1 95 238 VAL B C 1
ATOM 5573 O O . VAL B 1 238 ? 11.203 41.219 11.57 1 95 238 VAL B O 1
ATOM 5576 N N . ARG B 1 239 ? 9.25 40.469 12.438 1 95.25 239 ARG B N 1
ATOM 5577 C CA . ARG B 1 239 ? 9.086 41.719 13.195 1 95.25 239 ARG B CA 1
ATOM 5578 C C . ARG B 1 239 ? 9.266 41.469 14.688 1 95.25 239 ARG B C 1
ATOM 5580 O O . ARG B 1 239 ? 9.594 42.406 15.438 1 95.25 239 ARG B O 1
ATOM 5587 N N . ILE B 1 240 ? 9.086 40.281 15.141 1 95.81 240 ILE B N 1
ATOM 5588 C CA . ILE B 1 240 ? 9.055 40.062 16.578 1 95.81 240 ILE B CA 1
ATOM 5589 C C . ILE B 1 240 ? 10.141 39.062 16.969 1 95.81 240 ILE B C 1
ATOM 5591 O O . ILE B 1 240 ? 11.039 39.406 17.75 1 95.81 240 ILE B O 1
ATOM 5595 N N . ALA B 1 241 ? 10.141 37.906 16.406 1 95.25 241 ALA B N 1
ATOM 5596 C CA . ALA B 1 241 ? 11.109 36.906 16.797 1 95.25 241 ALA B CA 1
ATOM 5597 C C . ALA B 1 241 ? 12.516 37.281 16.344 1 95.25 241 ALA B C 1
ATOM 5599 O O . ALA B 1 241 ? 13.477 37.156 17.109 1 95.25 241 ALA B O 1
ATOM 5600 N N . TYR B 1 242 ? 12.57 37.688 15.062 1 93.94 242 TYR B N 1
ATOM 5601 C CA . TYR B 1 242 ? 13.82 38.125 14.469 1 93.94 242 TYR B CA 1
ATOM 5602 C C . TYR B 1 242 ? 13.609 39.438 13.688 1 93.94 242 TYR B C 1
ATOM 5604 O O . TYR B 1 242 ? 13.562 39.406 12.453 1 93.94 242 TYR B O 1
ATOM 5612 N N . PRO B 1 243 ? 13.633 40.469 14.375 1 93 243 PRO B N 1
ATOM 5613 C CA . PRO B 1 243 ? 13.312 41.75 13.734 1 93 243 PRO B CA 1
ATOM 5614 C C . PRO B 1 243 ? 14.367 42.188 12.719 1 93 243 PRO B C 1
ATOM 5616 O O . PRO B 1 243 ? 15.562 42.156 13.023 1 93 243 PRO B O 1
ATOM 5619 N N . PHE B 1 244 ? 13.852 42.438 11.516 1 88.62 244 PHE B N 1
ATOM 5620 C CA . PHE B 1 244 ? 14.664 42.969 10.438 1 88.62 244 PHE B CA 1
ATOM 5621 C C . PHE B 1 244 ? 14.188 44.375 10.055 1 88.62 244 PHE B C 1
ATOM 5623 O O . PHE B 1 244 ? 12.992 44.656 10.047 1 88.62 244 PHE B O 1
ATOM 5630 N N . GLU B 1 245 ? 15.18 45.156 9.758 1 83.5 245 GLU B N 1
ATOM 5631 C CA . GLU B 1 245 ? 14.805 46.5 9.266 1 83.5 245 GLU B CA 1
ATOM 5632 C C . GLU B 1 245 ? 14.266 46.406 7.84 1 83.5 245 GLU B C 1
ATOM 5634 O O . GLU B 1 245 ? 14.727 45.594 7.035 1 83.5 245 GLU B O 1
ATOM 5639 N N . LYS B 1 246 ? 13.211 47.156 7.496 1 78.94 246 LYS B N 1
ATOM 5640 C CA . LYS B 1 246 ? 12.562 47.156 6.188 1 78.94 246 LYS B CA 1
ATOM 5641 C C . LYS B 1 246 ? 13.57 47.469 5.078 1 78.94 246 LYS B C 1
ATOM 5643 O O . LYS B 1 246 ? 13.43 46.969 3.955 1 78.94 246 LYS B O 1
ATOM 5648 N N . SER B 1 247 ? 14.609 48.25 5.426 1 68.19 247 SER B N 1
ATOM 5649 C CA . SER B 1 247 ? 15.555 48.719 4.418 1 68.19 247 SER B CA 1
ATOM 5650 C C . SER B 1 247 ? 16.75 47.781 4.316 1 68.19 247 SER B C 1
ATOM 5652 O O . SER B 1 247 ? 17.641 48 3.488 1 68.19 247 SER B O 1
ATOM 5654 N N . PHE B 1 248 ? 16.641 46.75 5.094 1 72.44 248 PHE B N 1
ATOM 5655 C CA . PHE B 1 248 ? 17.797 45.844 5.07 1 72.44 248 PHE B CA 1
ATOM 5656 C C . PHE B 1 248 ? 17.844 45.062 3.768 1 72.44 248 PHE B C 1
ATOM 5658 O O . PHE B 1 248 ? 17.109 44.062 3.605 1 72.44 248 PHE B O 1
ATOM 5665 N N . SER B 1 249 ? 18.609 45.656 2.795 1 70.88 249 SER B N 1
ATOM 5666 C CA . SER B 1 249 ? 18.75 45.031 1.491 1 70.88 249 SER B CA 1
ATOM 5667 C C . SER B 1 249 ? 19.891 44 1.494 1 70.88 249 SER B C 1
ATOM 5669 O O . SER B 1 249 ? 20.922 44.219 2.135 1 70.88 249 SER B O 1
ATOM 5671 N N . VAL B 1 250 ? 19.594 42.844 1.168 1 66.19 250 VAL B N 1
ATOM 5672 C CA . VAL B 1 250 ? 20.594 41.812 1.063 1 66.19 250 VAL B CA 1
ATOM 5673 C C . VAL B 1 250 ? 21 41.625 -0.396 1 66.19 250 VAL B C 1
ATOM 5675 O O . VAL B 1 250 ? 20.156 41.5 -1.279 1 66.19 250 VAL B O 1
ATOM 5678 N N . VAL B 1 251 ? 22.297 41.938 -0.56 1 68.69 251 VAL B N 1
ATOM 5679 C CA . VAL B 1 251 ? 22.875 41.688 -1.881 1 68.69 251 VAL B CA 1
ATOM 5680 C C . VAL B 1 251 ? 23.281 40.219 -1.993 1 68.69 251 VAL B C 1
ATOM 5682 O O . VAL B 1 251 ? 23.797 39.625 -1.035 1 68.69 251 VAL B O 1
ATOM 5685 N N . GLY B 1 252 ? 22.812 39.469 -3.025 1 75.69 252 GLY B N 1
ATOM 5686 C CA . GLY B 1 252 ? 23.297 38.094 -3.264 1 75.69 252 GLY B CA 1
ATOM 5687 C C . GLY B 1 252 ? 22.203 37.062 -3.232 1 75.69 252 GLY B C 1
ATOM 5688 O O . GLY B 1 252 ? 22.297 36.031 -3.924 1 75.69 252 GLY B O 1
ATOM 5689 N N . GLY B 1 253 ? 21.219 37.406 -2.342 1 76.88 253 GLY B N 1
ATOM 5690 C CA . GLY B 1 253 ? 20.156 36.406 -2.256 1 76.88 253 GLY B CA 1
ATOM 5691 C C . GLY B 1 253 ? 19.391 36.25 -3.555 1 76.88 253 GLY B C 1
ATOM 5692 O O . GLY B 1 253 ? 19.203 35.125 -4.027 1 76.88 253 GLY B O 1
ATOM 5693 N N . LYS B 1 254 ? 19.047 37.281 -4.09 1 81.69 254 LYS B N 1
ATOM 5694 C CA . LYS B 1 254 ? 18.312 37.25 -5.355 1 81.69 254 LYS B CA 1
ATOM 5695 C C . LYS B 1 254 ? 19.172 36.688 -6.477 1 81.69 254 LYS B C 1
ATOM 5697 O O . LYS B 1 254 ? 18.688 35.969 -7.348 1 81.69 254 LYS B O 1
ATOM 5702 N N . GLU B 1 255 ? 20.422 37.031 -6.43 1 84.38 255 GLU B N 1
ATOM 5703 C CA . GLU B 1 255 ? 21.344 36.531 -7.441 1 84.38 255 GLU B CA 1
ATOM 5704 C C . GLU B 1 255 ? 21.469 35 -7.367 1 84.38 255 GLU B C 1
ATOM 5706 O O . GLU B 1 255 ? 21.547 34.344 -8.398 1 84.38 255 GLU B O 1
ATOM 5711 N N . GLU B 1 256 ? 21.469 34.562 -6.184 1 86.62 256 GLU B N 1
ATOM 5712 C CA . GLU B 1 256 ? 21.578 33.125 -6.004 1 86.62 256 GLU B CA 1
ATOM 5713 C C . GLU B 1 256 ? 20.328 32.406 -6.516 1 86.62 256 GLU B C 1
ATOM 5715 O O . GLU B 1 256 ? 20.422 31.328 -7.125 1 86.62 256 GLU B O 1
ATOM 5720 N N . ILE B 1 257 ? 19.203 33 -6.273 1 88.75 257 ILE B N 1
ATOM 5721 C CA . ILE B 1 257 ? 17.953 32.438 -6.738 1 88.75 257 ILE B CA 1
ATOM 5722 C C . ILE B 1 257 ? 17.922 32.438 -8.266 1 88.75 257 ILE B C 1
ATOM 5724 O O . ILE B 1 257 ? 17.516 31.438 -8.875 1 88.75 257 ILE B O 1
ATOM 5728 N N . GLU B 1 258 ? 18.328 33.469 -8.812 1 88.94 258 GLU B N 1
ATOM 5729 C CA . GLU B 1 258 ? 18.359 33.562 -10.266 1 88.94 258 GLU B CA 1
ATOM 5730 C C . GLU B 1 258 ? 19.359 32.562 -10.867 1 88.94 258 GLU B C 1
ATOM 5732 O O . GLU B 1 258 ? 19.109 32 -11.93 1 88.94 258 GLU B O 1
ATOM 5737 N N . LYS B 1 259 ? 20.391 32.438 -10.188 1 90.38 259 LYS B N 1
ATOM 5738 C CA . LYS B 1 259 ? 21.391 31.453 -10.625 1 90.38 259 LYS B CA 1
ATOM 5739 C C . LYS B 1 259 ? 20.828 30.047 -10.617 1 90.38 259 LYS B C 1
ATOM 5741 O O . LYS B 1 259 ? 21.031 29.281 -11.57 1 90.38 259 LYS B O 1
ATOM 5746 N N . GLN B 1 260 ? 20.156 29.734 -9.57 1 90.06 260 GLN B N 1
ATOM 5747 C CA . GLN B 1 260 ? 19.547 28.422 -9.469 1 90.06 260 GLN B CA 1
ATOM 5748 C C . GLN B 1 260 ? 18.5 28.219 -10.562 1 90.06 260 GLN B C 1
ATOM 5750 O O . GLN B 1 260 ? 18.359 27.125 -11.117 1 90.06 260 GLN B O 1
ATOM 5755 N N . LEU B 1 261 ? 17.75 29.203 -10.844 1 90.69 261 LEU B N 1
ATOM 5756 C CA . LEU B 1 261 ? 16.734 29.141 -11.883 1 90.69 261 LEU B CA 1
ATOM 5757 C C . LEU B 1 261 ? 17.375 28.953 -13.258 1 90.69 261 LEU B C 1
ATOM 5759 O O . LEU B 1 261 ? 16.844 28.219 -14.094 1 90.69 261 LEU B O 1
ATOM 5763 N N . MET B 1 262 ? 18.453 29.594 -13.414 1 91.5 262 MET B N 1
ATOM 5764 C CA . MET B 1 262 ? 19.172 29.484 -14.68 1 91.5 262 MET B CA 1
ATOM 5765 C C . MET B 1 262 ? 19.719 28.078 -14.859 1 91.5 262 MET B C 1
ATOM 5767 O O . MET B 1 262 ? 19.75 27.547 -15.977 1 91.5 262 MET B O 1
ATOM 5771 N N . LEU B 1 263 ? 20.094 27.484 -13.789 1 91.38 263 LEU B N 1
ATOM 5772 C CA . LEU B 1 263 ? 20.641 26.141 -13.828 1 91.38 263 LEU B CA 1
ATOM 5773 C C . LEU B 1 263 ? 19.562 25.125 -14.195 1 91.38 263 LEU B C 1
ATOM 5775 O O . LEU B 1 263 ? 19.859 24.078 -14.789 1 91.38 263 LEU B O 1
ATOM 5779 N N . LEU B 1 264 ? 18.328 25.406 -13.891 1 91.38 264 LEU B N 1
ATOM 5780 C CA . LEU B 1 264 ? 17.219 24.531 -14.242 1 91.38 264 LEU B CA 1
ATOM 5781 C C . LEU B 1 264 ? 16.922 24.594 -15.734 1 91.38 264 LEU B C 1
ATOM 5783 O O . LEU B 1 264 ? 16.359 23.656 -16.297 1 91.38 264 LEU B O 1
ATOM 5787 N N . GLY B 1 265 ? 17.328 25.641 -16.391 1 91.94 265 GLY B N 1
ATOM 5788 C CA . GLY B 1 265 ? 17.094 25.797 -17.812 1 91.94 265 GLY B CA 1
ATOM 5789 C C . GLY B 1 265 ? 15.648 26.078 -18.141 1 91.94 265 GLY B C 1
ATOM 5790 O O . GLY B 1 265 ? 14.867 26.469 -17.281 1 91.94 265 GLY B O 1
ATOM 5791 N N . THR B 1 266 ? 15.328 25.891 -19.422 1 93.62 266 THR B N 1
ATOM 5792 C CA . THR B 1 266 ? 13.953 26.094 -19.859 1 93.62 266 THR B CA 1
ATOM 5793 C C . THR B 1 266 ? 13.062 24.938 -19.438 1 93.62 266 THR B C 1
ATOM 5795 O O . THR B 1 266 ? 13.562 23.859 -19.109 1 93.62 266 THR B O 1
ATOM 5798 N N . MET B 1 267 ? 11.875 25.234 -19.312 1 95.12 267 MET B N 1
ATOM 5799 C CA . MET B 1 267 ? 10.922 24.203 -18.922 1 95.12 267 MET B CA 1
ATOM 5800 C C . MET B 1 267 ? 10.992 23.016 -19.875 1 95.12 267 MET B C 1
ATOM 5802 O O . MET B 1 267 ? 10.867 23.188 -21.094 1 95.12 267 MET B O 1
ATOM 5806 N N . SER B 1 268 ? 11.266 21.875 -19.406 1 95.31 268 SER B N 1
ATOM 5807 C CA . SER B 1 268 ? 11.344 20.656 -20.203 1 95.31 268 SER B CA 1
ATOM 5808 C C . SER B 1 268 ? 9.961 20.203 -20.656 1 95.31 268 SER B C 1
ATOM 5810 O O . SER B 1 268 ? 8.945 20.688 -20.156 1 95.31 268 SER B O 1
ATOM 5812 N N . LYS B 1 269 ? 9.938 19.297 -21.656 1 96.31 269 LYS B N 1
ATOM 5813 C CA . LYS B 1 269 ? 8.68 18.719 -22.109 1 96.31 269 LYS B CA 1
ATOM 5814 C C . LYS B 1 269 ? 7.98 17.969 -20.984 1 96.31 269 LYS B C 1
ATOM 5816 O O . LYS B 1 269 ? 6.75 17.984 -20.875 1 96.31 269 LYS B O 1
ATOM 5821 N N . GLU B 1 270 ? 8.766 17.25 -20.172 1 97.5 270 GLU B N 1
ATOM 5822 C CA . GLU B 1 270 ? 8.211 16.516 -19.031 1 97.5 270 GLU B CA 1
ATOM 5823 C C . GLU B 1 270 ? 7.562 17.469 -18.031 1 97.5 270 GLU B C 1
ATOM 5825 O O . GLU B 1 270 ? 6.461 17.219 -17.547 1 97.5 270 GLU B O 1
ATOM 5830 N N . GLU B 1 271 ? 8.234 18.562 -17.703 1 97.31 271 GLU B N 1
ATOM 5831 C CA . GLU B 1 271 ? 7.68 19.547 -16.781 1 97.31 271 GLU B CA 1
ATOM 5832 C C . GLU B 1 271 ? 6.344 20.094 -17.281 1 97.31 271 GLU B C 1
ATOM 5834 O O . GLU B 1 271 ? 5.3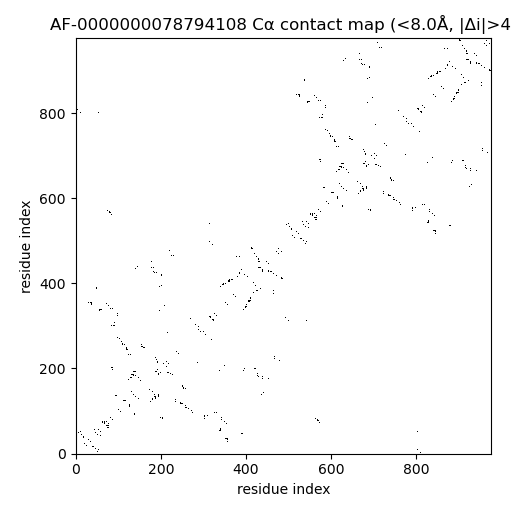95 20.234 -16.5 1 97.31 271 GLU B O 1
ATOM 5839 N N . LYS B 1 272 ? 6.273 20.406 -18.531 1 97.69 272 LYS B N 1
ATOM 5840 C CA . LYS B 1 272 ? 5.051 20.938 -19.125 1 97.69 272 LYS B CA 1
ATOM 5841 C C . LYS B 1 272 ? 3.914 19.922 -19.062 1 97.69 272 LYS B C 1
ATOM 5843 O O . LYS B 1 272 ? 2.791 20.266 -18.672 1 97.69 272 LYS B O 1
ATOM 5848 N N . ARG B 1 273 ? 4.195 18.734 -19.453 1 98.12 273 ARG B N 1
ATOM 5849 C CA . ARG B 1 273 ? 3.17 17.703 -19.469 1 98.12 273 ARG B CA 1
ATOM 5850 C C . ARG B 1 273 ? 2.668 17.391 -18.062 1 98.12 273 ARG B C 1
ATOM 5852 O O . ARG B 1 273 ? 1.465 17.219 -17.859 1 98.12 273 ARG B O 1
ATOM 5859 N N . VAL B 1 274 ? 3.598 17.266 -17.125 1 98.12 274 VAL B N 1
ATOM 5860 C CA . VAL B 1 274 ? 3.213 17.031 -15.734 1 98.12 274 VAL B CA 1
ATOM 5861 C C . VAL B 1 274 ? 2.369 18.188 -15.227 1 98.12 274 VAL B C 1
ATOM 5863 O O . VAL B 1 274 ? 1.387 17.984 -14.508 1 98.12 274 VAL B O 1
ATOM 5866 N N . SER B 1 275 ? 2.789 19.422 -15.562 1 97.69 275 SER B N 1
ATOM 5867 C CA . SER B 1 275 ? 2.021 20.609 -15.172 1 97.69 275 SER B CA 1
ATOM 5868 C C . SER B 1 275 ? 0.606 20.562 -15.734 1 97.69 275 SER B C 1
ATOM 5870 O O . SER B 1 275 ? -0.348 20.969 -15.07 1 97.69 275 SER B O 1
ATOM 5872 N N . TRP B 1 276 ? 0.52 20.125 -16.922 1 97.94 276 TRP B N 1
ATOM 5873 C CA . TRP B 1 276 ? -0.791 20.016 -17.562 1 97.94 276 TRP B CA 1
ATOM 5874 C C . TRP B 1 276 ? -1.674 19.016 -16.828 1 97.94 276 TRP B C 1
ATOM 5876 O O . TRP B 1 276 ? -2.84 19.297 -16.531 1 97.94 276 TRP B O 1
ATOM 5886 N N . VAL B 1 277 ? -1.207 17.844 -16.531 1 98.25 277 VAL B N 1
ATOM 5887 C CA . VAL B 1 277 ? -1.976 16.828 -15.836 1 98.25 277 VAL B CA 1
ATOM 5888 C C . VAL B 1 277 ? -2.354 17.328 -14.445 1 98.25 277 VAL B C 1
ATOM 5890 O O . VAL B 1 277 ? -3.5 17.172 -14.016 1 98.25 277 VAL B O 1
ATOM 5893 N N . PHE B 1 278 ? -1.348 17.891 -13.797 1 97.44 278 PHE B N 1
ATOM 5894 C CA . PHE B 1 278 ? -1.6 18.438 -12.469 1 97.44 278 PHE B CA 1
ATOM 5895 C C . PHE B 1 278 ? -2.674 19.516 -12.523 1 97.44 278 PHE B C 1
ATOM 5897 O O . PHE B 1 278 ? -3.551 19.578 -11.664 1 97.44 278 PHE B O 1
ATOM 5904 N N . GLY B 1 279 ? -2.529 20.391 -13.445 1 97.19 279 GLY B N 1
ATOM 5905 C CA . GLY B 1 279 ? -3.531 21.422 -13.641 1 97.19 279 GLY B CA 1
ATOM 5906 C C . GLY B 1 279 ? -4.922 20.875 -13.891 1 97.19 279 GLY B C 1
ATOM 5907 O O . GLY B 1 279 ? -5.902 21.359 -13.336 1 97.19 279 GLY B O 1
ATOM 5908 N N . LEU B 1 280 ? -5.047 19.844 -14.703 1 97.38 280 LEU B N 1
ATOM 5909 C CA . LEU B 1 280 ? -6.324 19.203 -15.016 1 97.38 280 LEU B CA 1
ATOM 5910 C C . LEU B 1 280 ? -6.941 18.594 -13.758 1 97.38 280 LEU B C 1
ATOM 5912 O O . LEU B 1 280 ? -8.141 18.734 -13.516 1 97.38 280 LEU B O 1
ATOM 5916 N N . VAL B 1 281 ? -6.145 17.891 -12.961 1 97.56 281 VAL B N 1
ATOM 5917 C CA . VAL B 1 281 ? -6.625 17.25 -11.742 1 97.56 281 VAL B CA 1
ATOM 5918 C C . VAL B 1 281 ? -7.094 18.312 -10.75 1 97.56 281 VAL B C 1
ATOM 5920 O O . VAL B 1 281 ? -8.172 18.188 -10.172 1 97.56 281 VAL B O 1
ATOM 5923 N N . SER B 1 282 ? -6.289 19.359 -10.594 1 96 282 SER B N 1
ATOM 5924 C CA . SER B 1 282 ? -6.641 20.438 -9.672 1 96 282 SER B CA 1
ATOM 5925 C C . SER B 1 282 ? -7.934 21.125 -10.094 1 96 282 SER B C 1
ATOM 5927 O O . SER B 1 282 ? -8.797 21.391 -9.258 1 96 282 SER B O 1
ATOM 5929 N N . LEU B 1 283 ? -8.023 21.391 -11.328 1 96 283 LEU B N 1
ATOM 5930 C CA . LEU B 1 283 ? -9.227 22.031 -11.844 1 96 283 LEU B CA 1
ATOM 5931 C C . LEU B 1 283 ? -10.445 21.125 -11.68 1 96 283 LEU B C 1
ATOM 5933 O O . LEU B 1 283 ? -11.547 21.594 -11.398 1 96 283 LEU B O 1
ATOM 5937 N N . ALA B 1 284 ? -10.227 19.859 -11.93 1 96.56 284 ALA B N 1
ATOM 5938 C CA . ALA B 1 284 ? -11.32 18.906 -11.758 1 96.56 284 ALA B CA 1
ATOM 5939 C C . ALA B 1 284 ? -11.773 18.859 -10.297 1 96.56 284 ALA B C 1
ATOM 5941 O O . ALA B 1 284 ? -12.969 18.797 -10.016 1 96.56 284 ALA B O 1
ATOM 5942 N N . TRP B 1 285 ? -10.836 18.859 -9.359 1 95.25 285 TRP B N 1
ATOM 5943 C CA . TRP B 1 285 ? -11.164 18.859 -7.934 1 95.25 285 TRP B CA 1
ATOM 5944 C C . TRP B 1 285 ? -11.961 20.094 -7.559 1 95.25 285 TRP B C 1
ATOM 5946 O O . TRP B 1 285 ? -12.984 20 -6.875 1 95.25 285 TRP B O 1
ATOM 5956 N N . ILE B 1 286 ? -11.539 21.188 -8.039 1 92.75 286 ILE B N 1
ATOM 5957 C CA . ILE B 1 286 ? -12.133 22.453 -7.668 1 92.75 286 ILE B CA 1
ATOM 5958 C C . ILE B 1 286 ? -13.508 22.594 -8.32 1 92.75 286 ILE B C 1
ATOM 5960 O O . ILE B 1 286 ? -14.453 23.109 -7.703 1 92.75 286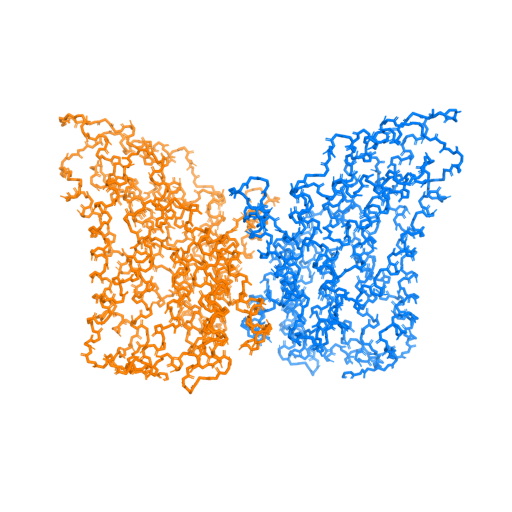 ILE B O 1
ATOM 5964 N N . SER B 1 287 ? -13.672 22.062 -9.547 1 92.56 287 SER B N 1
ATOM 5965 C CA . SER B 1 287 ? -14.898 22.266 -10.305 1 92.56 287 SER B CA 1
ATOM 5966 C C . SER B 1 287 ? -15.844 21.078 -10.156 1 92.56 287 SER B C 1
ATOM 5968 O O . SER B 1 287 ? -16.922 21.047 -10.758 1 92.56 287 SER B O 1
ATOM 5970 N N . ARG B 1 288 ? -15.453 20.125 -9.445 1 91 288 ARG B N 1
ATOM 5971 C CA . ARG B 1 288 ? -16.234 18.891 -9.375 1 91 288 ARG B CA 1
ATOM 5972 C C . ARG B 1 288 ? -17.672 19.172 -8.984 1 91 288 ARG B C 1
ATOM 5974 O O . ARG B 1 288 ? -18.609 18.797 -9.711 1 91 288 ARG B O 1
ATOM 5981 N N . THR B 1 289 ? -17.891 19.906 -7.922 1 83.56 289 THR B N 1
ATOM 5982 C CA . THR B 1 289 ? -19.203 20.031 -7.301 1 83.56 289 THR B CA 1
ATOM 5983 C C . THR B 1 289 ? -20.109 20.953 -8.117 1 83.56 289 THR B C 1
ATOM 5985 O O . THR B 1 289 ? -21.328 20.781 -8.141 1 83.56 289 THR B O 1
ATOM 5988 N N . PHE B 1 290 ? -19.562 21.828 -8.859 1 84.62 290 PHE B N 1
ATOM 5989 C CA . PHE B 1 290 ? -20.453 22.781 -9.477 1 84.62 290 PHE B CA 1
ATOM 5990 C C . PHE B 1 290 ? -20.516 22.594 -10.984 1 84.62 290 PHE B C 1
ATOM 5992 O O . PHE B 1 290 ? -21.406 23.109 -11.656 1 84.62 290 PHE B O 1
ATOM 5999 N N . LEU B 1 291 ? -19.641 21.766 -11.547 1 84.5 291 LEU B N 1
ATOM 6000 C CA . LEU B 1 291 ? -19.656 21.625 -13 1 84.5 291 LEU B CA 1
ATOM 6001 C C . LEU B 1 291 ? -19.625 20.141 -13.398 1 84.5 291 LEU B C 1
ATOM 6003 O O . LEU B 1 291 ? -20.578 19.656 -14.008 1 84.5 291 LEU B O 1
ATOM 6007 N N . LEU B 1 292 ? -18.719 19.438 -12.891 1 85.38 292 LEU B N 1
ATOM 6008 C CA . LEU B 1 292 ? -18.422 18.125 -13.438 1 85.38 292 LEU B CA 1
ATOM 6009 C C . LEU B 1 292 ? -19.422 17.078 -12.938 1 85.38 292 LEU B C 1
ATOM 6011 O O . LEU B 1 292 ? -19.75 16.141 -13.648 1 85.38 292 LEU B O 1
ATOM 6015 N N . GLN B 1 293 ? -19.828 17.219 -11.727 1 87.25 293 GLN B N 1
ATOM 6016 C CA . GLN B 1 293 ? -20.734 16.219 -11.141 1 87.25 293 GLN B CA 1
ATOM 6017 C C . GLN B 1 293 ? -22.094 16.234 -11.836 1 87.25 293 GLN B C 1
ATOM 6019 O O . GLN B 1 293 ? -22.812 15.234 -11.812 1 87.25 293 GLN B O 1
ATOM 6024 N N . GLU B 1 294 ? -22.484 17.328 -12.43 1 84.88 294 GLU B N 1
ATOM 6025 C CA . GLU B 1 294 ? -23.703 17.375 -13.234 1 84.88 294 GLU B CA 1
ATOM 6026 C C . GLU B 1 294 ? -23.578 16.516 -14.484 1 84.88 294 GLU B C 1
ATOM 6028 O O . GLU B 1 294 ? -24.562 15.906 -14.93 1 84.88 294 GLU B O 1
ATOM 6033 N N . LEU B 1 295 ? -22.406 16.406 -14.984 1 84.69 295 LEU B N 1
ATOM 6034 C CA . LEU B 1 295 ? -22.141 15.617 -16.188 1 84.69 295 LEU B CA 1
ATOM 6035 C C . LEU B 1 295 ? -21.891 14.156 -15.844 1 84.69 295 LEU B C 1
ATOM 6037 O O . LEU B 1 295 ? -22.344 13.258 -16.562 1 84.69 295 LEU B O 1
ATOM 6041 N N . ILE B 1 296 ? -21.156 13.922 -14.781 1 89.56 296 ILE B N 1
ATOM 6042 C CA . ILE B 1 296 ? -20.828 12.586 -14.297 1 89.56 296 ILE B CA 1
ATOM 6043 C C . ILE B 1 296 ? -21.172 12.469 -12.812 1 89.56 296 ILE B C 1
ATOM 6045 O O . ILE B 1 296 ? -20.328 12.688 -11.953 1 89.56 296 ILE B O 1
ATOM 6049 N N . PRO B 1 297 ? -22.297 12.086 -12.508 1 85.62 297 PRO B N 1
ATOM 6050 C CA . PRO B 1 297 ? -22.797 12.094 -11.133 1 85.62 297 PRO B CA 1
ATOM 6051 C C . PRO B 1 297 ? -21.938 11.242 -10.188 1 85.62 297 PRO B C 1
ATOM 6053 O O . PRO B 1 297 ? -21.812 11.562 -9.008 1 85.62 297 PRO B O 1
ATOM 6056 N N . ALA B 1 298 ? -21.281 10.234 -10.703 1 89.12 298 ALA B N 1
ATOM 6057 C CA . ALA B 1 298 ? -20.547 9.32 -9.844 1 89.12 298 ALA B CA 1
ATOM 6058 C C . ALA B 1 298 ? -19.125 9.812 -9.625 1 89.12 298 ALA B C 1
ATOM 6060 O O . ALA B 1 298 ? -18.359 9.203 -8.875 1 89.12 298 ALA B O 1
ATOM 6061 N N . LEU B 1 299 ? -18.844 10.953 -10.133 1 91.62 299 LEU B N 1
ATOM 6062 C CA . LEU B 1 299 ? -17.484 11.477 -10.047 1 91.62 299 LEU B CA 1
ATOM 6063 C C . LEU B 1 299 ? -17.156 11.891 -8.617 1 91.62 299 LEU B C 1
ATOM 6065 O O . LEU B 1 299 ? -17.953 12.586 -7.973 1 91.62 299 LEU B O 1
ATOM 6069 N N . ASP B 1 300 ? -16.109 11.344 -8.016 1 93.69 300 ASP B N 1
ATOM 6070 C CA . ASP B 1 300 ? -15.633 11.789 -6.707 1 93.69 300 ASP B CA 1
ATOM 6071 C C . ASP B 1 300 ? -14.148 12.125 -6.754 1 93.69 300 ASP B C 1
ATOM 6073 O O . ASP B 1 300 ? -13.492 11.93 -7.781 1 93.69 300 ASP B O 1
ATOM 6077 N N . ASP B 1 301 ? -13.641 12.719 -5.711 1 96.38 301 ASP B N 1
ATOM 6078 C CA . ASP B 1 301 ? -12.273 13.242 -5.68 1 96.38 301 ASP B CA 1
ATOM 6079 C C . ASP B 1 301 ? -11.25 12.125 -5.852 1 96.38 301 ASP B C 1
ATOM 6081 O O . ASP B 1 301 ? -10.188 12.336 -6.438 1 96.38 301 ASP B O 1
ATOM 6085 N N . THR B 1 302 ? -11.594 10.922 -5.332 1 97.75 302 THR B N 1
ATOM 6086 C CA . THR B 1 302 ? -10.711 9.766 -5.469 1 97.75 302 THR B CA 1
ATOM 6087 C C . THR B 1 302 ? -10.586 9.352 -6.934 1 97.75 302 THR B C 1
ATOM 6089 O O . THR B 1 302 ? -9.484 9.094 -7.418 1 97.75 302 THR B O 1
ATOM 6092 N N . ILE B 1 303 ? -11.695 9.305 -7.652 1 97.94 303 ILE B N 1
ATOM 6093 C CA . ILE B 1 303 ? -11.719 8.945 -9.062 1 97.94 303 ILE B CA 1
ATOM 6094 C C . ILE B 1 303 ? -10.852 9.914 -9.867 1 97.94 303 ILE B C 1
ATOM 6096 O O . ILE B 1 303 ? -10.062 9.492 -10.711 1 97.94 303 ILE B O 1
ATOM 6100 N N . ILE B 1 304 ? -10.961 11.172 -9.539 1 97.94 304 ILE B N 1
ATOM 6101 C CA . ILE B 1 304 ? -10.195 12.203 -10.227 1 97.94 304 ILE B CA 1
ATOM 6102 C C . ILE B 1 304 ? -8.703 11.977 -10.008 1 97.94 304 ILE B C 1
ATOM 6104 O O . ILE B 1 304 ? -7.918 12.008 -10.961 1 97.94 304 ILE B O 1
ATOM 6108 N N . ALA B 1 305 ? -8.328 11.781 -8.781 1 98.19 305 ALA B N 1
ATOM 6109 C CA . ALA B 1 305 ? -6.918 11.57 -8.453 1 98.19 305 ALA B CA 1
ATOM 6110 C C . ALA B 1 305 ? -6.355 10.367 -9.195 1 98.19 305 ALA B C 1
ATOM 6112 O O . ALA B 1 305 ? -5.289 10.445 -9.805 1 98.19 305 ALA B O 1
ATOM 6113 N N . ILE B 1 306 ? -7.047 9.258 -9.141 1 98.69 306 ILE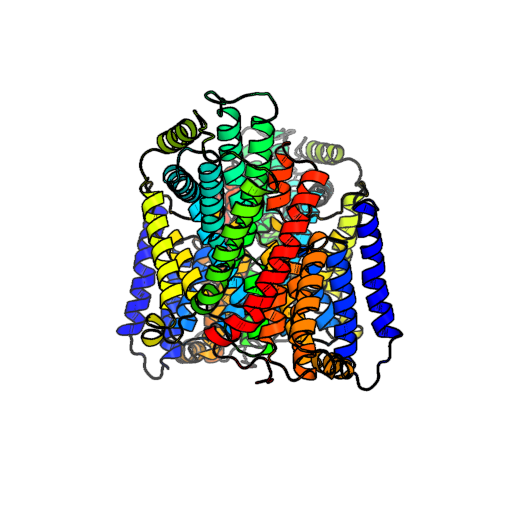 B N 1
ATOM 6114 C CA . ILE B 1 306 ? -6.57 8.016 -9.727 1 98.69 306 ILE B CA 1
ATOM 6115 C C . ILE B 1 306 ? -6.531 8.141 -11.25 1 98.69 306 ILE B C 1
ATOM 6117 O O . ILE B 1 306 ? -5.625 7.613 -11.898 1 98.69 306 ILE B O 1
ATOM 6121 N N . ALA B 1 307 ? -7.527 8.773 -11.828 1 98.38 307 ALA B N 1
ATOM 6122 C CA . ALA B 1 307 ? -7.504 9.031 -13.266 1 98.38 307 ALA B CA 1
ATOM 6123 C C . ALA B 1 307 ? -6.254 9.812 -13.656 1 98.38 307 ALA B C 1
ATOM 6125 O O . ALA B 1 307 ? -5.637 9.523 -14.688 1 98.38 307 ALA B O 1
ATOM 6126 N N . GLY B 1 308 ? -5.953 10.82 -12.883 1 98.62 308 GLY B N 1
ATOM 6127 C CA . GLY B 1 308 ? -4.727 11.562 -13.125 1 98.62 308 GLY B CA 1
ATOM 6128 C C . GLY B 1 308 ? -3.482 10.695 -13.086 1 98.62 308 GLY B C 1
ATOM 6129 O O . GLY B 1 308 ? -2.594 10.828 -13.93 1 98.62 308 GLY B O 1
ATOM 6130 N N . VAL B 1 309 ? -3.428 9.82 -12.125 1 98.75 309 VAL B N 1
ATOM 6131 C CA . VAL B 1 309 ? -2.291 8.914 -11.984 1 98.75 309 VAL B CA 1
ATOM 6132 C C . VAL B 1 309 ? -2.176 8.039 -13.227 1 98.75 309 VAL B C 1
ATOM 6134 O O . VAL B 1 309 ? -1.084 7.867 -13.781 1 98.75 309 VAL B O 1
ATOM 6137 N N . VAL B 1 310 ? -3.275 7.434 -13.672 1 98.5 310 VAL B N 1
ATOM 6138 C CA . VAL B 1 310 ? -3.279 6.562 -14.844 1 98.5 310 VAL B CA 1
ATOM 6139 C C . VAL B 1 310 ? -2.797 7.344 -16.062 1 98.5 310 VAL B C 1
ATOM 6141 O O . VAL B 1 310 ? -2.01 6.832 -16.859 1 98.5 310 VAL B O 1
ATOM 6144 N N . LEU B 1 311 ? -3.24 8.555 -16.203 1 98.38 311 LEU B N 1
ATOM 6145 C CA . LEU B 1 311 ? -2.818 9.398 -17.312 1 98.38 311 LEU B CA 1
ATOM 6146 C C . LEU B 1 311 ? -1.305 9.578 -17.312 1 98.38 311 LEU B C 1
ATOM 6148 O O . LEU B 1 311 ? -0.681 9.594 -18.375 1 98.38 311 LEU B O 1
ATOM 6152 N N . LEU B 1 312 ? -0.739 9.758 -16.156 1 98.62 312 LEU B N 1
ATOM 6153 C CA . LEU B 1 312 ? 0.702 9.953 -16.047 1 98.62 312 LEU B CA 1
ATOM 6154 C C . LEU B 1 312 ? 1.461 8.711 -16.484 1 98.62 312 LEU B C 1
ATOM 6156 O O . LEU B 1 312 ? 2.598 8.805 -16.953 1 98.62 312 LEU B O 1
ATOM 6160 N N . PHE B 1 313 ? 0.858 7.543 -16.344 1 98.25 313 PHE B N 1
ATOM 6161 C CA . PHE B 1 313 ? 1.484 6.297 -16.781 1 98.25 313 PHE B CA 1
ATOM 6162 C C . PHE B 1 313 ? 1.371 6.125 -18.281 1 98.25 313 PHE B C 1
ATOM 6164 O O . PHE B 1 313 ? 2.049 5.277 -18.875 1 98.25 313 PHE B O 1
ATOM 6171 N N . VAL B 1 314 ? 0.529 6.871 -18.938 1 97.19 314 VAL B N 1
ATOM 6172 C CA . VAL B 1 314 ? 0.262 6.703 -20.359 1 97.19 314 VAL B CA 1
ATOM 6173 C C . VAL B 1 314 ? 1.055 7.734 -21.172 1 97.19 314 VAL B C 1
ATOM 6175 O O . VAL B 1 314 ? 1.588 7.426 -22.234 1 97.19 314 VAL B O 1
ATOM 6178 N N . ILE B 1 315 ? 1.157 8.945 -20.656 1 97.25 315 ILE B N 1
ATOM 6179 C CA . ILE B 1 315 ? 1.768 10.055 -21.375 1 97.25 315 ILE B CA 1
ATOM 6180 C C . ILE B 1 315 ? 3.277 9.836 -21.469 1 97.25 315 ILE B C 1
ATOM 6182 O O . ILE B 1 315 ? 3.938 9.594 -20.469 1 97.25 315 ILE B O 1
ATOM 6186 N N . PRO B 1 316 ? 3.848 9.914 -22.625 1 94.75 316 PRO B N 1
ATOM 6187 C CA . PRO B 1 316 ? 5.285 9.695 -22.812 1 94.75 316 PRO B CA 1
ATOM 6188 C C . PRO B 1 316 ? 6.129 10.883 -22.344 1 94.75 316 PRO B C 1
ATOM 6190 O O . PRO B 1 316 ? 5.645 12.016 -22.328 1 94.75 316 PRO B O 1
ATOM 6193 N N . SER B 1 317 ? 7.266 10.57 -21.875 1 95 317 SER B N 1
ATOM 6194 C CA . SER B 1 317 ? 8.273 11.609 -21.688 1 95 317 SER B CA 1
ATOM 6195 C C . SER B 1 317 ? 8.922 12.016 -23 1 95 317 SER B C 1
ATOM 6197 O O . SER B 1 317 ? 8.43 11.664 -24.078 1 95 317 SER B O 1
ATOM 6199 N N . SER B 1 318 ? 9.984 12.852 -22.922 1 92.06 318 SER B N 1
ATOM 6200 C CA . SER B 1 318 ? 10.719 13.211 -24.125 1 92.06 318 SER B CA 1
ATOM 6201 C C . SER B 1 318 ? 11.305 11.977 -24.812 1 92.06 318 SER B C 1
ATOM 6203 O O . SER B 1 318 ? 11.414 11.938 -26.031 1 92.06 318 SER B O 1
ATOM 6205 N N . ASP B 1 319 ? 11.664 11.016 -23.969 1 88.94 319 ASP B N 1
ATOM 6206 C CA . ASP B 1 319 ? 12 9.688 -24.469 1 88.94 319 ASP B CA 1
ATOM 6207 C C . ASP B 1 319 ? 10.75 8.828 -24.656 1 88.94 319 ASP B C 1
ATOM 6209 O O . ASP B 1 319 ? 10.086 8.477 -23.672 1 88.94 319 ASP B O 1
ATOM 6213 N N . PRO B 1 320 ? 10.5 8.469 -25.891 1 82.25 320 PRO B N 1
ATOM 6214 C CA . PRO B 1 320 ? 9.266 7.738 -26.172 1 82.25 320 PRO B CA 1
ATOM 6215 C C . PRO B 1 320 ? 9.18 6.41 -25.422 1 82.25 320 PRO B C 1
ATOM 6217 O O . PRO B 1 320 ? 8.094 5.875 -25.219 1 82.25 320 PRO B O 1
ATOM 6220 N N . LYS B 1 321 ? 10.219 5.945 -25.016 1 83.25 321 LYS B N 1
ATOM 6221 C CA . LYS B 1 321 ? 10.242 4.652 -24.328 1 83.25 321 LYS B CA 1
ATOM 6222 C C . LYS B 1 321 ? 9.914 4.809 -22.844 1 83.25 321 LYS B C 1
ATOM 6224 O O . LYS B 1 321 ? 9.617 3.826 -22.172 1 83.25 321 LYS B O 1
ATOM 6229 N N . THR B 1 322 ? 9.945 5.973 -22.391 1 90.44 322 THR B N 1
ATOM 6230 C CA . THR B 1 322 ? 9.695 6.223 -20.969 1 90.44 322 THR B CA 1
ATOM 6231 C C . THR B 1 322 ? 8.453 7.098 -20.781 1 90.44 322 THR B C 1
ATOM 6233 O O . THR B 1 322 ? 8.18 7.973 -21.609 1 90.44 322 THR B O 1
ATOM 6236 N N . LYS B 1 323 ? 7.73 6.754 -19.844 1 95.69 323 LYS B N 1
ATOM 6237 C CA . LYS B 1 323 ? 6.535 7.535 -19.531 1 95.69 323 LYS B CA 1
ATOM 6238 C C . LYS B 1 323 ? 6.797 8.516 -18.406 1 95.69 323 LYS B C 1
ATOM 6240 O O . LYS B 1 323 ? 7.859 8.484 -17.781 1 95.69 323 LYS B O 1
ATOM 6245 N N . LEU B 1 324 ? 5.855 9.43 -18.172 1 97.81 324 LEU B N 1
ATOM 6246 C CA . LEU B 1 324 ? 6.043 10.453 -17.156 1 97.81 324 LEU B CA 1
ATOM 6247 C C . LEU B 1 324 ? 6.207 9.82 -15.781 1 97.81 324 LEU B C 1
ATOM 6249 O O . LEU B 1 324 ? 7 10.305 -14.961 1 97.81 324 LEU B O 1
ATOM 6253 N N . LEU B 1 325 ? 5.445 8.812 -15.602 1 98 325 LEU B N 1
ATOM 6254 C CA . LEU B 1 325 ? 5.512 8.086 -14.336 1 98 325 LEU B CA 1
ATOM 6255 C C . LEU B 1 325 ? 5.777 6.605 -14.578 1 98 325 LEU B C 1
ATOM 6257 O O . LEU B 1 325 ? 5.203 6.008 -15.492 1 98 325 LEU B O 1
ATOM 6261 N N . ASP B 1 326 ? 6.73 6.098 -13.867 1 97.12 326 ASP B N 1
ATOM 6262 C CA . ASP B 1 326 ? 6.988 4.66 -13.867 1 97.12 326 ASP B CA 1
ATOM 6263 C C . ASP B 1 326 ? 6.699 4.051 -12.492 1 97.12 326 ASP B C 1
ATOM 6265 O O . ASP B 1 326 ? 6.586 4.77 -11.5 1 97.12 326 ASP B O 1
ATOM 6269 N N . TRP B 1 327 ? 6.555 2.779 -12.445 1 96.5 327 TRP B N 1
ATOM 6270 C CA . TRP B 1 327 ? 6.129 2.131 -11.211 1 96.5 327 TRP B CA 1
ATOM 6271 C C . TRP B 1 327 ? 7.195 2.268 -10.133 1 96.5 327 TRP B C 1
ATOM 6273 O O . TRP B 1 327 ? 6.875 2.395 -8.945 1 96.5 327 TRP B O 1
ATOM 6283 N N . LYS B 1 328 ? 8.445 2.184 -10.516 1 95.81 328 LYS B N 1
ATOM 6284 C CA . LYS B 1 328 ? 9.539 2.328 -9.555 1 95.81 328 LYS B CA 1
ATOM 6285 C C . LYS B 1 328 ? 9.43 3.645 -8.797 1 95.81 328 LYS B C 1
ATOM 6287 O O . LYS B 1 328 ? 9.656 3.686 -7.582 1 95.81 328 LYS B O 1
ATOM 6292 N N . THR B 1 329 ? 9.055 4.656 -9.516 1 97 329 THR B N 1
ATOM 6293 C CA . THR B 1 329 ? 8.875 5.969 -8.906 1 97 329 THR B CA 1
ATOM 6294 C C . THR B 1 329 ? 7.57 6.023 -8.117 1 97 329 THR B C 1
ATOM 6296 O O . THR B 1 329 ? 7.543 6.512 -6.984 1 97 329 THR B O 1
ATOM 6299 N N . ALA B 1 330 ? 6.504 5.52 -8.68 1 97 330 ALA B N 1
ATOM 6300 C CA . ALA B 1 330 ? 5.18 5.57 -8.062 1 97 330 ALA B CA 1
ATOM 6301 C C . ALA B 1 330 ? 5.164 4.82 -6.734 1 97 330 ALA B C 1
ATOM 6303 O O . ALA B 1 330 ? 4.457 5.215 -5.801 1 97 330 ALA B O 1
ATOM 6304 N N . GLU B 1 331 ? 5.883 3.803 -6.648 1 96.12 331 GLU B N 1
ATOM 6305 C CA . GLU B 1 331 ? 5.836 2.916 -5.492 1 96.12 331 GLU B CA 1
ATOM 6306 C C . GLU B 1 331 ? 6.57 3.525 -4.301 1 96.12 331 GLU B C 1
ATOM 6308 O O . GLU B 1 331 ? 6.457 3.031 -3.176 1 96.12 331 GLU B O 1
ATOM 6313 N N . LYS B 1 332 ? 7.25 4.641 -4.441 1 95.5 332 LYS B N 1
ATOM 6314 C CA . LYS B 1 332 ? 8.055 5.246 -3.381 1 95.5 332 LYS B CA 1
ATOM 6315 C C . LYS B 1 332 ? 7.188 6.094 -2.453 1 95.5 332 LYS B C 1
ATOM 6317 O O . LYS B 1 332 ? 7.703 6.773 -1.562 1 95.5 332 LYS B O 1
ATOM 6322 N N . ILE B 1 333 ? 5.91 6.07 -2.562 1 96.25 333 ILE B N 1
ATOM 6323 C CA . ILE B 1 333 ? 5.023 6.824 -1.685 1 96.25 333 ILE B CA 1
ATOM 6324 C C . ILE B 1 333 ? 5.082 6.25 -0.271 1 96.25 333 ILE B C 1
ATOM 6326 O O . ILE B 1 333 ? 5.523 5.117 -0.074 1 96.25 333 ILE B O 1
ATOM 6330 N N . PRO B 1 334 ? 4.758 7.02 0.755 1 95.12 334 PRO B N 1
ATOM 6331 C CA . PRO B 1 334 ? 4.816 6.543 2.141 1 95.12 334 PRO B CA 1
ATOM 6332 C C . PRO B 1 334 ? 3.666 5.605 2.488 1 95.12 334 PRO B C 1
ATOM 6334 O O . PRO B 1 334 ? 2.707 6.016 3.148 1 95.12 334 PRO B O 1
ATOM 6337 N N . TRP B 1 335 ? 3.82 4.379 2.242 1 97.19 335 TRP B N 1
ATOM 6338 C CA . TRP B 1 335 ? 2.793 3.363 2.443 1 97.19 335 TRP B CA 1
ATOM 6339 C C . TRP B 1 335 ? 2.408 3.262 3.916 1 97.19 335 TRP B C 1
ATOM 6341 O O . TRP B 1 335 ? 1.275 2.904 4.246 1 97.19 335 TRP B O 1
ATOM 6351 N N . GLY B 1 336 ? 3.369 3.586 4.82 1 97.25 336 GLY B N 1
ATOM 6352 C CA . GLY B 1 336 ? 3.09 3.551 6.246 1 97.25 336 GLY B CA 1
ATOM 6353 C C . GLY B 1 336 ? 1.973 4.492 6.66 1 97.25 336 GLY B C 1
ATOM 6354 O O . GLY B 1 336 ? 1.161 4.156 7.523 1 97.25 336 GLY B O 1
ATOM 6355 N N . ILE B 1 337 ? 1.9 5.66 6.02 1 95.38 337 ILE B N 1
ATOM 6356 C CA . ILE B 1 337 ? 0.872 6.648 6.32 1 95.38 337 ILE B CA 1
ATOM 6357 C C . ILE B 1 337 ? -0.494 6.125 5.879 1 95.38 337 ILE B C 1
ATOM 6359 O O . ILE B 1 337 ? -1.494 6.324 6.574 1 95.38 337 ILE B O 1
ATOM 6363 N N . LEU B 1 338 ? -0.539 5.41 4.738 1 97.44 338 LEU B N 1
ATOM 6364 C CA . LEU B 1 338 ? -1.792 4.844 4.25 1 97.44 338 LEU B CA 1
ATOM 6365 C C . LEU B 1 338 ? -2.324 3.791 5.219 1 97.44 338 LEU B C 1
ATOM 6367 O O . LEU B 1 338 ? -3.523 3.754 5.504 1 97.44 338 LEU B O 1
ATOM 6371 N N . LEU B 1 339 ? -1.434 2.967 5.746 1 98.06 339 LEU B N 1
ATOM 6372 C CA . LEU B 1 339 ? -1.835 1.961 6.723 1 98.06 339 LEU B CA 1
ATOM 6373 C C . LEU B 1 339 ? -2.332 2.619 8.008 1 98.06 339 LEU B C 1
ATOM 6375 O O . LEU B 1 339 ? -3.281 2.137 8.625 1 98.06 339 LEU B O 1
ATOM 6379 N N . LEU B 1 340 ? -1.648 3.691 8.367 1 96.69 340 LEU B N 1
ATOM 6380 C CA . LEU B 1 340 ? -2.055 4.43 9.555 1 96.69 340 LEU B CA 1
ATOM 6381 C C . LEU B 1 340 ? -3.477 4.961 9.406 1 96.69 340 LEU B C 1
ATOM 6383 O O . LEU B 1 340 ? -4.266 4.914 10.352 1 96.69 340 LEU B O 1
ATOM 6387 N N . PHE B 1 341 ? -3.818 5.41 8.18 1 95.94 341 PHE B N 1
ATOM 6388 C CA . PHE B 1 341 ? -5.18 5.848 7.883 1 95.94 341 PHE B CA 1
ATOM 6389 C C . PHE B 1 341 ? -6.172 4.711 8.086 1 95.94 341 PHE B C 1
ATOM 6391 O O . PHE B 1 341 ? -7.238 4.906 8.672 1 95.94 341 PHE B O 1
ATOM 6398 N N . GLY B 1 342 ? -5.781 3.598 7.547 1 97.38 342 GLY B N 1
ATOM 6399 C CA . GLY B 1 342 ? -6.645 2.438 7.688 1 97.38 342 GLY B CA 1
ATOM 6400 C C . GLY B 1 342 ? -6.922 2.07 9.133 1 97.38 342 GLY B C 1
ATOM 6401 O O . GLY B 1 342 ? -8.062 1.789 9.5 1 97.38 342 GLY B O 1
ATOM 6402 N N . GLY B 1 343 ? -5.883 2.057 9.953 1 97.5 343 GLY B N 1
ATOM 6403 C CA . GLY B 1 343 ? -6.059 1.797 11.375 1 97.5 343 GLY B CA 1
ATOM 6404 C C . GLY B 1 343 ? -6.996 2.781 12.055 1 97.5 343 GLY B C 1
ATOM 6405 O O . GLY B 1 343 ? -7.887 2.381 12.805 1 97.5 343 GLY B O 1
ATOM 6406 N N . GLY B 1 344 ? -6.797 4.059 11.773 1 96.75 344 GLY B N 1
ATOM 6407 C CA . GLY B 1 344 ? -7.652 5.086 12.344 1 96.75 344 GLY B CA 1
ATOM 6408 C C . GLY B 1 344 ? -9.109 4.949 11.938 1 96.75 344 GLY B C 1
ATOM 6409 O O . GLY B 1 344 ? -10.008 5.102 12.758 1 96.75 344 GLY B O 1
ATOM 6410 N N . LEU B 1 345 ? -9.312 4.66 10.672 1 97.25 345 LEU B N 1
ATOM 6411 C CA . LEU B 1 345 ? -10.672 4.531 10.156 1 97.25 345 LEU B CA 1
ATOM 6412 C C . LEU B 1 345 ? -11.352 3.281 10.711 1 97.25 345 LEU B C 1
ATOM 6414 O O . LEU B 1 345 ? -12.562 3.275 10.938 1 97.25 345 LEU B O 1
ATOM 6418 N N . SER B 1 346 ? -10.562 2.238 10.898 1 97.75 346 SER B N 1
ATOM 6419 C CA . SER B 1 346 ? -11.117 1.044 11.531 1 97.75 346 SER B CA 1
ATOM 6420 C C . SER B 1 346 ? -11.57 1.33 12.953 1 97.75 346 SER B C 1
ATOM 6422 O O . SER B 1 346 ? -12.594 0.806 13.406 1 97.75 346 SER B O 1
ATOM 6424 N N . LEU B 1 347 ? -10.797 2.143 13.688 1 97 347 LEU B N 1
ATOM 6425 C CA . LEU B 1 347 ? -11.195 2.547 15.031 1 97 347 LEU B CA 1
ATOM 6426 C C . LEU B 1 347 ? -12.5 3.344 14.992 1 97 347 LEU B C 1
ATOM 6428 O O . LEU B 1 347 ? -13.406 3.09 15.781 1 97 347 LEU B O 1
ATOM 6432 N N . ALA B 1 348 ? -12.57 4.266 14.086 1 96.5 348 ALA B N 1
ATOM 6433 C CA . ALA B 1 348 ? -13.781 5.074 13.945 1 96.5 348 ALA B CA 1
ATOM 6434 C C . ALA B 1 348 ? -15.008 4.191 13.703 1 96.5 348 ALA B C 1
ATOM 6436 O O . ALA B 1 348 ? -16.047 4.391 14.32 1 96.5 348 ALA B O 1
ATOM 6437 N N . GLU B 1 349 ? -14.875 3.26 12.797 1 96.94 349 GLU B N 1
ATOM 6438 C CA . GLU B 1 349 ? -15.969 2.33 12.523 1 96.94 349 GLU B CA 1
ATOM 6439 C C . GLU B 1 349 ? -16.312 1.51 13.758 1 96.94 349 GLU B C 1
ATOM 6441 O O . GLU B 1 349 ? -17.5 1.309 14.062 1 96.94 349 GLU B O 1
ATOM 6446 N N . GLY B 1 350 ? -15.328 1.025 14.461 1 97.12 350 GLY B N 1
ATOM 6447 C CA . GLY B 1 350 ? -15.547 0.269 15.688 1 97.12 350 GLY B CA 1
ATOM 6448 C C . GLY B 1 350 ? -16.297 1.056 16.75 1 97.12 350 GLY B C 1
ATOM 6449 O O . GLY B 1 350 ? -17.188 0.524 17.406 1 97.12 350 GLY B O 1
ATOM 6450 N N . PHE B 1 351 ? -15.945 2.289 16.922 1 95.56 351 PHE B N 1
ATOM 6451 C CA . PHE B 1 351 ? -16.641 3.164 17.859 1 95.56 351 PHE B CA 1
ATOM 6452 C C . PHE B 1 351 ? -18.125 3.227 17.547 1 95.56 351 PHE B C 1
ATOM 6454 O O . PHE B 1 351 ? -18.953 3.158 18.469 1 95.56 351 PHE B O 1
ATOM 6461 N N . LYS B 1 352 ? -18.391 3.318 16.328 1 94.06 352 LYS B N 1
ATOM 6462 C CA . LYS B 1 352 ? -19.766 3.475 15.867 1 94.06 352 LYS B CA 1
ATOM 6463 C C . LYS B 1 352 ? -20.547 2.176 16.031 1 94.06 352 LYS B C 1
ATOM 6465 O O . LYS B 1 352 ? -21.609 2.158 16.672 1 94.06 352 LYS B O 1
ATOM 6470 N N . VAL B 1 353 ? -20 1.058 15.594 1 95.62 353 VAL B N 1
ATOM 6471 C CA . VAL B 1 353 ? -20.719 -0.199 15.469 1 95.62 353 VAL B CA 1
ATOM 6472 C C . VAL B 1 353 ? -20.891 -0.841 16.844 1 95.62 353 VAL B C 1
ATOM 6474 O O . VAL B 1 353 ? -21.922 -1.471 17.109 1 95.62 353 VAL B O 1
ATOM 6477 N N . THR B 1 354 ? -19.953 -0.627 17.734 1 96.31 354 THR B N 1
ATOM 6478 C CA . THR B 1 354 ? -19.984 -1.311 19.031 1 96.31 354 THR B CA 1
ATOM 6479 C C . THR B 1 354 ? -20.828 -0.53 20.031 1 96.31 354 THR B C 1
ATOM 6481 O O . THR B 1 354 ? -21.172 -1.049 21.094 1 96.31 354 THR B O 1
ATOM 6484 N N . GLY B 1 355 ? -21.062 0.771 19.719 1 93.75 355 GLY B N 1
ATOM 6485 C CA . GLY B 1 355 ? -21.812 1.609 20.641 1 93.75 355 GLY B CA 1
ATOM 6486 C C . GLY B 1 355 ? -20.922 2.309 21.656 1 93.75 355 GLY B C 1
ATOM 6487 O O . GLY B 1 355 ? -21.422 2.994 22.547 1 93.75 355 GLY B O 1
ATOM 6488 N N . LEU B 1 356 ? -19.672 2.174 21.531 1 94.38 356 LEU B N 1
ATOM 6489 C CA . LEU B 1 356 ? -18.75 2.84 22.453 1 94.38 356 LEU B CA 1
ATOM 6490 C C . LEU B 1 356 ? -18.922 4.355 22.375 1 94.38 356 LEU B C 1
ATOM 6492 O O . LEU B 1 356 ? -18.844 5.039 23.406 1 94.38 356 LEU B O 1
ATOM 6496 N N . ALA B 1 357 ? -19.094 4.879 21.203 1 91.62 357 ALA B N 1
ATOM 6497 C CA . ALA B 1 357 ? -19.297 6.316 21.031 1 91.62 357 ALA B CA 1
ATOM 6498 C C . ALA B 1 357 ? -20.484 6.812 21.844 1 91.62 357 ALA B C 1
ATOM 6500 O O . ALA B 1 357 ? -20.391 7.828 22.547 1 91.62 357 ALA B O 1
ATOM 6501 N N . ALA B 1 358 ? -21.531 6.082 21.75 1 89.88 358 ALA B N 1
ATOM 6502 C CA . ALA B 1 358 ? -22.719 6.445 22.5 1 89.88 358 ALA B CA 1
ATOM 6503 C C . ALA B 1 358 ? -22.469 6.383 24 1 89.88 358 ALA B C 1
ATOM 6505 O O . ALA B 1 358 ? -22.922 7.254 24.75 1 89.88 358 ALA B O 1
ATOM 6506 N N . TRP B 1 359 ? -21.797 5.395 24.406 1 91.5 359 TRP B N 1
ATOM 6507 C CA . TRP B 1 359 ? -21.5 5.238 25.828 1 91.5 359 TRP B CA 1
ATOM 6508 C C . TRP B 1 359 ? -20.656 6.395 26.328 1 91.5 359 TRP B C 1
ATOM 6510 O O . TRP B 1 359 ? -20.922 6.961 27.391 1 91.5 359 TRP B O 1
ATOM 6520 N N . ILE B 1 360 ? -19.625 6.719 25.594 1 90.06 360 ILE B N 1
ATOM 6521 C CA . ILE B 1 360 ? -18.75 7.836 25.953 1 90.06 360 ILE B CA 1
ATOM 6522 C C . ILE B 1 360 ? -19.578 9.125 26.031 1 90.06 360 ILE B C 1
ATOM 6524 O O . ILE B 1 360 ? -19.438 9.898 26.969 1 90.06 360 ILE B O 1
ATOM 6528 N N . GLY B 1 361 ? -20.344 9.352 25.047 1 84.56 361 GLY B N 1
ATOM 6529 C CA . GLY B 1 361 ? -21.203 10.523 25.031 1 84.56 361 GLY B CA 1
ATOM 6530 C C . GLY B 1 361 ? -22.062 10.641 26.281 1 84.56 361 GLY B C 1
ATOM 6531 O O . GLY B 1 361 ? -22.25 11.734 26.812 1 84.56 361 GLY B O 1
ATOM 6532 N N . ASN B 1 362 ? -22.531 9.57 26.703 1 85.88 362 ASN B N 1
ATOM 6533 C CA . ASN B 1 362 ? -23.438 9.547 27.859 1 85.88 362 ASN B CA 1
ATOM 6534 C C . ASN B 1 362 ? -22.688 9.852 29.156 1 85.88 362 ASN B C 1
ATOM 6536 O O . ASN B 1 362 ? -23.312 10.172 30.172 1 85.88 362 ASN B O 1
ATOM 6540 N N . GLN B 1 363 ? -21.344 9.773 29.062 1 83.19 363 GLN B N 1
ATOM 6541 C CA . GLN B 1 363 ? -20.562 10.055 30.266 1 83.19 363 GLN B CA 1
ATOM 6542 C C . GLN B 1 363 ? -20.328 11.555 30.438 1 83.19 363 GLN B C 1
ATOM 6544 O O . GLN B 1 363 ? -19.953 12.016 31.516 1 83.19 363 GLN B O 1
ATOM 6549 N N . PHE B 1 364 ? -20.469 12.266 29.359 1 77.81 364 PHE B N 1
ATOM 6550 C CA . PHE B 1 364 ? -20.172 13.695 29.375 1 77.81 364 PHE B CA 1
ATOM 6551 C C . PHE B 1 364 ? -21.422 14.516 29.625 1 77.81 364 PHE B C 1
ATOM 6553 O O . PHE B 1 364 ? -21.672 15.5 28.922 1 77.81 364 PHE B O 1
ATOM 6560 N N . VAL B 1 365 ? -22.141 14.242 30.609 1 65.62 365 VAL B N 1
ATOM 6561 C CA . VAL B 1 365 ? -23.391 14.922 30.953 1 65.62 365 VAL B CA 1
ATOM 6562 C C . VAL B 1 365 ? -23.078 16.297 31.531 1 65.62 365 VAL B C 1
ATOM 6564 O O . VAL B 1 365 ? -23.812 17.25 31.312 1 65.62 365 VAL B O 1
ATOM 6567 N N . PHE B 1 366 ? -21.922 16.438 32.062 1 66 366 PHE B N 1
ATOM 6568 C CA . PHE B 1 366 ? -21.688 17.672 32.812 1 66 366 PHE B CA 1
ATOM 6569 C C . PHE B 1 366 ? -21.047 18.719 31.938 1 66 366 PHE B C 1
ATOM 6571 O O . PHE B 1 366 ? -20.719 19.812 32.406 1 66 366 PHE B O 1
ATOM 6578 N N . LEU B 1 367 ? -20.938 18.438 30.703 1 72.69 367 LEU B N 1
ATOM 6579 C CA . LEU B 1 367 ? -20.312 19.422 29.828 1 72.69 367 LEU B CA 1
ATOM 6580 C C . LEU B 1 367 ? -21.312 20.484 29.391 1 72.69 367 LEU B C 1
ATOM 6582 O O . LEU B 1 367 ? -20.938 21.5 28.797 1 72.69 367 LEU B O 1
ATOM 6586 N N . ASP B 1 368 ? -22.484 20.281 29.734 1 69.38 368 ASP B N 1
ATOM 6587 C CA . ASP B 1 368 ? -23.547 21.188 29.328 1 69.38 368 ASP B CA 1
ATOM 6588 C C . ASP B 1 368 ? -23.344 22.578 29.938 1 69.38 368 ASP B C 1
ATOM 6590 O O . ASP B 1 368 ? -23.891 23.562 29.422 1 69.38 368 ASP B O 1
ATOM 6594 N N . PHE B 1 369 ? -22.469 22.609 30.812 1 74.25 369 PHE B N 1
ATOM 6595 C CA . PHE B 1 369 ? -22.328 23.891 31.516 1 74.25 369 PHE B CA 1
ATOM 6596 C C . PHE B 1 369 ? -21.219 24.719 30.891 1 74.25 369 PHE B C 1
ATOM 6598 O O . PHE B 1 369 ? -21.094 25.906 31.172 1 74.25 369 PHE B O 1
ATOM 6605 N N . ILE B 1 370 ? -20.562 24.141 30.109 1 85.12 370 ILE B N 1
ATOM 6606 C CA . ILE B 1 370 ? -19.453 24.875 29.516 1 85.12 370 ILE B CA 1
ATOM 6607 C C . ILE B 1 370 ? -19.875 25.469 28.172 1 85.12 370 ILE B C 1
ATOM 6609 O O . ILE B 1 370 ? -20.516 24.781 27.359 1 85.12 370 ILE B O 1
ATOM 6613 N N . ALA B 1 371 ? -19.641 26.75 28.047 1 91 371 ALA B N 1
ATOM 6614 C CA . ALA B 1 371 ? -19.922 27.375 26.75 1 91 371 ALA B CA 1
ATOM 6615 C C . ALA B 1 371 ? -19.141 26.688 25.625 1 91 371 ALA B C 1
ATOM 6617 O O . ALA B 1 371 ? -17.969 26.344 25.797 1 91 371 ALA B O 1
ATOM 6618 N N . PHE B 1 372 ? -19.812 26.484 24.547 1 93.5 372 PHE B N 1
ATOM 6619 C CA . PHE B 1 372 ? -19.234 25.734 23.453 1 93.5 372 PHE B CA 1
ATOM 6620 C C . PHE B 1 372 ? -17.922 26.359 22.984 1 93.5 372 PHE B C 1
ATOM 6622 O O . PHE B 1 372 ? -16.953 25.656 22.719 1 93.5 372 PHE B O 1
ATOM 6629 N N . GLY B 1 373 ? -17.922 27.688 22.875 1 94.88 373 GLY B N 1
ATOM 6630 C CA . GLY B 1 373 ? -16.719 28.391 22.453 1 94.88 373 GLY B CA 1
ATOM 6631 C C . GLY B 1 373 ? -15.516 28.094 23.344 1 94.88 373 GLY B C 1
ATOM 6632 O O . GLY B 1 373 ? -14.406 27.906 22.844 1 94.88 373 GLY B O 1
ATOM 6633 N N . LEU B 1 374 ? -15.727 28.109 24.609 1 95.19 374 LEU B N 1
ATOM 6634 C CA . LEU B 1 374 ? -14.664 27.828 25.562 1 95.19 374 LEU B CA 1
ATOM 6635 C C . LEU B 1 374 ? -14.211 26.375 25.453 1 95.19 374 LEU B C 1
ATOM 6637 O O . LEU B 1 374 ? -13.008 26.078 25.516 1 95.19 374 LEU B O 1
ATOM 6641 N N . PHE B 1 375 ? -15.195 25.484 25.359 1 94.56 375 PHE B N 1
ATOM 6642 C CA . PHE B 1 375 ? -14.852 24.062 25.203 1 94.56 375 PHE B CA 1
ATOM 6643 C C . PHE B 1 375 ? -14.039 23.844 23.938 1 94.56 375 PHE B C 1
ATOM 6645 O O . PHE B 1 375 ? -13.062 23.094 23.953 1 94.56 375 PHE B O 1
ATOM 6652 N N . LEU B 1 376 ? -14.453 24.453 22.859 1 96.94 376 LEU B N 1
ATOM 6653 C CA . LEU B 1 376 ? -13.727 24.391 21.609 1 96.94 376 LEU B CA 1
ATOM 6654 C C . LEU B 1 376 ? -12.289 24.875 21.781 1 96.94 376 LEU B C 1
ATOM 6656 O O . LEU B 1 376 ? -11.352 24.219 21.297 1 96.94 376 LEU B O 1
ATOM 6660 N N . LEU B 1 377 ? -12.117 25.953 22.438 1 97.88 377 LEU B N 1
ATOM 6661 C CA . LEU B 1 377 ? -10.797 26.516 22.703 1 97.88 377 LEU B CA 1
ATOM 6662 C C . LEU B 1 377 ? -9.938 25.516 23.484 1 97.88 377 LEU B C 1
ATOM 6664 O O . LEU B 1 377 ? -8.758 25.328 23.172 1 97.88 377 LEU B O 1
ATOM 6668 N N . ILE B 1 378 ? -10.477 24.906 24.469 1 96.56 378 ILE B N 1
ATOM 6669 C CA . ILE B 1 378 ? -9.766 23.969 25.328 1 96.56 378 ILE B CA 1
ATOM 6670 C C . ILE B 1 378 ? -9.32 22.75 24.5 1 96.56 378 ILE B C 1
ATOM 6672 O O . ILE B 1 378 ? -8.18 22.312 24.609 1 96.56 378 ILE B O 1
ATOM 6676 N N . ILE B 1 379 ? -10.25 22.219 23.688 1 96.81 379 ILE B N 1
ATOM 6677 C CA . ILE B 1 379 ? -9.945 21.047 22.891 1 96.81 379 ILE B CA 1
ATOM 6678 C C . ILE B 1 379 ? -8.852 21.375 21.875 1 96.81 379 ILE B C 1
ATOM 6680 O O . ILE B 1 379 ? -7.91 20.609 21.688 1 96.81 379 ILE B O 1
ATOM 6684 N N . ILE B 1 380 ? -8.961 22.484 21.203 1 98.44 380 ILE B N 1
ATOM 6685 C CA . ILE B 1 380 ? -7.977 22.922 20.219 1 98.44 380 ILE B CA 1
ATOM 6686 C C . ILE B 1 380 ? -6.609 23.078 20.875 1 98.44 380 ILE B C 1
ATOM 6688 O O . ILE B 1 380 ? -5.598 22.625 20.344 1 98.44 380 ILE B O 1
ATOM 6692 N N . ALA B 1 381 ? -6.598 23.703 22.031 1 98.31 381 ALA B N 1
ATOM 6693 C CA . ALA B 1 381 ? -5.352 23.891 22.766 1 98.31 381 ALA B CA 1
ATOM 6694 C C . ALA B 1 381 ? -4.762 22.547 23.188 1 98.31 381 ALA B C 1
ATOM 6696 O O . ALA B 1 381 ? -3.557 22.312 23.047 1 98.31 381 ALA B O 1
ATOM 6697 N N . ALA B 1 382 ? -5.598 21.719 23.656 1 97.5 382 ALA B N 1
ATOM 6698 C CA . ALA B 1 382 ? -5.145 20.406 24.125 1 97.5 382 ALA B CA 1
ATOM 6699 C C . ALA B 1 382 ? -4.535 19.594 22.984 1 97.5 382 ALA B C 1
ATOM 6701 O O . ALA B 1 382 ? -3.465 19 23.141 1 97.5 382 ALA B O 1
ATOM 6702 N N . VAL B 1 383 ? -5.211 19.562 21.859 1 97.62 383 VAL B N 1
ATOM 6703 C CA . VAL B 1 383 ? -4.738 18.797 20.719 1 97.62 383 VAL B CA 1
ATOM 6704 C C . VAL B 1 383 ? -3.441 19.406 20.188 1 97.62 383 VAL B C 1
ATOM 6706 O O . VAL B 1 383 ? -2.504 18.688 19.844 1 97.62 383 VAL B O 1
ATOM 6709 N N . ASN B 1 384 ? -3.414 20.719 20.094 1 97.75 384 ASN B N 1
ATOM 6710 C CA . ASN B 1 384 ? -2.23 21.438 19.625 1 97.75 384 ASN B CA 1
ATOM 6711 C C . ASN B 1 384 ? -0.996 21.078 20.438 1 97.75 384 ASN B C 1
ATOM 6713 O O . ASN B 1 384 ? 0.036 20.688 19.891 1 97.75 384 ASN B O 1
ATOM 6717 N N . PHE B 1 385 ? -1.063 21.109 21.719 1 96.56 385 PHE B N 1
ATOM 6718 C CA . PHE B 1 385 ? 0.08 20.844 22.578 1 96.56 385 PHE B CA 1
ATOM 6719 C C . PHE B 1 385 ? 0.375 19.344 22.609 1 96.56 385 PHE B C 1
ATOM 6721 O O . PHE B 1 385 ? 1.534 18.938 22.719 1 96.56 385 PHE B O 1
ATOM 6728 N N . LEU B 1 386 ? -0.647 18.578 22.5 1 94.44 386 LEU B N 1
ATOM 6729 C CA . LEU B 1 386 ? -0.453 17.125 22.484 1 94.44 386 LEU B CA 1
ATOM 6730 C C . LEU B 1 386 ? 0.373 16.703 21.266 1 94.44 386 LEU B C 1
ATOM 6732 O O . LEU B 1 386 ? 1.214 15.812 21.359 1 94.44 386 LEU B O 1
ATOM 6736 N N . THR B 1 387 ? 0.191 17.312 20.188 1 94.5 387 THR B N 1
ATOM 6737 C CA . THR B 1 387 ? 0.819 16.906 18.922 1 94.5 387 THR B CA 1
ATOM 6738 C C . THR B 1 387 ? 2.285 17.328 18.906 1 94.5 387 THR B C 1
ATOM 6740 O O . THR B 1 387 ? 3.031 16.938 18 1 94.5 387 THR B O 1
ATOM 6743 N N . GLU B 1 388 ? 2.721 18.109 19.906 1 94.06 388 GLU B N 1
ATOM 6744 C CA . GLU B 1 388 ? 4.137 18.453 20.031 1 94.06 388 GLU B CA 1
ATOM 6745 C C . GLU B 1 388 ? 4.973 17.219 20.391 1 94.06 388 GLU B C 1
ATOM 6747 O O . GLU B 1 388 ? 6.176 17.188 20.125 1 94.06 388 GLU B O 1
ATOM 6752 N N . ILE B 1 389 ? 4.234 16.25 20.938 1 90.62 389 ILE B N 1
ATOM 6753 C CA . ILE B 1 389 ? 5.008 15.117 21.422 1 90.62 389 ILE B CA 1
ATOM 6754 C C . ILE B 1 389 ? 4.434 13.82 20.859 1 90.62 389 ILE B C 1
ATOM 6756 O O . ILE B 1 389 ? 4.902 12.734 21.188 1 90.62 389 ILE B O 1
ATOM 6760 N N . THR B 1 390 ? 3.385 13.953 20.125 1 91.5 390 THR B N 1
ATOM 6761 C CA . THR B 1 390 ? 2.754 12.789 19.516 1 91.5 390 THR B CA 1
ATOM 6762 C C . THR B 1 390 ? 2.561 12.992 18.016 1 91.5 390 THR B C 1
ATOM 6764 O O . THR B 1 390 ? 2.572 14.133 17.547 1 91.5 390 THR B O 1
ATOM 6767 N N . SER B 1 391 ? 2.408 11.859 17.312 1 92.44 391 SER B N 1
ATOM 6768 C CA . SER B 1 391 ? 2.158 11.922 15.883 1 92.44 391 SER B CA 1
ATOM 6769 C C . SER B 1 391 ? 0.848 12.641 15.578 1 92.44 391 SER B C 1
ATOM 6771 O O . SER B 1 391 ? -0.176 12.367 16.203 1 92.44 391 SER B O 1
ATOM 6773 N N . ASN B 1 392 ? 0.954 13.562 14.602 1 95.38 392 ASN B N 1
ATOM 6774 C CA . ASN B 1 392 ? -0.23 14.312 14.188 1 95.38 392 ASN B CA 1
ATOM 6775 C C . ASN B 1 392 ? -1.331 13.383 13.68 1 95.38 392 ASN B C 1
ATOM 6777 O O . ASN B 1 392 ? -2.49 13.516 14.078 1 95.38 392 ASN B O 1
ATOM 6781 N N . VAL B 1 393 ? -0.938 12.469 12.891 1 93.75 393 VAL B N 1
ATOM 6782 C CA . VAL B 1 393 ? -1.894 11.562 12.258 1 93.75 393 VAL B CA 1
ATOM 6783 C C . VAL B 1 393 ? -2.5 10.633 13.305 1 93.75 393 VAL B C 1
ATOM 6785 O O . VAL B 1 393 ? -3.713 10.406 13.312 1 93.75 393 VAL B O 1
ATOM 6788 N N . ALA B 1 394 ? -1.706 10.102 14.188 1 93.19 394 ALA B N 1
ATOM 6789 C CA . ALA B 1 394 ? -2.184 9.227 15.25 1 93.19 394 ALA B CA 1
ATOM 6790 C C . ALA B 1 394 ? -3.152 9.961 16.172 1 93.19 394 ALA B C 1
ATOM 6792 O O . ALA B 1 394 ? -4.188 9.406 16.562 1 93.19 394 ALA B O 1
ATOM 6793 N N . THR B 1 395 ? -2.842 11.172 16.484 1 95.12 395 THR B N 1
ATOM 6794 C CA . THR B 1 395 ? -3.688 11.984 17.359 1 95.12 395 THR B CA 1
ATOM 6795 C C . THR B 1 395 ? -5.051 12.219 16.703 1 95.12 395 THR B C 1
ATOM 6797 O O . THR B 1 395 ? -6.086 12 17.344 1 95.12 395 THR B O 1
ATOM 6800 N N . ALA B 1 396 ? -5.02 12.633 15.484 1 96.25 396 ALA B N 1
ATOM 6801 C CA . ALA B 1 396 ? -6.277 12.859 14.773 1 96.25 396 ALA B CA 1
ATOM 6802 C C . ALA B 1 396 ? -7.109 11.586 14.719 1 96.25 396 ALA B C 1
ATOM 6804 O O . ALA B 1 396 ? -8.32 11.609 14.969 1 96.25 396 ALA B O 1
ATOM 6805 N N . SER B 1 397 ? -6.484 10.5 14.438 1 94.5 397 SER B N 1
ATOM 6806 C CA . SER B 1 397 ? -7.172 9.219 14.297 1 94.5 397 SER B CA 1
ATOM 6807 C C . SER B 1 397 ? -7.844 8.805 15.602 1 94.5 397 SER B C 1
ATOM 6809 O O . SER B 1 397 ? -8.93 8.219 15.586 1 94.5 397 SER B O 1
ATOM 6811 N N . MET B 1 398 ? -7.262 9.164 16.703 1 92.88 398 MET B N 1
ATOM 6812 C CA . MET B 1 398 ? -7.758 8.727 18 1 92.88 398 MET B CA 1
ATOM 6813 C C . MET B 1 398 ? -8.828 9.68 18.516 1 92.88 398 MET B C 1
ATOM 6815 O O . MET B 1 398 ? -9.828 9.234 19.094 1 92.88 398 MET B O 1
ATOM 6819 N N . ILE B 1 399 ? -8.68 10.906 18.312 1 95.88 399 ILE B N 1
ATOM 6820 C CA . ILE B 1 399 ? -9.492 11.891 19.031 1 95.88 399 ILE B CA 1
ATOM 6821 C C . ILE B 1 399 ? -10.789 12.141 18.266 1 95.88 399 ILE B C 1
ATOM 6823 O O . ILE B 1 399 ? -11.812 12.461 18.859 1 95.88 399 ILE B O 1
ATOM 6827 N N . LEU B 1 400 ? -10.781 11.953 16.969 1 97.5 400 LEU B N 1
ATOM 6828 C CA . LEU B 1 400 ? -11.914 12.367 16.141 1 97.5 400 LEU B CA 1
ATOM 6829 C C . LEU B 1 400 ? -13.164 11.562 16.5 1 97.5 400 LEU B C 1
ATOM 6831 O O . LEU B 1 400 ? -14.227 12.133 16.734 1 97.5 400 LEU B O 1
ATOM 6835 N N . PRO B 1 401 ? -13.031 10.227 16.578 1 95.44 401 PRO B N 1
ATOM 6836 C CA . PRO B 1 401 ? -14.234 9.5 16.984 1 95.44 401 PRO B CA 1
ATOM 6837 C C . PRO B 1 401 ? -14.711 9.875 18.391 1 95.44 401 PRO B C 1
ATOM 6839 O O . PRO B 1 401 ? -15.914 9.875 18.656 1 95.44 401 PRO B O 1
ATOM 6842 N N . ILE B 1 402 ? -13.812 10.188 19.266 1 94.31 402 ILE B N 1
ATOM 6843 C CA . ILE B 1 402 ? -14.141 10.586 20.641 1 94.31 402 ILE B CA 1
ATOM 6844 C C . ILE B 1 402 ? -14.883 11.93 20.609 1 94.31 402 ILE B C 1
ATOM 6846 O O . ILE B 1 402 ? -15.898 12.094 21.281 1 94.31 402 ILE B O 1
ATOM 6850 N N . LEU B 1 403 ? -14.391 12.812 19.812 1 96.06 403 LEU B N 1
ATOM 6851 C CA . LEU B 1 403 ? -15.016 14.133 19.719 1 96.06 403 LEU B CA 1
ATOM 6852 C C . LEU B 1 403 ? -16.406 14.031 19.094 1 96.06 403 LEU B C 1
ATOM 6854 O O . LEU B 1 403 ? -17.297 14.789 19.453 1 96.06 403 LEU B O 1
ATOM 6858 N N . SER B 1 404 ? -16.516 13.125 18.125 1 95.38 404 SER B N 1
ATOM 6859 C CA . SER B 1 404 ? -17.844 12.859 17.562 1 95.38 404 SER B CA 1
ATOM 6860 C C . SER B 1 404 ? -18.828 12.453 18.656 1 95.38 404 SER B C 1
ATOM 6862 O O . SER B 1 404 ? -19.953 12.961 18.703 1 95.38 404 SER B O 1
ATOM 6864 N N . ALA B 1 405 ? -18.422 11.648 19.547 1 92.44 405 ALA B N 1
ATOM 6865 C CA . ALA B 1 405 ? -19.266 11.164 20.641 1 92.44 405 ALA B CA 1
ATOM 6866 C C . ALA B 1 405 ? -19.594 12.289 21.609 1 92.44 405 ALA B C 1
ATOM 6868 O O . ALA B 1 405 ? -20.734 12.414 22.062 1 92.44 405 ALA B O 1
ATOM 6869 N N . VAL B 1 406 ? -18.609 13.023 21.906 1 92 406 VAL B N 1
ATOM 6870 C CA . VAL B 1 406 ? -18.781 14.133 22.844 1 92 406 VAL B CA 1
ATOM 6871 C C . VAL B 1 406 ? -19.75 15.156 22.281 1 92 406 VAL B C 1
ATOM 6873 O O . VAL B 1 406 ? -20.594 15.688 23 1 92 406 VAL B O 1
ATOM 6876 N N . SER B 1 407 ? -19.656 15.414 21.016 1 93.5 407 SER B N 1
ATOM 6877 C CA . SER B 1 407 ? -20.547 16.359 20.359 1 93.5 407 SER B CA 1
ATOM 6878 C C . SER B 1 407 ? -22 15.914 20.453 1 93.5 407 SER B C 1
ATOM 6880 O O . SER B 1 407 ? -22.906 16.734 20.594 1 93.5 407 SER B O 1
ATOM 6882 N N . PHE B 1 408 ? -22.188 14.688 20.297 1 89.75 408 PHE B N 1
ATOM 6883 C CA . PHE B 1 408 ? -23.531 14.133 20.406 1 89.75 408 PHE B CA 1
ATOM 6884 C C . PHE B 1 408 ? -24.125 14.414 21.781 1 89.75 408 PHE B C 1
ATOM 6886 O O . PHE B 1 408 ? -25.266 14.852 21.891 1 89.75 408 PHE B O 1
ATOM 6893 N N . SER B 1 409 ? -23.375 14.227 22.75 1 87.75 409 SER B N 1
ATOM 6894 C CA . SER B 1 409 ? -23.828 14.422 24.125 1 87.75 409 SER B CA 1
ATOM 6895 C C . SER B 1 409 ? -24.109 15.891 24.406 1 87.75 409 SER B C 1
ATOM 6897 O O . SER B 1 409 ? -25.016 16.219 25.188 1 87.75 409 SER B O 1
ATOM 6899 N N . MET B 1 410 ? -23.312 16.688 23.859 1 89.56 410 MET B N 1
ATOM 6900 C CA . MET B 1 410 ? -23.453 18.125 24.094 1 89.56 410 MET B CA 1
ATOM 6901 C C . MET B 1 410 ? -24.578 18.703 23.234 1 89.56 410 MET B C 1
ATOM 6903 O O . MET B 1 410 ? -25.016 19.828 23.469 1 89.56 410 MET B O 1
ATOM 6907 N N . GLY B 1 411 ? -25 17.891 22.297 1 90.25 411 GLY B N 1
ATOM 6908 C CA . GLY B 1 411 ? -26.047 18.375 21.406 1 90.25 411 GLY B CA 1
ATOM 6909 C C . GLY B 1 411 ? -25.562 19.422 20.422 1 90.25 411 GLY B C 1
ATOM 6910 O O . GLY B 1 411 ? -26.344 20.25 19.953 1 90.25 411 GLY B O 1
ATOM 6911 N N . VAL B 1 412 ? -24.312 19.391 20.172 1 93.31 412 VAL B N 1
ATOM 6912 C CA . VAL B 1 412 ? -23.734 20.375 19.25 1 93.31 412 VAL B CA 1
ATOM 6913 C C . VAL B 1 412 ? -23.312 19.688 17.953 1 93.31 412 VAL B C 1
ATOM 6915 O O . VAL B 1 412 ? -23.25 18.453 17.891 1 93.31 412 VAL B O 1
ATOM 6918 N N . HIS B 1 413 ? -23.094 20.469 16.922 1 96.44 413 HIS B N 1
ATOM 6919 C CA . HIS B 1 413 ? -22.641 19.906 15.648 1 96.44 413 HIS B CA 1
ATOM 6920 C C . HIS B 1 413 ? -21.234 19.328 15.773 1 96.44 413 HIS B C 1
ATOM 6922 O O . HIS B 1 413 ? -20.312 20.016 16.203 1 96.44 413 HIS B O 1
ATOM 6928 N N . PRO B 1 414 ? -21.031 18.141 15.367 1 96.94 414 PRO B N 1
ATOM 6929 C CA . PRO B 1 414 ? -19.734 17.5 15.586 1 96.94 414 PRO B CA 1
ATOM 6930 C C . PRO B 1 414 ? -18.609 18.156 14.781 1 96.94 414 PRO B C 1
ATOM 6932 O O . PRO B 1 414 ? -17.438 18.094 15.188 1 96.94 414 PRO B O 1
ATOM 6935 N N . PHE B 1 415 ? -18.891 18.812 13.656 1 97.88 415 PHE B N 1
ATOM 6936 C CA . PHE B 1 415 ? -17.859 19.359 12.773 1 97.88 415 PHE B CA 1
ATOM 6937 C C . PHE B 1 415 ? -17.094 20.484 13.453 1 97.88 415 PHE B C 1
ATOM 6939 O O . PHE B 1 415 ? -15.93 20.719 13.148 1 97.88 415 PHE B O 1
ATOM 6946 N N . GLY B 1 416 ? -17.75 21.203 14.391 1 96.88 416 GLY B N 1
ATOM 6947 C CA . GLY B 1 416 ? -17.031 22.219 15.133 1 96.88 416 GLY B CA 1
ATOM 6948 C C . GLY B 1 416 ? -15.805 21.688 15.844 1 96.88 416 GLY B C 1
ATOM 6949 O O . GLY B 1 416 ? -14.68 22.109 15.562 1 96.88 416 GLY B O 1
ATOM 6950 N N . LEU B 1 417 ? -16.016 20.672 16.688 1 97.19 417 LEU B N 1
ATOM 6951 C CA . LEU B 1 417 ? -14.938 20.094 17.469 1 97.19 417 LEU B CA 1
ATOM 6952 C C . LEU B 1 417 ? -13.969 19.312 16.578 1 97.19 417 LEU B C 1
ATOM 6954 O O . LEU B 1 417 ? -12.75 19.406 16.75 1 97.19 417 LEU B O 1
ATOM 6958 N N . MET B 1 418 ? -14.484 18.594 15.617 1 98.31 418 MET B N 1
ATOM 6959 C CA . MET B 1 418 ? -13.672 17.703 14.797 1 98.31 418 MET B CA 1
ATOM 6960 C C . MET B 1 418 ? -12.758 18.5 13.867 1 98.31 418 MET B C 1
ATOM 6962 O O . MET B 1 418 ? -11.57 18.203 13.758 1 98.31 418 MET B O 1
ATOM 6966 N N . VAL B 1 419 ? -13.258 19.516 13.203 1 98.56 419 VAL B N 1
ATOM 6967 C CA . VAL B 1 419 ? -12.477 20.344 12.297 1 98.56 419 VAL B CA 1
ATOM 6968 C C . VAL B 1 419 ? -11.445 21.156 13.086 1 98.56 419 VAL B C 1
ATOM 6970 O O . VAL B 1 419 ? -10.281 21.234 12.68 1 98.56 419 VAL B O 1
ATOM 6973 N N . GLY B 1 420 ? -11.906 21.734 14.203 1 98.44 420 GLY B N 1
ATOM 6974 C CA . GLY B 1 420 ? -10.984 22.469 15.047 1 98.44 420 GLY B CA 1
ATOM 6975 C C . GLY B 1 420 ? -9.812 21.625 15.516 1 98.44 420 GLY B C 1
ATOM 6976 O O . GLY B 1 420 ? -8.656 22.062 15.43 1 98.44 420 GLY B O 1
ATOM 6977 N N . ALA B 1 421 ? -10.148 20.438 16 1 98.25 421 ALA B N 1
ATOM 6978 C CA . ALA B 1 421 ? -9.102 19.531 16.484 1 98.25 421 ALA B CA 1
ATOM 6979 C C . ALA B 1 421 ? -8.164 19.141 15.352 1 98.25 421 ALA B C 1
ATOM 6981 O O . ALA B 1 421 ? -6.953 19 15.555 1 98.25 421 ALA B O 1
ATOM 6982 N N . THR B 1 422 ? -8.68 18.891 14.172 1 98.5 422 THR B N 1
ATOM 6983 C CA . THR B 1 422 ? -7.891 18.5 13.008 1 98.5 422 THR B CA 1
ATOM 6984 C C . THR B 1 422 ? -6.898 19.594 12.641 1 98.5 422 THR B C 1
ATOM 6986 O O . THR B 1 422 ? -5.719 19.328 12.406 1 98.5 422 THR B O 1
ATOM 6989 N N . LEU B 1 423 ? -7.348 20.828 12.609 1 98.44 423 LEU B N 1
ATOM 6990 C CA . LEU B 1 423 ? -6.473 21.969 12.32 1 98.44 423 LEU B CA 1
ATOM 6991 C C . LEU B 1 423 ? -5.391 22.094 13.391 1 98.44 423 LEU B C 1
ATOM 6993 O O . LEU B 1 423 ? -4.223 22.312 13.07 1 98.44 423 LEU B O 1
ATOM 6997 N N . ALA B 1 424 ? -5.809 21.906 14.602 1 98.25 424 ALA B N 1
ATOM 6998 C CA . ALA B 1 424 ? -4.879 22.016 15.719 1 98.25 424 ALA B CA 1
ATOM 6999 C C . ALA B 1 424 ? -3.785 20.969 15.625 1 98.25 424 ALA B C 1
ATOM 7001 O O . ALA B 1 424 ? -2.627 21.234 15.961 1 98.25 424 ALA B O 1
ATOM 7002 N N . ALA B 1 425 ? -4.145 19.812 15.18 1 97.25 425 ALA B N 1
ATOM 7003 C CA . ALA B 1 425 ? -3.209 18.688 15.078 1 97.25 425 ALA B CA 1
ATOM 7004 C C . ALA B 1 425 ? -2.123 18.984 14.047 1 97.25 425 ALA B C 1
ATOM 7006 O O . ALA B 1 425 ? -1.034 18.406 14.102 1 97.25 425 ALA B O 1
ATOM 7007 N N . SER B 1 426 ? -2.365 19.891 13.141 1 96.31 426 SER B N 1
ATOM 7008 C CA . SER B 1 426 ? -1.416 20.188 12.07 1 96.31 426 SER B CA 1
ATOM 7009 C C . SER B 1 426 ? -0.554 21.406 12.43 1 96.31 426 SER B C 1
ATOM 7011 O O . SER B 1 426 ? 0.302 21.812 11.648 1 96.31 426 SER B O 1
ATOM 7013 N N . CYS B 1 427 ? -0.78 21.969 13.609 1 95.88 427 CYS B N 1
ATOM 7014 C CA . CYS B 1 427 ? -0.064 23.172 14.016 1 95.88 427 CYS B CA 1
ATOM 7015 C C . CYS B 1 427 ? 0.875 22.891 15.18 1 95.88 427 CYS B C 1
ATOM 7017 O O . CYS B 1 427 ? 0.724 23.453 16.266 1 95.88 427 CYS B O 1
ATOM 7019 N N . ALA B 1 428 ? 1.827 22.047 14.961 1 95.56 428 ALA B N 1
ATOM 7020 C CA . ALA B 1 428 ? 2.857 21.734 15.945 1 95.56 428 ALA B CA 1
ATOM 7021 C C . ALA B 1 428 ? 4.176 22.422 15.602 1 95.56 428 ALA B C 1
ATOM 7023 O O . ALA B 1 428 ? 4.984 21.875 14.844 1 95.56 428 ALA B O 1
ATOM 7024 N N . PHE B 1 429 ? 4.543 23.516 16.297 1 97.56 429 PHE B N 1
ATOM 7025 C CA . PHE B 1 429 ? 5.609 24.391 15.828 1 97.56 429 PHE B CA 1
ATOM 7026 C C . PHE B 1 429 ? 6.781 24.391 16.812 1 97.56 429 PHE B C 1
ATOM 7028 O O . PHE B 1 429 ? 7.879 24.844 16.469 1 97.56 429 PHE B O 1
ATOM 7035 N N . MET B 1 430 ? 6.703 23.828 17.953 1 96.31 430 MET B N 1
ATOM 7036 C CA . MET B 1 430 ? 7.574 24.141 19.078 1 96.31 430 MET B CA 1
ATOM 7037 C C . MET B 1 430 ? 8.82 23.266 19.062 1 96.31 430 MET B C 1
ATOM 7039 O O . MET B 1 430 ? 9.906 23.703 19.453 1 96.31 430 MET B O 1
ATOM 7043 N N . LEU B 1 431 ? 8.648 22 18.656 1 95.69 431 LEU B N 1
ATOM 7044 C CA . LEU B 1 431 ? 9.742 21.047 18.875 1 95.69 431 LEU B CA 1
ATOM 7045 C C . LEU B 1 431 ? 10.188 20.438 17.547 1 95.69 431 LEU B C 1
ATOM 7047 O O . LEU B 1 431 ? 9.367 20.234 16.641 1 95.69 431 LEU B O 1
ATOM 7051 N N . PRO B 1 432 ? 11.508 20.094 17.453 1 94.62 432 PRO B N 1
ATOM 7052 C CA . PRO B 1 432 ? 12.016 19.453 16.234 1 94.62 432 PRO B CA 1
ATOM 7053 C C . PRO B 1 432 ? 11.312 18.141 15.914 1 94.62 432 PRO B C 1
ATOM 7055 O O . PRO B 1 432 ? 11.102 17.812 14.742 1 94.62 432 PRO B O 1
ATOM 7058 N N . VAL B 1 433 ? 10.852 17.453 16.922 1 91.88 433 VAL B N 1
ATOM 7059 C CA . VAL B 1 433 ? 10.32 16.109 16.734 1 91.88 433 VAL B CA 1
ATOM 7060 C C . VAL B 1 433 ? 8.828 16.172 16.422 1 91.88 433 VAL B C 1
ATOM 7062 O O . VAL B 1 433 ? 8.227 15.18 16.031 1 91.88 433 VAL B O 1
ATOM 7065 N N . ALA B 1 434 ? 8.227 17.344 16.484 1 93.31 434 ALA B N 1
ATOM 7066 C CA . ALA B 1 434 ? 6.777 17.484 16.391 1 93.31 434 ALA B CA 1
ATOM 7067 C C . ALA B 1 434 ? 6.297 17.156 14.969 1 93.31 434 ALA B C 1
ATOM 7069 O O . ALA B 1 434 ? 5.219 16.594 14.789 1 93.31 434 ALA B O 1
ATOM 7070 N N . THR B 1 435 ? 7.07 17.594 14 1 94.44 435 THR B N 1
ATOM 7071 C CA . THR B 1 435 ? 6.746 17.328 12.594 1 94.44 435 THR B CA 1
ATOM 7072 C C . THR B 1 435 ? 8.016 17.156 11.773 1 94.44 435 THR B C 1
ATOM 7074 O O . THR B 1 435 ? 9.078 17.656 12.141 1 94.44 435 THR B O 1
ATOM 7077 N N . PRO B 1 436 ? 7.844 16.484 10.695 1 94.5 436 PRO B N 1
ATOM 7078 C CA . PRO B 1 436 ? 9.016 16.266 9.852 1 94.5 436 PRO B CA 1
ATOM 7079 C C . PRO B 1 436 ? 9.625 17.578 9.344 1 94.5 436 PRO B C 1
ATOM 7081 O O . PRO B 1 436 ? 10.852 17.75 9.359 1 94.5 436 PRO B O 1
ATOM 7084 N N . PRO B 1 437 ? 8.875 18.516 8.969 1 97.75 437 PRO B N 1
ATOM 7085 C CA . PRO B 1 437 ? 9.469 19.797 8.555 1 97.75 437 PRO B CA 1
ATOM 7086 C C . PRO B 1 437 ? 10.32 20.438 9.648 1 97.75 437 PRO B C 1
ATOM 7088 O O . PRO B 1 437 ? 11.406 20.953 9.359 1 97.75 437 PRO B O 1
ATOM 7091 N N . ASN B 1 438 ? 9.875 20.391 10.883 1 97.81 438 ASN B N 1
ATOM 7092 C CA . ASN B 1 438 ? 10.664 20.891 12 1 97.81 438 ASN B CA 1
ATOM 7093 C C . ASN B 1 438 ? 12 20.172 12.117 1 97.81 438 ASN B C 1
ATOM 7095 O O . ASN B 1 438 ? 13.039 20.812 12.32 1 97.81 438 ASN B O 1
ATOM 7099 N N . ALA B 1 439 ? 11.953 18.906 12 1 96.06 439 ALA B N 1
ATOM 7100 C CA . ALA B 1 439 ? 13.164 18.094 12.102 1 96.06 439 ALA B CA 1
ATOM 7101 C C . ALA B 1 439 ? 14.148 18.422 10.977 1 96.06 439 ALA B C 1
ATOM 7103 O O . ALA B 1 439 ? 15.359 18.469 11.203 1 96.06 439 ALA B O 1
ATOM 7104 N N . VAL B 1 440 ? 13.617 18.609 9.82 1 96.56 440 VAL B N 1
ATOM 7105 C CA . VAL B 1 440 ? 14.43 18.891 8.648 1 96.56 440 VAL B CA 1
ATOM 7106 C C . VAL B 1 440 ? 15.219 20.172 8.859 1 96.56 440 VAL B C 1
ATOM 7108 O O . VAL B 1 440 ? 16.438 20.203 8.688 1 96.56 440 VAL B O 1
ATOM 7111 N N . VAL B 1 441 ? 14.602 21.203 9.242 1 96.94 441 VAL B N 1
ATOM 7112 C CA . VAL B 1 441 ? 15.266 22.5 9.352 1 96.94 441 VAL B CA 1
ATOM 7113 C C . VAL B 1 441 ? 16.172 22.5 10.578 1 96.94 441 VAL B C 1
ATOM 7115 O O . VAL B 1 441 ? 17.203 23.188 10.594 1 96.94 441 VAL B O 1
ATOM 7118 N N . PHE B 1 442 ? 15.773 21.766 11.609 1 96.12 442 PHE B N 1
ATOM 7119 C CA . PHE B 1 442 ? 16.641 21.641 12.773 1 96.12 442 PHE B CA 1
ATOM 7120 C C . PHE B 1 442 ? 17.984 21.016 12.398 1 96.12 442 PHE B C 1
ATOM 7122 O O . PHE B 1 442 ? 19.016 21.375 12.953 1 96.12 442 PHE B O 1
ATOM 7129 N N . GLY B 1 443 ? 18.016 20.172 11.445 1 94.62 443 GLY B N 1
ATOM 7130 C CA . GLY B 1 443 ? 19.219 19.516 10.977 1 94.62 443 GLY B CA 1
ATOM 7131 C C . GLY B 1 443 ? 20.156 20.422 10.219 1 94.62 443 GLY B C 1
ATOM 7132 O O . GLY B 1 443 ? 21.312 20.078 9.977 1 94.62 443 GLY B O 1
ATOM 7133 N N . SER B 1 444 ? 19.672 21.531 9.883 1 93.25 444 SER B N 1
ATOM 7134 C CA . SER B 1 444 ? 20.484 22.484 9.133 1 93.25 444 SER B CA 1
ATOM 7135 C C . SER B 1 444 ? 21.625 23.016 9.984 1 93.25 444 SER B C 1
ATOM 7137 O O . SER B 1 444 ? 22.625 23.516 9.445 1 93.25 444 SER B O 1
ATOM 7139 N N . GLY B 1 445 ? 21.469 23.031 11.328 1 92.56 445 GLY B N 1
ATOM 7140 C CA . GLY B 1 445 ? 22.484 23.547 12.227 1 92.56 445 GLY B CA 1
ATOM 7141 C C . GLY B 1 445 ? 22.281 25 12.609 1 92.56 445 GLY B C 1
ATOM 7142 O O . GLY B 1 445 ? 22.953 25.516 13.5 1 92.56 445 GLY B O 1
ATOM 7143 N N . TYR B 1 446 ? 21.266 25.625 12.07 1 94.38 446 TYR B N 1
ATOM 7144 C CA . TYR B 1 446 ? 21.016 27.031 12.352 1 94.38 446 TYR B CA 1
ATOM 7145 C C . TYR B 1 446 ? 20.188 27.203 13.625 1 94.38 446 TYR B C 1
ATOM 7147 O O . TYR B 1 446 ? 20.156 28.281 14.211 1 94.38 446 TYR B O 1
ATOM 7155 N N . LEU B 1 447 ? 19.516 26.141 14.047 1 96.19 447 LEU B N 1
ATOM 7156 C CA . LEU B 1 447 ? 18.531 26.25 15.125 1 96.19 447 LEU B CA 1
ATOM 7157 C C . LEU B 1 447 ? 18.953 25.406 16.328 1 96.19 447 LEU B C 1
ATOM 7159 O O . LEU B 1 447 ? 19.484 24.312 16.172 1 96.19 447 LEU B O 1
ATOM 7163 N N . SER B 1 448 ? 18.734 25.984 17.484 1 95.88 448 SER B N 1
ATOM 7164 C CA . SER B 1 448 ? 18.781 25.234 18.719 1 95.88 448 SER B CA 1
ATOM 7165 C C . SER B 1 448 ? 17.375 24.906 19.219 1 95.88 448 SER B C 1
ATOM 7167 O O . SER B 1 448 ? 16.391 25.453 18.719 1 95.88 448 SER B O 1
ATOM 7169 N N . ILE B 1 449 ? 17.234 23.969 20.156 1 94.88 449 ILE B N 1
ATOM 7170 C CA . ILE B 1 449 ? 15.938 23.578 20.703 1 94.88 449 ILE B CA 1
ATOM 7171 C C . ILE B 1 449 ? 15.266 24.781 21.344 1 94.88 449 ILE B C 1
ATOM 7173 O O . ILE B 1 449 ? 14.086 25.047 21.109 1 94.88 449 ILE B O 1
ATOM 7177 N N . PRO B 1 450 ? 16.031 25.625 22.094 1 94.94 450 PRO B N 1
ATOM 7178 C CA . PRO B 1 450 ? 15.383 26.812 22.672 1 94.94 450 PRO B CA 1
ATOM 7179 C C . PRO B 1 450 ? 14.898 27.797 21.594 1 94.94 450 PRO B C 1
ATOM 7181 O O . PRO B 1 450 ? 13.859 28.438 21.781 1 94.94 450 PRO B O 1
ATOM 7184 N N . ASP B 1 451 ? 15.641 27.891 20.516 1 94.75 451 ASP B N 1
ATOM 7185 C CA . ASP B 1 451 ? 15.203 28.734 19.406 1 94.75 451 ASP B CA 1
ATOM 7186 C C . ASP B 1 451 ? 13.836 28.297 18.891 1 94.75 451 ASP B C 1
ATOM 7188 O O . ASP B 1 451 ? 12.93 29.125 18.734 1 94.75 451 ASP B O 1
ATOM 7192 N N . MET B 1 452 ? 13.711 27.078 18.641 1 95.94 452 MET B N 1
ATOM 7193 C CA . MET B 1 452 ? 12.477 26.547 18.078 1 95.94 452 MET B CA 1
ATOM 7194 C C . MET B 1 452 ? 11.352 26.594 19.094 1 95.94 452 MET B C 1
ATOM 7196 O O . MET B 1 452 ? 10.203 26.875 18.766 1 95.94 452 MET B O 1
ATOM 7200 N N . PHE B 1 453 ? 11.711 26.266 20.359 1 96.25 453 PHE B N 1
ATOM 7201 C CA . PHE B 1 453 ? 10.711 26.234 21.422 1 96.25 453 PHE B CA 1
ATOM 7202 C C . PHE B 1 453 ? 10.102 27.625 21.625 1 96.25 453 PHE B C 1
ATOM 7204 O O . PHE B 1 453 ? 8.875 27.75 21.672 1 96.25 453 PHE B O 1
ATOM 7211 N N . ARG B 1 454 ? 10.875 28.609 21.719 1 96.62 454 ARG B N 1
ATOM 7212 C CA . ARG B 1 454 ? 10.406 29.969 21.984 1 96.62 454 ARG B CA 1
ATOM 7213 C C . ARG B 1 454 ? 9.562 30.5 20.828 1 96.62 454 ARG B C 1
ATOM 7215 O O . ARG B 1 454 ? 8.461 31.016 21.031 1 96.62 454 ARG B O 1
ATOM 7222 N N . ALA B 1 455 ? 10.094 30.375 19.656 1 96.88 455 ALA B N 1
ATOM 7223 C CA . ALA B 1 455 ? 9.359 30.844 18.5 1 96.88 455 ALA B CA 1
ATOM 7224 C C . ALA B 1 455 ? 8.086 30.031 18.281 1 96.88 455 ALA B C 1
ATOM 7226 O O . ALA B 1 455 ? 7.035 30.578 17.938 1 96.88 455 ALA B O 1
ATOM 7227 N N . GLY B 1 456 ? 8.219 28.781 18.469 1 97.56 456 GLY B N 1
ATOM 7228 C CA . GLY B 1 456 ? 7.102 27.875 18.25 1 97.56 456 GLY B CA 1
ATOM 7229 C C . GLY B 1 456 ? 5.98 28.047 19.25 1 97.56 456 GLY B C 1
ATOM 7230 O O . GLY B 1 456 ? 4.805 27.875 18.922 1 97.56 456 GLY B O 1
ATOM 7231 N N . LEU B 1 457 ? 6.344 28.328 20.484 1 97.56 457 LEU B N 1
ATOM 7232 C CA . LEU B 1 457 ? 5.328 28.531 21.516 1 97.56 457 LEU B CA 1
ATOM 7233 C C . LEU B 1 457 ? 4.379 29.656 21.125 1 97.56 457 LEU B C 1
ATOM 7235 O O . LEU B 1 457 ? 3.158 29.516 21.25 1 97.56 457 LEU B O 1
ATOM 7239 N N . TRP B 1 458 ? 4.922 30.734 20.703 1 97.19 458 TRP B N 1
ATOM 7240 C CA . TRP B 1 458 ? 4.102 31.875 20.312 1 97.19 458 TRP B CA 1
ATOM 7241 C C . TRP B 1 458 ? 3.275 31.547 19.078 1 97.19 458 TRP B C 1
ATOM 7243 O O . TRP B 1 458 ? 2.129 31.984 18.953 1 97.19 458 TRP B O 1
ATOM 7253 N N . MET B 1 459 ? 3.846 30.828 18.188 1 97.56 459 MET B N 1
ATOM 7254 C CA . MET B 1 459 ? 3.098 30.406 17 1 97.56 459 MET B CA 1
ATOM 7255 C C . MET B 1 459 ? 1.954 29.469 17.391 1 97.56 459 MET B C 1
ATOM 7257 O O . MET B 1 459 ? 0.877 29.531 16.797 1 97.56 459 MET B O 1
ATOM 7261 N N . ASN B 1 460 ? 2.24 28.562 18.328 1 98.25 460 ASN B N 1
ATOM 7262 C CA . ASN B 1 460 ? 1.178 27.688 18.812 1 98.25 460 ASN B CA 1
ATOM 7263 C C . ASN B 1 460 ? 0.019 28.5 19.406 1 98.25 460 ASN B C 1
ATOM 7265 O O . ASN B 1 460 ? -1.143 28.25 19.078 1 98.25 460 ASN B O 1
ATOM 7269 N N . ILE B 1 461 ? 0.339 29.438 20.25 1 98.06 461 ILE B N 1
ATOM 7270 C CA . ILE B 1 461 ? -0.684 30.266 20.875 1 98.06 461 ILE B CA 1
ATOM 7271 C C . ILE B 1 461 ? -1.477 31 19.812 1 98.06 461 ILE B C 1
ATOM 7273 O O . ILE B 1 461 ? -2.709 31.031 19.844 1 98.06 461 ILE B O 1
ATOM 7277 N N . LEU B 1 462 ? -0.766 31.547 18.906 1 97.81 462 LEU B N 1
ATOM 7278 C CA . LEU B 1 462 ? -1.402 32.281 17.812 1 97.81 462 LEU B CA 1
ATOM 7279 C C . LEU B 1 462 ? -2.326 31.359 17.016 1 97.81 462 LEU B C 1
ATOM 7281 O O . LEU B 1 462 ? -3.455 31.734 16.688 1 97.81 462 LEU B O 1
ATOM 7285 N N . SER B 1 463 ? -1.848 30.234 16.672 1 98.31 463 SER B N 1
ATOM 7286 C CA . SER B 1 463 ? -2.645 29.297 15.883 1 98.31 463 SER B CA 1
ATOM 7287 C C . SER B 1 463 ? -3.879 28.844 16.656 1 98.31 463 SER B C 1
ATOM 7289 O O . SER B 1 463 ? -4.953 28.672 16.078 1 98.31 463 SER B O 1
ATOM 7291 N N . ILE B 1 464 ? -3.73 28.578 17.953 1 98.56 464 ILE B N 1
ATOM 7292 C CA . ILE B 1 464 ? -4.852 28.156 18.781 1 98.56 464 ILE B CA 1
ATOM 7293 C C . ILE B 1 464 ? -5.953 29.219 18.719 1 98.56 464 ILE B C 1
ATOM 7295 O O . ILE B 1 464 ? -7.125 28.891 18.516 1 98.56 464 ILE B O 1
ATOM 7299 N N . LEU B 1 465 ? -5.562 30.422 18.859 1 98.44 465 LEU B N 1
ATOM 7300 C CA . LEU B 1 465 ? -6.523 31.531 18.859 1 98.44 465 LEU B CA 1
ATOM 7301 C C . LEU B 1 465 ? -7.195 31.656 17.484 1 98.44 465 LEU B C 1
ATOM 7303 O O . LEU B 1 465 ? -8.422 31.766 17.406 1 98.44 465 LEU B O 1
ATOM 7307 N N . ILE B 1 466 ? -6.457 31.656 16.469 1 98.31 466 ILE B N 1
ATOM 7308 C CA . ILE B 1 466 ? -6.973 31.859 15.109 1 98.31 466 ILE B CA 1
ATOM 7309 C C . ILE B 1 466 ? -7.855 30.688 14.719 1 98.31 466 ILE B C 1
ATOM 7311 O O . ILE B 1 466 ? -8.922 30.875 14.125 1 98.31 466 ILE B O 1
ATOM 7315 N N . ILE B 1 467 ? -7.449 29.453 15.016 1 98.56 467 ILE B N 1
ATOM 7316 C CA . ILE B 1 467 ? -8.219 28.266 14.68 1 98.56 467 ILE B CA 1
ATOM 7317 C C . ILE B 1 467 ? -9.555 28.297 15.422 1 98.56 467 ILE B C 1
ATOM 7319 O O . ILE B 1 467 ? -10.594 27.969 14.844 1 98.56 467 ILE B O 1
ATOM 7323 N N . THR B 1 468 ? -9.5 28.656 16.703 1 98.38 468 THR B N 1
ATOM 7324 C CA . THR B 1 468 ? -10.727 28.734 17.5 1 98.38 468 THR B CA 1
ATOM 7325 C C . THR B 1 468 ? -11.695 29.734 16.891 1 98.38 468 THR B C 1
ATOM 7327 O O . THR B 1 468 ? -12.875 29.422 16.672 1 98.38 468 THR B O 1
ATOM 7330 N N . LEU B 1 469 ? -11.211 30.922 16.562 1 98.12 469 LEU B N 1
ATOM 7331 C CA . LEU B 1 469 ? -12.055 31.969 16.016 1 98.12 469 LEU B CA 1
ATOM 7332 C C . LEU B 1 469 ? -12.578 31.578 14.633 1 98.12 469 LEU B C 1
ATOM 7334 O O . LEU B 1 469 ? -13.75 31.781 14.328 1 98.12 469 LEU B O 1
ATOM 7338 N N . PHE B 1 470 ? -11.742 31.047 13.867 1 97.75 470 PHE B N 1
ATOM 7339 C CA . PHE B 1 470 ? -12.109 30.672 12.508 1 97.75 470 PHE B CA 1
ATOM 7340 C C . PHE B 1 470 ? -13.133 29.531 12.516 1 97.75 470 PHE B C 1
ATOM 7342 O O . PHE B 1 470 ? -14.078 29.547 11.734 1 97.75 470 PHE B O 1
ATOM 7349 N N . THR B 1 471 ? -12.938 28.5 13.336 1 98 471 THR B N 1
ATOM 7350 C CA . THR B 1 471 ? -13.852 27.375 13.43 1 98 471 THR B CA 1
ATOM 7351 C C . THR B 1 471 ? -15.203 27.812 14 1 98 471 THR B C 1
ATOM 7353 O O . THR B 1 471 ? -16.25 27.359 13.555 1 98 471 THR B O 1
ATOM 7356 N N . TYR B 1 472 ? -15.18 28.719 14.945 1 97.31 472 TYR B N 1
ATOM 7357 C CA . TYR B 1 472 ? -16.391 29.156 15.617 1 97.31 472 TYR B CA 1
ATOM 7358 C C . TYR B 1 472 ? -17.219 30.078 14.719 1 97.31 472 TYR B C 1
ATOM 7360 O O . TYR B 1 472 ? -18.438 29.953 14.648 1 97.31 472 TYR B O 1
ATOM 7368 N N . PHE B 1 473 ? -16.578 30.953 13.969 1 96.94 473 PHE B N 1
ATOM 7369 C CA . PHE B 1 473 ? -17.328 31.984 13.266 1 96.94 473 PHE B CA 1
ATOM 7370 C C . PHE B 1 473 ? -17.375 31.688 11.773 1 96.94 473 PHE B C 1
ATOM 7372 O O . PHE B 1 473 ? -18.406 31.906 11.125 1 96.94 473 PHE B O 1
ATOM 7379 N N . VAL B 1 474 ? -16.359 31.203 11.18 1 97.75 474 VAL B N 1
ATOM 7380 C CA . VAL B 1 474 ? -16.25 31.125 9.727 1 97.75 474 VAL B CA 1
ATOM 7381 C C . VAL B 1 474 ? -16.781 29.781 9.227 1 97.75 474 VAL B C 1
ATOM 7383 O O . VAL B 1 474 ? -17.438 29.719 8.188 1 97.75 474 VAL B O 1
ATOM 7386 N N . LEU B 1 475 ? -16.453 28.703 9.938 1 97.62 475 LEU B N 1
ATOM 7387 C CA . LEU B 1 475 ? -16.859 27.375 9.523 1 97.62 475 LEU B CA 1
ATOM 7388 C C . LEU B 1 475 ? -18.375 27.312 9.32 1 97.62 475 LEU B C 1
ATOM 7390 O O . LEU B 1 475 ? -18.844 26.875 8.266 1 97.62 475 LEU B O 1
ATOM 7394 N N . PRO B 1 476 ? -19.188 27.734 10.336 1 96.94 476 PRO B N 1
ATOM 7395 C CA . PRO B 1 476 ? -20.641 27.672 10.156 1 96.94 476 PRO B CA 1
ATOM 7396 C C . PRO B 1 476 ? -21.125 28.531 8.977 1 96.94 476 PRO B C 1
ATOM 7398 O O . PRO B 1 476 ? -22.062 28.141 8.273 1 96.94 476 PRO B O 1
ATOM 7401 N N . PHE B 1 477 ? -20.469 29.594 8.797 1 96.12 477 PHE B N 1
ATOM 7402 C CA . PHE B 1 477 ? -20.828 30.5 7.707 1 96.12 477 PHE B CA 1
ATOM 7403 C C . PHE B 1 477 ? -20.531 29.859 6.355 1 96.12 477 PHE B C 1
ATOM 7405 O O . PHE B 1 477 ? -21.359 29.875 5.449 1 96.12 477 PHE B O 1
ATOM 7412 N N . LEU B 1 478 ? -19.391 29.266 6.141 1 96.12 478 LEU B N 1
ATOM 7413 C CA . LEU B 1 478 ? -18.938 28.75 4.859 1 96.12 478 LEU B CA 1
ATOM 7414 C C . LEU B 1 478 ? -19.625 27.422 4.535 1 96.12 478 LEU B C 1
ATOM 7416 O O . LEU B 1 478 ? -19.922 27.141 3.369 1 96.12 478 LEU B O 1
ATOM 7420 N N . TRP B 1 479 ? -19.812 26.578 5.586 1 95.94 479 TRP B N 1
ATOM 7421 C CA . TRP B 1 479 ? -20.359 25.234 5.34 1 95.94 479 TRP B CA 1
ATOM 7422 C C . TRP B 1 479 ? -21.859 25.203 5.594 1 95.94 479 TRP B C 1
ATOM 7424 O O . TRP B 1 479 ? -22.516 24.188 5.375 1 95.94 479 TRP B O 1
ATOM 7434 N N . GLY B 1 480 ? -22.469 26.266 5.988 1 94.75 480 GLY B N 1
ATOM 7435 C CA . GLY B 1 480 ? -23.891 26.344 6.234 1 94.75 480 GLY B CA 1
ATOM 7436 C C . GLY B 1 480 ? -24.359 25.453 7.379 1 94.75 480 GLY B C 1
ATOM 7437 O O . GLY B 1 480 ? -25.312 24.703 7.238 1 94.75 480 GLY B O 1
ATOM 7438 N N . LEU B 1 481 ? -23.625 25.578 8.477 1 95.25 481 LEU B N 1
ATOM 7439 C CA . LEU B 1 481 ? -23.906 24.734 9.625 1 95.25 481 LEU B CA 1
ATOM 7440 C C . LEU B 1 481 ? -24.375 25.578 10.812 1 95.25 481 LEU B C 1
ATOM 7442 O O . LEU B 1 481 ? -24.078 26.766 10.891 1 95.25 481 LEU B O 1
ATOM 7446 N N . ASP B 1 482 ? -25.203 24.938 11.68 1 95.81 482 ASP B N 1
ATOM 7447 C CA . ASP B 1 482 ? -25.5 25.469 13.008 1 95.81 482 ASP B CA 1
ATOM 7448 C C . ASP B 1 482 ? -24.734 24.703 14.086 1 95.81 482 ASP B C 1
ATOM 7450 O O . ASP B 1 482 ? -25.078 23.578 14.438 1 95.81 482 ASP B O 1
ATOM 7454 N N . LEU B 1 483 ? -23.703 25.312 14.633 1 95.25 483 LEU B N 1
ATOM 7455 C CA . LEU B 1 483 ? -22.797 24.641 15.562 1 95.25 483 LEU B CA 1
ATOM 7456 C C . LEU B 1 483 ? -23.531 24.234 16.844 1 95.25 483 LEU B C 1
ATOM 7458 O O . LEU B 1 483 ? -23.094 23.328 17.547 1 95.25 483 LEU B O 1
ATOM 7462 N N . GLY B 1 484 ? -24.641 24.828 17.141 1 92.31 484 GLY B N 1
ATOM 7463 C CA . GLY B 1 484 ? -25.344 24.609 18.391 1 92.31 484 GLY B CA 1
ATOM 7464 C C . GLY B 1 484 ? -26.344 23.469 18.328 1 92.31 484 GLY B C 1
ATOM 7465 O O . GLY B 1 484 ? -27 23.156 19.312 1 92.31 484 GLY B O 1
ATOM 7466 N N . THR B 1 485 ? -26.453 22.844 17.188 1 93.56 485 THR B N 1
ATOM 7467 C CA . THR B 1 485 ? -27.422 21.781 17.016 1 93.56 485 THR B CA 1
ATOM 7468 C C . THR B 1 485 ? -26.766 20.516 16.469 1 93.56 485 THR B C 1
ATOM 7470 O O . THR B 1 485 ? -25.875 20.594 15.617 1 93.56 485 THR B O 1
ATOM 7473 N N . TYR B 1 486 ? -27.172 19.375 16.906 1 93.31 486 TYR B N 1
ATOM 7474 C CA . TYR B 1 486 ? -26.688 18.094 16.406 1 93.31 486 TYR B CA 1
ATOM 7475 C C . TYR B 1 486 ? -27.578 17.609 15.258 1 93.31 486 TYR B C 1
ATOM 7477 O O . TYR B 1 486 ? -28.734 17.266 15.469 1 93.31 486 TYR B O 1
ATOM 7485 N N . PRO B 1 487 ? -27.062 17.5 14.148 1 94.06 487 PRO B N 1
ATOM 7486 C CA . PRO B 1 487 ? -27.922 17.281 12.992 1 94.06 487 PRO B CA 1
ATOM 7487 C C . PRO B 1 487 ? -28.094 15.797 12.656 1 94.06 487 PRO B C 1
ATOM 7489 O O . PRO B 1 487 ? -28.859 15.438 11.766 1 94.06 487 PRO B O 1
ATOM 7492 N N . PHE B 1 488 ? -27.328 15.008 13.266 1 91.12 488 PHE B N 1
ATOM 7493 C CA . PHE B 1 488 ? -27.344 13.602 12.859 1 91.12 488 PHE B CA 1
ATOM 7494 C C . PHE B 1 488 ? -28.062 12.742 13.891 1 91.12 488 PHE B C 1
ATOM 7496 O O . PHE B 1 488 ? -28.141 13.109 15.062 1 91.12 488 PHE B O 1
#

Sequence (976 aa):
MSQNNTAFIGRILGPFLFLFILFFVEPKNMSQEALAMLAVTAWIATWWITEAIPIAATALLPLVLLPTLGALPISNTASSYSHPMVLLYMGGFMIAMCIEKWNLHKRIALKTISFIGTNIQQIILGFMIATAFLSMWISNTATSLMMLPIAIAVVTQLSPAGVLKEQSPNKIGKALMLGIAYSASIGGVATLIGTPTNIILAGVVKELYGFEISFSQWMLFGLPISVILLFLCWQYLVRIAYPFEKSFSVVGGKEEIEKQLMLLGTMSKEEKRVSWVFGLVSLAWISRTFLLQELIPALDDTIIAIAGVVLLFVIPSSDPKTKLLDWKTAEKIPWGILLLFGGGLSLAEGFKVTGLAAWIGNQFVFLDFIAFGLFLLIIIAAVNFLTEITSNVATASMILPILSAVSFSMGVHPFGLMVGATLAASCAFMLPVATPPNAVVFGSGYLSIPDMFRAGLWMNILSILIITLFTYFVLPFLWGLDLGTYPFMSQNNTAFIGRILGPFLFLFILFFVEPKNMSQEALAMLAVTAWIATWWITEAIPIAATALLPLVLLPTLGALPISNTASSYSHPMVLLYMGGFMIAMCIEKWNLHKRIALKTISFIGTNIQQIILGFMIATAFLSMWISNTATSLMMLPIAIAVVTQLSPAGVLKEQSPNKIGKALMLGIAYSASIGGVATLIGTPTNIILAGVVKELYGFEISFSQWMLFGLPISVILLFLCWQYLVRIAYPFEKSFSVVGGKEEIEKQLMLLGTMSKEEKRVSWVFGLVSLAWISRTFLLQELIPALDDTIIAIAGVVLLFVIPSSDPKTKLLDWKTAEKIPWGILLLFGGGLSLAEGFKVTGLAAWIGNQFVFLDFIAFGLFLLIIIAAVNFLTEITSNVATASMILPILSAVSFSMGVHPFGLMVGATLAASCAFMLPVATPPNAVVFGSGYLSIPDMFRAGLWMNILSILIITLFTYFVLPFLWGLDLGTYPF

InterPro domains:
  IPR001898 Solute carrier family 13 [PF00939] (11-471)
  IPR001898 Solute carrier family 13 [TIGR00785] (27-472)
  IPR031312 Sodium/sulphate symporter, conserved site [PS01271] (425-441)

Radius of gyration: 30.28 Å; Cα contacts (8 Å, |Δi|>4): 1754; chains: 2; bounding box: 69×91×68 Å

pLDDT: mean 93.24, std 8.83, range [42.81, 98.75]

Secondary structure (DSSP, 8-state):
--HHHHHHHHHHHHHHHHHHHHHH---TT--HHHHHHHHHHHHHHHHHHHTSS-HHHHTTHHHHHHHHTTSS-HHHHHHGGG-HHHHHHHHHHHHHHHHHHTTHHHHHHHHHHHTS-SBHHHHHHHHHHHHHHHHTTS-HHHHHHHHHHHHHHHHHH-EE-SS-SSSHHHHHHHHHHHHHHHHHHHHHTTSTTTSHHHHHHHHHHHHHH-----HHHHHHHHHHHHHHHHHHHHHHIIIIIS---TT-BEESHHHHHHHHHHHH-SPPHHHHHHHHHHHHHHHHHHHIIIIIHHH-TT--HHHHHHHHHHHHHHSB-SSTTSBSS-HHHHTTS-HHHHHHHHHHHHHHHHHHHHSHHHHHHHH-GGGGGS-HHHHHHHHHHHHHHHTTTS-HHHHHHHHHHHHHHHHHHHTS-HHHHHHHHHHHHT---S-TTTSHHHHHHHTTSS--HHHHHHHHHHHHHHHHHHHHHIIIIIHHHHHT--TTS---/--HHHHHHHHHHHHHHHHHHHHHH---TT--HHHHHHHHHHHHHHHHHHHTSS-HHHHTTHHHHHHHHTTSS-HHHHHHGGG-HHHHHHHHHHHHHHHHHHTTHHHHHHHHHHHTS-SBHHHHHHHHHHHHHHHHTTS-HHHHHHHHHHHHHHHHHH-EE-SS--TTHHHHHHHHHHHHHHHHHHHHHTTSTTTSHHHHHHHHHHHHHH-----HHHHHHHHHHHHHHHHHHHHHIIIIIIS---TT-BEESHHHHHHHHHHHH-SPPHHHHHHHHHHHHHHHHHHHIIIIIHHH-TT--HHHHHHHHHHHHHHSB-SSTTSBS--HHHHTTS-HHHHHHHHHHHHHHHHHHHHSHHHHHHHH-GGGGGS-HHHHHHHHHHHHHHHTTTS-HHHHHHHHHHHHHHHHHHHTS-HHHHHHHHHHHHT---S-TTTSHHHHHHHTTSS--HHHHHHHHHHHHHHHHHHHHHIIIIIHHHHHT--TTS---